Protein AF-A0A1B0C687-F1 (afdb_monomer_lite)

InterPro domains:
  IPR001810 F-box domain [PF12937] (238-277)
  IPR001810 F-box domain [PS50181] (233-279)
  IPR001810 F-box domain [SM00256] (239-279)
  IPR006553 Leucine-rich repeat, cysteine-containing subtype [SM00367] (128-153)
  IPR006553 Leucine-rich repeat, cysteine-containing subtype [SM00367] (171-196)
  IPR006553 Leucine-rich repeat, cysteine-containing subtype [SM00367] (595-621)
  IPR006553 Leucine-rich repeat, cysteine-containing subtype [SM00367] (622-647)
  IPR006553 Leucine-rich repeat, cysteine-containing subtype [SM00367] (654-679)
  IPR006553 Leucine-rich repeat, cysteine-containing subtype [SM00367] (680-704)
  IPR006553 Leucine-rich repeat, cysteine-containing subtype [SM00367] (705-730)
  IPR006553 Leucine-rich repeat, cysteine-containing subtype [SM00367] (731-756)
  IPR010483 Alpha-2-macroglobulin RAP, C-terminal [PF06401] (766-970)
  IPR032675 Leucine-rich repeat domain superfamily [G3DSA:3.80.10.10] (2-225)
  IPR032675 Leucine-rich repeat domain superfamily [G3DSA:3.80.10.10] (429-646)
  IPR032675 Leucine-rich repeat domain superfamily [G3DSA:3.80.10.10] (647-730)
  IPR036047 F-box-like domain superfamily [SSF81383] (237-282)
  IPR036744 RAP domain superfamily [G3DSA:1.20.81.10] (762-871)
  IPR036744 RAP domain superfamily [G3DSA:1.20.81.10] (872-970)
  IPR036744 RAP domain superfamily [SSF47045] (870-968)
  IPR037999 Alpha-2-macroglobulin RAP, domain 3 [cd14808] (874-970)

Sequence (970 aa):
MILAKILNEVVDVNCSLIDFHKFPKLKSVHMSCIFVDNSIKGFLLLNLTTSHFKDLKQLRIKLNNSLLKFIARKWCNSLEPLDLNGCYNLPDDRIKQCCVLKDKLHDLNLANCYRLFNDELLQGLEEKTKLRSLDLSTIGGMTDEYICMLIQRFPNLSVLNLKIPEIVKGLSRLRKLNVNECTKLTALTINYAVKHTTTLRLNMQFISNFDAEENITNTLPNKFTKFPMDDDEIVLPVLPNEVWITIFTYLPFGDLQQANAVCKHWCELTRVPVLRRKSKLVITPYNLMDICKIIKCQLLFCKYLSCESVELRDLEVQENLVIVLEYLGSRIRQLKLNKSPVFSVLNDHLPELEELILTHLPRIQNGNNTISADLYKFPKLKSVHMSCANVTYYIKIHLLLNLTLVPCKNIERLSLELNSDQEDLIMYTLDMYAHSLRHVEIIVRSKPSTIVKWQEIFKKFTQLKVLKITGNCGYKWLKVALENLPKESRLQKIDLNGCLELNDDFMKFILNKWSQSVESLDLMVCHCLTDESIKQLKLVKDKLYHLNLAYCCRVTAQGLLKGIAESANDKMLNLNLSHITGLSEEFIFLLTERLPNLTSLNLENCREAVTDRSVNFIFSNLRHLRHLSLNDCVRITDDGLIGTEYSMSAVSSLKRLETLSLRGCRNISNRSLLKALKFQQLRRLTLGYCYKISSRGIEGLVEYCPALEELTITSCFMISDDCVLQIVLGLPRLRKLNVSNCVNLTMRSIDYVMTYCKTLRELCMNGIDALEVEQVQQKLLKQKPQILKVEFLLESLGSKVDNKHENAINEDEFDAFNMISNDPNGENEIETPQMSLKKYENQINQVRDQHRGIADHYDRLERLISTGPHSQDFIEPKVQGLWRTAQANNFTDNEFSSIKIKLHHFEARLLKLRHLLVEHALQKERYVNEKHQDKSQRFEDMEDNIKKQARKMENIQESIEKSIFKHAEL

Radius of gyration: 37.58 Å; chains: 1; bounding box: 109×102×79 Å

Foldseek 3Di:
DVVVVVVPPDDDDDLPPDQCVVPLPDQEDADDDPDDDPVSVVVVVVNCQPPRNQAHAEYHDQDEAVVLLVCLVRNLEHYAEDANAQRQDHDLVSLLSVLSRDQNHAEYEPHNNARDDDCSNVVSCLRRQRHAYYEPAHHPDDDLVNVQSVLVSHQNHAYYHYEDDANDDRLLRHQEYEYEADPDYAPNSVVSNVVRYVDYHYHHDDDDDDDDDDDDDDDDDDDDDDDDDDDDDPPRDDPDLVVLLVVLLPDQPVVLVVLLVPDPSSVVSCLPPSNLARDEAEDEPLCLVVLLCCLVPDPPVLVRPAHQHYEYELAEDDPSVLSNLQSHQCRHQEYEYHLYLHQVSNLQRHQNHAEYHYEQHAPDDDDDDPSPNQVLSNQNHAEYADQYPRDDPVNQVVVLCSCQVRNRPAHAYDAEEDDPVCLVSVLSSLQVHQQRYQEYHYEYPDADDDQVSLLVSQLSNQQHAYYHYEDAHDPSNVCSNQVSHDLNNLHAEYAYAHPQPDAQVNLLVNCVSNLPRHAEYHCHNNQRYALSSLLSLCSNQQRHQYYAHHNNQRYALVSNCNRHQVAAGARHAEYHHAPHQRYALVSLLSCLQRHQNHQYYAHHPNQHNDALVSLLSNQVRNLNHQYYHHALNQRYALCSQQPDPVRRRHNVSNANHQEYEHANNQRYALSNLQRRPAYARHAYYAHENNQRYALSSLLSCLVRPQNHAEYAYELHQRYALSSLLSCLQRHQNHAYYAHANNQRYACSSLVSCLPRHDRYQAYEHHPHPRDDPVVSVVCCVPRPVNNNDYPPDPPDDDDDDDDDDDPDDDPPPPPPPPDDDDDPDDDDDDDDDPPVPVVVVVVVVVVVVVVVVVVVVVVVVVVVLCPDPPNDLADDVVLSVLLVLLVVFDDDPVVNVVLSVLSVVLRVLVVVLVVLVVVLVVVVVVPPPDDDDDPPVPSVVSVVVSVVSVVVSVVSVVVSCCSSVVRVVD

pLDDT: mean 70.59, std 21.43, range [22.95, 98.56]

Structure (mmCIF, N/CA/C/O backbone):
data_AF-A0A1B0C687-F1
#
_entry.id   AF-A0A1B0C687-F1
#
loop_
_atom_site.group_PDB
_atom_site.id
_atom_site.type_symbol
_atom_site.label_atom_id
_atom_site.label_alt_id
_atom_site.label_comp_id
_atom_site.label_asym_id
_atom_site.label_entity_id
_atom_site.label_seq_id
_atom_site.pdbx_PDB_ins_code
_atom_site.Cartn_x
_atom_site.Cartn_y
_atom_site.Cartn_z
_atom_site.occupancy
_atom_site.B_iso_or_equiv
_atom_site.auth_seq_id
_atom_site.auth_comp_id
_atom_site.auth_asym_id
_atom_site.auth_atom_id
_atom_site.pdbx_PDB_model_num
ATOM 1 N N . MET A 1 1 ? 10.638 -36.142 -11.499 1.00 31.73 1 MET A N 1
ATOM 2 C CA . MET A 1 1 ? 11.526 -35.000 -11.811 1.00 31.73 1 MET A CA 1
ATOM 3 C C . MET A 1 1 ? 12.610 -35.362 -12.821 1.00 31.73 1 MET A C 1
ATOM 5 O O . MET A 1 1 ? 12.612 -34.734 -13.863 1.00 31.73 1 MET A O 1
ATOM 9 N N . ILE A 1 2 ? 13.444 -36.393 -12.611 1.00 28.31 2 ILE A N 1
ATOM 10 C CA . ILE A 1 2 ? 14.479 -36.797 -13.598 1.00 28.31 2 ILE A CA 1
ATOM 11 C C . ILE A 1 2 ? 13.867 -37.263 -14.938 1.00 28.31 2 ILE A C 1
ATOM 13 O O . ILE A 1 2 ? 14.295 -36.824 -15.997 1.00 28.31 2 ILE A O 1
ATOM 17 N N . LEU A 1 3 ? 12.778 -38.041 -14.902 1.00 29.34 3 LEU A N 1
ATOM 18 C CA . LEU A 1 3 ? 12.039 -38.482 -16.102 1.00 29.34 3 LEU A CA 1
ATOM 19 C C . LEU A 1 3 ? 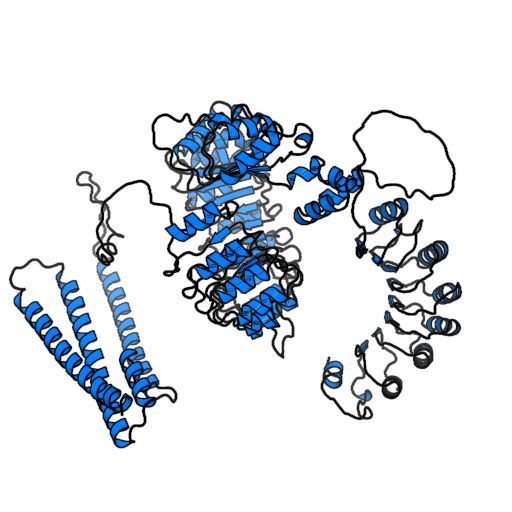11.425 -37.334 -16.929 1.00 29.34 3 LEU A C 1
ATOM 21 O O . LEU A 1 3 ? 11.329 -37.446 -18.144 1.00 29.34 3 LEU A O 1
ATOM 25 N N . ALA A 1 4 ? 11.045 -36.224 -16.287 1.00 32.91 4 ALA A N 1
ATOM 26 C CA . ALA A 1 4 ? 10.518 -35.042 -16.980 1.00 32.91 4 ALA A CA 1
ATOM 27 C C . ALA A 1 4 ? 11.634 -34.199 -17.621 1.00 32.91 4 ALA A C 1
ATOM 29 O O . ALA A 1 4 ? 11.370 -33.451 -18.554 1.00 32.91 4 ALA A O 1
ATOM 30 N N . LYS A 1 5 ? 12.874 -34.344 -17.130 1.00 31.12 5 LYS A N 1
ATOM 31 C CA . LYS A 1 5 ? 14.060 -33.685 -17.681 1.00 31.12 5 LYS A CA 1
ATOM 32 C C . LYS A 1 5 ? 14.575 -34.416 -18.929 1.00 31.12 5 LYS A C 1
ATOM 34 O O . LYS A 1 5 ? 14.870 -33.772 -19.919 1.00 31.12 5 LYS A O 1
ATOM 39 N N . ILE A 1 6 ? 14.554 -35.754 -18.928 1.00 32.91 6 ILE A N 1
ATOM 40 C CA . ILE A 1 6 ? 14.976 -36.570 -20.085 1.00 32.91 6 ILE A CA 1
ATOM 41 C C . ILE A 1 6 ? 14.016 -36.416 -21.281 1.00 32.91 6 ILE A C 1
ATOM 43 O O . ILE A 1 6 ? 14.462 -36.382 -22.420 1.00 32.91 6 ILE A O 1
ATOM 47 N N . LEU A 1 7 ? 12.705 -36.288 -21.039 1.00 31.44 7 LEU A N 1
ATOM 48 C CA . LEU A 1 7 ? 11.701 -36.185 -22.112 1.00 31.44 7 LEU A CA 1
ATOM 49 C C . LEU A 1 7 ? 11.600 -34.797 -22.764 1.00 31.44 7 LEU A C 1
ATOM 51 O O . LEU A 1 7 ? 11.014 -34.690 -23.836 1.00 31.44 7 LEU A O 1
ATOM 55 N N . ASN A 1 8 ? 12.148 -33.753 -22.136 1.00 33.12 8 ASN A N 1
ATOM 56 C CA . ASN A 1 8 ? 12.079 -32.384 -22.655 1.00 33.12 8 ASN A CA 1
ATOM 57 C C . ASN A 1 8 ? 13.374 -31.911 -23.336 1.00 33.12 8 ASN A C 1
ATOM 59 O O . ASN A 1 8 ? 13.354 -30.840 -23.932 1.00 33.12 8 ASN A O 1
ATOM 63 N N . GLU A 1 9 ? 14.474 -32.672 -23.267 1.00 29.20 9 GLU A N 1
ATOM 64 C CA . GLU A 1 9 ? 15.792 -32.208 -23.738 1.00 29.20 9 GLU A CA 1
ATOM 65 C C . GLU A 1 9 ? 16.357 -32.916 -24.979 1.00 29.20 9 GLU A C 1
ATOM 67 O O . GLU A 1 9 ? 17.438 -32.534 -25.413 1.00 29.20 9 GLU A O 1
ATOM 72 N N . VAL A 1 10 ? 15.675 -33.878 -25.619 1.00 28.98 10 VAL A N 1
ATOM 73 C CA . VAL A 1 10 ? 16.230 -34.482 -26.848 1.00 28.98 10 VAL A CA 1
ATOM 74 C C . VAL A 1 10 ? 15.199 -34.607 -27.965 1.00 28.98 10 VAL A C 1
ATOM 76 O O . VAL A 1 10 ? 14.326 -35.473 -27.952 1.00 28.98 10 VAL A O 1
ATOM 79 N N . VAL A 1 11 ? 15.329 -33.719 -28.951 1.00 32.66 11 VAL A N 1
ATOM 80 C CA . VAL A 1 11 ? 14.865 -33.956 -30.320 1.00 32.66 11 VAL A CA 1
ATOM 81 C C . VAL A 1 11 ? 15.763 -35.072 -30.872 1.00 32.66 11 VAL A C 1
ATOM 83 O O . VAL A 1 11 ? 16.979 -34.926 -30.860 1.00 32.66 11 VAL A O 1
ATOM 86 N N . ASP A 1 12 ? 15.156 -36.191 -31.267 1.00 30.48 12 ASP A N 1
ATOM 87 C CA . ASP A 1 12 ? 15.775 -37.430 -31.771 1.00 30.48 12 ASP A CA 1
ATOM 88 C C . ASP A 1 12 ? 16.550 -38.313 -30.770 1.00 30.48 12 ASP A C 1
ATOM 90 O O . ASP A 1 12 ? 17.776 -38.388 -30.776 1.00 30.48 12 ASP A O 1
ATOM 94 N N . VAL A 1 13 ? 15.825 -39.135 -29.992 1.00 30.83 13 VAL A N 1
ATOM 95 C CA . VAL A 1 13 ? 16.353 -40.440 -29.536 1.00 30.83 13 VAL A CA 1
ATOM 96 C C . VAL A 1 13 ? 15.305 -41.533 -29.718 1.00 30.83 13 VAL A C 1
ATOM 98 O O . VAL A 1 13 ? 14.183 -41.451 -29.212 1.00 30.83 13 VAL A O 1
ATOM 101 N N . ASN A 1 14 ? 15.714 -42.608 -30.394 1.00 31.67 14 ASN A N 1
ATOM 102 C CA . ASN A 1 14 ? 15.045 -43.907 -30.390 1.00 31.67 14 ASN A CA 1
ATOM 103 C C . ASN A 1 14 ? 14.681 -44.322 -28.950 1.00 31.67 14 ASN A C 1
ATOM 105 O O . ASN A 1 14 ? 15.551 -44.575 -28.120 1.00 31.67 14 ASN A O 1
ATOM 109 N N . CYS A 1 15 ? 13.385 -44.422 -28.646 1.00 37.88 15 CYS A N 1
ATOM 110 C CA . CYS A 1 15 ? 12.842 -44.697 -27.307 1.00 37.88 15 CYS A CA 1
ATOM 111 C C . CYS A 1 15 ? 13.059 -46.143 -26.792 1.00 37.88 15 CYS A C 1
ATOM 113 O O . CYS A 1 15 ? 12.277 -46.640 -25.982 1.00 37.88 15 CYS A O 1
ATOM 115 N N . SER A 1 16 ? 14.121 -46.824 -27.225 1.00 37.00 16 SER A N 1
ATOM 116 C CA . SER A 1 16 ? 14.510 -48.173 -26.798 1.00 37.00 16 SER A CA 1
ATOM 117 C C . SER A 1 16 ? 15.397 -48.210 -25.538 1.00 37.00 16 SER A C 1
ATOM 119 O O . SER A 1 16 ? 15.740 -49.298 -25.086 1.00 37.00 16 SER A O 1
ATOM 121 N N . LEU A 1 17 ? 15.754 -47.063 -24.935 1.00 38.28 17 LEU A N 1
ATOM 122 C CA . LEU A 1 17 ? 16.814 -46.976 -23.906 1.00 38.28 17 LEU A CA 1
ATOM 123 C C . LEU A 1 17 ? 16.374 -46.624 -22.467 1.00 38.28 17 LEU A C 1
ATOM 125 O O . LEU A 1 17 ? 17.228 -46.544 -21.583 1.00 38.28 17 LEU A O 1
ATOM 129 N N . ILE A 1 18 ? 15.080 -46.432 -22.173 1.00 45.53 18 ILE A N 1
ATOM 130 C CA . ILE A 1 18 ? 14.640 -46.183 -20.783 1.00 45.53 18 ILE A CA 1
ATOM 131 C C . ILE A 1 18 ? 14.372 -47.514 -20.068 1.00 45.53 18 ILE A C 1
ATOM 133 O O . ILE A 1 18 ? 13.296 -48.101 -20.199 1.00 45.53 18 ILE A O 1
ATOM 137 N N . ASP A 1 19 ? 15.349 -47.958 -19.276 1.00 46.84 19 ASP A N 1
ATOM 138 C CA . ASP A 1 19 ? 15.232 -49.123 -18.398 1.00 46.84 19 ASP A CA 1
ATOM 139 C C . ASP A 1 19 ? 14.622 -48.740 -17.034 1.00 46.84 19 ASP A C 1
ATOM 141 O O . ASP A 1 19 ? 15.276 -48.171 -16.150 1.00 46.84 19 ASP A O 1
ATOM 145 N N . PHE A 1 20 ? 13.338 -49.057 -16.853 1.00 48.56 20 PHE A N 1
ATOM 146 C CA . PHE A 1 20 ? 12.598 -48.779 -15.620 1.00 48.56 20 PHE A CA 1
ATOM 147 C C . PHE A 1 20 ? 12.990 -49.686 -14.441 1.00 48.56 20 PHE A C 1
ATOM 149 O O . PHE A 1 20 ? 12.601 -49.380 -13.309 1.00 48.56 20 PHE A O 1
ATOM 156 N N . HIS A 1 21 ? 13.805 -50.735 -14.643 1.00 47.97 21 HIS A N 1
ATOM 157 C CA . HIS A 1 21 ? 14.306 -51.578 -13.549 1.00 47.97 21 HIS A CA 1
ATOM 158 C C . HIS A 1 21 ? 15.142 -50.791 -12.522 1.00 47.97 21 HIS A C 1
ATOM 160 O O . HIS A 1 21 ? 15.227 -51.189 -11.361 1.00 47.97 21 HIS A O 1
ATOM 166 N N . LYS A 1 22 ? 15.680 -49.622 -12.897 1.00 45.94 22 LYS A N 1
ATOM 167 C CA . LYS A 1 22 ? 16.431 -48.728 -11.997 1.00 45.94 22 LYS A CA 1
ATOM 168 C C . LYS A 1 22 ? 15.557 -47.884 -11.054 1.00 45.94 22 LYS A C 1
ATOM 170 O O . LYS A 1 22 ? 16.100 -47.206 -10.183 1.00 45.94 22 LYS A O 1
ATOM 175 N N . PHE A 1 23 ? 14.223 -47.921 -11.176 1.00 49.78 23 PHE A N 1
ATOM 176 C CA . PHE A 1 23 ? 13.307 -47.088 -10.376 1.00 49.78 23 PHE A CA 1
ATOM 177 C C . PHE A 1 23 ? 12.219 -47.887 -9.621 1.00 49.78 23 PHE A C 1
ATOM 179 O O . PHE A 1 23 ? 11.027 -47.621 -9.792 1.00 49.78 23 PHE A O 1
ATOM 186 N N . PRO A 1 24 ? 12.582 -48.812 -8.711 1.00 46.53 24 PRO A N 1
ATOM 187 C CA . PRO A 1 24 ? 11.635 -49.721 -8.049 1.00 46.53 24 PRO A CA 1
ATOM 188 C C . PRO A 1 24 ? 10.660 -49.056 -7.052 1.00 46.53 24 PRO A C 1
ATOM 190 O O . PRO A 1 24 ? 9.756 -49.715 -6.553 1.00 46.53 24 PRO A O 1
ATOM 193 N N . LYS A 1 25 ? 10.819 -47.759 -6.731 1.00 46.28 25 LYS A N 1
ATOM 194 C CA . LYS A 1 25 ? 9.986 -47.016 -5.755 1.00 46.28 25 LYS A CA 1
ATOM 195 C C . LYS A 1 25 ? 9.035 -45.982 -6.388 1.00 46.28 25 LYS A C 1
ATOM 197 O O . LYS A 1 25 ? 8.505 -45.128 -5.675 1.00 46.28 25 LYS A O 1
ATOM 202 N N . LEU A 1 26 ? 8.845 -45.997 -7.710 1.00 47.22 26 LEU A N 1
ATOM 203 C CA . LEU A 1 26 ? 8.010 -45.010 -8.408 1.00 47.22 26 LEU A CA 1
ATOM 204 C C . LEU A 1 26 ? 6.516 -45.189 -8.045 1.00 47.22 26 LEU A C 1
ATOM 206 O O . LEU A 1 26 ? 5.936 -46.235 -8.320 1.00 47.22 26 LEU A O 1
ATOM 210 N N . LYS A 1 27 ? 5.885 -44.169 -7.439 1.00 47.47 27 LYS A N 1
ATOM 211 C CA . LYS A 1 27 ? 4.477 -44.223 -6.971 1.00 47.47 27 LYS A CA 1
ATOM 212 C C . LYS A 1 27 ? 3.468 -43.465 -7.852 1.00 47.47 27 LYS A C 1
ATOM 214 O O . LYS A 1 27 ? 2.265 -43.694 -7.718 1.00 47.47 27 LYS A O 1
ATOM 219 N N . SER A 1 28 ? 3.927 -42.579 -8.740 1.00 45.84 28 SER A N 1
ATOM 220 C CA . SER A 1 28 ? 3.081 -41.824 -9.679 1.00 45.84 28 SER A CA 1
ATOM 221 C C . SER A 1 28 ? 3.811 -41.519 -10.989 1.00 45.84 28 SER A C 1
ATOM 223 O O . SER A 1 28 ? 5.028 -41.318 -10.999 1.00 45.84 28 SER A O 1
ATOM 225 N N . VAL A 1 29 ? 3.058 -41.470 -12.095 1.00 48.88 29 VAL A N 1
ATOM 226 C CA . VAL A 1 29 ? 3.558 -41.084 -13.426 1.00 48.88 29 VAL A CA 1
ATOM 227 C C . VAL A 1 29 ? 2.636 -40.027 -14.030 1.00 48.88 29 VAL A C 1
ATOM 229 O O . VAL A 1 29 ? 1.421 -40.215 -14.113 1.00 48.88 29 VAL A O 1
ATOM 232 N N . HIS A 1 30 ? 3.230 -38.916 -14.467 1.00 44.78 30 HIS A N 1
ATOM 233 C CA . HIS A 1 30 ? 2.541 -37.811 -15.129 1.00 44.78 30 HIS A CA 1
ATOM 234 C C . HIS A 1 30 ? 3.235 -37.530 -16.465 1.00 44.78 30 HIS A C 1
ATOM 236 O O . HIS A 1 30 ? 4.405 -37.149 -16.466 1.00 44.78 30 HIS A O 1
ATOM 242 N N . MET A 1 31 ? 2.538 -37.718 -17.590 1.00 44.69 31 MET A N 1
ATOM 243 C CA . MET A 1 31 ? 3.048 -37.351 -18.918 1.00 44.69 31 MET A CA 1
ATOM 244 C C . MET A 1 31 ? 2.081 -36.383 -19.589 1.00 44.69 31 MET A C 1
ATOM 246 O O . MET A 1 31 ? 0.946 -36.736 -19.898 1.00 44.69 31 MET A O 1
ATOM 250 N N . SER A 1 32 ? 2.548 -35.162 -19.836 1.00 37.00 32 SER A N 1
ATOM 251 C CA . SER A 1 32 ? 1.798 -34.106 -20.514 1.00 37.00 32 SER A CA 1
ATOM 252 C C . SER A 1 32 ? 2.598 -33.586 -21.708 1.00 37.00 32 SER A C 1
ATOM 254 O O . SER A 1 32 ? 3.159 -32.500 -21.636 1.00 37.00 32 SER A O 1
ATOM 256 N N . CYS A 1 33 ? 2.666 -34.361 -22.794 1.00 34.62 33 CYS A N 1
ATOM 257 C CA . CYS A 1 33 ? 3.205 -33.898 -24.077 1.00 34.62 33 CYS A CA 1
ATOM 258 C C . CYS A 1 33 ? 2.239 -34.261 -25.213 1.00 34.62 33 CYS A C 1
ATOM 260 O O . CYS A 1 33 ? 1.807 -35.409 -25.341 1.00 34.62 33 CYS A O 1
ATOM 262 N N . ILE A 1 34 ? 1.878 -33.258 -26.016 1.00 32.66 34 ILE A N 1
ATOM 263 C CA . ILE A 1 34 ? 0.837 -33.320 -27.055 1.00 32.66 34 ILE A CA 1
ATOM 264 C C . ILE A 1 34 ? 1.352 -33.960 -28.369 1.00 32.66 34 ILE A C 1
ATOM 266 O O . ILE A 1 34 ? 0.547 -34.277 -29.234 1.00 32.66 34 ILE A O 1
ATOM 270 N N . PHE A 1 35 ? 2.645 -34.297 -28.487 1.00 35.59 35 PHE A N 1
ATOM 271 C CA . PHE A 1 35 ? 3.235 -34.865 -29.712 1.00 35.59 35 PHE A CA 1
ATOM 272 C C . PHE A 1 35 ? 4.215 -36.021 -29.435 1.00 35.59 35 PHE A C 1
ATOM 274 O O . PHE A 1 35 ? 5.424 -35.849 -29.506 1.00 35.59 35 PHE A O 1
ATOM 281 N N . VAL A 1 36 ? 3.705 -37.214 -29.110 1.00 41.56 36 VAL A N 1
ATOM 282 C CA . VAL A 1 36 ? 4.508 -38.458 -29.093 1.00 41.56 36 VAL A CA 1
ATOM 283 C C . VAL A 1 36 ? 3.739 -39.547 -29.841 1.00 41.56 36 VAL A C 1
ATOM 285 O O . VAL A 1 36 ? 2.548 -39.748 -29.560 1.00 41.56 36 VAL A O 1
ATOM 288 N N . ASP A 1 37 ? 4.422 -40.219 -30.773 1.00 44.91 37 ASP A N 1
ATOM 289 C CA . ASP A 1 37 ? 3.900 -41.288 -31.633 1.00 44.91 37 ASP A CA 1
ATOM 290 C C . ASP A 1 37 ? 3.307 -42.463 -30.817 1.00 44.91 37 ASP A C 1
ATOM 292 O O . ASP A 1 37 ? 3.748 -42.790 -29.708 1.00 44.91 37 ASP A O 1
ATOM 296 N N . ASN A 1 38 ? 2.255 -43.090 -31.347 1.00 45.81 38 ASN A N 1
ATOM 297 C CA . ASN A 1 38 ? 1.457 -44.120 -30.673 1.00 45.81 38 ASN A CA 1
ATOM 298 C C . ASN A 1 38 ? 2.238 -45.423 -30.420 1.00 45.81 38 ASN A C 1
ATOM 300 O O . ASN A 1 38 ? 1.946 -46.133 -29.455 1.00 45.81 38 ASN A O 1
ATOM 304 N N . SER A 1 39 ? 3.243 -45.713 -31.245 1.00 45.28 39 SER A N 1
ATOM 305 C CA . SER A 1 39 ? 4.164 -46.853 -31.128 1.00 45.28 39 SER A CA 1
ATOM 306 C C . SER A 1 39 ? 5.046 -46.759 -29.868 1.00 45.28 39 SER A C 1
ATOM 308 O O . SER A 1 39 ? 5.127 -47.701 -29.076 1.00 45.28 39 SER A O 1
ATOM 310 N N . ILE A 1 40 ? 5.610 -45.574 -29.613 1.00 47.91 40 ILE A N 1
ATOM 311 C CA . ILE A 1 40 ? 6.471 -45.254 -28.462 1.00 47.91 40 ILE A CA 1
ATOM 312 C C . ILE A 1 40 ? 5.680 -45.291 -27.147 1.00 47.91 40 ILE A C 1
ATOM 314 O O . ILE A 1 40 ? 6.153 -45.825 -26.140 1.00 47.91 40 ILE A O 1
ATOM 318 N N . LYS A 1 41 ? 4.436 -44.792 -27.157 1.00 51.06 41 LYS A N 1
ATOM 319 C CA . LYS A 1 41 ? 3.524 -44.887 -26.003 1.00 51.06 41 LYS A CA 1
ATOM 320 C C . LYS A 1 41 ? 3.211 -46.341 -25.635 1.00 51.06 41 LYS A C 1
ATOM 322 O O . LYS A 1 41 ? 3.148 -46.662 -24.450 1.00 51.06 41 LYS A O 1
ATOM 327 N N . GLY A 1 42 ? 3.051 -47.217 -26.631 1.00 46.03 42 GLY A N 1
ATOM 328 C CA . GLY A 1 42 ? 2.868 -48.657 -26.425 1.00 46.03 42 GLY A CA 1
ATOM 329 C C . GLY A 1 42 ? 4.098 -49.333 -25.811 1.00 46.03 42 GLY A C 1
ATOM 330 O O . GLY A 1 42 ? 3.958 -50.109 -24.866 1.00 46.03 42 GLY A O 1
ATOM 331 N N . PHE A 1 43 ? 5.298 -48.986 -26.286 1.00 45.22 43 PHE A N 1
ATOM 332 C CA . PHE A 1 43 ? 6.565 -49.556 -25.812 1.00 45.22 43 PHE A CA 1
ATOM 333 C C . PHE A 1 43 ? 6.898 -49.148 -24.361 1.00 45.22 43 PHE A C 1
ATOM 335 O O . PHE A 1 43 ? 7.258 -49.991 -23.538 1.00 45.22 43 PHE A O 1
ATOM 342 N N . LEU A 1 44 ? 6.686 -47.874 -24.005 1.00 50.28 44 LEU A N 1
ATOM 343 C CA . LEU A 1 44 ? 6.896 -47.357 -22.642 1.00 50.28 44 LEU A CA 1
ATOM 344 C C . LEU A 1 44 ? 5.953 -47.999 -21.613 1.00 50.28 44 LEU A C 1
ATOM 346 O O . LEU A 1 44 ? 6.363 -48.282 -20.486 1.00 50.28 44 LEU A O 1
ATOM 350 N N . LEU A 1 45 ? 4.699 -48.265 -21.993 1.00 49.78 45 LEU A N 1
ATOM 351 C CA . LEU A 1 45 ? 3.757 -48.970 -21.125 1.00 49.78 45 LEU A CA 1
ATOM 352 C C . LEU A 1 45 ? 4.063 -50.466 -21.008 1.00 49.78 45 LEU A C 1
ATOM 354 O O . LEU A 1 45 ? 3.892 -51.004 -19.920 1.00 49.78 45 LEU A O 1
ATOM 358 N N . LEU A 1 46 ? 4.585 -51.126 -22.047 1.00 46.91 46 LEU A N 1
ATOM 359 C CA . LEU A 1 46 ? 5.074 -52.506 -21.933 1.00 46.91 46 LEU A CA 1
ATOM 360 C C . LEU A 1 46 ? 6.217 -52.612 -20.903 1.00 46.91 46 LEU A C 1
ATOM 362 O O . LEU A 1 46 ? 6.169 -53.488 -20.037 1.00 46.91 46 LEU A O 1
ATOM 366 N N . ASN A 1 47 ? 7.158 -51.660 -20.892 1.00 44.81 47 ASN A N 1
ATOM 367 C CA . ASN A 1 47 ? 8.252 -51.613 -19.909 1.00 44.81 47 ASN A CA 1
ATOM 368 C C . ASN A 1 47 ? 7.796 -51.307 -18.468 1.00 44.81 47 ASN A C 1
ATOM 370 O O . ASN A 1 47 ? 8.359 -51.857 -17.523 1.00 44.81 47 ASN A O 1
ATOM 374 N N . LEU A 1 48 ? 6.738 -50.508 -18.275 1.00 48.75 48 LEU A N 1
ATOM 375 C CA . LEU A 1 48 ? 6.116 -50.288 -16.955 1.00 48.75 48 LEU A CA 1
ATOM 376 C C . LEU A 1 48 ? 5.384 -51.529 -16.414 1.00 48.75 48 LEU A C 1
ATOM 378 O O . LEU A 1 48 ? 4.931 -51.530 -15.271 1.00 48.75 48 LEU A O 1
ATOM 382 N N . THR A 1 49 ? 5.226 -52.582 -17.221 1.00 44.78 49 THR A N 1
ATOM 383 C CA . THR A 1 49 ? 4.408 -53.752 -16.871 1.00 44.78 49 THR A CA 1
ATOM 384 C C . THR A 1 49 ? 5.221 -54.997 -16.539 1.00 44.78 49 THR A C 1
ATOM 386 O O . THR A 1 49 ? 4.634 -56.052 -16.274 1.00 44.78 49 THR A O 1
ATOM 389 N N . THR A 1 50 ? 6.549 -54.885 -16.458 1.00 49.12 50 THR A N 1
ATOM 390 C CA . THR A 1 50 ? 7.389 -55.879 -15.775 1.00 49.12 50 THR A CA 1
ATOM 391 C C . THR A 1 50 ? 6.976 -55.972 -14.295 1.00 49.12 50 THR A C 1
ATOM 393 O O . THR A 1 50 ? 6.343 -55.069 -13.746 1.00 49.12 50 THR A O 1
ATOM 396 N N . SER A 1 51 ? 7.237 -57.109 -13.643 1.00 45.62 51 SER A N 1
ATOM 397 C CA . SER A 1 51 ? 6.655 -57.551 -12.353 1.00 45.62 51 SER A CA 1
ATOM 398 C C . SER A 1 51 ? 6.765 -56.590 -11.148 1.00 45.62 51 SER A C 1
ATOM 400 O O . SER A 1 51 ? 6.196 -56.885 -10.098 1.00 45.62 51 SER A O 1
ATOM 402 N N . HIS A 1 52 ? 7.449 -55.452 -11.291 1.00 46.97 52 HIS A N 1
ATOM 403 C CA . HIS A 1 52 ? 7.875 -54.551 -10.220 1.00 46.97 52 HIS A CA 1
ATOM 404 C C . HIS A 1 52 ? 6.952 -53.337 -9.967 1.00 46.97 52 HIS A C 1
ATOM 406 O O . HIS A 1 52 ? 7.118 -52.668 -8.954 1.00 46.97 52 HIS A O 1
ATOM 412 N N . PHE A 1 53 ? 5.943 -53.065 -10.807 1.00 50.38 53 PHE A N 1
ATOM 413 C CA . PHE A 1 53 ? 5.026 -51.915 -10.636 1.00 50.38 53 PHE A CA 1
ATOM 414 C C . PHE A 1 53 ? 3.614 -52.310 -10.168 1.00 50.38 53 PHE A C 1
ATOM 416 O O . PHE A 1 53 ? 2.610 -51.897 -10.750 1.00 50.38 53 PHE A O 1
ATOM 423 N N . LYS A 1 54 ? 3.511 -53.118 -9.106 1.00 49.31 54 LYS A N 1
ATOM 424 C CA . LYS A 1 54 ? 2.213 -53.448 -8.478 1.00 49.31 54 LYS A CA 1
ATOM 425 C C . LYS A 1 54 ? 1.622 -52.297 -7.636 1.00 49.31 54 LYS A C 1
ATOM 427 O O . LYS A 1 54 ? 0.427 -52.318 -7.360 1.00 49.31 54 LYS A O 1
ATOM 432 N N . ASP A 1 55 ? 2.424 -51.278 -7.303 1.00 50.09 55 ASP A N 1
ATOM 433 C CA . ASP A 1 55 ? 2.088 -50.225 -6.323 1.00 50.09 55 ASP A CA 1
ATOM 434 C C . ASP A 1 55 ? 1.847 -48.825 -6.927 1.00 50.09 55 ASP A C 1
ATOM 436 O O . ASP A 1 55 ? 1.862 -47.819 -6.209 1.00 50.09 55 ASP A O 1
ATOM 440 N N . LEU A 1 56 ? 1.634 -48.721 -8.244 1.00 52.78 56 LEU A N 1
ATOM 441 C CA . LEU A 1 56 ? 1.383 -47.431 -8.889 1.00 52.78 56 LEU A CA 1
ATOM 442 C C . LEU A 1 56 ? 0.012 -46.875 -8.463 1.00 52.78 56 LEU A C 1
ATOM 444 O O . LEU A 1 56 ? -1.019 -47.489 -8.747 1.00 52.78 56 LEU A O 1
ATOM 448 N N . LYS A 1 57 ? 0.002 -45.711 -7.798 1.00 53.06 57 LYS A N 1
ATOM 449 C CA . LYS A 1 57 ? -1.215 -45.111 -7.223 1.00 53.06 57 LYS A CA 1
ATOM 450 C C . LYS A 1 57 ? -1.886 -44.072 -8.108 1.00 53.06 57 LYS A C 1
ATOM 452 O O . LYS A 1 57 ? -3.086 -43.873 -7.990 1.00 53.06 57 LYS A O 1
ATOM 457 N N . GLN A 1 58 ? -1.137 -43.378 -8.965 1.00 52.50 58 GLN A N 1
ATOM 458 C CA . GLN A 1 58 ? -1.670 -42.268 -9.762 1.00 52.50 58 GLN A CA 1
ATOM 459 C C . GLN A 1 58 ? -1.170 -42.317 -11.206 1.00 52.50 58 GLN A C 1
ATOM 461 O O . GLN A 1 58 ? 0.042 -42.392 -11.434 1.00 52.50 58 GLN A O 1
ATOM 466 N N . LEU A 1 59 ? -2.103 -42.220 -12.161 1.00 53.41 59 LEU A N 1
ATOM 467 C CA . LEU A 1 59 ? -1.819 -42.181 -13.594 1.00 53.41 59 LEU A CA 1
ATOM 468 C C . LEU A 1 59 ? -2.542 -40.997 -14.246 1.00 53.41 59 LEU A C 1
ATOM 470 O O . LEU A 1 59 ? -3.770 -40.939 -14.267 1.00 53.41 59 LEU A O 1
ATOM 474 N N . ARG A 1 60 ? -1.770 -40.060 -14.804 1.00 51.03 60 ARG A N 1
ATOM 475 C CA . ARG A 1 60 ? -2.286 -38.939 -15.606 1.00 51.03 60 ARG A CA 1
ATOM 476 C C . ARG A 1 60 ? -1.584 -38.928 -16.960 1.00 51.03 60 ARG A C 1
ATOM 478 O O . ARG A 1 60 ? -0.527 -38.314 -17.114 1.00 51.03 60 ARG A O 1
ATOM 485 N N . ILE A 1 61 ? -2.131 -39.695 -17.904 1.00 54.03 61 ILE A N 1
ATOM 486 C CA . ILE A 1 61 ? -1.623 -39.842 -19.275 1.00 54.03 61 ILE A CA 1
ATOM 487 C C . ILE A 1 61 ? -2.825 -39.896 -20.221 1.00 54.03 61 ILE A C 1
ATOM 489 O O . ILE A 1 61 ? -3.786 -40.602 -19.943 1.00 54.03 61 ILE A O 1
ATOM 493 N N . LYS A 1 62 ? -2.750 -39.209 -21.367 1.00 51.19 62 LYS A N 1
ATOM 494 C CA . LYS A 1 62 ? -3.744 -39.322 -22.444 1.00 51.19 62 LYS A CA 1
ATOM 495 C C . LYS A 1 62 ? -3.626 -40.702 -23.111 1.00 51.19 62 LYS A C 1
ATOM 497 O O . LYS A 1 62 ? -2.666 -40.951 -23.844 1.00 51.19 62 LYS A O 1
ATOM 502 N N . LEU A 1 63 ? -4.550 -41.612 -22.801 1.00 52.00 63 LEU A N 1
ATOM 503 C CA . LEU A 1 63 ? -4.529 -43.012 -23.248 1.00 52.00 63 LEU A CA 1
ATOM 504 C C . LEU A 1 63 ? -5.275 -43.202 -24.578 1.00 52.00 63 LEU A C 1
ATOM 506 O O . LEU A 1 63 ? -6.129 -42.405 -24.946 1.00 52.00 63 LEU A O 1
ATOM 510 N N . ASN A 1 64 ? -4.957 -44.272 -25.311 1.00 52.00 64 ASN A N 1
ATOM 511 C CA . ASN A 1 64 ? -5.746 -44.721 -26.461 1.00 52.00 64 ASN A CA 1
ATOM 512 C C . ASN A 1 64 ? -6.494 -46.031 -26.135 1.00 52.00 64 ASN A C 1
ATOM 514 O O . ASN A 1 64 ? -6.251 -46.675 -25.110 1.00 52.00 64 ASN A O 1
ATOM 518 N N . ASN A 1 65 ? -7.403 -46.431 -27.027 1.00 49.78 65 ASN A N 1
ATOM 519 C CA . ASN A 1 65 ? -8.366 -47.517 -26.810 1.00 49.78 65 ASN A CA 1
ATOM 520 C C . ASN A 1 65 ? -7.736 -48.879 -26.447 1.00 49.78 65 ASN A C 1
ATOM 522 O O . ASN A 1 65 ? -8.288 -49.622 -25.636 1.00 49.78 65 ASN A O 1
ATOM 526 N N . SER A 1 66 ? -6.589 -49.224 -27.036 1.00 50.97 66 SER A N 1
ATOM 527 C CA . SER A 1 66 ? -5.925 -50.526 -26.853 1.00 50.97 66 SER A CA 1
ATOM 528 C C . SER A 1 66 ? -5.243 -50.644 -25.485 1.00 50.97 66 SER A C 1
ATOM 530 O O . SER A 1 66 ? -5.195 -51.720 -24.887 1.00 50.97 66 SER A O 1
ATOM 532 N N . LEU A 1 67 ? -4.745 -49.516 -24.975 1.00 52.97 67 LEU A N 1
ATOM 533 C CA . LEU A 1 67 ? -3.982 -49.399 -23.733 1.00 52.97 67 LEU A CA 1
ATOM 534 C C . LEU A 1 67 ? -4.863 -49.404 -22.477 1.00 52.97 67 LEU A C 1
ATOM 536 O O . LEU A 1 67 ? -4.464 -49.953 -21.449 1.00 52.97 67 LEU A O 1
ATOM 540 N N . LEU A 1 68 ? -6.091 -48.887 -22.576 1.00 55.72 68 LEU A N 1
ATOM 541 C CA . LEU A 1 68 ? -7.069 -48.903 -21.483 1.00 55.72 68 LEU A CA 1
ATOM 542 C C . LEU A 1 68 ? -7.398 -50.339 -21.024 1.00 55.72 68 LEU A C 1
ATOM 544 O O . LEU A 1 68 ? -7.397 -50.638 -19.830 1.00 55.72 68 LEU A O 1
ATOM 548 N N . LYS A 1 69 ? -7.584 -51.259 -21.985 1.00 50.72 69 LYS A N 1
ATOM 549 C CA . LYS A 1 69 ? -7.855 -52.690 -21.743 1.00 50.72 69 LYS A CA 1
ATOM 550 C C . LYS A 1 69 ? -6.710 -53.393 -21.011 1.00 50.72 69 LYS A C 1
ATOM 552 O O . LYS A 1 69 ? -6.938 -54.324 -20.240 1.00 50.72 69 LYS A O 1
ATOM 557 N N . PHE A 1 70 ? -5.477 -52.956 -21.257 1.00 52.47 70 PHE A N 1
ATOM 558 C CA . PHE A 1 70 ? -4.283 -53.506 -20.624 1.00 52.47 70 PHE A CA 1
ATOM 559 C C . PHE A 1 70 ? -4.133 -53.008 -19.175 1.00 52.47 70 PHE A C 1
ATOM 561 O O . PHE A 1 70 ? -3.900 -53.809 -18.267 1.00 52.47 70 PHE A O 1
ATOM 568 N N . ILE A 1 71 ? -4.359 -51.710 -18.941 1.00 57.69 71 ILE A N 1
ATOM 569 C CA . ILE A 1 71 ? -4.337 -51.079 -17.609 1.00 57.69 71 ILE A CA 1
ATOM 570 C C . ILE A 1 71 ? -5.419 -51.671 -16.701 1.00 57.69 71 ILE A C 1
ATOM 572 O O . ILE A 1 71 ? -5.126 -52.054 -15.568 1.00 57.69 71 ILE A O 1
ATOM 576 N N . ALA A 1 72 ? -6.638 -51.836 -17.222 1.00 54.66 72 ALA A N 1
ATOM 577 C CA . ALA A 1 72 ? -7.748 -52.457 -16.504 1.00 54.66 72 ALA A CA 1
ATOM 578 C C . ALA A 1 72 ? -7.437 -53.891 -16.036 1.00 54.66 72 ALA A C 1
ATOM 580 O O . ALA A 1 72 ? -7.875 -54.298 -14.964 1.00 54.66 72 ALA A O 1
ATOM 581 N N . ARG A 1 73 ? -6.652 -54.660 -16.806 1.00 54.22 73 ARG A N 1
ATOM 582 C CA . ARG A 1 73 ? -6.266 -56.038 -16.454 1.00 54.22 73 ARG A CA 1
ATOM 583 C C . ARG A 1 73 ? -5.130 -56.120 -15.429 1.00 54.22 73 ARG A C 1
ATOM 585 O O . ARG A 1 73 ? -5.136 -57.046 -14.624 1.00 54.22 73 ARG A O 1
ATOM 592 N N . LYS A 1 74 ? -4.150 -55.205 -15.457 1.00 53.59 74 LYS A N 1
ATOM 593 C CA . LYS A 1 74 ? -2.947 -55.274 -14.595 1.00 53.59 74 LYS A CA 1
ATOM 594 C C . LYS A 1 74 ? -2.986 -54.400 -13.340 1.00 53.59 74 LYS A C 1
ATOM 596 O O . LYS A 1 74 ? -2.387 -54.787 -12.340 1.00 53.59 74 LYS A O 1
ATOM 601 N N . TRP A 1 75 ? -3.657 -53.248 -13.371 1.00 58.41 75 TRP A N 1
ATOM 602 C CA . TRP A 1 75 ? -3.611 -52.237 -12.299 1.00 58.41 75 TRP A CA 1
ATOM 603 C C . TRP A 1 75 ? -4.971 -51.991 -11.634 1.00 58.41 75 TRP A C 1
ATOM 605 O O . TRP A 1 75 ? -5.212 -50.944 -11.036 1.00 58.41 75 TRP A O 1
ATOM 615 N N . CYS A 1 76 ? -5.852 -52.992 -11.679 1.00 54.28 76 CYS A N 1
ATOM 616 C CA . CYS A 1 76 ? -7.207 -52.923 -11.135 1.00 54.28 76 CYS A CA 1
ATOM 617 C C . CYS A 1 76 ? -7.311 -52.589 -9.639 1.00 54.28 76 CYS A C 1
ATOM 619 O O . CYS A 1 76 ? -8.360 -52.131 -9.207 1.00 54.28 76 CYS A O 1
ATOM 621 N N . ASN A 1 77 ? -6.256 -52.772 -8.838 1.00 54.16 77 ASN A N 1
ATOM 622 C CA . ASN A 1 77 ? -6.337 -52.680 -7.373 1.00 54.16 77 ASN A CA 1
ATOM 623 C C . ASN A 1 77 ? -5.599 -51.479 -6.738 1.00 54.16 77 ASN A C 1
ATOM 625 O O . ASN A 1 77 ? -5.620 -51.355 -5.505 1.00 54.16 77 ASN A O 1
ATOM 629 N N . SER A 1 78 ? -4.928 -50.623 -7.523 1.00 58.09 78 SER A N 1
ATOM 630 C CA . SER A 1 78 ? -3.989 -49.613 -6.992 1.00 58.09 78 SER A CA 1
ATOM 631 C C . SER A 1 78 ? -4.269 -48.158 -7.388 1.00 58.09 78 SER A C 1
ATOM 633 O O . SER A 1 78 ? -3.814 -47.268 -6.675 1.00 58.09 78 SER A O 1
ATOM 635 N N . LEU A 1 79 ? -5.008 -47.900 -8.471 1.00 61.00 79 LEU A N 1
ATOM 636 C CA . LEU A 1 79 ? -5.213 -46.548 -9.008 1.00 61.00 79 LEU A CA 1
ATOM 637 C C . LEU A 1 79 ? -6.222 -45.723 -8.185 1.00 61.00 79 LEU A C 1
ATOM 639 O O . LEU A 1 79 ? -7.336 -46.174 -7.928 1.00 61.00 79 LEU A O 1
ATOM 643 N N . GLU A 1 80 ? -5.824 -44.503 -7.803 1.00 62.59 80 GLU A N 1
ATOM 644 C CA . GLU A 1 80 ? -6.602 -43.559 -6.986 1.00 62.59 80 GLU A CA 1
ATOM 645 C C . GLU A 1 80 ? -7.198 -42.399 -7.836 1.00 62.59 80 GLU A C 1
ATOM 647 O O . GLU A 1 80 ? -8.406 -42.183 -7.756 1.00 62.59 80 GLU A O 1
ATOM 652 N N . PRO A 1 81 ? -6.442 -41.682 -8.699 1.00 61.19 81 PRO A N 1
ATOM 653 C CA . PRO A 1 81 ? -6.998 -40.848 -9.772 1.00 61.19 81 PRO A CA 1
ATOM 654 C C . PRO A 1 81 ? -6.746 -41.429 -11.178 1.00 61.19 81 PRO A C 1
ATOM 656 O O . PRO A 1 81 ? -5.662 -41.958 -11.453 1.00 61.19 81 PRO A O 1
ATOM 659 N N . LEU A 1 82 ? -7.713 -41.251 -12.087 1.00 66.62 82 LEU A N 1
ATOM 660 C CA . LEU A 1 82 ? -7.625 -41.604 -13.510 1.00 66.62 82 LEU A CA 1
ATOM 661 C C . LEU A 1 82 ? -8.060 -40.422 -14.393 1.00 66.62 82 LEU A C 1
ATOM 663 O O . LEU A 1 82 ? -9.171 -39.913 -14.257 1.00 66.62 82 LEU A O 1
ATOM 667 N N . ASP A 1 83 ? -7.195 -40.002 -15.318 1.00 61.41 83 ASP A N 1
ATOM 668 C CA . ASP A 1 83 ? -7.499 -38.948 -16.295 1.00 61.41 83 ASP A CA 1
ATOM 669 C C . ASP A 1 83 ? -7.544 -39.519 -17.717 1.00 61.41 83 ASP A C 1
ATOM 671 O O . ASP A 1 83 ? -6.537 -40.026 -18.212 1.00 61.41 83 ASP A O 1
ATOM 675 N N . LEU A 1 84 ? -8.716 -39.450 -18.353 1.00 61.50 84 LEU A N 1
ATOM 676 C CA . LEU A 1 84 ? -8.974 -39.910 -19.720 1.00 61.50 84 LEU A CA 1
ATOM 677 C C . LEU A 1 84 ? -9.281 -38.746 -20.673 1.00 61.50 84 LEU A C 1
ATOM 679 O O . LEU A 1 84 ? -9.860 -38.964 -21.738 1.00 61.50 84 LEU A O 1
ATOM 683 N N . ASN A 1 85 ? -8.902 -37.513 -20.328 1.00 60.88 85 ASN A N 1
ATOM 684 C CA . ASN A 1 85 ? -9.280 -36.345 -21.111 1.00 60.88 85 ASN A CA 1
ATOM 685 C C . ASN A 1 85 ? -8.832 -36.440 -22.586 1.00 60.88 85 ASN A C 1
ATOM 687 O O . ASN A 1 85 ? -7.651 -36.632 -22.895 1.00 60.88 85 ASN A O 1
ATOM 691 N N . GLY A 1 86 ? -9.782 -36.277 -23.512 1.00 53.28 86 GLY A N 1
ATOM 692 C CA . GLY A 1 86 ? -9.533 -36.284 -24.955 1.00 53.28 86 GLY A CA 1
ATOM 693 C C . GLY A 1 86 ? -9.342 -37.678 -25.555 1.00 53.28 86 GLY A C 1
ATOM 694 O O . GLY A 1 86 ? -8.613 -37.821 -26.537 1.00 53.28 86 GLY A O 1
ATOM 695 N N . CYS A 1 87 ? -9.955 -38.714 -24.979 1.00 58.72 87 CYS A N 1
ATOM 696 C CA . CYS A 1 87 ? -10.056 -40.038 -25.595 1.00 58.72 87 CYS A CA 1
ATOM 697 C C . CYS A 1 87 ? -11.244 -40.081 -26.577 1.00 58.72 87 CYS A C 1
ATOM 699 O O . CYS A 1 87 ? -12.296 -40.643 -26.285 1.00 58.72 87 CYS A O 1
ATOM 701 N N . TYR A 1 88 ? -11.071 -39.477 -27.758 1.00 53.28 88 TYR A N 1
ATOM 702 C CA . TYR A 1 88 ? -12.148 -39.184 -28.722 1.00 53.28 88 TYR A CA 1
ATOM 703 C C . TYR A 1 88 ? -12.944 -40.404 -29.241 1.00 53.28 88 TYR A C 1
ATOM 705 O O . TYR A 1 88 ? -14.035 -40.224 -29.772 1.00 53.28 88 TYR A O 1
ATOM 713 N N . ASN A 1 89 ? -12.415 -41.630 -29.117 1.00 50.12 89 ASN A N 1
ATOM 714 C CA . ASN A 1 89 ? -12.914 -42.825 -29.813 1.00 50.12 89 ASN A CA 1
ATOM 715 C C . ASN A 1 89 ? -13.219 -44.024 -28.891 1.00 50.12 89 ASN A C 1
ATOM 717 O O . ASN A 1 89 ? -13.225 -45.157 -29.370 1.00 50.12 89 ASN A O 1
ATOM 721 N N . LEU A 1 90 ? -13.431 -43.813 -27.588 1.00 54.69 90 LEU A N 1
ATOM 722 C CA . LEU A 1 90 ? -13.805 -44.883 -26.650 1.00 54.69 90 LEU A CA 1
ATOM 723 C C . LEU A 1 90 ? -15.218 -45.420 -26.974 1.00 54.69 90 LEU A C 1
ATOM 725 O O . LEU A 1 90 ? -16.159 -44.636 -26.907 1.00 54.69 90 LEU A O 1
ATOM 729 N N . PRO A 1 91 ? -15.388 -46.710 -27.330 1.00 53.59 91 PRO A N 1
ATOM 730 C CA . PRO A 1 91 ? -16.711 -47.321 -27.481 1.00 53.59 91 PRO A CA 1
ATOM 731 C C . PRO A 1 91 ? -17.303 -47.722 -26.116 1.00 53.59 91 PRO A C 1
ATOM 733 O O . PRO A 1 91 ? -16.549 -48.088 -25.206 1.00 53.59 91 PRO A O 1
ATOM 736 N N . ASP A 1 92 ? -18.633 -47.704 -25.996 1.00 51.81 92 ASP A N 1
ATOM 737 C CA . ASP A 1 92 ? -19.384 -47.888 -24.737 1.00 51.81 92 ASP A CA 1
ATOM 738 C C . ASP A 1 92 ? -19.019 -49.192 -23.993 1.00 51.81 92 ASP A C 1
ATOM 740 O O . ASP A 1 92 ? -18.709 -49.181 -22.796 1.00 51.81 92 ASP A O 1
ATOM 744 N N . ASP A 1 93 ? -18.835 -50.295 -24.730 1.00 49.44 93 ASP A N 1
ATOM 745 C CA . ASP A 1 93 ? -18.418 -51.615 -24.222 1.00 49.44 93 ASP A CA 1
ATOM 746 C C . ASP A 1 93 ? -17.067 -51.636 -23.475 1.00 49.44 93 ASP A C 1
ATOM 748 O O . ASP A 1 93 ? -16.695 -52.636 -22.848 1.00 49.44 93 ASP A O 1
ATOM 752 N N . ARG A 1 94 ? -16.253 -50.578 -23.589 1.00 49.56 94 ARG A N 1
ATOM 753 C CA . ARG A 1 94 ? -14.912 -50.491 -22.982 1.00 49.56 94 ARG A CA 1
ATOM 754 C C . ARG A 1 94 ? -14.879 -49.650 -21.707 1.00 49.56 94 ARG A C 1
ATOM 756 O O . ARG A 1 94 ? -13.962 -49.869 -20.915 1.00 49.56 94 ARG A O 1
ATOM 763 N N . ILE A 1 95 ? -15.884 -48.817 -21.419 1.00 53.97 95 ILE A N 1
ATOM 764 C CA . ILE A 1 95 ? -16.064 -48.264 -20.059 1.00 53.97 95 ILE A CA 1
ATOM 765 C C . ILE A 1 95 ? -16.352 -49.390 -19.068 1.00 53.97 95 ILE A C 1
ATOM 767 O O . ILE A 1 95 ? -15.832 -49.353 -17.953 1.00 53.97 95 ILE A O 1
ATOM 771 N N . LYS A 1 96 ? -17.030 -50.462 -19.511 1.00 50.66 96 LYS A N 1
ATOM 772 C CA . LYS A 1 96 ? -17.176 -51.715 -18.747 1.00 50.66 96 LYS A CA 1
ATOM 773 C C . LYS A 1 96 ? -15.833 -52.285 -18.248 1.00 50.66 96 LYS A C 1
ATOM 775 O O . LYS A 1 96 ? -15.794 -53.051 -17.294 1.00 50.66 96 LYS A O 1
ATOM 780 N N . GLN A 1 97 ? -14.695 -51.904 -18.844 1.00 52.03 97 GLN A N 1
ATOM 781 C CA . GLN A 1 97 ? -13.360 -52.299 -18.368 1.00 52.03 97 GLN A CA 1
ATOM 782 C C . GLN A 1 97 ? -12.783 -51.356 -17.306 1.00 52.03 97 GLN A C 1
ATOM 784 O O . GLN A 1 97 ? -12.011 -51.817 -16.467 1.00 52.03 97 GLN A O 1
ATOM 789 N N . CYS A 1 98 ? -13.192 -50.084 -17.259 1.00 53.09 98 CYS A N 1
ATOM 790 C CA . CYS A 1 98 ? -12.959 -49.229 -16.090 1.00 53.09 98 CYS A CA 1
ATOM 791 C C . CYS A 1 98 ? -13.691 -49.772 -14.848 1.00 53.09 98 CYS A C 1
ATOM 793 O O . CYS A 1 98 ? -13.204 -49.583 -13.735 1.00 53.09 98 CYS A O 1
ATOM 795 N N . CYS A 1 99 ? -14.784 -50.527 -15.023 1.00 48.88 99 CYS A N 1
ATOM 796 C CA . CYS A 1 99 ? -15.500 -51.212 -13.936 1.00 48.88 99 CYS A CA 1
ATOM 797 C C . CYS A 1 99 ? -14.642 -52.257 -13.212 1.00 48.88 99 CYS A C 1
ATOM 799 O O . CYS A 1 99 ? -14.828 -52.478 -12.018 1.00 48.88 99 CYS A O 1
ATOM 801 N N . VAL A 1 100 ? -13.646 -52.842 -13.891 1.00 49.19 100 VAL A N 1
ATOM 802 C CA . VAL A 1 100 ? -12.724 -53.831 -13.303 1.00 49.19 100 VAL A CA 1
ATOM 803 C C . VAL A 1 100 ? -11.772 -53.187 -12.279 1.00 49.19 100 VAL A C 1
ATOM 805 O O . VAL A 1 100 ? -11.230 -53.885 -11.424 1.00 49.19 100 VAL A O 1
ATOM 808 N N . LEU A 1 101 ? -11.580 -51.859 -12.310 1.00 56.62 101 LEU A N 1
ATOM 809 C CA . LEU A 1 101 ? -10.791 -51.128 -11.310 1.00 56.62 101 LEU A CA 1
ATOM 810 C C . LEU A 1 101 ? -11.556 -51.099 -9.967 1.00 56.62 101 LEU A C 1
ATOM 812 O O . LEU A 1 101 ? -12.600 -50.465 -9.882 1.00 56.62 101 LEU A O 1
ATOM 816 N N . LYS A 1 102 ? -11.093 -51.780 -8.910 1.00 54.62 102 LYS A N 1
ATOM 817 C CA . LYS A 1 102 ? -11.760 -51.850 -7.586 1.00 54.62 102 LYS A CA 1
ATOM 818 C C . LYS A 1 102 ? -11.911 -50.475 -6.904 1.00 54.62 102 LYS A C 1
ATOM 820 O O . LYS A 1 102 ? -11.233 -49.523 -7.273 1.00 54.62 102 LYS A O 1
ATOM 825 N N . ASP A 1 103 ? -12.755 -50.415 -5.864 1.00 57.62 103 ASP A N 1
ATOM 826 C CA . ASP A 1 103 ? -13.281 -49.278 -5.059 1.00 57.62 103 ASP A CA 1
ATOM 827 C C . ASP A 1 103 ? -12.317 -48.184 -4.535 1.00 57.62 103 ASP A C 1
ATOM 829 O O . ASP A 1 103 ? -12.679 -47.424 -3.636 1.00 57.62 103 ASP A O 1
ATOM 833 N N . LYS A 1 104 ? -11.076 -48.084 -5.015 1.00 61.00 104 LYS A N 1
ATOM 834 C CA . LYS A 1 104 ? -10.100 -47.059 -4.610 1.00 61.00 104 LYS A CA 1
ATOM 835 C C . LYS A 1 104 ? -10.061 -45.833 -5.527 1.00 61.00 104 LYS A C 1
ATOM 837 O O . LYS A 1 104 ? -9.367 -44.876 -5.197 1.00 61.00 104 LYS A O 1
ATOM 842 N N . LEU A 1 105 ? -10.803 -45.838 -6.637 1.00 67.75 105 LEU A N 1
ATOM 843 C CA . LEU A 1 105 ? -10.873 -44.693 -7.542 1.00 67.75 105 LEU A CA 1
ATOM 844 C C . LEU A 1 105 ? -11.641 -43.532 -6.884 1.00 67.75 105 LEU A C 1
ATOM 846 O O . LEU A 1 105 ? -12.829 -43.649 -6.579 1.00 67.75 105 LEU A O 1
ATOM 850 N N . HIS A 1 106 ? -10.951 -42.416 -6.662 1.00 72.00 106 HIS A N 1
ATOM 851 C CA . HIS A 1 106 ? -11.484 -41.203 -6.044 1.00 72.00 106 HIS A CA 1
ATOM 852 C C . HIS A 1 106 ? -11.711 -40.073 -7.050 1.00 72.00 106 HIS A C 1
ATOM 854 O O . HIS A 1 106 ? -12.697 -39.354 -6.905 1.00 72.00 106 HIS A O 1
ATOM 860 N N . ASP A 1 107 ? -10.864 -39.941 -8.073 1.00 67.06 107 ASP A N 1
ATOM 861 C CA . ASP A 1 107 ? -10.986 -38.872 -9.069 1.00 67.06 107 ASP A CA 1
ATOM 862 C C . ASP A 1 107 ? -11.013 -39.449 -10.488 1.00 67.06 107 ASP A C 1
ATOM 864 O O . ASP A 1 107 ? -10.122 -40.213 -10.868 1.00 67.06 107 ASP A O 1
ATOM 868 N N . LEU A 1 108 ? -12.010 -39.054 -11.281 1.00 74.12 108 LEU A N 1
ATOM 869 C CA . LEU A 1 108 ? -12.166 -39.473 -12.672 1.00 74.12 108 LEU A CA 1
ATOM 870 C C . LEU A 1 108 ? -12.392 -38.255 -13.578 1.00 74.12 108 LEU A C 1
ATOM 872 O O . LEU A 1 108 ? -13.334 -37.490 -13.374 1.00 74.12 108 LEU A O 1
ATOM 876 N N . ASN A 1 109 ? -11.536 -38.076 -14.586 1.00 70.38 109 ASN A N 1
ATOM 877 C CA . ASN A 1 109 ? -11.681 -37.020 -15.591 1.00 70.38 109 ASN A CA 1
ATOM 878 C C . ASN A 1 109 ? -12.025 -37.622 -16.957 1.00 70.38 109 ASN A C 1
ATOM 880 O O . ASN A 1 109 ? -11.212 -38.343 -17.534 1.00 70.38 109 ASN A O 1
ATOM 884 N N . LEU A 1 110 ? -13.221 -37.317 -17.463 1.00 69.25 110 LEU A N 1
ATOM 885 C CA . LEU A 1 110 ? -13.740 -37.777 -18.755 1.00 69.25 110 LEU A CA 1
ATOM 886 C C . LEU A 1 110 ? -13.976 -36.620 -19.736 1.00 69.25 110 LEU A C 1
ATOM 888 O O . LEU A 1 110 ? -14.637 -36.808 -20.759 1.00 69.25 110 LEU A O 1
ATOM 892 N N . ALA A 1 111 ? -13.447 -35.425 -19.462 1.00 66.62 111 ALA A N 1
ATOM 893 C CA . ALA A 1 111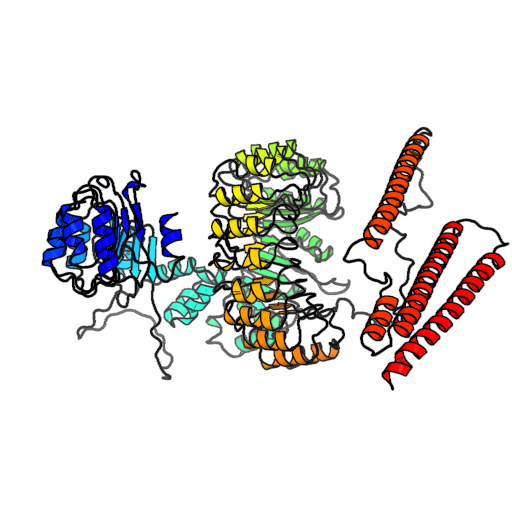 ? -13.592 -34.296 -20.372 1.00 66.62 111 ALA A CA 1
ATOM 894 C C . ALA A 1 111 ? -13.114 -34.669 -21.796 1.00 66.62 111 ALA A C 1
ATOM 896 O O . ALA A 1 111 ? -12.118 -35.356 -21.990 1.00 66.62 111 ALA A O 1
ATOM 897 N N . ASN A 1 112 ? -13.824 -34.220 -22.823 1.00 60.69 112 ASN A N 1
ATOM 898 C CA . ASN A 1 112 ? -13.523 -34.381 -24.247 1.00 60.69 112 ASN A CA 1
ATOM 899 C C . ASN A 1 112 ? -13.606 -35.842 -24.731 1.00 60.69 112 ASN A C 1
ATOM 901 O O . ASN A 1 112 ? -12.896 -36.242 -25.656 1.00 60.69 112 ASN A O 1
ATOM 905 N N . CYS A 1 113 ? -14.474 -36.647 -24.112 1.00 63.19 113 CYS A N 1
ATOM 906 C CA . CYS A 1 113 ? -14.840 -37.989 -24.571 1.00 63.19 113 CYS A CA 1
ATOM 907 C C . CYS A 1 113 ? -16.226 -37.947 -25.249 1.00 63.19 113 CYS A C 1
ATOM 909 O O . CYS A 1 113 ? -17.248 -38.172 -24.612 1.00 63.19 113 CYS A O 1
ATOM 911 N N . TYR A 1 114 ? -16.265 -37.613 -26.543 1.00 55.06 114 TYR A N 1
ATOM 912 C CA . TYR A 1 114 ? -17.477 -37.168 -27.259 1.00 55.06 114 TYR A CA 1
ATOM 913 C C . TYR A 1 114 ? -18.478 -38.268 -27.666 1.00 55.06 114 TYR A C 1
ATOM 915 O O . TYR A 1 114 ? -19.517 -37.944 -28.231 1.00 55.06 114 TYR A O 1
ATOM 923 N N . ARG A 1 115 ? -18.176 -39.554 -27.433 1.00 52.72 115 ARG A N 1
ATOM 924 C CA . ARG A 1 115 ? -19.039 -40.697 -27.810 1.00 52.72 115 ARG A CA 1
ATOM 925 C C . ARG A 1 115 ? -19.769 -41.362 -26.638 1.00 52.72 115 ARG A C 1
ATOM 927 O O . ARG A 1 115 ? -20.433 -42.361 -26.855 1.00 52.72 115 ARG A O 1
ATOM 934 N N . LEU A 1 116 ? -19.652 -40.821 -25.426 1.00 55.12 116 LEU A N 1
ATOM 935 C CA . LEU A 1 116 ? -20.225 -41.420 -24.221 1.00 55.12 116 LEU A CA 1
ATOM 936 C C . LEU A 1 116 ? -21.697 -41.037 -24.063 1.00 55.12 116 LEU A C 1
ATOM 938 O O . LEU A 1 116 ? -22.008 -40.042 -23.410 1.00 55.12 116 LEU A O 1
ATOM 942 N N . PHE A 1 117 ? -22.590 -41.824 -24.652 1.00 51.09 117 PHE A N 1
ATOM 943 C CA . PHE A 1 117 ? -24.034 -41.665 -24.506 1.00 51.09 117 PHE A CA 1
ATOM 944 C C . PHE A 1 117 ? -24.636 -42.997 -24.053 1.00 51.09 117 PHE A C 1
ATOM 946 O O . PHE A 1 117 ? -24.473 -43.974 -24.773 1.00 51.09 117 PHE A O 1
ATOM 953 N N . ASN A 1 118 ? -25.299 -43.005 -22.879 1.00 54.44 118 ASN A N 1
ATOM 954 C CA . ASN A 1 118 ? -26.316 -43.961 -22.369 1.00 54.44 118 ASN A CA 1
ATOM 955 C C . ASN A 1 118 ? -26.097 -44.434 -20.914 1.00 54.44 118 ASN A C 1
ATOM 957 O O . ASN A 1 118 ? -25.002 -44.334 -20.353 1.00 54.44 118 ASN A O 1
ATOM 961 N N . ASP A 1 119 ? -27.168 -45.014 -20.345 1.00 53.69 119 ASP A N 1
ATOM 962 C CA . ASP A 1 119 ? -27.281 -45.685 -19.034 1.00 53.69 119 ASP A CA 1
ATOM 963 C C . ASP A 1 119 ? -26.148 -46.673 -18.706 1.00 53.69 119 ASP A C 1
ATOM 965 O O . ASP A 1 119 ? -25.911 -46.983 -17.539 1.00 53.69 119 ASP A O 1
ATOM 969 N N . GLU A 1 120 ? -25.384 -47.127 -19.700 1.00 52.44 120 GLU A N 1
ATOM 970 C CA . GLU A 1 120 ? -24.243 -48.022 -19.507 1.00 52.44 120 GLU A CA 1
ATOM 971 C C . GLU A 1 120 ? -23.058 -47.375 -18.764 1.00 52.44 120 GLU A C 1
ATOM 973 O O . GLU A 1 120 ? -22.347 -48.074 -18.038 1.00 52.44 120 GLU A O 1
ATOM 978 N N . LEU A 1 121 ? -22.839 -46.053 -18.875 1.00 59.00 121 LEU A N 1
ATOM 979 C CA . LEU A 1 121 ? -21.826 -45.357 -18.059 1.00 59.00 121 LEU A CA 1
ATOM 980 C C . LEU A 1 121 ? -22.260 -45.324 -16.584 1.00 59.00 121 LEU A C 1
ATOM 982 O O . LEU A 1 121 ? -21.435 -45.544 -15.696 1.00 59.00 121 LEU A O 1
ATOM 986 N N . LEU A 1 122 ? -23.553 -45.108 -16.321 1.00 57.94 122 LEU A N 1
ATOM 987 C CA . LEU A 1 122 ? -24.139 -45.216 -14.983 1.00 57.94 122 LEU A CA 1
ATOM 988 C C . LEU A 1 122 ? -24.021 -46.645 -14.440 1.00 57.94 122 LEU A C 1
ATOM 990 O O . LEU A 1 122 ? -23.528 -46.815 -13.329 1.00 57.94 122 LEU A O 1
ATOM 994 N N . GLN A 1 123 ? -24.385 -47.654 -15.234 1.00 56.91 123 GLN A N 1
ATOM 995 C CA . GLN A 1 123 ? -24.292 -49.069 -14.862 1.00 56.91 123 GLN A CA 1
ATOM 996 C C . GLN A 1 123 ? -22.839 -49.509 -14.616 1.00 56.91 123 GLN A C 1
ATOM 998 O O . GLN A 1 123 ? -22.560 -50.316 -13.735 1.00 56.91 123 GLN A O 1
ATOM 1003 N N . GLY A 1 124 ? -21.881 -48.943 -15.355 1.00 56.81 124 GLY A N 1
ATOM 1004 C CA . GLY A 1 124 ? -20.462 -49.220 -15.160 1.00 56.81 124 GLY A CA 1
ATOM 1005 C C . GLY A 1 124 ? -19.845 -48.519 -13.942 1.00 56.81 124 GLY A C 1
ATOM 1006 O O . GLY A 1 124 ? -18.938 -49.050 -13.295 1.00 56.81 124 GLY A O 1
ATOM 1007 N N . LEU A 1 125 ? -20.315 -47.320 -13.607 1.00 59.97 125 LEU A N 1
ATOM 1008 C CA . LEU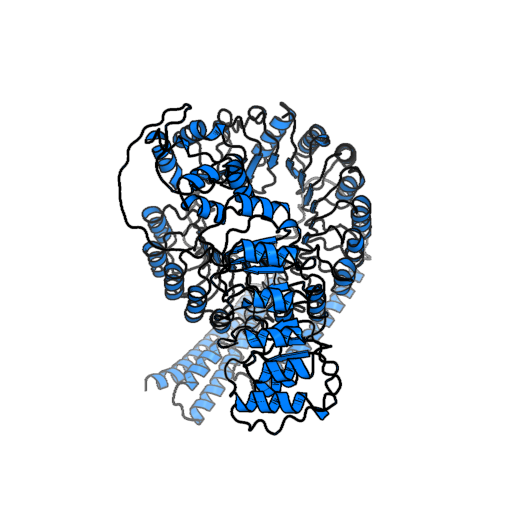 A 1 125 ? -19.832 -46.580 -12.443 1.00 59.97 125 LEU A CA 1
ATOM 1009 C C . LEU A 1 125 ? -20.605 -46.928 -11.158 1.00 59.97 125 LEU A C 1
ATOM 1011 O O . LEU A 1 125 ? -20.104 -46.609 -10.084 1.00 59.97 125 LEU A O 1
ATOM 1015 N N . GLU A 1 126 ? -21.755 -47.609 -11.237 1.00 55.25 126 GLU A N 1
ATOM 1016 C CA . GLU A 1 126 ? -22.628 -47.999 -10.109 1.00 55.25 126 GLU A CA 1
ATOM 1017 C C . GLU A 1 126 ? -21.877 -48.669 -8.941 1.00 55.25 126 GLU A C 1
ATOM 1019 O O . GLU A 1 126 ? -22.214 -48.447 -7.780 1.00 55.25 126 GLU A O 1
ATOM 1024 N N . GLU A 1 127 ? -20.806 -49.419 -9.213 1.00 54.53 127 GLU A N 1
ATOM 1025 C CA . GLU A 1 127 ? -20.010 -50.094 -8.177 1.00 54.53 127 GLU A CA 1
ATOM 1026 C C . GLU A 1 127 ? -18.978 -49.173 -7.477 1.00 54.53 127 GLU A C 1
ATOM 1028 O O . GLU A 1 127 ? -18.382 -49.555 -6.471 1.00 54.53 127 GLU A O 1
ATOM 1033 N N . LYS A 1 128 ? -18.737 -47.939 -7.956 1.00 63.31 128 LYS A N 1
ATOM 1034 C CA . LYS A 1 128 ? -17.652 -47.045 -7.477 1.00 63.31 128 LYS A CA 1
ATOM 1035 C C . LYS A 1 128 ? -18.109 -46.053 -6.410 1.00 63.31 128 LYS A C 1
ATOM 1037 O O . LYS A 1 128 ? -18.028 -44.834 -6.556 1.00 63.31 128 LYS A O 1
ATOM 1042 N N . THR A 1 129 ? -18.505 -46.587 -5.262 1.00 58.00 129 THR A N 1
ATOM 1043 C CA . THR A 1 129 ? -19.075 -45.829 -4.130 1.00 58.00 129 THR A CA 1
ATOM 1044 C C . THR A 1 129 ? -18.139 -44.793 -3.474 1.00 58.00 129 THR A C 1
ATOM 1046 O O . THR A 1 129 ? -18.607 -43.940 -2.715 1.00 58.00 129 THR A O 1
ATOM 1049 N N . LYS A 1 130 ? -16.822 -44.819 -3.743 1.00 66.06 130 LYS A N 1
ATOM 1050 C CA . LYS A 1 130 ? -15.820 -43.908 -3.138 1.00 66.06 130 LYS A CA 1
ATOM 1051 C C . LYS A 1 130 ? -15.383 -42.732 -4.020 1.00 66.06 130 LYS A C 1
ATOM 1053 O O . LYS A 1 130 ? -14.467 -42.002 -3.621 1.00 66.06 130 LYS A O 1
ATOM 1058 N N . LEU A 1 131 ? -16.012 -42.531 -5.177 1.00 71.38 131 LEU A N 1
ATOM 1059 C CA . LEU A 1 131 ? -15.680 -41.426 -6.074 1.00 71.38 131 LEU A CA 1
ATOM 1060 C C . LEU A 1 131 ? -15.977 -40.067 -5.405 1.00 71.38 131 LEU A C 1
ATOM 1062 O O . LEU A 1 131 ? -17.060 -39.856 -4.861 1.00 71.38 131 LEU A O 1
ATOM 1066 N N . ARG A 1 132 ? -14.996 -39.158 -5.421 1.00 73.00 132 ARG A N 1
ATOM 1067 C CA . ARG A 1 132 ? -15.031 -37.819 -4.801 1.00 73.00 132 ARG A CA 1
ATOM 1068 C C . ARG A 1 132 ? -15.044 -36.686 -5.819 1.00 73.00 132 ARG A C 1
ATOM 1070 O O . ARG A 1 132 ? -15.617 -35.638 -5.507 1.00 73.00 132 ARG A O 1
ATOM 1077 N N . SER A 1 133 ? -14.423 -36.879 -6.982 1.00 76.44 133 SER A N 1
ATOM 1078 C CA . SER A 1 133 ? -14.375 -35.900 -8.069 1.00 76.44 133 SER A CA 1
ATOM 1079 C C . SER A 1 133 ? -14.701 -36.547 -9.410 1.00 76.44 133 SER A C 1
ATOM 1081 O O . SER A 1 133 ? -14.111 -37.568 -9.766 1.00 76.44 133 SER A O 1
ATOM 1083 N N . LEU A 1 134 ? -15.587 -35.911 -10.176 1.00 76.62 134 LEU A N 1
ATOM 1084 C CA . LEU A 1 134 ? -15.946 -36.328 -11.529 1.00 76.62 134 LEU A CA 1
ATOM 1085 C C . LEU A 1 134 ? -15.974 -35.115 -12.466 1.00 76.62 134 LEU A C 1
ATOM 1087 O O . LEU A 1 134 ? -16.653 -34.125 -12.187 1.00 76.62 134 LEU A O 1
ATOM 1091 N N . ASP A 1 135 ? -15.229 -35.186 -13.569 1.00 69.69 135 ASP A N 1
ATOM 1092 C CA . ASP A 1 135 ? -15.218 -34.146 -14.601 1.00 69.69 135 ASP A CA 1
ATOM 1093 C C . ASP A 1 135 ? -15.852 -34.646 -15.902 1.00 69.69 135 ASP A C 1
ATOM 1095 O O . ASP A 1 135 ? -15.347 -35.576 -16.533 1.00 69.69 135 ASP A O 1
ATOM 1099 N N . LEU A 1 136 ? -16.959 -34.008 -16.282 1.00 70.00 136 LEU A N 1
ATOM 1100 C CA . LEU A 1 136 ? -17.748 -34.261 -17.489 1.00 70.00 136 LEU A CA 1
ATOM 1101 C C . LEU A 1 136 ? -17.919 -32.963 -18.304 1.00 70.00 136 LEU A C 1
ATOM 1103 O O . LEU A 1 136 ? -18.824 -32.852 -19.125 1.00 70.00 136 LEU A O 1
ATOM 1107 N N . SER A 1 137 ? -17.071 -31.955 -18.069 1.00 63.97 137 SER A N 1
ATOM 1108 C CA . SER A 1 137 ? -17.254 -30.558 -18.503 1.00 63.97 137 SER A CA 1
ATOM 1109 C C . SER A 1 137 ? -17.278 -30.300 -20.012 1.00 63.97 137 SER A C 1
ATOM 1111 O O . SER A 1 137 ? -17.417 -29.156 -20.429 1.00 63.97 137 SER A O 1
ATOM 1113 N N . THR A 1 138 ? -17.150 -31.317 -20.857 1.00 61.41 138 THR A N 1
ATOM 1114 C CA . THR A 1 138 ? -17.287 -31.175 -22.315 1.00 61.41 138 THR A CA 1
ATOM 1115 C C . THR A 1 138 ? -18.037 -32.339 -22.963 1.00 61.41 138 THR A C 1
ATOM 1117 O O . THR A 1 138 ? -17.963 -32.527 -24.176 1.00 61.41 138 THR A O 1
ATOM 1120 N N . ILE A 1 139 ? -18.780 -33.105 -22.161 1.00 58.09 139 ILE A N 1
ATOM 1121 C CA . ILE A 1 139 ? -19.713 -34.127 -22.640 1.00 58.09 139 ILE A CA 1
ATOM 1122 C C . ILE A 1 139 ? -21.059 -33.434 -22.883 1.00 58.09 139 ILE A C 1
ATOM 1124 O O . ILE A 1 139 ? -21.633 -32.867 -21.957 1.00 58.09 139 ILE A O 1
ATOM 1128 N N . GLY A 1 140 ? -21.526 -33.412 -24.133 1.00 54.78 140 GLY A N 1
ATOM 1129 C CA . GLY A 1 140 ? -22.819 -32.822 -24.501 1.00 54.78 140 GLY A CA 1
ATOM 1130 C C . GLY A 1 140 ? -23.973 -33.817 -24.346 1.00 54.78 140 GLY A C 1
ATOM 1131 O O . GLY A 1 140 ? -23.741 -35.017 -24.385 1.00 54.78 140 GLY A O 1
ATOM 1132 N N . GLY A 1 141 ? -25.208 -33.323 -24.200 1.00 54.56 141 GLY A N 1
ATOM 1133 C CA . GLY A 1 141 ? -26.437 -34.133 -24.259 1.00 54.56 141 GLY A CA 1
ATOM 1134 C C . GLY A 1 141 ? -26.796 -34.941 -23.003 1.00 54.56 141 GLY A C 1
ATOM 1135 O O . GLY A 1 141 ? -27.509 -35.934 -23.114 1.00 54.56 141 GLY A O 1
ATOM 1136 N N . MET A 1 142 ? -26.338 -34.533 -21.814 1.00 58.34 142 MET A N 1
ATOM 1137 C CA . MET A 1 142 ? -26.823 -35.111 -20.551 1.00 58.34 142 MET A CA 1
ATOM 1138 C C . MET A 1 142 ? -28.210 -34.563 -20.185 1.00 58.34 142 MET A C 1
ATOM 1140 O O . MET A 1 142 ? -28.438 -33.359 -20.287 1.00 58.34 142 MET A O 1
ATOM 1144 N N . THR A 1 143 ? -29.124 -35.431 -19.741 1.00 59.31 143 THR A N 1
ATOM 1145 C CA . THR A 1 143 ? -30.451 -35.040 -19.231 1.00 59.31 143 THR A CA 1
ATOM 1146 C C . THR A 1 143 ? -30.419 -34.799 -17.717 1.00 59.31 143 THR A C 1
ATOM 1148 O O . THR A 1 143 ? -29.558 -35.326 -17.004 1.00 59.31 143 THR A O 1
ATOM 1151 N N . ASP A 1 144 ? -31.371 -34.021 -17.196 1.00 56.91 144 ASP A N 1
ATOM 1152 C CA . ASP A 1 144 ? -31.453 -33.719 -15.758 1.00 56.91 144 ASP A CA 1
ATOM 1153 C C . ASP A 1 144 ? -31.712 -34.966 -14.905 1.00 56.91 144 ASP A C 1
ATOM 1155 O O . ASP A 1 144 ? -31.125 -35.116 -13.829 1.00 56.91 144 ASP A O 1
ATOM 1159 N N . GLU A 1 145 ? -32.531 -35.898 -15.403 1.00 55.59 145 GLU A N 1
ATOM 1160 C CA . GLU A 1 145 ? -32.775 -37.195 -14.762 1.00 55.59 145 GLU A CA 1
ATOM 1161 C C . GLU A 1 145 ? -31.477 -37.996 -14.603 1.00 55.59 145 GLU A C 1
ATOM 1163 O O . GLU A 1 145 ? -31.199 -38.515 -13.520 1.00 55.59 145 GLU A O 1
ATOM 1168 N N . TYR A 1 146 ? -30.619 -38.004 -15.628 1.00 60.34 146 TYR A N 1
ATOM 1169 C CA . TYR A 1 146 ? -29.341 -38.715 -15.610 1.00 60.34 146 TYR A CA 1
ATOM 1170 C C . TYR A 1 146 ? -28.373 -38.146 -14.559 1.00 60.34 146 TYR A C 1
ATOM 1172 O O . TYR A 1 146 ? -27.702 -38.884 -13.833 1.00 60.34 146 TYR A O 1
ATOM 1180 N N . ILE A 1 147 ? -28.334 -36.820 -14.406 1.00 63.91 147 ILE A N 1
ATOM 1181 C CA . ILE A 1 147 ? -27.498 -36.144 -13.401 1.00 63.91 147 ILE A CA 1
ATOM 1182 C C . ILE A 1 147 ? -28.039 -36.355 -11.989 1.00 63.91 147 ILE A C 1
ATOM 1184 O O . ILE A 1 147 ? -27.261 -36.575 -11.056 1.00 63.91 147 ILE A O 1
ATOM 1188 N N . CYS A 1 148 ? -29.361 -36.342 -11.817 1.00 60.62 148 CYS A N 1
ATOM 1189 C CA . CYS A 1 148 ? -29.985 -36.677 -10.542 1.00 60.62 148 CYS A CA 1
ATOM 1190 C C . CYS A 1 148 ? -29.651 -38.117 -10.133 1.00 60.62 148 CYS A C 1
ATOM 1192 O O . CYS A 1 148 ? -29.256 -38.349 -8.988 1.00 60.62 148 CYS A O 1
ATOM 1194 N N . MET A 1 149 ? -29.720 -39.066 -11.071 1.00 59.97 149 MET A N 1
ATOM 1195 C CA . MET A 1 149 ? -29.312 -40.454 -10.846 1.00 59.97 149 MET A CA 1
ATOM 1196 C C . MET A 1 149 ? -27.823 -40.569 -10.490 1.00 59.97 149 MET A C 1
ATOM 1198 O O . MET A 1 149 ? -27.492 -41.272 -9.533 1.00 59.97 149 MET A O 1
ATOM 1202 N N . LEU A 1 150 ? -26.928 -39.843 -11.175 1.00 67.81 150 LEU A N 1
ATOM 1203 C CA . LEU A 1 150 ? -25.496 -39.780 -10.841 1.00 67.81 150 LEU A CA 1
ATOM 1204 C C . LEU A 1 150 ? -25.282 -39.302 -9.394 1.00 67.81 150 LEU A C 1
ATOM 1206 O O . LEU A 1 150 ? -24.616 -39.965 -8.600 1.00 67.81 150 LEU A O 1
ATOM 1210 N N . ILE A 1 151 ? -25.873 -38.168 -9.017 1.00 64.81 151 ILE A N 1
ATOM 1211 C CA . ILE A 1 151 ? -25.679 -37.574 -7.685 1.00 64.81 151 ILE A CA 1
ATOM 1212 C C . ILE A 1 151 ? -26.281 -38.455 -6.577 1.00 64.81 151 ILE A C 1
ATOM 1214 O O . ILE A 1 151 ? -25.714 -38.554 -5.486 1.00 64.81 151 ILE A O 1
ATOM 1218 N N . GLN A 1 152 ? -27.411 -39.117 -6.837 1.00 63.75 152 GLN A N 1
ATOM 1219 C CA . GLN A 1 152 ? -28.022 -40.045 -5.883 1.00 63.75 152 GLN A CA 1
ATOM 1220 C C . GLN A 1 152 ? -27.184 -41.316 -5.689 1.00 63.75 152 GLN A C 1
ATOM 1222 O O . GLN A 1 152 ? -27.068 -41.793 -4.558 1.00 63.75 152 GLN A O 1
ATOM 1227 N N . ARG A 1 153 ? -26.574 -41.838 -6.760 1.00 64.88 153 ARG A N 1
ATOM 1228 C CA . ARG A 1 153 ? -25.781 -43.078 -6.736 1.00 64.88 153 ARG A CA 1
ATOM 1229 C C . ARG A 1 153 ? -24.348 -42.898 -6.225 1.00 64.88 153 ARG A C 1
ATOM 1231 O O . ARG A 1 153 ? -23.786 -43.856 -5.702 1.00 64.88 153 ARG A O 1
ATOM 1238 N N . PHE A 1 154 ? -23.778 -41.689 -6.281 1.00 67.94 154 PHE A N 1
ATOM 1239 C CA . PHE A 1 154 ? -22.443 -41.378 -5.739 1.00 67.94 154 PHE A CA 1
ATOM 1240 C C . PHE A 1 154 ? -22.508 -40.535 -4.452 1.00 67.94 154 PHE A C 1
ATOM 1242 O O . PHE A 1 154 ? -22.288 -39.322 -4.489 1.00 67.94 154 PHE A O 1
ATOM 1249 N N . PRO A 1 155 ? -22.740 -41.141 -3.270 1.00 62.41 155 PRO A N 1
ATOM 1250 C CA . PRO A 1 155 ? -22.957 -40.397 -2.025 1.00 62.41 155 PRO A CA 1
ATOM 1251 C C . PRO A 1 155 ? -21.729 -39.613 -1.530 1.00 62.41 155 PRO A C 1
ATOM 1253 O O . PRO A 1 155 ? -21.889 -38.674 -0.754 1.00 62.41 155 PRO A O 1
ATOM 1256 N N . ASN A 1 156 ? -20.519 -39.981 -1.969 1.00 65.12 156 ASN A N 1
ATOM 1257 C CA . ASN A 1 156 ? -19.256 -39.344 -1.575 1.00 65.12 156 ASN A CA 1
ATOM 1258 C C . ASN A 1 156 ? -18.760 -38.278 -2.568 1.00 65.12 156 ASN A C 1
ATOM 1260 O O . ASN A 1 156 ? -17.679 -37.709 -2.366 1.00 65.12 156 ASN A O 1
ATOM 1264 N N . LEU A 1 157 ? -19.523 -38.005 -3.632 1.00 70.56 157 LEU A N 1
ATOM 1265 C CA . LEU A 1 157 ? -19.131 -37.047 -4.655 1.00 70.56 157 LEU A CA 1
ATOM 1266 C C . LEU A 1 157 ? -19.140 -35.628 -4.072 1.00 70.56 157 LEU A C 1
ATOM 1268 O O . LEU A 1 157 ? -20.154 -35.140 -3.581 1.00 70.56 157 LEU A O 1
ATOM 1272 N N . SER A 1 158 ? -17.986 -34.965 -4.115 1.00 68.56 158 SER A N 1
ATOM 1273 C CA . SER A 1 158 ? -17.767 -33.642 -3.516 1.00 68.56 158 SER A CA 1
ATOM 1274 C C . SER A 1 158 ? -17.467 -32.555 -4.549 1.00 68.56 158 SER A C 1
ATOM 1276 O O . SER A 1 158 ? -17.696 -31.373 -4.272 1.00 68.56 158 SER A O 1
ATOM 1278 N N . VAL A 1 159 ? -16.968 -32.952 -5.724 1.00 70.25 159 VAL A N 1
ATOM 1279 C CA . VAL A 1 159 ? -16.627 -32.078 -6.848 1.00 70.25 159 VAL A CA 1
ATOM 1280 C C . VAL A 1 159 ? -17.229 -32.654 -8.124 1.00 70.25 159 VAL A C 1
ATOM 1282 O O . VAL A 1 159 ? -16.980 -33.811 -8.462 1.00 70.25 159 VAL A O 1
ATOM 1285 N N . LEU A 1 160 ? -17.998 -31.834 -8.834 1.00 71.75 160 LEU A N 1
ATOM 1286 C CA . LEU A 1 160 ? -18.598 -32.190 -10.115 1.00 71.75 160 LEU A CA 1
ATOM 1287 C C . LEU A 1 160 ? -18.412 -31.028 -11.099 1.00 71.75 160 LEU A C 1
ATOM 1289 O O . LEU A 1 160 ? -18.782 -29.891 -10.792 1.00 71.75 160 LEU A O 1
ATOM 1293 N N . ASN A 1 161 ? -17.825 -31.314 -12.263 1.00 68.38 161 ASN A N 1
ATOM 1294 C CA . ASN A 1 161 ? -17.685 -30.351 -13.357 1.00 68.38 161 ASN A CA 1
ATOM 1295 C C . ASN A 1 161 ? -18.592 -30.774 -14.516 1.00 68.38 161 ASN A C 1
ATOM 1297 O O . ASN A 1 161 ? -18.480 -31.900 -15.000 1.00 68.38 161 ASN A O 1
ATOM 1301 N N . LEU A 1 162 ? -19.467 -29.874 -14.965 1.00 65.75 162 LEU A N 1
ATOM 1302 C CA . LEU A 1 162 ? -20.460 -30.136 -16.012 1.00 65.75 162 LEU A CA 1
ATOM 1303 C C . LEU A 1 162 ? -20.490 -29.003 -17.041 1.00 65.75 162 LEU A C 1
ATOM 1305 O O . LEU A 1 162 ? -20.140 -27.857 -16.739 1.00 65.75 162 LEU A O 1
ATOM 1309 N N . LYS A 1 163 ? -20.976 -29.332 -18.238 1.00 60.38 163 LYS A N 1
ATOM 1310 C CA . LYS A 1 163 ? -21.369 -28.376 -19.275 1.00 60.38 163 LYS A CA 1
ATOM 1311 C C . LYS A 1 163 ? -22.823 -28.656 -19.663 1.00 60.38 163 LYS A C 1
ATOM 1313 O O . LYS A 1 163 ? -23.069 -29.509 -20.501 1.00 60.38 163 LYS A O 1
ATOM 1318 N N . ILE A 1 164 ? -23.730 -27.919 -19.000 1.00 57.81 164 ILE A N 1
ATOM 1319 C CA . ILE A 1 164 ? -25.208 -27.859 -19.156 1.00 57.81 164 ILE A CA 1
ATOM 1320 C C . ILE A 1 164 ? -25.935 -29.181 -18.800 1.00 57.81 164 ILE A C 1
ATOM 1322 O O . ILE A 1 164 ? -25.617 -30.199 -19.412 1.00 57.81 164 ILE A O 1
ATOM 1326 N N . PRO A 1 165 ? -26.837 -29.215 -17.778 1.00 48.81 165 PRO A N 1
ATOM 1327 C CA . PRO A 1 165 ? -28.270 -28.849 -17.916 1.00 48.81 165 PRO A CA 1
ATOM 1328 C C . PRO A 1 165 ? -28.957 -28.321 -16.610 1.00 48.81 165 PRO A C 1
ATOM 1330 O O . PRO A 1 165 ? -28.268 -27.952 -15.654 1.00 48.81 165 PRO A O 1
ATOM 1333 N N . GLU A 1 166 ? -30.294 -28.183 -16.593 1.00 52.31 166 GLU A N 1
ATOM 1334 C CA . GLU A 1 166 ? -31.134 -27.637 -15.504 1.00 52.31 166 GLU A CA 1
ATOM 1335 C C . GLU A 1 166 ? -31.133 -28.522 -14.238 1.00 52.31 166 GLU A C 1
ATOM 1337 O O . GLU A 1 166 ? -32.030 -29.311 -13.960 1.00 52.31 166 GLU A O 1
ATOM 1342 N N . ILE A 1 167 ? -30.127 -28.354 -13.376 1.00 54.47 167 ILE A N 1
ATOM 1343 C CA . ILE A 1 167 ? -29.982 -29.209 -12.189 1.00 54.47 167 ILE A CA 1
ATOM 1344 C C . ILE A 1 167 ? -31.073 -28.918 -11.144 1.00 54.47 167 ILE A C 1
ATOM 1346 O O . ILE A 1 167 ? -30.947 -27.994 -10.333 1.00 54.47 167 ILE A O 1
ATOM 1350 N N . VAL A 1 168 ? -32.130 -29.727 -11.091 1.00 50.81 168 VAL A N 1
ATOM 1351 C CA . VAL A 1 168 ? -33.191 -29.595 -10.083 1.00 50.81 168 VAL A CA 1
ATOM 1352 C C . VAL A 1 168 ? -33.279 -30.874 -9.245 1.00 50.81 168 VAL A C 1
ATOM 1354 O O . VAL A 1 168 ? -33.912 -31.846 -9.628 1.00 50.81 168 VAL A O 1
ATOM 1357 N N . LYS A 1 169 ? -32.690 -30.788 -8.037 1.00 51.44 169 LYS A N 1
ATOM 1358 C CA . LYS A 1 169 ? -32.622 -31.769 -6.922 1.00 51.44 169 LYS A CA 1
ATOM 1359 C C . LYS A 1 169 ? -31.376 -32.673 -6.911 1.00 51.44 169 LYS A C 1
ATOM 1361 O O . LYS A 1 169 ? -31.099 -33.423 -7.827 1.00 51.44 169 LYS A O 1
ATOM 1366 N N . GLY A 1 170 ? -30.631 -32.617 -5.799 1.00 51.66 170 GLY A N 1
ATOM 1367 C CA . GLY A 1 170 ? -29.468 -33.481 -5.520 1.00 51.66 170 GLY A CA 1
ATOM 1368 C C . GLY A 1 170 ? -28.210 -32.739 -5.049 1.00 51.66 170 GLY A C 1
ATOM 1369 O O . GLY A 1 170 ? -27.375 -33.316 -4.359 1.00 51.66 170 GLY A O 1
ATOM 1370 N N . LEU A 1 171 ? -28.093 -31.436 -5.328 1.00 54.31 171 LEU A N 1
ATOM 1371 C CA . LEU A 1 171 ? -26.871 -30.643 -5.091 1.00 54.31 171 LEU A CA 1
ATOM 1372 C C . LEU A 1 171 ? -26.466 -30.457 -3.617 1.00 54.31 171 LEU A C 1
ATOM 1374 O O . LEU A 1 171 ? -25.386 -29.931 -3.357 1.00 54.31 171 LEU A O 1
ATOM 1378 N N . SER A 1 172 ? -27.285 -30.872 -2.645 1.00 53.88 172 SER A N 1
ATOM 1379 C CA . SER A 1 172 ? -27.047 -30.570 -1.228 1.00 53.88 172 SER A CA 1
ATOM 1380 C C . SER A 1 172 ? -25.792 -31.219 -0.639 1.00 53.88 172 SER A C 1
ATOM 1382 O O . SER A 1 172 ? -25.372 -30.861 0.459 1.00 53.88 172 SER A O 1
ATOM 1384 N N . ARG A 1 173 ? -25.190 -32.170 -1.363 1.00 57.53 173 ARG A N 1
ATOM 1385 C CA . ARG A 1 173 ? -24.019 -32.948 -0.936 1.00 57.53 173 ARG A CA 1
ATOM 1386 C C . ARG A 1 173 ? -22.701 -32.487 -1.571 1.00 57.53 173 ARG A C 1
ATOM 1388 O O . ARG A 1 173 ? -21.635 -32.864 -1.089 1.00 57.53 173 ARG A O 1
ATOM 1395 N N . LEU A 1 174 ? -22.748 -31.667 -2.624 1.00 57.34 174 LEU A N 1
ATOM 1396 C CA . LEU A 1 174 ? -21.553 -31.220 -3.344 1.00 57.34 174 LEU A CA 1
ATOM 1397 C C . LEU A 1 174 ? -20.874 -30.057 -2.607 1.00 57.34 174 LEU A C 1
ATOM 1399 O O . LEU A 1 174 ? -21.509 -29.070 -2.247 1.00 57.34 174 LEU A O 1
ATOM 1403 N N . ARG A 1 175 ? -19.548 -30.118 -2.423 1.00 57.66 175 ARG A N 1
ATOM 1404 C CA . ARG A 1 175 ? -18.777 -28.980 -1.885 1.00 57.66 175 ARG A CA 1
ATOM 1405 C C . ARG A 1 175 ? -18.466 -27.947 -2.961 1.00 57.66 175 ARG A C 1
ATOM 1407 O O . ARG A 1 175 ? -18.430 -26.752 -2.655 1.00 57.66 175 ARG A O 1
ATOM 1414 N N . LYS A 1 176 ? -18.210 -28.404 -4.190 1.00 52.25 176 LYS A N 1
ATOM 1415 C CA . LYS A 1 176 ? -17.862 -27.561 -5.337 1.00 52.25 176 LYS A CA 1
ATOM 1416 C C . LYS A 1 176 ? -18.616 -28.014 -6.581 1.00 52.25 176 LYS A C 1
ATOM 1418 O O . LYS A 1 176 ? -18.529 -29.178 -6.964 1.00 52.25 176 LYS A O 1
ATOM 1423 N N . LEU A 1 177 ? -19.290 -27.065 -7.218 1.00 59.50 177 LEU A N 1
ATOM 1424 C CA . LEU A 1 177 ? -19.932 -27.234 -8.516 1.00 59.50 177 LEU A CA 1
ATOM 1425 C C . LEU A 1 177 ? -19.342 -26.193 -9.472 1.00 59.50 177 LEU A C 1
ATOM 1427 O O . LEU A 1 177 ? -19.415 -24.991 -9.200 1.00 59.50 177 LEU A O 1
ATOM 1431 N N . ASN A 1 178 ? -18.746 -26.654 -10.570 1.00 57.31 178 ASN A N 1
ATOM 1432 C CA . ASN A 1 178 ? -18.297 -25.774 -11.646 1.00 57.31 178 ASN A CA 1
ATOM 1433 C C . ASN A 1 178 ? -19.173 -26.019 -12.870 1.00 57.31 178 ASN A C 1
ATOM 1435 O O . ASN A 1 178 ? -19.225 -27.145 -13.373 1.00 57.31 178 ASN A O 1
ATOM 1439 N N . VAL A 1 179 ? -19.827 -24.960 -13.346 1.00 56.88 179 VAL A N 1
ATOM 1440 C CA . VAL A 1 179 ? -20.638 -25.015 -14.561 1.00 56.88 179 VAL A CA 1
ATOM 1441 C C . VAL A 1 179 ? -20.055 -24.045 -15.581 1.00 56.88 179 VAL A C 1
ATOM 1443 O O . VAL A 1 179 ? -19.913 -22.848 -15.313 1.00 56.88 179 VAL A O 1
ATOM 1446 N N . ASN A 1 180 ? -19.660 -24.588 -16.730 1.00 51.50 180 ASN A N 1
ATOM 1447 C CA . ASN A 1 180 ? -19.046 -23.836 -17.820 1.00 51.50 180 ASN A CA 1
ATOM 1448 C C . ASN A 1 180 ? -20.045 -23.678 -18.978 1.00 51.50 180 ASN A C 1
ATOM 1450 O O . ASN A 1 180 ? -20.728 -24.641 -19.316 1.00 51.50 180 ASN A O 1
ATOM 1454 N N . GLU A 1 181 ? -20.085 -22.487 -19.592 1.00 50.41 181 GLU A N 1
ATOM 1455 C CA . GLU A 1 181 ? -20.878 -22.174 -20.799 1.00 50.41 181 GLU A CA 1
ATOM 1456 C C . GLU A 1 181 ? -22.407 -22.322 -20.626 1.00 50.41 181 GLU A C 1
ATOM 1458 O O . GLU A 1 181 ? -23.086 -22.930 -21.447 1.00 50.41 181 GLU A O 1
ATOM 1463 N N . CYS A 1 182 ? -22.980 -21.759 -19.557 1.00 50.41 182 CYS A N 1
ATOM 1464 C CA . CYS A 1 182 ? -24.430 -21.808 -19.338 1.00 50.41 182 CYS A CA 1
ATOM 1465 C C . CYS A 1 182 ? -25.203 -20.808 -20.204 1.00 50.41 182 CYS A C 1
ATOM 1467 O O . CYS A 1 182 ? -25.019 -19.602 -20.073 1.00 50.41 182 CYS A O 1
ATOM 1469 N N . THR A 1 183 ? -26.164 -21.298 -20.986 1.00 42.53 183 THR A N 1
ATOM 1470 C CA . THR A 1 183 ? -27.178 -20.459 -21.653 1.00 42.53 183 THR A CA 1
ATOM 1471 C C . THR A 1 183 ? -28.552 -20.518 -20.973 1.00 42.53 183 THR A C 1
ATOM 1473 O O . THR A 1 183 ? -29.351 -19.607 -21.160 1.00 42.53 183 THR A O 1
ATOM 1476 N N . LYS A 1 184 ? -28.826 -21.540 -20.142 1.00 44.28 184 LYS A N 1
ATOM 1477 C CA . LYS A 1 184 ? -30.094 -21.728 -19.410 1.00 44.28 184 LYS A CA 1
ATOM 1478 C C . LYS A 1 184 ? -29.832 -22.241 -17.986 1.00 44.28 184 LYS A C 1
ATOM 1480 O O . LYS A 1 184 ? -29.461 -23.393 -17.794 1.00 44.28 184 LYS A O 1
ATOM 1485 N N . LEU A 1 185 ? -29.975 -21.372 -16.985 1.00 48.84 185 LEU A N 1
ATOM 1486 C CA . LEU A 1 185 ? -29.931 -21.712 -15.555 1.00 48.84 185 LEU A CA 1
ATOM 1487 C C . LEU A 1 185 ? -31.240 -21.239 -14.914 1.00 48.84 185 LEU A C 1
ATOM 1489 O O . LEU A 1 185 ? -31.554 -20.052 -14.991 1.00 48.84 185 LEU A O 1
ATOM 1493 N N . THR A 1 186 ? -31.985 -22.130 -14.253 1.00 46.25 186 THR A N 1
ATOM 1494 C CA . THR A 1 186 ? -33.216 -21.742 -13.542 1.00 46.25 186 THR A CA 1
ATOM 1495 C C . THR A 1 186 ? -32.894 -21.151 -12.164 1.00 46.25 186 THR A C 1
ATOM 1497 O O . THR A 1 186 ? -31.937 -21.548 -11.487 1.00 46.25 186 THR A O 1
ATOM 1500 N N . ALA A 1 187 ? -33.714 -20.201 -11.700 1.00 41.94 187 ALA A N 1
ATOM 1501 C CA . ALA A 1 187 ? -33.546 -19.578 -10.384 1.00 41.94 187 ALA A CA 1
ATOM 1502 C C . ALA A 1 187 ? -33.626 -20.591 -9.223 1.00 41.94 187 ALA A C 1
ATOM 1504 O O . ALA A 1 187 ? -32.957 -20.415 -8.203 1.00 41.94 187 ALA A O 1
ATOM 1505 N N . LEU A 1 188 ? -34.390 -21.677 -9.388 1.00 44.38 188 LEU A N 1
ATOM 1506 C CA . LEU A 1 188 ? -34.486 -22.773 -8.417 1.00 44.38 188 LEU A CA 1
ATOM 1507 C C . LEU A 1 188 ? -33.143 -23.500 -8.241 1.00 44.38 188 LEU A C 1
ATOM 1509 O O . LEU A 1 188 ? -32.729 -23.755 -7.107 1.00 44.38 188 LEU A O 1
ATOM 1513 N N . THR A 1 189 ? -32.430 -23.766 -9.338 1.00 46.84 189 THR A N 1
ATOM 1514 C CA . THR A 1 189 ? -31.121 -24.434 -9.333 1.00 46.84 189 THR A CA 1
ATOM 1515 C C . THR A 1 189 ? -30.044 -23.591 -8.654 1.00 46.84 189 THR A C 1
ATOM 1517 O O . THR A 1 189 ? -29.310 -24.099 -7.804 1.00 46.84 189 THR A O 1
ATOM 1520 N N . ILE A 1 190 ? -29.971 -22.290 -8.963 1.00 49.81 190 ILE A N 1
ATOM 1521 C CA . ILE A 1 190 ? -28.985 -21.378 -8.355 1.00 49.81 190 ILE A CA 1
ATOM 1522 C C . ILE A 1 190 ? -29.245 -21.232 -6.853 1.00 49.81 190 ILE A C 1
ATOM 1524 O O . ILE A 1 190 ? -28.316 -21.338 -6.052 1.00 49.81 190 ILE A O 1
ATOM 1528 N N . ASN A 1 191 ? -30.504 -21.030 -6.456 1.00 46.72 191 ASN A N 1
ATOM 1529 C CA . ASN A 1 191 ? -30.864 -20.813 -5.056 1.00 46.72 191 ASN A CA 1
ATOM 1530 C C . ASN A 1 191 ? -30.573 -22.062 -4.201 1.00 46.72 191 ASN A C 1
ATOM 1532 O O . ASN A 1 191 ? -30.022 -21.961 -3.106 1.00 46.72 191 ASN A O 1
ATOM 1536 N N . TYR A 1 192 ? -30.839 -23.259 -4.732 1.00 47.72 192 TYR A N 1
ATOM 1537 C CA . TYR A 1 192 ? -30.487 -24.511 -4.061 1.00 47.72 192 TYR A CA 1
ATOM 1538 C C . TYR A 1 192 ? -28.960 -24.749 -4.021 1.00 47.72 192 TYR A C 1
ATOM 1540 O O . TYR A 1 192 ? -28.437 -25.187 -2.995 1.00 47.72 192 TYR A O 1
ATOM 1548 N N . ALA A 1 193 ? -28.218 -24.404 -5.083 1.00 50.06 193 ALA A N 1
ATOM 1549 C CA . ALA A 1 193 ? -26.756 -24.529 -5.128 1.00 50.06 193 ALA A CA 1
ATOM 1550 C C . ALA A 1 193 ? -26.049 -23.586 -4.140 1.00 50.06 193 ALA A C 1
ATOM 1552 O O . ALA A 1 193 ? -25.155 -24.012 -3.411 1.00 50.06 193 ALA A O 1
ATOM 1553 N N . VAL A 1 194 ? -26.460 -22.318 -4.067 1.00 49.16 194 VAL A N 1
ATOM 1554 C CA . VAL A 1 194 ? -25.887 -21.324 -3.139 1.00 49.16 194 VAL A CA 1
ATOM 1555 C C . VAL A 1 194 ? -26.155 -21.706 -1.683 1.00 49.16 194 VAL A C 1
ATOM 1557 O O . VAL A 1 194 ? -25.298 -21.516 -0.824 1.00 49.16 194 VAL A O 1
ATOM 1560 N N . LYS A 1 195 ? -27.323 -22.289 -1.400 1.00 49.22 195 LYS A N 1
ATOM 1561 C CA . LYS A 1 195 ? -27.712 -22.673 -0.039 1.00 49.22 195 LYS A CA 1
ATOM 1562 C C . LYS A 1 195 ? -26.935 -23.878 0.504 1.00 49.22 195 LYS A C 1
ATOM 1564 O O . LYS A 1 195 ? -26.861 -24.041 1.719 1.00 49.22 195 LYS A O 1
ATOM 1569 N N . HIS A 1 196 ? -26.360 -24.712 -0.366 1.00 48.84 196 HIS A N 1
ATOM 1570 C CA . HIS A 1 196 ? -25.760 -25.984 0.046 1.00 48.84 196 HIS A CA 1
ATOM 1571 C C . HIS A 1 196 ? -24.334 -26.256 -0.459 1.00 48.84 196 HIS A C 1
ATOM 1573 O O . HIS A 1 196 ? -23.709 -27.200 0.021 1.00 48.84 196 HIS A O 1
ATOM 1579 N N . THR A 1 197 ? -23.783 -25.445 -1.368 1.00 47.97 197 THR A N 1
ATOM 1580 C CA . THR A 1 197 ? -22.405 -25.608 -1.865 1.00 47.97 197 THR A CA 1
ATOM 1581 C C . THR A 1 197 ? -21.490 -24.502 -1.332 1.00 47.97 197 THR A C 1
ATOM 1583 O O . THR A 1 197 ? -21.854 -23.331 -1.289 1.00 47.97 197 THR A O 1
ATOM 1586 N N . THR A 1 198 ? -20.268 -24.853 -0.915 1.00 44.66 198 THR A N 1
ATOM 1587 C CA . THR A 1 198 ? -19.295 -23.880 -0.369 1.00 44.66 198 THR A CA 1
ATOM 1588 C C . THR A 1 198 ? -18.615 -23.030 -1.440 1.00 44.66 198 THR A C 1
ATOM 1590 O O . THR A 1 198 ? -17.951 -22.040 -1.135 1.00 44.66 198 THR A O 1
ATOM 1593 N N . THR A 1 199 ? -18.688 -23.440 -2.706 1.00 40.72 199 THR A N 1
ATOM 1594 C CA . THR A 1 199 ? -18.098 -22.698 -3.823 1.00 40.72 199 THR A CA 1
ATOM 1595 C C . THR A 1 199 ? -18.859 -23.015 -5.107 1.00 40.72 199 THR A C 1
ATOM 1597 O O . THR A 1 199 ? -18.816 -24.150 -5.583 1.00 40.72 199 THR A O 1
ATOM 1600 N N . LEU A 1 200 ? -19.511 -22.002 -5.677 1.00 47.16 200 LEU A N 1
ATOM 1601 C CA . LEU A 1 200 ? -20.150 -22.045 -6.991 1.00 47.16 200 LEU A CA 1
ATOM 1602 C C . LEU A 1 200 ? -19.342 -21.162 -7.948 1.00 47.16 200 LEU A C 1
ATOM 1604 O O . LEU A 1 200 ? -19.097 -19.993 -7.645 1.00 47.16 200 LEU A O 1
ATOM 1608 N N . ARG A 1 201 ? -18.902 -21.705 -9.087 1.00 41.50 201 ARG A N 1
ATOM 1609 C CA . ARG A 1 201 ? -18.271 -20.920 -10.161 1.00 41.50 201 ARG A CA 1
ATOM 1610 C C . ARG A 1 201 ? -19.099 -21.030 -11.434 1.00 41.50 201 ARG A C 1
ATOM 1612 O O . ARG A 1 201 ? -19.338 -22.136 -11.912 1.00 41.50 201 ARG A O 1
ATOM 1619 N N . LEU A 1 202 ? -19.489 -19.872 -11.961 1.00 44.53 202 LEU A N 1
ATOM 1620 C CA . LEU A 1 202 ? -20.221 -19.711 -13.214 1.00 44.53 202 LEU A CA 1
ATOM 1621 C C . LEU A 1 202 ? -19.301 -19.000 -14.212 1.00 44.53 202 LEU A C 1
ATOM 1623 O O . LEU A 1 202 ? -18.889 -17.869 -13.959 1.00 44.53 202 LEU A O 1
ATOM 1627 N N . ASN A 1 203 ? -18.958 -19.658 -15.318 1.00 40.81 203 ASN A N 1
ATOM 1628 C CA . ASN A 1 203 ? -18.215 -19.044 -16.422 1.00 40.81 203 ASN A CA 1
ATOM 1629 C C . ASN A 1 203 ? -19.183 -18.760 -17.581 1.00 40.81 203 ASN A C 1
ATOM 1631 O O . ASN A 1 203 ? -19.565 -19.687 -18.296 1.00 40.81 203 ASN A O 1
ATOM 1635 N N . MET A 1 204 ? -19.569 -17.492 -17.760 1.00 40.41 204 MET A N 1
ATOM 1636 C CA . MET A 1 204 ? -20.408 -17.021 -18.873 1.00 40.41 204 MET A CA 1
ATOM 1637 C C . MET A 1 204 ? -19.503 -16.362 -19.928 1.00 40.41 204 MET A C 1
ATOM 1639 O O . MET A 1 204 ? -18.801 -15.403 -19.607 1.00 40.41 204 MET A O 1
ATOM 1643 N N . GLN A 1 205 ? -19.485 -16.868 -21.164 1.00 33.66 205 GLN A N 1
ATOM 1644 C CA . GLN A 1 205 ? -18.825 -16.201 -22.296 1.00 33.66 205 GLN A CA 1
ATOM 1645 C C . GLN A 1 205 ? -19.832 -15.331 -23.063 1.00 33.66 205 GLN A C 1
ATOM 1647 O O . GLN A 1 205 ? -20.993 -15.703 -23.212 1.00 33.66 205 GLN A O 1
ATOM 1652 N N . PHE A 1 206 ? -19.373 -14.159 -23.511 1.00 27.78 206 PHE A N 1
ATOM 1653 C CA . PHE A 1 206 ? -20.143 -13.158 -24.253 1.00 27.78 206 PHE A CA 1
ATOM 1654 C C . PHE A 1 206 ? -20.684 -13.715 -25.577 1.00 27.78 206 PHE A C 1
ATOM 1656 O O . PHE A 1 206 ? -19.913 -14.229 -26.383 1.00 27.78 206 PHE A O 1
ATOM 1663 N N . ILE A 1 207 ? -21.977 -13.510 -25.842 1.00 26.34 207 ILE A N 1
ATOM 1664 C CA . ILE A 1 207 ? -22.500 -13.463 -27.211 1.00 26.34 207 ILE A CA 1
ATOM 1665 C C . ILE A 1 207 ? -22.548 -11.983 -27.588 1.00 26.34 207 ILE A C 1
ATOM 1667 O O . ILE A 1 207 ? -23.383 -11.226 -27.099 1.00 26.34 207 ILE A O 1
ATOM 1671 N N . SER A 1 208 ? -21.587 -11.556 -28.399 1.00 26.94 208 SER A N 1
ATOM 1672 C CA . SER A 1 208 ? -21.643 -10.286 -29.113 1.00 26.94 208 SER A CA 1
ATOM 1673 C C . SER A 1 208 ? -22.613 -10.438 -30.277 1.00 26.94 208 SER A C 1
ATOM 1675 O O . SER A 1 208 ? -22.324 -11.208 -31.188 1.00 26.94 208 SER A O 1
ATOM 1677 N N . ASN A 1 209 ? -23.750 -9.754 -30.206 1.00 26.00 209 ASN A N 1
ATOM 1678 C CA . ASN A 1 209 ? -24.508 -9.196 -31.329 1.00 26.00 209 ASN A CA 1
ATOM 1679 C C . ASN A 1 209 ? -25.784 -8.603 -30.742 1.00 26.00 209 ASN A C 1
ATOM 1681 O O . ASN A 1 209 ? -26.566 -9.357 -30.183 1.00 26.00 209 ASN A O 1
ATOM 1685 N N . PHE A 1 210 ? -25.982 -7.291 -30.850 1.00 24.70 210 PHE A N 1
ATOM 1686 C CA . PHE A 1 210 ? -27.277 -6.738 -31.244 1.00 24.70 210 PHE A CA 1
ATOM 1687 C C . PHE A 1 210 ? -27.095 -5.291 -31.706 1.00 24.70 210 PHE A C 1
ATOM 1689 O O . PHE A 1 210 ? -26.513 -4.460 -31.004 1.00 24.70 210 PHE A O 1
ATOM 1696 N N . ASP A 1 211 ? -27.554 -5.084 -32.935 1.00 22.95 211 ASP A N 1
ATOM 1697 C CA . ASP A 1 211 ? -27.607 -3.846 -33.691 1.00 22.95 211 ASP A CA 1
ATOM 1698 C C . ASP A 1 211 ? -28.617 -2.836 -33.120 1.00 22.95 211 ASP A C 1
ATOM 1700 O O . ASP A 1 211 ? -29.355 -3.092 -32.170 1.00 22.95 211 ASP A O 1
ATOM 1704 N N . ALA A 1 212 ? -28.553 -1.660 -33.733 1.00 26.20 212 ALA A N 1
ATOM 1705 C CA . ALA A 1 212 ? -29.208 -0.395 -33.463 1.00 26.20 212 ALA A CA 1
ATOM 1706 C C . ALA A 1 212 ? -30.743 -0.397 -33.282 1.00 26.20 212 ALA A C 1
ATOM 1708 O O . ALA A 1 212 ? -31.452 -1.245 -33.806 1.00 26.20 212 ALA A O 1
ATOM 1709 N N . GLU A 1 213 ? -31.183 0.680 -32.612 1.00 27.16 213 GLU A N 1
ATOM 1710 C CA . GLU A 1 213 ? -32.464 1.400 -32.743 1.00 27.16 213 GLU A CA 1
ATOM 1711 C C . GLU A 1 213 ? -33.790 0.648 -32.518 1.00 27.16 213 GLU A C 1
ATOM 1713 O O . GLU A 1 213 ? -34.208 -0.158 -33.330 1.00 27.16 213 GLU A O 1
ATOM 1718 N N . GLU A 1 214 ? -34.547 1.068 -31.490 1.00 26.53 214 GLU A N 1
ATOM 1719 C CA . GLU A 1 214 ? -35.895 1.620 -31.712 1.00 26.53 214 GLU A CA 1
ATOM 1720 C C . GLU A 1 214 ? -36.471 2.341 -30.477 1.00 26.53 214 GLU A C 1
ATOM 1722 O O . GLU A 1 214 ? -36.278 1.964 -29.318 1.00 26.53 214 GLU A O 1
ATOM 1727 N N . ASN A 1 215 ? -37.176 3.433 -30.770 1.00 28.95 215 ASN A N 1
ATOM 1728 C CA . ASN A 1 215 ? -37.921 4.296 -29.863 1.00 28.95 215 ASN A CA 1
ATOM 1729 C C . ASN A 1 215 ? -39.118 3.571 -29.238 1.00 28.95 215 ASN A C 1
ATOM 1731 O O . ASN A 1 215 ? -40.019 3.204 -29.982 1.00 28.95 215 ASN A O 1
ATOM 1735 N N . ILE A 1 216 ? -39.241 3.526 -27.902 1.00 26.75 216 ILE A N 1
ATOM 1736 C CA . ILE A 1 216 ? -40.562 3.437 -27.250 1.00 26.75 216 ILE A CA 1
ATOM 1737 C C . ILE A 1 216 ? -40.626 4.353 -26.019 1.00 26.75 216 ILE A C 1
ATOM 1739 O O . ILE A 1 216 ? -39.770 4.365 -25.134 1.00 26.75 216 ILE A O 1
ATOM 1743 N N . THR A 1 217 ? -41.680 5.156 -26.040 1.00 25.02 217 THR A N 1
ATOM 1744 C CA . THR A 1 217 ? -42.058 6.293 -25.209 1.00 25.02 217 THR A CA 1
ATOM 1745 C C . THR A 1 217 ? -42.452 5.963 -23.767 1.00 25.02 217 THR A C 1
ATOM 1747 O O . THR A 1 217 ? -42.885 4.865 -23.430 1.00 25.02 217 THR A O 1
ATOM 1750 N N . ASN A 1 218 ? -42.350 6.998 -22.928 1.00 30.14 218 ASN A N 1
ATOM 1751 C CA . ASN A 1 218 ? -42.907 7.126 -21.582 1.00 30.14 218 ASN A CA 1
ATOM 1752 C C . ASN A 1 218 ? -44.338 6.578 -21.434 1.00 30.14 218 ASN A C 1
ATOM 1754 O O . ASN A 1 218 ? -45.222 7.071 -22.118 1.00 30.14 218 ASN A O 1
ATOM 1758 N N . THR A 1 219 ? -44.569 5.734 -20.423 1.00 25.97 219 THR A N 1
ATOM 1759 C CA . THR A 1 219 ? -45.665 5.871 -19.437 1.00 25.97 219 THR A CA 1
ATOM 1760 C C . THR A 1 219 ? -45.456 4.874 -18.294 1.00 25.97 219 THR A C 1
ATOM 1762 O O . THR A 1 219 ? -45.303 3.680 -18.524 1.00 25.97 219 THR A O 1
ATOM 1765 N N . LEU A 1 220 ? -45.480 5.361 -17.053 1.00 28.06 220 LEU A N 1
ATOM 1766 C CA . LEU A 1 220 ? -45.793 4.558 -15.867 1.00 28.06 220 LEU A CA 1
ATOM 1767 C C . LEU A 1 220 ? -47.289 4.733 -15.582 1.00 28.06 220 LEU A C 1
ATOM 1769 O O . LEU A 1 220 ? -47.759 5.873 -15.578 1.00 28.06 220 LEU A O 1
ATOM 1773 N N . PRO A 1 221 ? -48.004 3.652 -15.239 1.00 26.92 221 PRO A N 1
ATOM 1774 C CA . PRO A 1 221 ? -48.777 3.716 -14.004 1.00 26.92 221 PRO A CA 1
ATOM 1775 C C . PRO A 1 221 ? -48.678 2.454 -13.134 1.00 26.92 221 PRO A C 1
ATOM 1777 O O . PRO A 1 221 ? -48.570 1.321 -13.594 1.00 26.92 221 PRO A O 1
ATOM 1780 N N . ASN A 1 222 ? -48.750 2.703 -11.826 1.00 31.89 222 ASN A N 1
ATOM 1781 C CA . ASN A 1 222 ? -48.912 1.729 -10.751 1.00 31.89 222 ASN A CA 1
ATOM 1782 C C . ASN A 1 222 ? -50.287 1.030 -10.801 1.00 31.89 222 ASN A C 1
ATOM 1784 O O . ASN A 1 222 ? -51.294 1.732 -10.839 1.00 31.89 222 ASN A O 1
ATOM 1788 N N . LYS A 1 223 ? -50.303 -0.301 -10.606 1.00 28.11 223 LYS A N 1
ATOM 1789 C CA . LYS A 1 223 ? -51.212 -1.137 -9.770 1.00 28.11 223 LYS A CA 1
ATOM 1790 C C . LYS A 1 223 ? -51.645 -2.450 -10.445 1.00 28.11 223 LYS A C 1
ATOM 1792 O O . LYS A 1 223 ? -51.962 -2.495 -11.622 1.00 28.11 223 LYS A O 1
ATOM 1797 N N . PHE A 1 224 ? -51.655 -3.488 -9.604 1.00 32.94 224 PHE A N 1
ATOM 1798 C CA . PHE A 1 224 ? -52.185 -4.850 -9.738 1.00 32.94 224 PHE A CA 1
ATOM 1799 C C . PHE A 1 224 ? -53.210 -5.103 -10.857 1.00 32.94 224 PHE A C 1
ATOM 1801 O O . PHE A 1 224 ? -54.250 -4.457 -10.886 1.00 32.94 224 PHE A O 1
ATOM 1808 N N . THR A 1 225 ? -53.007 -6.153 -11.657 1.00 27.16 225 THR A N 1
ATOM 1809 C CA . THR A 1 225 ? -53.787 -7.418 -11.699 1.00 27.16 225 THR A CA 1
ATOM 1810 C C . THR A 1 225 ? -53.562 -8.145 -13.036 1.00 27.16 225 THR A C 1
ATOM 1812 O O . THR A 1 225 ? -53.266 -7.528 -14.052 1.00 27.16 225 THR A O 1
ATOM 1815 N N . LYS A 1 226 ? -53.629 -9.482 -12.986 1.00 39.81 226 LYS A N 1
ATOM 1816 C CA . LYS A 1 226 ? -53.482 -10.437 -14.099 1.00 39.81 226 LYS A CA 1
ATOM 1817 C C . LYS A 1 226 ? -54.369 -10.116 -15.311 1.00 39.81 226 LYS A C 1
ATOM 1819 O O . LYS A 1 226 ? -55.531 -9.783 -15.118 1.00 39.81 226 LYS A O 1
ATOM 1824 N N . PHE A 1 227 ? -53.871 -10.427 -16.508 1.00 23.17 227 PHE A N 1
ATOM 1825 C CA . PHE A 1 227 ? -54.658 -10.786 -17.701 1.00 23.17 227 PHE A CA 1
ATOM 1826 C C . PHE A 1 227 ? -53.922 -11.900 -18.490 1.00 23.17 227 PHE A C 1
ATOM 1828 O O . PHE A 1 227 ? -52.762 -12.162 -18.164 1.00 23.17 227 PHE A O 1
ATOM 1835 N N . PRO A 1 228 ? -54.610 -12.663 -19.366 1.00 32.56 228 PRO A N 1
ATOM 1836 C CA . PRO A 1 228 ? -54.545 -14.123 -19.430 1.00 32.56 228 PRO A CA 1
ATOM 1837 C C . PRO A 1 228 ? -53.674 -14.665 -20.577 1.00 32.56 228 PRO A C 1
ATOM 1839 O O . PRO A 1 228 ? -53.172 -13.908 -21.399 1.00 32.56 228 PRO A O 1
ATOM 1842 N N . MET A 1 229 ? -53.506 -15.989 -20.536 1.00 39.00 229 MET A N 1
ATOM 1843 C CA . MET A 1 229 ? -52.683 -16.877 -21.371 1.00 39.00 229 MET A CA 1
ATOM 1844 C C . MET A 1 229 ? -52.963 -16.822 -22.881 1.00 39.00 229 MET A C 1
ATOM 1846 O O . MET A 1 229 ? -54.088 -16.523 -23.277 1.00 39.00 229 MET A O 1
ATOM 1850 N N . ASP A 1 230 ? -51.918 -17.112 -23.670 1.00 29.30 230 ASP A N 1
ATOM 1851 C CA . ASP A 1 230 ? -51.743 -18.263 -24.603 1.00 29.30 230 ASP A CA 1
ATOM 1852 C C . ASP A 1 230 ? -50.479 -17.940 -25.458 1.00 29.30 230 ASP A C 1
ATOM 1854 O O . ASP A 1 230 ? -50.322 -16.797 -25.880 1.00 29.30 230 ASP A O 1
ATOM 1858 N N . ASP A 1 231 ? -49.453 -18.758 -25.722 1.00 30.25 231 ASP A N 1
ATOM 1859 C CA . ASP A 1 231 ? -49.145 -20.182 -25.556 1.00 30.25 231 ASP A CA 1
ATOM 1860 C C . ASP A 1 231 ? -47.606 -20.349 -25.384 1.00 30.25 231 ASP A C 1
ATOM 1862 O O . ASP A 1 231 ? -46.817 -19.636 -26.004 1.00 30.25 231 ASP A O 1
ATOM 1866 N N . ASP A 1 232 ? -47.188 -21.301 -24.541 1.00 34.38 232 ASP A N 1
ATOM 1867 C CA . ASP A 1 232 ? -45.914 -22.053 -24.563 1.00 34.38 232 ASP A CA 1
ATOM 1868 C C . ASP A 1 232 ? -44.533 -21.348 -24.619 1.00 34.38 232 ASP A C 1
ATOM 1870 O O . ASP A 1 232 ? -43.595 -21.844 -25.248 1.00 34.38 232 ASP A O 1
ATOM 1874 N N . GLU A 1 233 ? -44.304 -20.298 -23.823 1.00 32.09 233 GLU A N 1
ATOM 1875 C CA . GLU A 1 233 ? -42.942 -19.964 -23.366 1.00 32.09 233 GLU A CA 1
ATOM 1876 C C . GLU A 1 233 ? -42.763 -20.291 -21.879 1.00 32.09 233 GLU A C 1
ATOM 1878 O O . GLU A 1 233 ? -43.409 -19.724 -20.997 1.00 32.09 233 GLU A O 1
ATOM 1883 N N . ILE A 1 234 ? -41.839 -21.209 -21.579 1.00 31.48 234 ILE A N 1
ATOM 1884 C CA . ILE A 1 234 ? -41.365 -21.477 -20.218 1.00 31.48 234 ILE A CA 1
ATOM 1885 C C . ILE A 1 234 ? -40.685 -20.199 -19.701 1.00 31.48 234 ILE A C 1
ATOM 1887 O O . ILE A 1 234 ? -39.490 -19.978 -19.905 1.00 31.48 234 ILE A O 1
ATOM 1891 N N . VAL A 1 235 ? -41.449 -19.336 -19.028 1.00 30.27 235 VAL A N 1
ATOM 1892 C CA . VAL A 1 235 ? -40.920 -18.140 -18.367 1.00 30.27 235 VAL A CA 1
ATOM 1893 C C . VAL A 1 235 ? -40.099 -18.591 -17.159 1.00 30.27 235 VAL A C 1
ATOM 1895 O O . VAL A 1 235 ? -40.632 -18.937 -16.102 1.00 30.27 235 VAL A O 1
ATOM 1898 N N . LEU A 1 236 ? -38.774 -18.609 -17.321 1.00 32.12 236 LEU A N 1
ATOM 1899 C CA . LEU A 1 236 ? -37.833 -18.813 -16.221 1.00 32.12 236 LEU A CA 1
ATOM 1900 C C . LEU A 1 236 ? -38.121 -17.790 -15.103 1.00 32.12 236 LEU A C 1
ATOM 1902 O O . LEU A 1 236 ? -38.341 -16.613 -15.403 1.00 32.12 236 LEU A O 1
ATOM 1906 N N . PRO A 1 237 ? -38.085 -18.176 -13.811 1.00 35.44 237 PRO A N 1
ATOM 1907 C CA . PRO A 1 237 ? -38.362 -17.230 -12.741 1.00 35.44 237 PRO A CA 1
ATOM 1908 C C . PRO A 1 237 ? -37.267 -16.160 -12.724 1.00 35.44 237 PRO A C 1
ATOM 1910 O O . PRO A 1 237 ? -36.098 -16.466 -12.477 1.00 35.44 237 PRO A O 1
ATOM 1913 N N . VAL A 1 238 ? -37.637 -14.905 -12.978 1.00 49.72 238 VAL A N 1
ATOM 1914 C CA . VAL A 1 238 ? -36.743 -13.754 -12.813 1.00 49.72 238 VAL A CA 1
ATOM 1915 C C . VAL A 1 238 ? -36.297 -13.717 -11.348 1.00 49.72 238 VAL A C 1
ATOM 1917 O O . VAL A 1 238 ? -37.127 -13.723 -10.438 1.00 49.72 238 VAL A O 1
ATOM 1920 N N . LEU A 1 239 ? -34.980 -13.738 -11.109 1.00 48.91 239 LEU A N 1
ATOM 1921 C CA . LEU A 1 239 ? -34.415 -13.650 -9.760 1.00 48.91 239 LEU A CA 1
ATOM 1922 C C . LEU A 1 239 ? -34.954 -12.390 -9.054 1.00 48.91 239 LEU A C 1
ATOM 1924 O O . LEU A 1 239 ? -34.886 -11.311 -9.649 1.00 48.91 239 LEU A O 1
ATOM 1928 N N . PRO A 1 240 ? -35.448 -12.495 -7.805 1.00 62.34 240 PRO A N 1
ATOM 1929 C CA . PRO A 1 240 ? -35.949 -11.340 -7.073 1.00 62.34 240 PRO A CA 1
ATOM 1930 C C . PRO A 1 240 ? -34.883 -10.253 -6.942 1.00 62.34 240 PRO A C 1
ATOM 1932 O O . PRO A 1 240 ? -33.696 -10.542 -6.745 1.00 62.34 240 PRO A O 1
ATOM 1935 N N . ASN A 1 241 ? -35.317 -8.996 -7.010 1.00 55.78 241 ASN A N 1
ATOM 1936 C CA . ASN A 1 241 ? -34.447 -7.824 -6.925 1.00 55.78 241 ASN A CA 1
ATOM 1937 C C . ASN A 1 241 ? -33.546 -7.859 -5.684 1.00 55.78 241 ASN A C 1
ATOM 1939 O O . ASN A 1 241 ? -32.377 -7.485 -5.768 1.00 55.78 241 ASN A O 1
ATOM 1943 N N . GLU A 1 242 ? -34.050 -8.353 -4.549 1.00 57.28 242 GLU A N 1
ATOM 1944 C CA . GLU A 1 242 ? -33.292 -8.466 -3.301 1.00 57.28 242 GLU A CA 1
ATOM 1945 C C . GLU A 1 242 ? -32.038 -9.329 -3.474 1.00 57.28 242 GLU A C 1
ATOM 1947 O O . GLU A 1 242 ? -30.971 -8.976 -2.976 1.00 57.28 242 GLU A O 1
ATOM 1952 N N . VAL A 1 243 ? -32.139 -10.420 -4.238 1.00 50.94 243 VAL A N 1
ATOM 1953 C CA . VAL A 1 243 ? -31.030 -11.349 -4.476 1.00 50.94 243 VAL A CA 1
ATOM 1954 C C . VAL A 1 243 ? -29.979 -10.707 -5.377 1.00 50.94 243 VAL A C 1
ATOM 1956 O O . VAL A 1 243 ? -28.788 -10.793 -5.076 1.00 50.94 243 VAL A O 1
ATOM 1959 N N . TRP A 1 244 ? -30.394 -10.000 -6.432 1.00 63.31 244 TRP A N 1
ATOM 1960 C CA . TRP A 1 244 ? -29.467 -9.243 -7.277 1.00 63.31 244 TRP A CA 1
ATOM 1961 C C . TRP A 1 244 ? -28.733 -8.154 -6.504 1.00 63.31 244 TRP A C 1
ATOM 1963 O O . TRP A 1 244 ? -27.518 -8.012 -6.638 1.00 63.31 244 TRP A O 1
ATOM 1973 N N . ILE A 1 245 ? -29.447 -7.421 -5.649 1.00 54.41 245 ILE A N 1
ATOM 1974 C CA . ILE A 1 245 ? -28.853 -6.394 -4.793 1.00 54.41 245 ILE A CA 1
ATOM 1975 C C . ILE A 1 245 ? -27.819 -7.033 -3.866 1.00 54.41 245 ILE A C 1
ATOM 1977 O O . ILE A 1 245 ? -26.693 -6.541 -3.796 1.00 54.41 245 ILE A O 1
ATOM 1981 N N . THR A 1 246 ? -28.152 -8.150 -3.208 1.00 53.28 246 THR A N 1
ATOM 1982 C CA . THR A 1 246 ? -27.209 -8.906 -2.373 1.00 53.28 246 THR A CA 1
ATOM 1983 C C . THR A 1 246 ? -25.986 -9.352 -3.171 1.00 53.28 246 THR A C 1
ATOM 1985 O O . THR A 1 246 ? -24.868 -9.112 -2.724 1.00 53.28 246 THR A O 1
ATOM 1988 N N . ILE A 1 247 ? -26.149 -9.899 -4.377 1.00 52.06 247 ILE A N 1
ATOM 1989 C CA . ILE A 1 247 ? -25.028 -10.273 -5.258 1.00 52.06 247 ILE A CA 1
ATOM 1990 C C . ILE A 1 247 ? -24.141 -9.056 -5.554 1.00 52.06 247 ILE A C 1
ATOM 1992 O O . ILE A 1 247 ? -22.922 -9.109 -5.378 1.00 52.06 247 ILE A O 1
ATOM 1996 N N . PHE A 1 248 ? -24.738 -7.924 -5.922 1.00 62.53 248 PHE A N 1
ATOM 1997 C CA . PHE A 1 248 ? -24.005 -6.694 -6.208 1.00 62.53 248 PHE A CA 1
ATOM 1998 C C . PHE A 1 248 ? -23.289 -6.116 -4.979 1.00 62.53 248 PHE A C 1
ATOM 2000 O O . PHE A 1 248 ? -22.265 -5.441 -5.129 1.00 62.53 248 PHE A O 1
ATOM 2007 N N . THR A 1 249 ? -23.740 -6.413 -3.750 1.00 52.75 249 THR A N 1
ATOM 2008 C CA . THR A 1 249 ? -23.013 -5.983 -2.539 1.00 52.75 249 THR A CA 1
ATOM 2009 C C . THR A 1 249 ? -21.633 -6.623 -2.435 1.00 52.75 249 THR A C 1
ATOM 2011 O O . THR A 1 249 ? -20.727 -6.008 -1.867 1.00 52.75 249 THR A O 1
ATOM 2014 N N . TYR A 1 250 ? -21.425 -7.782 -3.060 1.00 49.22 250 TYR A N 1
ATOM 2015 C CA . TYR A 1 250 ? -20.134 -8.464 -3.093 1.00 49.22 250 TYR A CA 1
ATOM 2016 C C . TYR A 1 250 ? -19.225 -8.004 -4.241 1.00 49.22 250 TYR A C 1
ATOM 2018 O O . TYR A 1 250 ? -18.025 -8.270 -4.200 1.00 49.22 250 TYR A O 1
ATOM 2026 N N . LEU A 1 251 ? -19.746 -7.268 -5.231 1.00 45.41 251 LEU A N 1
ATOM 2027 C CA . LEU A 1 251 ? -18.943 -6.765 -6.349 1.00 45.41 251 LEU A CA 1
ATOM 2028 C C . LEU A 1 251 ? -18.062 -5.575 -5.923 1.00 45.41 251 LEU A C 1
ATOM 2030 O O . LEU A 1 251 ? -18.547 -4.661 -5.241 1.00 45.41 251 LEU A O 1
ATOM 2034 N N . PRO A 1 252 ? -16.775 -5.511 -6.314 1.00 41.16 252 PRO A N 1
ATOM 2035 C CA . PRO A 1 252 ? -15.983 -4.293 -6.164 1.00 41.16 252 PRO A CA 1
ATOM 2036 C C . PRO A 1 252 ? -16.559 -3.177 -7.050 1.00 41.16 252 PRO A C 1
ATOM 2038 O O . PRO A 1 252 ? -17.250 -3.442 -8.030 1.00 41.16 252 PRO A O 1
ATOM 2041 N N . PHE A 1 253 ? -16.269 -1.909 -6.733 1.00 51.00 253 PHE A N 1
ATOM 2042 C CA . PHE A 1 253 ? -16.854 -0.764 -7.452 1.00 51.00 253 PHE A CA 1
ATOM 2043 C C . PHE A 1 253 ? -16.660 -0.836 -8.976 1.00 51.00 253 PHE A C 1
ATOM 2045 O O . PHE A 1 253 ? -17.585 -0.540 -9.723 1.00 51.00 253 PHE A O 1
ATOM 2052 N N . GLY A 1 254 ? -15.486 -1.275 -9.441 1.00 45.81 254 GLY A N 1
ATOM 2053 C CA . GLY A 1 254 ? -15.208 -1.427 -10.874 1.00 45.81 254 GLY A CA 1
ATOM 2054 C C . GLY A 1 254 ? -16.086 -2.470 -11.575 1.00 45.81 254 GLY A C 1
ATOM 2055 O O . GLY A 1 254 ? -16.445 -2.274 -12.732 1.00 45.81 254 GLY A O 1
ATOM 2056 N N . ASP A 1 255 ? -16.480 -3.534 -10.878 1.00 50.69 255 ASP A N 1
ATOM 2057 C CA . ASP A 1 255 ? -17.365 -4.570 -11.426 1.00 50.69 255 ASP A CA 1
ATOM 2058 C C . ASP A 1 255 ? -18.836 -4.168 -11.270 1.00 50.69 255 ASP A C 1
ATOM 2060 O O . ASP A 1 255 ? -19.664 -4.480 -12.119 1.00 50.69 255 ASP A O 1
ATOM 2064 N N . LEU A 1 256 ? -19.161 -3.375 -10.243 1.00 56.06 256 LEU A N 1
ATOM 2065 C CA . LEU A 1 256 ? -20.469 -2.735 -10.107 1.00 56.06 256 LEU A CA 1
ATOM 2066 C C . LEU A 1 256 ? -20.744 -1.755 -11.265 1.00 56.06 256 LEU A C 1
ATOM 2068 O O . LEU A 1 256 ? -21.868 -1.681 -11.753 1.00 56.06 256 LEU A O 1
ATOM 2072 N N . GLN A 1 257 ? -19.719 -1.036 -11.741 1.00 53.91 257 GLN A N 1
ATOM 2073 C CA . GLN A 1 257 ? -19.822 -0.189 -12.939 1.00 53.91 257 GLN A CA 1
ATOM 2074 C C . GLN A 1 257 ? -20.094 -1.009 -14.204 1.00 53.91 257 GLN A C 1
ATOM 2076 O O . GLN A 1 257 ? -20.850 -0.566 -15.062 1.00 53.91 257 GLN A O 1
ATOM 2081 N N . GLN A 1 258 ? -19.525 -2.211 -14.306 1.00 50.81 258 GLN A N 1
ATOM 2082 C CA . GLN A 1 258 ? -19.815 -3.121 -15.415 1.00 50.81 258 GLN A CA 1
ATOM 2083 C C . GLN A 1 258 ? -21.243 -3.664 -15.315 1.00 50.81 258 GLN A C 1
ATOM 2085 O O . GLN A 1 258 ? -21.962 -3.639 -16.305 1.00 50.81 258 GLN A O 1
ATOM 2090 N N . ALA A 1 259 ? -21.696 -4.053 -14.119 1.00 54.56 259 ALA A N 1
ATOM 2091 C CA . ALA A 1 259 ? -23.077 -4.479 -13.882 1.00 54.56 259 ALA A CA 1
ATOM 2092 C C . ALA A 1 259 ? -24.105 -3.384 -14.243 1.00 54.56 259 ALA A C 1
ATOM 2094 O O . ALA A 1 259 ? -25.162 -3.692 -14.789 1.00 54.56 259 ALA A O 1
ATOM 2095 N N . ASN A 1 260 ? -23.773 -2.105 -14.024 1.00 50.78 260 ASN A N 1
ATOM 2096 C CA . ASN A 1 260 ? -24.594 -0.955 -14.433 1.00 50.78 260 ASN A CA 1
ATOM 2097 C C . ASN A 1 260 ? -24.738 -0.829 -15.966 1.00 50.78 260 ASN A C 1
ATOM 2099 O O . ASN A 1 260 ? -25.667 -0.180 -16.435 1.00 50.78 260 ASN A O 1
ATOM 2103 N N . ALA A 1 261 ? -23.850 -1.452 -16.747 1.00 48.47 261 ALA A N 1
ATOM 2104 C CA . ALA A 1 261 ? -23.872 -1.427 -18.210 1.00 48.47 261 ALA A CA 1
ATOM 2105 C C . ALA A 1 261 ? -24.520 -2.672 -18.851 1.00 48.47 261 ALA A C 1
ATOM 2107 O O . ALA A 1 261 ? -24.644 -2.714 -20.069 1.00 48.47 261 ALA A O 1
ATOM 2108 N N . VAL A 1 262 ? -24.931 -3.679 -18.064 1.00 52.19 262 VAL A N 1
ATOM 2109 C CA . VAL A 1 262 ? -25.432 -4.969 -18.587 1.00 52.19 262 VAL A CA 1
ATOM 2110 C C . VAL A 1 262 ? -26.830 -4.851 -19.192 1.00 52.19 262 VAL A C 1
ATOM 2112 O O . VAL A 1 262 ? -27.063 -5.278 -20.315 1.00 52.19 262 VAL A O 1
ATOM 2115 N N . CYS A 1 263 ? -27.784 -4.300 -18.445 1.00 52.47 263 CYS A N 1
ATOM 2116 C CA . CYS A 1 263 ? -29.147 -4.071 -18.917 1.00 52.47 263 CYS A CA 1
ATOM 2117 C C . CYS A 1 263 ? -29.829 -3.013 -18.046 1.00 52.47 263 CYS A C 1
ATOM 2119 O O . CYS A 1 263 ? -29.376 -2.725 -16.934 1.00 52.47 263 CYS A O 1
ATOM 2121 N N . LYS A 1 264 ? -30.952 -2.456 -18.517 1.00 53.00 264 LYS A N 1
ATOM 2122 C CA . LYS A 1 264 ? -31.713 -1.429 -17.785 1.00 53.00 264 LYS A CA 1
ATOM 2123 C C . LYS A 1 264 ? -32.106 -1.882 -16.370 1.00 53.00 264 LYS A C 1
ATOM 2125 O O . LYS A 1 264 ? -31.998 -1.109 -15.426 1.00 53.00 264 LYS A O 1
ATOM 2130 N N . HIS A 1 265 ? -32.453 -3.156 -16.206 1.00 61.25 265 HIS A N 1
ATOM 2131 C CA . HIS A 1 265 ? -32.824 -3.727 -14.913 1.00 61.25 265 HIS A CA 1
ATOM 2132 C C . HIS A 1 265 ? -31.646 -3.793 -13.920 1.00 61.25 265 HIS A C 1
ATOM 2134 O O . HIS A 1 265 ? -31.764 -3.367 -12.774 1.00 61.25 265 HIS A O 1
ATOM 2140 N N . TRP A 1 266 ? -30.467 -4.257 -14.346 1.00 67.19 266 TRP A N 1
ATOM 2141 C CA . TRP A 1 266 ? -29.271 -4.284 -13.490 1.00 67.19 266 TRP A CA 1
ATOM 2142 C C . TRP A 1 266 ? -28.720 -2.886 -13.215 1.00 67.19 266 TRP A C 1
ATOM 2144 O O . TRP A 1 266 ? -28.254 -2.591 -12.117 1.00 67.19 266 TRP A O 1
ATOM 2154 N N . CYS A 1 267 ? -28.825 -2.002 -14.197 1.00 61.44 267 CYS A N 1
ATOM 2155 C CA . CYS A 1 267 ? -28.592 -0.575 -14.055 1.00 61.44 267 CYS A CA 1
ATOM 2156 C C . CYS A 1 267 ? -29.456 0.016 -12.926 1.00 61.44 267 CYS A C 1
ATOM 2158 O O . CYS A 1 267 ? -28.932 0.673 -12.031 1.00 61.44 267 CYS A O 1
ATOM 2160 N N . GLU A 1 268 ? -30.749 -0.304 -12.862 1.00 64.31 268 GLU A N 1
ATOM 2161 C CA . GLU A 1 268 ? -31.628 0.109 -11.758 1.00 64.31 268 GLU A CA 1
ATOM 2162 C C . GLU A 1 268 ? -31.241 -0.536 -10.411 1.00 64.31 268 GLU A C 1
ATOM 2164 O O . GLU A 1 268 ? -31.198 0.146 -9.384 1.00 64.31 268 GLU A O 1
ATOM 2169 N N . LEU A 1 269 ? -30.870 -1.819 -10.408 1.00 65.25 269 LEU A N 1
ATOM 2170 C CA . LEU A 1 269 ? -30.507 -2.570 -9.199 1.00 65.25 269 LEU A CA 1
ATOM 2171 C C . LEU A 1 269 ? -29.156 -2.157 -8.597 1.00 65.25 269 LEU A C 1
ATOM 2173 O O . LEU A 1 269 ? -29.041 -2.010 -7.382 1.00 65.25 269 LEU A O 1
ATOM 2177 N N . THR A 1 270 ? -28.137 -1.894 -9.419 1.00 64.12 270 THR A N 1
ATOM 2178 C CA . THR A 1 270 ? -26.842 -1.336 -8.973 1.00 64.12 270 THR A CA 1
ATOM 2179 C C . THR A 1 270 ? -26.987 0.060 -8.371 1.00 64.12 270 THR A C 1
ATOM 2181 O O . THR A 1 270 ? -26.145 0.498 -7.585 1.00 64.12 270 THR A O 1
ATOM 2184 N N . ARG A 1 271 ? -28.087 0.745 -8.694 1.00 62.78 271 ARG A N 1
ATOM 2185 C CA . ARG A 1 271 ? -28.446 2.064 -8.177 1.00 62.78 271 ARG A CA 1
ATOM 2186 C C . ARG A 1 271 ? -29.318 1.988 -6.927 1.00 62.78 271 ARG A C 1
ATOM 2188 O O . ARG A 1 271 ? -29.852 3.018 -6.534 1.00 62.78 271 ARG A O 1
ATOM 2195 N N . VAL A 1 272 ? -29.461 0.844 -6.261 1.00 65.19 272 VAL A N 1
ATOM 2196 C CA . VAL A 1 272 ? -30.153 0.744 -4.961 1.00 65.19 272 VAL A CA 1
ATOM 2197 C C . VAL A 1 272 ? -29.285 1.350 -3.840 1.00 65.19 272 VAL A C 1
ATOM 2199 O O . VAL A 1 272 ? -28.060 1.210 -3.887 1.00 65.19 272 VAL A O 1
ATOM 2202 N N . PRO A 1 273 ? -29.865 2.012 -2.811 1.00 57.41 273 PRO A N 1
ATOM 2203 C CA . PRO A 1 273 ? -29.113 2.742 -1.778 1.00 57.41 273 PRO A CA 1
ATOM 2204 C C . PRO A 1 273 ? -27.954 1.974 -1.128 1.00 57.41 273 PRO A C 1
ATOM 2206 O O . PRO A 1 273 ? -26.880 2.535 -0.928 1.00 57.41 273 PRO A O 1
ATOM 2209 N N . VAL A 1 274 ? -28.123 0.670 -0.883 1.00 58.72 274 VAL A N 1
ATOM 2210 C CA . VAL A 1 274 ? -27.093 -0.198 -0.280 1.00 58.72 274 VAL A CA 1
ATOM 2211 C C . VAL A 1 274 ? -25.785 -0.218 -1.095 1.00 58.72 274 VAL A C 1
ATOM 2213 O O . VAL A 1 274 ? -24.703 -0.362 -0.529 1.00 58.72 274 VAL A O 1
ATOM 2216 N N . LEU A 1 275 ? -25.861 -0.025 -2.414 1.00 58.19 275 LEU A N 1
ATOM 2217 C CA . LEU A 1 275 ? -24.731 -0.112 -3.346 1.00 58.19 275 LEU A CA 1
ATOM 2218 C C . LEU A 1 275 ? -24.136 1.259 -3.707 1.00 58.19 275 LEU A C 1
ATOM 2220 O O . LEU A 1 275 ? -22.964 1.341 -4.086 1.00 58.19 275 LEU A O 1
ATOM 2224 N N . ARG A 1 276 ? -24.896 2.348 -3.511 1.00 59.19 276 ARG A N 1
ATOM 2225 C CA . ARG A 1 276 ? -24.480 3.736 -3.807 1.00 59.19 276 ARG A CA 1
ATOM 2226 C C . ARG A 1 276 ? -23.282 4.203 -2.978 1.00 59.19 276 ARG A C 1
ATOM 2228 O O . ARG A 1 276 ? -22.494 5.015 -3.465 1.00 59.19 276 ARG A O 1
ATOM 2235 N N . ARG A 1 277 ? -23.084 3.632 -1.782 1.00 56.41 277 ARG A N 1
ATOM 2236 C CA . ARG A 1 277 ? -21.927 3.875 -0.890 1.00 56.41 277 ARG A CA 1
ATOM 2237 C C . ARG A 1 277 ? -20.564 3.631 -1.536 1.00 56.41 277 ARG A C 1
ATOM 2239 O O . ARG A 1 277 ? -19.564 4.147 -1.053 1.00 56.41 277 ARG A O 1
ATOM 2246 N N . LYS A 1 278 ? -20.503 2.835 -2.607 1.00 53.62 278 LYS A N 1
ATOM 2247 C CA . LYS A 1 278 ? -19.249 2.522 -3.308 1.00 53.62 278 LYS A CA 1
ATOM 2248 C C . LYS A 1 278 ? -18.864 3.567 -4.360 1.00 53.62 278 LYS A C 1
ATOM 2250 O O . LYS A 1 278 ? -17.745 3.520 -4.859 1.00 53.62 278 LYS A O 1
ATOM 2255 N N . SER A 1 279 ? -19.772 4.483 -4.707 1.00 59.53 279 SER A N 1
ATOM 2256 C CA . SER A 1 279 ? -19.537 5.551 -5.683 1.00 59.53 279 SER A CA 1
ATOM 2257 C C . SER A 1 279 ? -19.129 6.852 -4.993 1.00 59.53 279 SER A C 1
ATOM 2259 O O . SER A 1 279 ? -19.730 7.237 -3.991 1.00 59.53 279 SER A O 1
ATOM 2261 N N . LYS A 1 280 ? -18.114 7.527 -5.541 1.00 70.31 280 LYS A N 1
ATOM 2262 C CA . LYS A 1 280 ? -17.626 8.819 -5.057 1.00 70.31 280 LYS A CA 1
ATOM 2263 C C . LYS A 1 280 ? -17.739 9.858 -6.164 1.00 70.31 280 LYS A C 1
ATOM 2265 O O . LYS A 1 280 ? -17.143 9.679 -7.227 1.00 70.31 280 LYS A O 1
ATOM 2270 N N . LEU A 1 281 ? -18.478 10.932 -5.908 1.00 75.62 281 LEU A N 1
ATOM 2271 C CA . LEU A 1 281 ? -18.550 12.086 -6.800 1.00 75.62 281 LEU A CA 1
ATOM 2272 C C . LEU A 1 281 ? -17.425 13.060 -6.442 1.00 75.62 281 LEU A C 1
ATOM 2274 O O . LEU A 1 281 ? -17.281 13.427 -5.282 1.00 75.62 281 LEU A O 1
ATOM 2278 N N . VAL A 1 282 ? -16.626 13.473 -7.424 1.00 76.56 282 VAL A N 1
ATOM 2279 C CA . VAL A 1 282 ? -15.594 14.504 -7.236 1.00 76.56 282 VAL A CA 1
ATOM 2280 C C . VAL A 1 282 ? -16.034 15.751 -7.989 1.00 76.56 282 VAL A C 1
ATOM 2282 O O . VAL A 1 282 ? -16.173 15.713 -9.212 1.00 76.56 282 VAL A O 1
ATOM 2285 N N . ILE A 1 283 ? -16.272 16.834 -7.256 1.00 78.44 283 ILE A N 1
ATOM 2286 C CA . ILE A 1 283 ? -16.696 18.125 -7.793 1.00 78.44 283 ILE A CA 1
ATOM 2287 C C . ILE A 1 283 ? -15.494 19.064 -7.763 1.00 78.44 283 ILE A C 1
ATOM 2289 O O . ILE A 1 283 ? -14.828 19.210 -6.738 1.00 78.44 283 ILE A O 1
ATOM 2293 N N . THR A 1 284 ? -15.219 19.676 -8.906 1.00 77.62 284 THR A N 1
ATOM 2294 C CA . THR A 1 284 ? -14.094 20.587 -9.152 1.00 77.62 284 THR A CA 1
ATOM 2295 C C . THR A 1 284 ? -14.594 21.814 -9.912 1.00 77.62 284 THR A C 1
ATOM 2297 O O . THR A 1 284 ? -15.646 21.712 -10.550 1.00 77.62 284 THR A O 1
ATOM 2300 N N . PRO A 1 285 ? -13.846 22.930 -9.964 1.00 74.00 285 PRO A N 1
ATOM 2301 C CA . PRO A 1 285 ? -14.238 24.102 -10.751 1.00 74.00 285 PRO A CA 1
ATOM 2302 C C . PRO A 1 285 ? -14.619 23.772 -12.203 1.00 74.00 285 PRO A C 1
ATOM 2304 O O . PRO A 1 285 ? -15.588 24.311 -12.730 1.00 74.00 285 PRO A O 1
ATOM 2307 N N . TYR A 1 286 ? -13.915 22.815 -12.817 1.00 68.44 286 TYR A N 1
ATOM 2308 C CA . TYR A 1 286 ? -14.080 22.440 -14.223 1.00 68.44 286 TYR A CA 1
ATOM 2309 C C . TYR A 1 286 ? -15.396 21.730 -14.549 1.00 68.44 286 TYR A C 1
ATOM 2311 O O . TYR A 1 286 ? -15.909 21.884 -15.649 1.00 68.44 286 TYR A O 1
ATOM 2319 N N . ASN A 1 287 ? -15.939 20.940 -13.619 1.00 64.81 287 ASN A N 1
ATOM 2320 C CA . ASN A 1 287 ? -17.148 20.144 -13.860 1.00 64.81 287 ASN A CA 1
ATOM 2321 C C . ASN A 1 287 ? -18.386 20.710 -13.157 1.00 64.81 287 ASN A C 1
ATOM 2323 O O . ASN A 1 287 ? -19.500 20.274 -13.439 1.00 64.81 287 ASN A O 1
ATOM 2327 N N . LEU A 1 288 ? -18.214 21.690 -12.265 1.00 76.69 288 LEU A N 1
ATOM 2328 C CA . LEU A 1 288 ? -19.302 22.261 -11.481 1.00 76.69 288 LEU A CA 1
ATOM 2329 C C . LEU A 1 288 ? -20.384 22.888 -12.368 1.00 76.69 288 LEU A C 1
ATOM 2331 O O . LEU A 1 288 ? -21.570 22.665 -12.137 1.00 76.69 288 LEU A O 1
ATOM 2335 N N . MET A 1 289 ? -19.979 23.635 -13.398 1.00 72.94 289 MET A N 1
ATOM 2336 C CA . MET A 1 289 ? -20.897 24.248 -14.364 1.00 72.94 289 MET A CA 1
ATOM 2337 C C . MET A 1 289 ? -21.719 23.199 -15.112 1.00 72.94 289 MET A C 1
ATOM 2339 O O . MET A 1 289 ? -22.926 23.367 -15.258 1.00 72.94 289 MET A O 1
ATOM 2343 N N . ASP A 1 290 ? -21.099 22.104 -15.543 1.00 68.69 290 ASP A N 1
ATOM 2344 C CA . ASP A 1 290 ? -21.797 21.038 -16.264 1.00 68.69 290 ASP A CA 1
ATOM 2345 C C . ASP A 1 290 ? -22.748 20.271 -15.347 1.00 68.69 290 ASP A C 1
ATOM 2347 O O . ASP A 1 290 ? -23.887 20.012 -15.725 1.00 68.69 290 ASP A O 1
ATOM 2351 N N . ILE A 1 291 ? -22.333 19.984 -14.109 1.00 71.69 291 ILE A N 1
ATOM 2352 C CA . ILE A 1 291 ? -23.205 19.380 -13.093 1.00 71.69 291 ILE A CA 1
ATOM 2353 C C . ILE A 1 291 ? -24.404 20.298 -12.817 1.00 71.69 291 ILE A C 1
ATOM 2355 O O . ILE A 1 291 ? -25.543 19.834 -12.807 1.00 71.69 291 ILE A O 1
ATOM 2359 N N . CYS A 1 292 ? -24.169 21.601 -12.652 1.00 75.81 292 CYS A N 1
ATOM 2360 C CA . CYS A 1 292 ? -25.217 22.597 -12.437 1.00 75.81 292 CYS A CA 1
ATOM 2361 C C . CYS A 1 292 ? -26.173 22.678 -13.638 1.00 75.81 292 CYS A C 1
ATOM 2363 O O . CYS A 1 292 ? -27.388 22.662 -13.458 1.00 75.81 292 CYS A O 1
ATOM 2365 N N . LYS A 1 293 ? -25.653 22.679 -14.873 1.00 69.31 293 LYS A N 1
ATOM 2366 C CA . LYS A 1 293 ? -26.467 22.624 -16.099 1.00 69.31 293 LYS A CA 1
ATOM 2367 C C . LYS A 1 293 ? -27.292 21.346 -16.176 1.00 69.31 293 LYS A C 1
ATOM 2369 O O . LYS A 1 293 ? -28.461 21.424 -16.518 1.00 69.31 293 LYS A O 1
ATOM 2374 N N . ILE A 1 294 ? -26.730 20.187 -15.833 1.00 67.88 294 ILE A N 1
ATOM 2375 C CA . ILE A 1 294 ? -27.474 18.919 -15.799 1.00 67.88 294 ILE A CA 1
ATOM 2376 C C . ILE A 1 294 ? -28.634 19.023 -14.800 1.00 67.88 294 ILE A C 1
ATOM 2378 O O . ILE A 1 294 ? -29.768 18.719 -15.164 1.00 67.88 294 ILE A O 1
ATOM 2382 N N . ILE A 1 295 ? -28.366 19.529 -13.589 1.00 72.25 295 ILE A N 1
ATOM 2383 C CA . ILE A 1 295 ? -29.378 19.763 -12.545 1.00 72.25 295 ILE A CA 1
ATOM 2384 C C . ILE A 1 295 ? -30.475 20.723 -13.027 1.00 72.25 295 ILE A C 1
ATOM 2386 O O . ILE A 1 295 ? -31.655 20.441 -12.827 1.00 72.25 295 ILE A O 1
ATOM 2390 N N . LYS A 1 296 ? -30.104 21.819 -13.703 1.00 72.25 296 LYS A N 1
ATOM 2391 C CA . LYS A 1 296 ? -31.036 22.838 -14.216 1.00 72.25 296 LYS A CA 1
ATOM 2392 C C . LYS A 1 296 ? -31.837 22.375 -15.445 1.00 72.25 296 LYS A C 1
ATOM 2394 O O . LYS A 1 296 ? -33.012 22.707 -15.554 1.00 72.25 296 LYS A O 1
ATOM 2399 N N . CYS A 1 297 ? -31.231 21.625 -16.368 1.00 61.69 297 CYS A N 1
ATOM 2400 C CA . CYS A 1 297 ? -31.812 21.303 -17.678 1.00 61.69 297 CYS A CA 1
ATOM 2401 C C . CYS A 1 297 ? -32.637 20.004 -17.718 1.00 61.69 297 CYS A C 1
ATOM 2403 O O . CYS A 1 297 ? -33.353 19.790 -18.694 1.00 61.69 297 CYS A O 1
ATOM 2405 N N . GLN A 1 298 ? -32.544 19.104 -16.728 1.00 54.84 298 GLN A N 1
ATOM 2406 C CA . GLN A 1 298 ? -33.171 17.775 -16.822 1.00 54.84 298 GLN A CA 1
ATOM 2407 C C . GLN A 1 298 ? -33.861 17.302 -15.529 1.00 54.84 298 GLN A C 1
ATOM 2409 O O . GLN A 1 298 ? -33.352 16.451 -14.800 1.00 54.84 298 GLN A O 1
ATOM 2414 N N . LEU A 1 299 ? -35.117 17.718 -15.325 1.00 48.66 299 LEU A N 1
ATOM 2415 C CA . LEU A 1 299 ? -35.984 17.218 -14.239 1.00 48.66 299 LEU A CA 1
ATOM 2416 C C . LEU A 1 299 ? -36.237 15.686 -14.276 1.00 48.66 299 LEU A C 1
ATOM 2418 O O . LEU A 1 299 ? -36.601 15.101 -13.256 1.00 48.66 299 LEU A O 1
ATOM 2422 N N . LEU A 1 300 ? -36.005 15.005 -15.410 1.00 45.12 300 LEU A N 1
ATOM 2423 C CA . LEU A 1 300 ? -36.214 13.553 -15.571 1.00 45.12 300 LEU A CA 1
ATOM 2424 C C . LEU A 1 300 ? -34.950 12.690 -15.368 1.00 45.12 300 LEU A C 1
ATOM 2426 O O . LEU A 1 300 ? -35.071 11.575 -14.862 1.00 45.12 300 LEU A O 1
ATOM 2430 N N . PHE A 1 301 ? -33.746 13.188 -15.684 1.00 41.69 301 PHE A N 1
ATOM 2431 C CA . PHE A 1 301 ? -32.480 12.456 -15.474 1.00 41.69 301 PHE A CA 1
ATOM 2432 C C . PHE A 1 301 ? -31.840 12.739 -14.106 1.00 41.69 301 PHE A C 1
ATOM 2434 O O . PHE A 1 301 ? -31.128 11.893 -13.560 1.00 41.69 301 PHE A O 1
ATOM 2441 N N . CYS A 1 302 ? -32.139 13.878 -13.479 1.00 41.66 302 CYS A N 1
ATOM 2442 C CA . CYS A 1 302 ? -31.578 14.215 -12.171 1.00 41.66 302 CYS A CA 1
ATOM 2443 C C . CYS A 1 302 ? -32.125 13.354 -11.025 1.00 41.66 302 CYS A C 1
ATOM 2445 O O . CYS A 1 302 ? -31.455 13.235 -9.993 1.00 41.66 302 CYS A O 1
ATOM 2447 N N . LYS A 1 303 ? -33.254 12.644 -11.203 1.00 46.03 303 LYS A N 1
ATOM 2448 C CA . LYS A 1 303 ? -33.739 11.625 -10.245 1.00 46.03 303 LYS A CA 1
ATOM 2449 C C . LYS A 1 303 ? -32.671 10.572 -9.898 1.00 46.03 303 LYS A C 1
ATOM 2451 O O . LYS A 1 303 ? -32.745 9.971 -8.827 1.00 46.03 303 LYS A O 1
ATOM 2456 N N . TYR A 1 304 ? -31.661 10.398 -10.754 1.00 46.94 304 TYR A N 1
ATOM 2457 C CA . TYR A 1 304 ? -30.648 9.347 -10.661 1.00 46.94 304 TYR A CA 1
ATOM 2458 C C . TYR A 1 304 ? -29.276 9.806 -10.135 1.00 46.94 304 TYR A C 1
ATOM 2460 O O . TYR A 1 304 ? -28.430 8.952 -9.866 1.00 46.94 304 TYR A O 1
ATOM 2468 N N . LEU A 1 305 ? -29.040 11.113 -9.938 1.00 53.19 305 LEU A N 1
ATOM 2469 C CA . LEU A 1 305 ? -27.800 11.600 -9.320 1.00 53.19 305 LEU A CA 1
ATOM 2470 C C . LEU A 1 305 ? -27.918 11.476 -7.791 1.00 53.19 305 LEU A C 1
ATOM 2472 O O . LEU A 1 305 ? -28.528 12.298 -7.106 1.00 53.19 305 LEU A O 1
ATOM 2476 N N . SER A 1 306 ? -27.405 10.383 -7.239 1.00 58.75 306 SER A N 1
ATOM 2477 C CA . SER A 1 306 ? -27.398 10.135 -5.795 1.00 58.75 306 SER A CA 1
ATOM 2478 C C . SER A 1 306 ? -26.081 9.488 -5.392 1.00 58.75 306 SER A C 1
ATOM 2480 O O . SER A 1 306 ? -25.904 8.278 -5.552 1.00 58.75 306 SER A O 1
ATOM 2482 N N . CYS A 1 307 ? -25.165 10.296 -4.874 1.00 67.81 307 CYS A N 1
ATOM 2483 C CA . CYS A 1 307 ? -23.893 9.841 -4.330 1.00 67.81 307 CYS A CA 1
ATOM 2484 C C . CYS A 1 307 ? -23.878 10.126 -2.830 1.00 67.81 307 CYS A C 1
ATOM 2486 O O . CYS A 1 307 ? -24.126 11.255 -2.420 1.00 67.81 307 CYS A O 1
ATOM 2488 N N . GLU A 1 308 ? -23.596 9.102 -2.023 1.00 76.69 308 GLU A N 1
ATOM 2489 C CA . GLU A 1 308 ? -23.467 9.267 -0.568 1.00 76.69 308 GLU A CA 1
ATOM 2490 C C . GLU A 1 308 ? -22.076 9.797 -0.176 1.00 76.69 308 GLU A C 1
ATOM 2492 O O . GLU A 1 308 ? -21.934 10.373 0.897 1.00 76.69 308 GLU A O 1
ATOM 2497 N N . SER A 1 309 ? -21.064 9.619 -1.039 1.00 82.19 309 SER A N 1
ATOM 2498 C CA . SER A 1 309 ? -19.689 10.100 -0.849 1.00 82.19 309 SER A CA 1
ATOM 2499 C C . SER A 1 309 ? -19.346 11.167 -1.888 1.00 82.19 309 SER A C 1
ATOM 2501 O O . SER A 1 309 ? -19.412 10.915 -3.097 1.00 82.19 309 SER A O 1
ATOM 2503 N N . VAL A 1 310 ? -18.976 12.358 -1.417 1.00 84.88 310 VAL A N 1
ATOM 2504 C CA . VAL A 1 310 ? -18.629 13.513 -2.253 1.00 84.88 310 VAL A CA 1
ATOM 2505 C C . VAL A 1 310 ? -17.271 14.076 -1.830 1.00 84.88 310 VAL A C 1
ATOM 2507 O O . VAL A 1 310 ? -16.985 14.217 -0.645 1.00 84.88 310 VAL A O 1
ATOM 2510 N N . GLU A 1 311 ? -16.416 14.401 -2.798 1.00 86.94 311 GLU A N 1
ATOM 2511 C CA . GLU A 1 311 ? -15.212 15.214 -2.599 1.00 86.94 311 GLU A CA 1
ATOM 2512 C C . GLU A 1 311 ? -15.370 16.549 -3.324 1.00 86.94 311 GLU A C 1
ATOM 2514 O O . GLU A 1 311 ? -15.581 16.569 -4.534 1.00 86.94 311 GLU A O 1
ATOM 2519 N N . LEU A 1 312 ? -15.228 17.645 -2.584 1.00 87.00 312 LEU A N 1
ATOM 2520 C CA . LEU A 1 312 ? -15.085 18.993 -3.122 1.00 87.00 312 LEU A CA 1
ATOM 2521 C C . LEU A 1 312 ? -13.593 19.298 -3.211 1.00 87.00 312 LEU A C 1
ATOM 2523 O O . LEU A 1 312 ? -12.876 19.158 -2.214 1.00 87.00 312 LEU A O 1
ATOM 2527 N N . ARG A 1 313 ? -13.117 19.655 -4.403 1.00 83.62 313 ARG A N 1
ATOM 2528 C CA . ARG A 1 313 ? -11.698 19.877 -4.671 1.00 83.62 313 ARG A CA 1
ATOM 2529 C C . ARG A 1 313 ? -11.473 21.232 -5.328 1.00 83.62 313 ARG A C 1
ATOM 2531 O O . ARG A 1 313 ? -12.061 21.483 -6.374 1.00 83.62 313 ARG A O 1
ATOM 2538 N N . ASP A 1 314 ? -10.577 22.030 -4.747 1.00 79.50 314 ASP A N 1
ATOM 2539 C CA . ASP A 1 314 ? -10.161 23.344 -5.261 1.00 79.50 314 ASP A CA 1
ATOM 2540 C C . ASP A 1 314 ? -11.353 24.289 -5.535 1.00 79.50 314 ASP A C 1
ATOM 2542 O O . ASP A 1 314 ? -11.358 25.038 -6.507 1.00 79.50 314 ASP A O 1
ATOM 2546 N N . LEU A 1 315 ? -12.411 24.209 -4.718 1.00 81.56 315 LEU A N 1
ATOM 2547 C CA . LEU A 1 315 ? -13.638 24.988 -4.887 1.00 81.56 315 LEU A CA 1
ATOM 2548 C C . LEU A 1 315 ? -13.716 26.147 -3.898 1.00 81.56 315 LEU A C 1
ATOM 2550 O O . LEU A 1 315 ? -13.515 25.968 -2.699 1.00 81.56 315 LEU A O 1
ATOM 2554 N N . GLU A 1 316 ? -14.125 27.305 -4.402 1.00 83.44 316 GLU A N 1
ATOM 2555 C CA . GLU A 1 316 ? -14.519 28.461 -3.598 1.00 83.44 316 GLU A CA 1
ATOM 2556 C C . GLU A 1 316 ? -16.043 28.578 -3.499 1.00 83.44 316 GLU A C 1
ATOM 2558 O O . GLU A 1 316 ? -16.793 27.912 -4.226 1.00 83.44 316 GLU A O 1
ATOM 2563 N N . VAL A 1 317 ? -16.499 29.419 -2.568 1.00 81.75 317 VAL A N 1
ATOM 2564 C CA . VAL A 1 317 ? -17.920 29.721 -2.389 1.00 81.75 317 VAL A CA 1
ATOM 2565 C C . VAL A 1 317 ? -18.434 30.412 -3.648 1.00 81.75 317 VAL A C 1
ATOM 2567 O O . VAL A 1 317 ? -17.970 31.485 -4.014 1.00 81.75 317 VAL A O 1
ATOM 2570 N N . GLN A 1 318 ? -19.397 29.782 -4.314 1.00 85.12 318 GLN A N 1
ATOM 2571 C CA . GLN A 1 318 ? -20.006 30.292 -5.538 1.00 85.12 318 GLN A CA 1
ATOM 2572 C C . GLN A 1 318 ? -21.437 29.771 -5.681 1.00 85.12 318 GLN A C 1
ATOM 2574 O O . GLN A 1 318 ? -21.753 28.676 -5.213 1.00 85.12 318 GLN A O 1
ATOM 2579 N N . GLU A 1 319 ? -22.285 30.522 -6.381 1.00 86.69 319 GLU A N 1
ATOM 2580 C CA . GLU A 1 319 ? -23.718 30.231 -6.537 1.00 86.69 319 GLU A CA 1
ATOM 2581 C C . GLU A 1 319 ? -23.981 28.831 -7.115 1.00 86.69 319 GLU A C 1
ATOM 2583 O O . GLU A 1 319 ? -24.809 28.079 -6.607 1.00 86.69 319 GLU A O 1
ATOM 2588 N N . ASN A 1 320 ? -23.205 28.413 -8.120 1.00 85.75 320 ASN A N 1
ATOM 2589 C CA . ASN A 1 320 ? -23.348 27.084 -8.718 1.00 85.75 320 ASN A CA 1
ATOM 2590 C C . ASN A 1 320 ? -23.120 25.946 -7.714 1.00 85.75 320 ASN A C 1
ATOM 2592 O O . ASN A 1 320 ? -23.739 24.892 -7.841 1.00 85.75 320 ASN A O 1
ATOM 2596 N N . LEU A 1 321 ? -22.244 26.138 -6.724 1.00 87.81 321 LEU A N 1
ATOM 2597 C CA . LEU A 1 321 ? -22.010 25.138 -5.685 1.00 87.81 321 LEU A CA 1
ATOM 2598 C C . LEU A 1 321 ? -23.206 25.045 -4.735 1.00 87.81 321 LEU A C 1
ATOM 2600 O O . LEU A 1 321 ? -23.584 23.934 -4.371 1.00 87.81 321 LEU A O 1
ATOM 2604 N N . VAL A 1 322 ? -23.817 26.181 -4.387 1.00 87.75 322 VAL A N 1
ATOM 2605 C CA . VAL A 1 322 ? -25.043 26.228 -3.575 1.00 87.75 322 VAL A CA 1
ATOM 2606 C C . VAL A 1 322 ? -26.137 25.406 -4.250 1.00 87.75 322 VAL A C 1
ATOM 2608 O O . VAL A 1 322 ? -26.643 24.469 -3.649 1.00 87.75 322 VAL A O 1
ATOM 2611 N N . ILE A 1 323 ? -26.392 25.639 -5.540 1.00 85.50 323 ILE A N 1
ATOM 2612 C CA . ILE A 1 323 ? -27.415 24.917 -6.320 1.00 85.50 323 ILE A CA 1
ATOM 2613 C C . ILE A 1 323 ? -27.168 23.401 -6.315 1.00 85.50 323 ILE A C 1
ATOM 2615 O O . ILE A 1 323 ? -28.089 22.591 -6.182 1.00 85.50 323 ILE A O 1
ATOM 2619 N N . VAL A 1 324 ? -25.906 22.987 -6.455 1.00 86.12 324 VAL A N 1
ATOM 2620 C CA . VAL A 1 324 ? -25.544 21.565 -6.414 1.00 86.12 324 VAL A CA 1
ATOM 2621 C C . VAL A 1 324 ? -25.778 20.972 -5.022 1.00 86.12 324 VAL A C 1
ATOM 2623 O O . VAL A 1 324 ? -26.249 19.837 -4.916 1.00 86.12 324 VAL A O 1
ATOM 2626 N N . LEU A 1 325 ? -25.470 21.717 -3.959 1.00 87.44 325 LEU A N 1
ATOM 2627 C CA . LEU A 1 325 ? -25.665 21.289 -2.574 1.00 87.44 325 LEU A CA 1
ATOM 2628 C C . LEU A 1 325 ? -27.141 21.293 -2.155 1.00 87.44 325 LEU A C 1
ATOM 2630 O O . LEU A 1 325 ? -27.555 20.355 -1.483 1.00 87.44 325 LEU A O 1
ATOM 2634 N N . GLU A 1 326 ? -27.956 22.245 -2.606 1.00 87.56 326 GLU A N 1
ATOM 2635 C CA . GLU A 1 326 ? -29.422 22.222 -2.461 1.00 87.56 326 GLU A CA 1
ATOM 2636 C C . GLU A 1 326 ? -30.018 20.942 -3.043 1.00 87.56 326 GLU A C 1
ATOM 2638 O O . GLU A 1 326 ? -30.881 20.306 -2.435 1.00 87.56 326 GLU A O 1
ATOM 2643 N N . TYR A 1 327 ? -29.509 20.512 -4.197 1.00 83.06 327 TYR A N 1
ATOM 2644 C CA . TYR A 1 327 ? -30.006 19.315 -4.855 1.00 83.06 327 TYR A CA 1
ATOM 2645 C C . TYR A 1 327 ? -29.498 18.008 -4.222 1.00 83.06 327 TYR A C 1
ATOM 2647 O O . TYR A 1 327 ? -30.265 17.067 -3.995 1.00 83.06 327 TYR A O 1
ATOM 2655 N N . LEU A 1 328 ? -28.189 17.908 -3.969 1.00 82.44 328 LEU A N 1
ATOM 2656 C CA . LEU A 1 328 ? -27.544 16.655 -3.553 1.00 82.44 328 LEU A CA 1
ATOM 2657 C C . LEU A 1 328 ? -27.411 16.500 -2.043 1.00 82.44 328 LEU A C 1
ATOM 2659 O O . LEU A 1 328 ? -27.315 15.370 -1.563 1.00 82.44 328 LEU A O 1
ATOM 2663 N N . GLY A 1 329 ? -27.379 17.601 -1.302 1.00 84.25 329 GLY A N 1
ATOM 2664 C CA . GLY A 1 329 ? -26.890 17.647 0.068 1.00 84.25 329 GLY A CA 1
ATOM 2665 C C . GLY A 1 329 ? -27.660 16.756 1.042 1.00 84.25 329 GLY A C 1
ATOM 2666 O O . GLY A 1 329 ? -27.047 16.063 1.854 1.00 84.25 329 GLY A O 1
ATOM 2667 N N . SER A 1 330 ? -28.978 16.620 0.858 1.00 85.88 330 SER A N 1
ATOM 2668 C CA . SER A 1 330 ? -29.829 15.693 1.626 1.00 85.88 330 SER A CA 1
ATOM 2669 C C . SER A 1 330 ? -29.457 14.209 1.490 1.00 85.88 330 SER A C 1
ATOM 2671 O O . SER A 1 330 ? -29.960 13.380 2.241 1.00 85.88 330 SER A O 1
ATOM 2673 N N . ARG A 1 331 ? -28.594 13.840 0.535 1.00 81.81 331 ARG A N 1
ATOM 2674 C CA . ARG A 1 331 ? -28.145 12.458 0.285 1.00 81.81 331 ARG A CA 1
ATOM 2675 C C . ARG A 1 331 ? -26.685 12.227 0.674 1.00 81.81 331 ARG A C 1
ATOM 2677 O O . ARG A 1 331 ? -26.241 11.077 0.675 1.00 81.81 331 ARG A O 1
ATOM 2684 N N . ILE A 1 332 ? -25.934 13.289 0.961 1.00 86.38 332 ILE A N 1
ATOM 2685 C CA . ILE A 1 332 ? -24.503 13.214 1.258 1.00 86.38 332 ILE A CA 1
ATOM 2686 C C . ILE A 1 332 ? -24.325 12.713 2.692 1.00 86.38 332 ILE A C 1
ATOM 2688 O O . ILE A 1 332 ? -24.765 13.356 3.639 1.00 86.38 332 ILE A O 1
ATOM 2692 N N . ARG A 1 333 ? -23.641 11.574 2.847 1.00 87.94 333 ARG A N 1
ATOM 2693 C CA . ARG A 1 333 ? -23.250 11.012 4.151 1.00 87.94 333 ARG A CA 1
ATOM 2694 C C . ARG A 1 333 ? -21.773 11.204 4.454 1.00 87.94 333 ARG A C 1
ATOM 2696 O O . ARG A 1 333 ? -21.404 11.318 5.614 1.00 87.94 333 ARG A O 1
ATOM 2703 N N . GLN A 1 334 ? -20.928 11.236 3.430 1.00 89.25 334 GLN A N 1
ATOM 2704 C CA . GLN A 1 334 ? -19.497 11.469 3.559 1.00 89.25 334 GLN A CA 1
ATOM 2705 C C . GLN A 1 334 ? -19.098 12.646 2.674 1.00 89.25 334 GLN A C 1
ATOM 2707 O O . GLN A 1 334 ? -19.309 12.614 1.460 1.00 89.25 334 GLN A O 1
ATOM 2712 N N . LEU A 1 335 ? -18.474 13.651 3.278 1.00 90.25 335 LEU A N 1
ATOM 2713 C CA . LEU A 1 335 ? -17.959 14.823 2.587 1.00 90.25 335 LEU A CA 1
ATOM 2714 C C . LEU A 1 335 ? -16.461 14.966 2.841 1.00 90.25 335 LEU A C 1
ATOM 2716 O O . LEU A 1 335 ? -16.018 15.084 3.982 1.00 90.25 335 LEU A O 1
ATOM 2720 N N . LYS A 1 336 ? -15.677 14.997 1.763 1.00 88.44 336 LYS A N 1
ATOM 2721 C CA . LYS A 1 336 ? -14.262 15.361 1.806 1.00 88.44 336 LYS A CA 1
ATOM 2722 C C . LYS A 1 336 ? -14.063 16.752 1.220 1.00 88.44 336 LYS A C 1
ATOM 2724 O O . LYS A 1 336 ? -14.396 16.981 0.062 1.00 88.44 336 LYS A O 1
ATOM 2729 N N . LEU A 1 337 ? -13.457 17.645 1.989 1.00 87.50 337 LEU A N 1
ATOM 2730 C CA . LEU A 1 337 ? -13.010 18.954 1.527 1.00 87.50 337 LEU A CA 1
ATOM 2731 C C . LEU A 1 337 ? -11.508 18.892 1.259 1.00 87.50 337 LEU A C 1
ATOM 2733 O O . LEU A 1 337 ? -10.715 18.595 2.155 1.00 87.50 337 LEU A O 1
ATOM 2737 N N . ASN A 1 338 ? -11.114 19.144 0.018 1.00 83.88 338 ASN A N 1
ATOM 2738 C CA . ASN A 1 338 ? -9.722 19.217 -0.404 1.00 83.88 338 ASN A CA 1
ATOM 2739 C C . ASN A 1 338 ? -9.469 20.597 -1.007 1.00 83.88 338 ASN A C 1
ATOM 2741 O O . ASN A 1 338 ? -10.099 20.933 -2.008 1.00 83.88 338 ASN A O 1
ATOM 2745 N N . LYS A 1 339 ? -8.623 21.425 -0.384 1.00 77.44 339 LYS A N 1
ATOM 2746 C CA . LYS A 1 339 ? -8.370 22.806 -0.847 1.00 77.44 339 LYS A CA 1
ATOM 2747 C C . LYS A 1 339 ? -9.643 23.644 -1.084 1.00 77.44 339 LYS A C 1
ATOM 2749 O O . LYS A 1 339 ? -9.637 24.553 -1.898 1.00 77.44 339 LYS A O 1
ATOM 2754 N N . SER A 1 340 ? -10.743 23.331 -0.391 1.00 81.81 340 SER A N 1
ATOM 2755 C CA . SER A 1 340 ? -12.064 23.934 -0.637 1.00 81.81 340 SER A CA 1
ATOM 2756 C C . SER A 1 340 ? -12.618 24.605 0.629 1.00 81.81 340 SER A C 1
ATOM 2758 O O . SER A 1 340 ? -13.230 23.916 1.451 1.00 81.81 340 SER A O 1
ATOM 2760 N N . PRO A 1 341 ? -12.404 25.919 0.838 1.00 79.31 341 PRO A N 1
ATOM 2761 C CA . PRO A 1 341 ? -12.834 26.642 2.040 1.00 79.31 341 PRO A CA 1
ATOM 2762 C C . PRO A 1 341 ? -14.324 27.049 1.990 1.00 79.31 341 PRO A C 1
ATOM 2764 O O . PRO A 1 341 ? -14.675 28.205 2.190 1.00 79.31 341 PRO A O 1
ATOM 2767 N N . VAL A 1 342 ? -15.224 26.099 1.728 1.00 83.62 342 VAL A N 1
ATOM 2768 C CA . VAL A 1 342 ? -16.654 26.357 1.435 1.00 83.62 342 VAL A CA 1
ATOM 2769 C C . VAL A 1 342 ? -17.588 26.173 2.636 1.00 83.62 342 VAL A C 1
ATOM 2771 O O . VAL A 1 342 ? -18.783 25.947 2.473 1.00 83.62 342 VAL A O 1
ATOM 2774 N N . PHE A 1 343 ? -17.039 26.247 3.849 1.00 78.81 343 PHE A N 1
ATOM 2775 C CA . PHE A 1 343 ? -17.708 25.892 5.106 1.00 78.81 343 PHE A CA 1
ATOM 2776 C C . PHE A 1 343 ? -19.055 26.584 5.332 1.00 78.81 343 PHE A C 1
ATOM 2778 O O . PHE A 1 343 ? -20.002 25.924 5.751 1.00 78.81 343 PHE A O 1
ATOM 2785 N N . SER A 1 344 ? -19.156 27.874 5.009 1.00 76.38 344 SER A N 1
ATOM 2786 C CA . SER A 1 344 ? -20.367 28.674 5.224 1.00 76.38 344 SER A CA 1
ATOM 2787 C C . SER A 1 344 ? -21.586 28.148 4.464 1.00 76.38 344 SER A C 1
ATOM 2789 O O . SER A 1 344 ? -22.702 28.222 4.969 1.00 76.38 344 SER A O 1
ATOM 2791 N N . VAL A 1 345 ? -21.382 27.554 3.286 1.00 82.50 345 VAL A N 1
ATOM 2792 C CA . VAL A 1 345 ? -22.466 27.023 2.445 1.00 82.50 345 VAL A CA 1
ATOM 2793 C C . VAL A 1 345 ? -22.932 25.640 2.916 1.00 82.50 345 VAL A C 1
ATOM 2795 O O . VAL A 1 345 ? -24.031 25.206 2.587 1.00 82.50 345 VAL A O 1
ATOM 2798 N N . LEU A 1 346 ? -22.134 24.918 3.706 1.00 84.38 346 LEU A N 1
ATOM 2799 C CA . LEU A 1 346 ? -22.437 23.527 4.067 1.00 84.38 346 LEU A CA 1
ATOM 2800 C C . LEU A 1 346 ? -23.558 23.401 5.106 1.00 84.38 346 LEU A C 1
ATOM 2802 O O . LEU A 1 346 ? -24.287 22.409 5.098 1.00 84.38 346 LEU A O 1
ATOM 2806 N N . ASN A 1 347 ? -23.684 24.397 5.983 1.00 80.25 347 ASN A N 1
ATOM 2807 C CA . ASN A 1 347 ? -24.508 24.370 7.192 1.00 80.25 347 ASN A CA 1
ATOM 2808 C C . ASN A 1 347 ? -25.960 23.946 6.977 1.00 80.25 347 ASN A C 1
ATOM 2810 O O . ASN A 1 347 ? -26.486 23.161 7.761 1.00 80.25 347 ASN A O 1
ATOM 2814 N N . ASP A 1 348 ? -26.596 24.451 5.926 1.00 80.31 348 ASP A N 1
ATOM 2815 C CA . ASP A 1 348 ? -28.043 24.297 5.750 1.00 80.31 348 ASP A CA 1
ATOM 2816 C C . ASP A 1 348 ? -28.399 23.205 4.725 1.00 80.31 348 ASP A C 1
ATOM 2818 O O . ASP A 1 348 ? -29.569 22.907 4.493 1.00 80.31 348 ASP A O 1
ATOM 2822 N N . HIS A 1 349 ? -27.388 22.551 4.144 1.00 85.06 349 HIS A N 1
ATOM 2823 C CA . HIS A 1 349 ? -27.570 21.657 3.000 1.00 85.06 349 HIS A CA 1
ATOM 2824 C C . HIS A 1 349 ? -27.281 20.183 3.308 1.00 85.06 349 HIS A C 1
ATOM 2826 O O . HIS A 1 349 ? -27.600 19.329 2.487 1.00 85.06 349 HIS A O 1
ATOM 2832 N N . LEU A 1 350 ? -26.699 19.839 4.464 1.00 88.94 350 LEU A N 1
ATOM 2833 C CA . LEU A 1 350 ? -26.160 18.492 4.728 1.00 88.94 350 LEU A CA 1
ATOM 2834 C C . LEU A 1 350 ? -26.790 17.772 5.943 1.00 88.94 350 LEU A C 1
ATOM 2836 O O . LEU A 1 350 ? -26.076 17.382 6.871 1.00 88.94 350 LEU A O 1
ATOM 2840 N N . PRO A 1 351 ? -28.113 17.526 5.957 1.00 88.00 351 PRO A N 1
ATOM 2841 C CA . PRO A 1 351 ? -28.798 16.936 7.112 1.00 88.00 351 PRO A CA 1
ATOM 2842 C C . PRO A 1 351 ? -28.415 15.469 7.391 1.00 88.00 351 PRO A C 1
ATOM 2844 O O . PRO A 1 351 ? -28.551 14.996 8.521 1.00 88.00 351 PRO A O 1
ATOM 2847 N N . GLU A 1 352 ? -27.936 14.737 6.378 1.00 89.00 352 GLU A N 1
ATOM 2848 C CA . GLU A 1 352 ? -27.574 13.313 6.468 1.00 89.00 352 GLU A CA 1
ATOM 2849 C C . GLU A 1 352 ? -26.071 13.059 6.673 1.00 89.00 352 GLU A C 1
ATOM 2851 O O . GLU A 1 352 ? -25.636 11.906 6.633 1.00 89.00 352 GLU A O 1
ATOM 2856 N N . LEU A 1 353 ? -25.271 14.108 6.892 1.00 90.69 353 LEU A N 1
ATOM 2857 C CA . LEU A 1 353 ? -23.819 13.985 6.986 1.00 90.69 353 LEU A CA 1
ATOM 2858 C C . LEU A 1 353 ? -23.404 13.152 8.207 1.00 90.69 353 LEU A C 1
ATOM 2860 O O . LEU A 1 353 ? -23.684 13.514 9.346 1.00 90.69 353 LEU A O 1
ATOM 2864 N N . GLU A 1 354 ? -22.693 12.052 7.962 1.00 91.38 354 GLU A N 1
ATOM 2865 C CA . GLU A 1 354 ? -22.127 11.161 8.980 1.00 91.38 354 GLU A CA 1
ATOM 2866 C C . GLU A 1 354 ? -20.611 11.352 9.136 1.00 91.38 354 GLU A C 1
ATOM 2868 O O . GLU A 1 354 ? -20.069 11.137 10.222 1.00 91.38 354 GLU A O 1
ATOM 2873 N N . GLU A 1 355 ? -19.910 11.749 8.070 1.00 90.88 355 GLU A N 1
ATOM 2874 C CA . GLU A 1 355 ? -18.454 11.868 8.049 1.00 90.88 355 GLU A CA 1
ATOM 2875 C C . GLU A 1 355 ? -17.967 13.114 7.304 1.00 90.88 355 GLU A C 1
ATOM 2877 O O . GLU A 1 355 ? -18.263 13.305 6.123 1.00 90.88 355 GLU A O 1
ATOM 2882 N N . LEU A 1 356 ? -17.149 13.918 7.988 1.00 90.12 356 LEU A N 1
ATOM 2883 C CA . LEU A 1 356 ? -16.489 15.102 7.447 1.00 90.12 356 LEU A CA 1
ATOM 2884 C C . LEU A 1 356 ? -14.966 14.919 7.463 1.00 90.12 356 LEU A C 1
ATOM 2886 O O . LEU A 1 356 ? -14.366 14.698 8.516 1.00 90.12 356 LEU A O 1
ATOM 2890 N N . ILE A 1 357 ? -14.334 15.035 6.295 1.00 88.00 357 ILE A N 1
ATOM 2891 C CA . ILE A 1 357 ? -12.888 14.854 6.110 1.00 88.00 357 ILE A CA 1
ATOM 2892 C C . ILE A 1 357 ? -12.278 16.141 5.563 1.00 88.00 357 ILE A C 1
ATOM 2894 O O . ILE A 1 357 ? -12.654 16.590 4.481 1.00 88.00 357 ILE A O 1
ATOM 2898 N N . LEU A 1 358 ? -11.295 16.701 6.267 1.00 85.50 358 LEU A N 1
ATOM 2899 C CA . LEU A 1 358 ? -10.606 17.928 5.863 1.00 85.50 358 LEU A CA 1
ATOM 2900 C C . LEU A 1 358 ? -9.179 17.627 5.399 1.00 85.50 358 LEU A C 1
ATOM 2902 O O . LEU A 1 358 ? -8.398 17.005 6.117 1.00 85.50 358 LEU A O 1
ATOM 2906 N N . THR A 1 359 ? -8.824 18.085 4.198 1.00 80.62 359 THR A N 1
ATOM 2907 C CA . THR A 1 359 ? -7.495 17.893 3.598 1.00 80.62 359 THR A CA 1
ATOM 2908 C C . THR A 1 359 ? -7.002 19.167 2.912 1.00 80.62 359 THR A C 1
ATOM 2910 O O . THR A 1 359 ? -7.762 19.808 2.193 1.00 80.62 359 THR A O 1
ATOM 2913 N N . HIS A 1 360 ? -5.733 19.528 3.134 1.00 70.31 360 HIS A N 1
ATOM 2914 C CA . HIS A 1 360 ? -5.031 20.637 2.465 1.00 70.31 360 HIS A CA 1
ATOM 2915 C C . HIS A 1 360 ? -5.860 21.921 2.285 1.00 70.31 360 HIS A C 1
ATOM 2917 O O . HIS A 1 360 ? -6.109 22.322 1.159 1.00 70.31 360 HIS A O 1
ATOM 2923 N N . LEU A 1 361 ? -6.325 22.568 3.353 1.00 69.06 361 LEU A N 1
ATOM 2924 C CA . LEU A 1 361 ? -7.086 23.817 3.208 1.00 69.06 361 LEU A CA 1
ATOM 2925 C C . LEU A 1 361 ? -6.137 25.018 3.039 1.00 69.06 361 LEU A C 1
ATOM 2927 O O . LEU A 1 361 ? -5.123 25.072 3.730 1.00 69.06 361 LEU A O 1
ATOM 2931 N N . PRO A 1 362 ? -6.422 25.974 2.137 1.00 62.34 362 PRO A N 1
ATOM 2932 C CA . PRO A 1 362 ? -5.567 27.144 1.952 1.00 62.34 362 PRO A CA 1
ATOM 2933 C C . PRO A 1 362 ? -5.490 28.000 3.225 1.00 62.34 362 PRO A C 1
ATOM 2935 O O . PRO A 1 362 ? -6.405 27.999 4.055 1.00 62.34 362 PRO A O 1
ATOM 2938 N N . ARG A 1 363 ? -4.390 28.751 3.381 1.00 57.19 363 ARG A N 1
ATOM 2939 C CA . ARG A 1 363 ? -4.247 29.730 4.467 1.00 57.19 363 ARG A CA 1
ATOM 2940 C C . ARG A 1 363 ? -5.263 30.853 4.267 1.00 57.19 363 ARG A C 1
ATOM 2942 O O . ARG A 1 363 ? -5.091 31.688 3.388 1.00 57.19 363 ARG A O 1
ATOM 2949 N N . ILE A 1 364 ? -6.309 30.870 5.087 1.00 58.62 364 ILE A N 1
ATOM 2950 C CA . ILE A 1 364 ? -7.258 31.985 5.137 1.00 58.62 364 ILE A CA 1
ATOM 2951 C C . ILE A 1 364 ? -6.533 33.153 5.818 1.00 58.62 364 ILE A C 1
ATOM 2953 O O . ILE A 1 364 ? -6.243 33.079 7.011 1.00 58.62 364 ILE A O 1
ATOM 2957 N N . GLN A 1 365 ? -6.175 34.189 5.056 1.00 45.44 365 GLN A N 1
ATOM 2958 C CA . GLN A 1 365 ? -5.676 35.445 5.615 1.00 45.44 365 GLN A CA 1
ATOM 2959 C C . GLN A 1 365 ? -6.850 36.188 6.272 1.00 45.44 365 GLN A C 1
ATOM 2961 O O . GLN A 1 365 ? -7.957 36.210 5.734 1.00 45.44 365 GLN A O 1
ATOM 2966 N N . ASN A 1 366 ? -6.609 36.723 7.471 1.00 42.44 366 ASN A N 1
ATOM 2967 C CA . ASN A 1 366 ? -7.572 37.424 8.323 1.00 42.44 366 ASN A CA 1
ATOM 2968 C C . ASN A 1 366 ? -8.457 38.419 7.555 1.00 42.44 366 ASN A C 1
ATOM 2970 O O . ASN A 1 366 ? -7.971 39.141 6.689 1.00 42.44 366 ASN A O 1
ATOM 2974 N N . GLY A 1 367 ? -9.733 38.522 7.939 1.00 45.56 367 GLY A N 1
ATOM 2975 C CA . GLY A 1 367 ? -10.570 39.638 7.504 1.00 45.56 367 GLY A CA 1
ATOM 2976 C C . GLY A 1 367 ? -12.064 39.388 7.597 1.00 45.56 367 GLY A C 1
ATOM 2977 O O . GLY A 1 367 ? -12.682 39.861 8.534 1.00 45.56 367 GLY A O 1
ATOM 2978 N N . ASN A 1 368 ? -12.656 38.686 6.626 1.00 40.50 368 ASN A N 1
ATOM 2979 C CA . ASN A 1 368 ? -14.111 38.765 6.413 1.00 40.50 368 ASN A CA 1
ATOM 2980 C C . ASN A 1 368 ? -14.807 37.485 5.919 1.00 40.50 368 ASN A C 1
ATOM 2982 O O . ASN A 1 368 ? -15.985 37.539 5.581 1.00 40.50 368 ASN A O 1
ATOM 2986 N N . ASN A 1 369 ? -14.150 36.323 5.919 1.00 44.97 369 ASN A N 1
ATOM 2987 C CA . ASN A 1 369 ? -14.833 35.065 5.604 1.00 44.97 369 ASN A CA 1
ATOM 2988 C C . ASN A 1 369 ? -15.102 34.303 6.899 1.00 44.97 369 ASN A C 1
ATOM 2990 O O . ASN A 1 369 ? -14.221 33.641 7.445 1.00 44.97 369 ASN A O 1
ATOM 2994 N N . THR A 1 370 ? -16.328 34.436 7.399 1.00 48.75 370 THR A N 1
ATOM 2995 C CA . THR A 1 370 ? -16.881 33.640 8.492 1.00 48.75 370 THR A CA 1
ATOM 2996 C C . THR A 1 370 ? -16.629 32.155 8.224 1.00 48.75 370 THR A C 1
ATOM 2998 O O . THR A 1 370 ? -17.249 31.533 7.362 1.00 48.75 370 THR A O 1
ATOM 3001 N N . ILE A 1 371 ? -15.701 31.559 8.976 1.00 57.72 371 ILE A N 1
ATOM 3002 C CA . ILE A 1 371 ? -15.531 30.105 9.063 1.00 57.72 371 ILE A CA 1
ATOM 3003 C C . ILE A 1 371 ? -16.725 29.581 9.875 1.00 57.72 371 ILE A C 1
ATOM 3005 O O . ILE A 1 371 ? -16.578 29.152 11.007 1.00 57.72 371 ILE A O 1
ATOM 3009 N N . SER A 1 372 ? -17.942 29.680 9.343 1.00 58.66 372 SER A N 1
ATOM 3010 C CA . SER A 1 372 ? -19.166 29.257 10.025 1.00 58.66 372 SER A CA 1
ATOM 3011 C C . SER A 1 372 ? -19.505 27.821 9.630 1.00 58.66 372 SER A C 1
ATOM 3013 O O . SER A 1 372 ? -20.525 27.596 8.997 1.00 58.66 372 SER A O 1
ATOM 3015 N N . ALA A 1 373 ? -18.640 26.842 9.901 1.00 64.88 373 ALA A N 1
ATOM 3016 C CA . ALA A 1 373 ? -19.088 25.446 9.886 1.00 64.88 373 ALA A CA 1
ATOM 3017 C C . ALA A 1 373 ? -19.606 25.094 11.275 1.00 64.88 373 ALA A C 1
ATOM 3019 O O . ALA A 1 373 ? -18.831 24.786 12.182 1.00 64.88 373 ALA A O 1
ATOM 3020 N N . ASP A 1 374 ? -20.920 25.157 11.407 1.00 77.50 374 ASP A N 1
ATOM 3021 C CA . ASP A 1 374 ? -21.642 24.900 12.639 1.00 77.50 374 ASP A CA 1
ATOM 3022 C C . ASP A 1 374 ? -21.912 23.400 12.738 1.00 77.50 374 ASP A C 1
ATOM 3024 O O . ASP A 1 374 ? -22.918 22.900 12.238 1.00 77.50 374 ASP A O 1
ATOM 3028 N N . LEU A 1 375 ? -20.994 22.647 13.352 1.00 79.31 375 LEU A N 1
ATOM 3029 C CA . LEU A 1 375 ? -21.063 21.177 13.348 1.00 79.31 375 LEU A CA 1
ATOM 3030 C C . LEU A 1 375 ? -22.349 20.628 13.979 1.00 79.31 375 LEU A C 1
ATOM 3032 O O . LEU A 1 375 ? -22.812 19.554 13.600 1.00 79.31 375 LEU A O 1
ATOM 3036 N N . TYR A 1 376 ? -22.964 21.383 14.889 1.00 77.19 376 TYR A N 1
ATOM 3037 C CA . TYR A 1 376 ? -24.246 21.036 15.496 1.00 77.19 376 TYR A CA 1
ATOM 3038 C C . TYR A 1 376 ? -25.418 21.014 14.504 1.00 77.19 376 TYR A C 1
ATOM 3040 O O . TYR A 1 376 ? -26.426 20.357 14.767 1.00 77.19 376 TYR A O 1
ATOM 3048 N N . LYS A 1 377 ? -25.289 21.679 13.348 1.00 81.94 377 LYS A N 1
ATOM 3049 C CA . LYS A 1 377 ? -26.257 21.595 12.246 1.00 81.94 377 LYS A CA 1
ATOM 3050 C C . LYS A 1 377 ? -26.171 20.274 11.473 1.00 81.94 377 LYS A C 1
ATOM 3052 O O . LYS A 1 377 ? -27.025 20.009 10.632 1.00 81.94 377 LYS A O 1
ATOM 3057 N N . PHE A 1 378 ? -25.196 19.414 11.781 1.00 87.19 378 PHE A N 1
ATOM 3058 C CA . PHE A 1 378 ? -25.056 18.072 11.213 1.00 87.19 378 PHE A CA 1
ATOM 3059 C C . PHE A 1 378 ? -25.488 17.007 12.241 1.00 87.19 378 PHE A C 1
ATOM 3061 O O . PHE A 1 378 ? -24.652 16.365 12.879 1.00 87.19 378 PHE A O 1
ATOM 3068 N N . PRO A 1 379 ? -26.800 16.763 12.427 1.00 83.31 379 PRO A N 1
ATOM 3069 C CA . PRO A 1 379 ? -27.317 15.957 13.540 1.00 83.31 379 PRO A CA 1
ATOM 3070 C C . PRO A 1 379 ? -26.900 14.478 13.502 1.00 83.31 379 PRO A C 1
ATOM 3072 O O . PRO A 1 379 ? -26.999 13.785 14.516 1.00 83.31 379 PRO A O 1
ATOM 3075 N N . LYS A 1 380 ? -26.463 13.974 12.339 1.00 88.81 380 LYS A N 1
ATOM 3076 C CA . LYS A 1 380 ? -26.033 12.582 12.129 1.00 88.81 380 LYS A CA 1
ATOM 3077 C C . LYS A 1 380 ? -24.516 12.402 12.128 1.00 88.81 380 LYS A C 1
ATOM 3079 O O . LYS A 1 380 ? -24.052 11.284 11.896 1.00 88.81 380 LYS A O 1
ATOM 3084 N N . LEU A 1 381 ? -23.757 13.461 12.413 1.00 90.88 381 LEU A N 1
ATOM 3085 C CA . LEU A 1 381 ? -22.303 13.446 12.358 1.00 90.88 381 LEU A CA 1
ATOM 3086 C C . LEU A 1 381 ? -21.724 12.460 13.381 1.00 90.88 381 LEU A C 1
ATOM 3088 O O . LEU A 1 381 ? -22.037 12.510 14.570 1.00 90.88 381 LEU A O 1
ATOM 3092 N N . LYS A 1 382 ? -20.870 11.555 12.896 1.00 92.56 382 LYS A N 1
ATOM 3093 C CA . LYS A 1 382 ? -20.199 10.503 13.678 1.00 92.56 382 LYS A CA 1
ATOM 3094 C C . LYS A 1 382 ? -18.681 10.526 13.530 1.00 92.56 382 LYS A C 1
ATOM 3096 O O . LYS A 1 382 ? -17.989 9.946 14.364 1.00 92.56 382 LYS A O 1
ATOM 3101 N N . SER A 1 383 ? -18.156 11.108 12.454 1.00 93.19 383 SER A N 1
ATOM 3102 C CA . SER A 1 383 ? -16.733 11.076 12.108 1.00 93.19 383 SER A CA 1
ATOM 3103 C C . SER A 1 383 ? -16.259 12.463 11.693 1.00 93.19 383 SER A C 1
ATOM 3105 O O . SER A 1 383 ? -16.832 13.065 10.784 1.00 93.19 383 SER A O 1
ATOM 3107 N N . VAL A 1 384 ? -15.209 12.958 12.347 1.00 90.56 384 VAL A N 1
ATOM 3108 C CA . VAL A 1 384 ? -14.568 14.234 12.008 1.00 90.56 384 VAL A CA 1
ATOM 3109 C C . VAL A 1 384 ? -13.062 14.017 11.899 1.00 90.56 384 VAL A C 1
ATOM 3111 O O . VAL A 1 384 ? -12.403 13.657 12.877 1.00 90.56 384 VAL A O 1
ATOM 3114 N N . HIS A 1 385 ? -12.511 14.227 10.702 1.00 88.00 385 HIS A N 1
ATOM 3115 C CA . HIS A 1 385 ? -11.088 14.046 10.432 1.00 88.00 385 HIS A CA 1
ATOM 3116 C C . HIS A 1 385 ? -10.387 15.378 10.139 1.00 88.00 385 HIS A C 1
ATOM 3118 O O . HIS A 1 385 ? -10.656 16.003 9.109 1.00 88.00 385 HIS A O 1
ATOM 3124 N N . MET A 1 386 ? -9.480 15.793 11.037 1.00 81.69 386 MET A N 1
ATOM 3125 C CA . MET A 1 386 ? -8.802 17.100 10.991 1.00 81.69 386 MET A CA 1
ATOM 3126 C C . MET A 1 386 ? -7.269 17.024 11.074 1.00 81.69 386 MET A C 1
ATOM 3128 O O . MET A 1 386 ? -6.623 18.070 11.072 1.00 81.69 386 MET A O 1
ATOM 3132 N N . SER A 1 387 ? -6.658 15.836 11.118 1.00 64.06 387 SER A N 1
ATOM 3133 C CA . SER A 1 387 ? -5.212 15.661 11.352 1.00 64.06 387 SER A CA 1
ATOM 3134 C C . SER A 1 387 ? -4.291 16.068 10.191 1.00 64.06 387 SER A C 1
ATOM 3136 O O . SER A 1 387 ? -3.098 15.777 10.187 1.00 64.06 387 SER A O 1
ATOM 3138 N N . CYS A 1 388 ? -4.802 16.758 9.175 1.00 61.22 388 CYS A N 1
ATOM 3139 C CA . CYS A 1 388 ? -4.000 17.131 8.021 1.00 61.22 388 CYS A CA 1
ATOM 3140 C C . CYS A 1 388 ? -3.082 18.326 8.355 1.00 61.22 388 CYS A C 1
ATOM 3142 O O . CYS A 1 388 ? -3.555 19.387 8.781 1.00 61.22 388 CYS A O 1
ATOM 3144 N N . ALA A 1 389 ? -1.776 18.165 8.100 1.00 53.81 389 ALA A N 1
ATOM 3145 C CA . ALA A 1 389 ? -0.713 19.141 8.386 1.00 53.81 389 ALA A CA 1
ATOM 3146 C C . ALA A 1 389 ? -0.960 20.546 7.807 1.00 53.81 389 ALA A C 1
ATOM 3148 O O . ALA A 1 389 ? -0.452 21.534 8.326 1.00 53.81 389 ALA A O 1
ATOM 3149 N N . ASN A 1 390 ? -1.764 20.636 6.746 1.00 56.53 390 ASN A N 1
ATOM 3150 C CA . ASN A 1 390 ? -1.967 21.867 5.987 1.00 56.53 390 ASN A CA 1
ATOM 3151 C C . ASN A 1 390 ? -3.307 22.551 6.295 1.00 56.53 390 ASN A C 1
ATOM 3153 O O . ASN A 1 390 ? -3.643 23.524 5.639 1.00 56.53 390 ASN A O 1
ATOM 3157 N N . VAL A 1 391 ? -4.106 22.056 7.245 1.00 63.59 391 VAL A N 1
ATOM 3158 C CA . VAL A 1 391 ? -5.298 22.789 7.706 1.00 63.59 391 VAL A CA 1
ATOM 3159 C C . VAL A 1 391 ? -4.864 23.843 8.721 1.00 63.59 391 VAL A C 1
ATOM 3161 O O . VAL A 1 391 ? -4.177 23.506 9.690 1.00 63.59 391 VAL A O 1
ATOM 3164 N N . THR A 1 392 ? -5.270 25.101 8.513 1.00 67.56 392 THR A N 1
ATOM 3165 C CA . THR A 1 392 ? -4.918 26.211 9.408 1.00 67.56 392 THR A CA 1
ATOM 3166 C C . THR A 1 392 ? -5.378 25.952 10.840 1.00 67.56 392 THR A C 1
ATOM 3168 O O . THR A 1 392 ? -6.463 25.421 11.091 1.00 67.56 392 THR A O 1
ATOM 3171 N N . TYR A 1 393 ? -4.544 26.364 11.794 1.00 71.50 393 TYR A N 1
ATOM 3172 C CA . TYR A 1 393 ? -4.791 26.201 13.227 1.00 71.50 393 TYR A CA 1
ATOM 3173 C C . TYR A 1 393 ? -6.145 26.804 13.661 1.00 71.50 393 TYR A C 1
ATOM 3175 O O . TYR A 1 393 ? -6.863 26.183 14.442 1.00 71.50 393 TYR A O 1
ATOM 3183 N N . TYR A 1 394 ? -6.549 27.936 13.070 1.00 73.00 394 TYR A N 1
ATOM 3184 C CA . TYR A 1 394 ? -7.815 28.615 13.367 1.00 73.00 394 TYR A CA 1
ATOM 3185 C C . TYR A 1 394 ? -9.046 27.750 13.067 1.00 73.00 394 TYR A C 1
ATOM 3187 O O . TYR A 1 394 ? -9.958 27.674 13.888 1.00 73.00 394 TYR A O 1
ATOM 3195 N N . ILE A 1 395 ? -9.063 27.051 11.925 1.00 74.88 395 ILE A N 1
ATOM 3196 C CA . ILE A 1 395 ? -10.178 26.165 11.551 1.00 74.88 395 ILE A CA 1
ATOM 3197 C C . ILE A 1 395 ? -10.283 25.009 12.550 1.00 74.88 395 ILE A C 1
ATOM 3199 O O . ILE A 1 395 ? -11.381 24.663 12.980 1.00 74.88 395 ILE A O 1
ATOM 3203 N N . LYS A 1 396 ? -9.143 24.439 12.960 1.00 77.44 396 LYS A N 1
ATOM 3204 C CA . LYS A 1 396 ? -9.099 23.353 13.951 1.00 77.44 396 LYS A CA 1
ATOM 3205 C C . LYS A 1 396 ? -9.680 23.796 15.292 1.00 77.44 396 LYS A C 1
ATOM 3207 O O . LYS A 1 396 ? -10.537 23.096 15.820 1.00 77.44 396 LYS A O 1
ATOM 3212 N N . ILE A 1 397 ? -9.291 24.971 15.801 1.00 78.75 397 ILE A N 1
ATOM 3213 C CA . ILE A 1 397 ? -9.870 25.524 17.039 1.00 78.75 397 ILE A CA 1
ATOM 3214 C C . ILE A 1 397 ? -11.369 25.729 16.894 1.00 78.75 397 ILE A C 1
ATOM 3216 O O . ILE A 1 397 ? -12.120 25.296 17.759 1.00 78.75 397 ILE A O 1
ATOM 3220 N N . HIS A 1 398 ? -11.815 26.360 15.810 1.00 79.44 398 HIS A N 1
ATOM 3221 C CA . HIS A 1 398 ? -13.231 26.661 15.626 1.00 79.44 398 HIS A CA 1
ATOM 3222 C C . HIS A 1 398 ? -14.101 25.394 15.599 1.00 79.44 398 HIS A C 1
ATOM 3224 O O . HIS A 1 398 ? -15.163 25.346 16.221 1.00 79.44 398 HIS A O 1
ATOM 3230 N N . LEU A 1 399 ? -13.643 24.345 14.908 1.00 81.38 399 LEU A N 1
ATOM 3231 C CA . LEU A 1 399 ? -14.343 23.061 14.849 1.00 81.38 399 LEU A CA 1
ATOM 3232 C C . LEU A 1 399 ? -14.332 22.339 16.199 1.00 81.38 399 LEU A C 1
ATOM 3234 O O . LEU A 1 399 ? -15.356 21.792 16.601 1.00 81.38 399 LEU A O 1
ATOM 3238 N N . LEU A 1 400 ? -13.209 22.372 16.921 1.00 84.38 400 LEU A N 1
ATOM 3239 C CA . LEU A 1 400 ? -13.128 21.829 18.276 1.00 84.38 400 LEU A CA 1
ATOM 3240 C C . LEU A 1 400 ? -14.062 22.573 19.239 1.00 84.38 400 LEU A C 1
ATOM 3242 O O . LEU A 1 400 ? -14.807 21.928 19.965 1.00 84.38 400 LEU A O 1
ATOM 3246 N N . LEU A 1 401 ? -14.094 23.908 19.197 1.00 84.81 401 LEU A N 1
ATOM 3247 C CA . LEU A 1 401 ? -15.029 24.719 19.984 1.00 84.81 401 LEU A CA 1
ATOM 3248 C C . LEU A 1 401 ? -16.489 24.404 19.646 1.00 84.81 401 LEU A C 1
ATOM 3250 O O . LEU A 1 401 ? -17.325 24.332 20.538 1.00 84.81 401 LEU A O 1
ATOM 3254 N N . ASN A 1 402 ? -16.811 24.163 18.375 1.00 83.81 402 ASN A N 1
ATOM 3255 C CA . ASN A 1 402 ? -18.152 23.732 17.982 1.00 83.81 402 ASN A CA 1
ATOM 3256 C C . ASN A 1 402 ? -18.525 22.380 18.600 1.00 83.81 402 ASN A C 1
ATOM 3258 O O . ASN A 1 402 ? -19.626 22.229 19.125 1.00 83.81 402 ASN A O 1
ATOM 3262 N N . LEU A 1 403 ? -17.598 21.416 18.575 1.00 84.50 403 LEU A N 1
ATOM 3263 C CA . LEU A 1 403 ? -17.802 20.104 19.189 1.00 84.50 403 LEU A CA 1
ATOM 3264 C C . LEU A 1 403 ? -17.974 20.177 20.709 1.00 84.50 403 LEU A C 1
ATOM 3266 O O . LEU A 1 403 ? -18.586 19.271 21.270 1.00 84.50 403 LEU A O 1
ATOM 3270 N N . THR A 1 404 ? -17.436 21.200 21.372 1.00 84.31 404 THR A N 1
ATOM 3271 C CA . THR A 1 404 ? -17.485 21.329 22.833 1.00 84.31 404 THR A CA 1
ATOM 3272 C C . THR A 1 404 ? -18.645 22.193 23.318 1.00 84.31 404 THR A C 1
ATOM 3274 O O . THR A 1 404 ? -19.290 21.839 24.300 1.00 84.31 404 THR A O 1
ATOM 3277 N N . LEU A 1 405 ? -18.948 23.298 22.633 1.00 79.44 405 LEU A N 1
ATOM 3278 C CA . LEU A 1 405 ? -20.031 24.215 23.000 1.00 79.44 405 LEU A CA 1
ATOM 3279 C C . LEU A 1 405 ? -21.413 23.663 22.636 1.00 79.44 405 LEU A C 1
ATOM 3281 O O . LEU A 1 405 ? -22.372 23.892 23.372 1.00 79.44 405 LEU A O 1
ATOM 3285 N N . VAL A 1 406 ? -21.525 22.927 21.524 1.00 74.19 406 VAL A N 1
ATOM 3286 C CA . VAL A 1 406 ? -22.786 22.312 21.088 1.00 74.19 406 VAL A CA 1
ATOM 3287 C C . VAL A 1 406 ? -22.540 20.847 20.705 1.00 74.19 406 VAL A C 1
ATOM 3289 O O . VAL A 1 406 ? -22.300 20.529 19.536 1.00 74.19 406 VAL A O 1
ATOM 3292 N N . PRO A 1 407 ? -22.581 19.927 21.688 1.00 68.56 407 PRO A N 1
ATOM 3293 C CA . PRO A 1 407 ? -22.121 18.562 21.485 1.00 68.56 407 PRO A CA 1
ATOM 3294 C C . PRO A 1 407 ? -22.976 17.771 20.493 1.00 68.56 407 PRO A C 1
ATOM 3296 O O . PRO A 1 407 ? -24.203 17.692 20.606 1.00 68.56 407 PRO A O 1
ATOM 3299 N N . CYS A 1 408 ? -22.316 17.099 19.552 1.00 76.38 408 CYS A N 1
ATOM 3300 C CA . CYS A 1 408 ? -22.965 16.121 18.682 1.00 76.38 408 CYS A CA 1
ATOM 3301 C C . CYS A 1 408 ? -23.208 14.827 19.469 1.00 76.38 408 CYS A C 1
ATOM 3303 O O . CYS A 1 408 ? -22.309 14.326 20.130 1.00 76.38 408 CYS A O 1
ATOM 3305 N N . LYS A 1 409 ? -24.402 14.227 19.396 1.00 72.75 409 LYS A N 1
ATOM 3306 C CA . LYS A 1 409 ? -24.790 13.169 20.352 1.00 72.75 409 LYS A CA 1
ATOM 3307 C C . LYS A 1 409 ? -23.914 11.902 20.347 1.00 72.75 409 LYS A C 1
ATOM 3309 O O . LYS A 1 409 ? -23.927 11.213 21.356 1.00 72.75 409 LYS A O 1
ATOM 3314 N N . ASN A 1 410 ? -23.208 11.558 19.259 1.00 80.69 410 ASN A N 1
ATOM 3315 C CA . ASN A 1 410 ? -22.476 10.282 19.136 1.00 80.69 410 ASN A CA 1
ATOM 3316 C C . ASN A 1 410 ? -21.278 10.340 18.163 1.00 80.69 410 ASN A C 1
ATOM 3318 O O . ASN A 1 410 ? -21.289 9.690 17.114 1.00 80.69 410 ASN A O 1
ATOM 3322 N N . ILE A 1 411 ? -20.221 11.082 18.498 1.00 91.75 411 ILE A N 1
ATOM 3323 C CA . ILE A 1 411 ? -18.970 11.009 17.727 1.00 91.75 411 ILE A CA 1
ATOM 3324 C C . ILE A 1 411 ? -18.282 9.658 17.989 1.00 91.75 411 ILE A C 1
ATOM 3326 O O . ILE A 1 411 ? -17.922 9.328 19.119 1.00 91.75 411 ILE A O 1
ATOM 3330 N N . GLU A 1 412 ? -18.100 8.866 16.930 1.00 94.25 412 GLU A N 1
ATOM 3331 C CA . GLU A 1 412 ? -17.448 7.549 16.952 1.00 94.25 412 GLU A CA 1
ATOM 3332 C C . GLU A 1 412 ? -15.996 7.608 16.454 1.00 94.25 412 GLU A C 1
ATOM 3334 O O . GLU A 1 412 ? -15.194 6.733 16.797 1.00 94.25 412 GLU A O 1
ATOM 3339 N N . ARG A 1 413 ? -15.644 8.598 15.623 1.00 94.50 413 ARG A N 1
ATOM 3340 C CA . ARG A 1 413 ? -14.289 8.758 15.081 1.00 94.50 413 ARG A CA 1
ATOM 3341 C C . ARG A 1 413 ? -13.827 10.202 15.155 1.00 94.50 413 ARG A C 1
ATOM 3343 O O . ARG A 1 413 ? -14.525 11.098 14.683 1.00 94.50 413 ARG A O 1
ATOM 3350 N N . LEU A 1 414 ? -12.629 10.401 15.682 1.00 93.56 414 LEU A N 1
ATOM 3351 C CA . LEU A 1 414 ? -12.028 11.719 15.790 1.00 93.56 414 LEU A CA 1
ATOM 3352 C C . LEU A 1 414 ? -10.544 11.649 15.443 1.00 93.56 414 LEU A C 1
ATOM 3354 O O . LEU A 1 414 ? -9.841 10.734 15.870 1.00 93.56 414 LEU A O 1
ATOM 3358 N N . SER A 1 415 ? -10.083 12.612 14.656 1.00 91.69 415 SER A N 1
ATOM 3359 C CA . SER A 1 415 ? -8.681 12.726 14.273 1.00 91.69 415 SER A CA 1
ATOM 3360 C C . SER A 1 415 ? -8.184 14.145 14.505 1.00 91.69 415 SER A C 1
ATOM 3362 O O . SER A 1 415 ? -8.752 15.097 13.963 1.00 91.69 415 SER A O 1
ATOM 3364 N N . LEU A 1 416 ? -7.156 14.263 15.344 1.00 89.50 416 LEU A N 1
ATOM 3365 C CA . LEU A 1 416 ? -6.692 15.495 15.972 1.00 89.50 416 LEU A CA 1
ATOM 3366 C C . LEU A 1 416 ? -5.188 15.682 15.772 1.00 89.50 416 LEU A C 1
ATOM 3368 O O . LEU A 1 416 ? -4.434 14.721 15.627 1.00 89.50 416 LEU A O 1
ATOM 3372 N N . GLU A 1 417 ? -4.750 16.934 15.821 1.00 87.31 417 GLU A N 1
ATOM 3373 C CA . GLU A 1 417 ? -3.338 17.307 15.845 1.00 87.31 417 GLU A CA 1
ATOM 3374 C C . GLU A 1 417 ? -3.050 18.037 17.157 1.00 87.31 417 GLU A C 1
ATOM 3376 O O . GLU A 1 417 ? -3.667 19.058 17.447 1.00 87.31 417 GLU A O 1
ATOM 3381 N N . LEU A 1 418 ? -2.157 17.476 17.967 1.00 86.00 418 LEU A N 1
ATOM 3382 C CA . LEU A 1 418 ? -1.828 17.964 19.295 1.00 86.00 418 LEU A CA 1
ATOM 3383 C C . LEU A 1 418 ? -0.651 18.943 19.236 1.00 86.00 418 LEU A C 1
ATOM 3385 O O . LEU A 1 418 ? 0.493 18.539 18.998 1.00 86.00 418 LEU A O 1
ATOM 3389 N N . ASN A 1 419 ? -0.974 20.206 19.514 1.00 83.56 419 ASN A N 1
ATOM 3390 C CA . ASN A 1 419 ? -0.060 21.335 19.683 1.00 83.56 419 ASN A CA 1
ATOM 3391 C C . ASN A 1 419 ? -0.243 21.930 21.093 1.00 83.56 419 ASN A C 1
ATOM 3393 O O . ASN A 1 419 ? -1.336 21.818 21.656 1.00 83.56 419 ASN A O 1
ATOM 3397 N N . SER A 1 420 ? 0.779 22.606 21.630 1.00 80.19 420 SER A N 1
ATOM 3398 C CA . SER A 1 420 ? 0.773 23.214 22.974 1.00 80.19 420 SER A CA 1
ATOM 3399 C C . SER A 1 420 ? -0.446 24.103 23.206 1.00 80.19 420 SER A C 1
ATOM 3401 O O . SER A 1 420 ? -1.117 23.993 24.225 1.00 80.19 420 SER A O 1
ATOM 3403 N N . ASP A 1 421 ? -0.789 24.915 22.210 1.00 78.56 421 ASP A N 1
ATOM 3404 C CA . ASP A 1 421 ? -1.799 25.969 22.345 1.00 78.56 421 ASP A CA 1
ATOM 3405 C C . ASP A 1 421 ? -3.240 25.429 22.344 1.00 78.56 421 ASP A C 1
ATOM 3407 O O . ASP A 1 421 ? -4.180 26.152 22.660 1.00 78.56 421 ASP A O 1
ATOM 3411 N N . GLN A 1 422 ? -3.436 24.164 21.950 1.00 80.38 422 GLN A N 1
ATOM 3412 C CA . GLN A 1 422 ? -4.751 23.518 21.838 1.00 80.38 422 GLN A CA 1
ATOM 3413 C C . GLN A 1 422 ? -4.918 22.341 22.806 1.00 80.38 422 GLN A C 1
ATOM 3415 O O . GLN A 1 422 ? -5.955 21.677 22.774 1.00 80.38 422 GLN A O 1
ATOM 3420 N N . GLU A 1 423 ? -3.918 22.060 23.649 1.00 87.50 423 GLU A N 1
ATOM 3421 C CA . GLU A 1 423 ? -3.885 20.860 24.489 1.00 87.50 423 GLU A CA 1
ATOM 3422 C C . GLU A 1 423 ? -5.131 20.746 25.381 1.00 87.50 423 GLU A C 1
ATOM 3424 O O . GLU A 1 423 ? -5.798 19.711 25.358 1.00 87.50 423 GLU A O 1
ATOM 3429 N N . ASP A 1 424 ? -5.504 21.809 26.101 1.00 88.00 424 ASP A N 1
ATOM 3430 C CA . ASP A 1 424 ? -6.682 21.804 26.983 1.00 88.00 424 ASP A CA 1
ATOM 3431 C C . ASP A 1 424 ? -7.996 21.592 26.217 1.00 88.00 424 ASP A C 1
ATOM 3433 O O . ASP A 1 424 ? -8.855 20.822 26.653 1.00 88.00 424 ASP A O 1
ATOM 3437 N N . LEU A 1 425 ? -8.149 22.224 25.049 1.00 88.38 425 LEU A N 1
ATOM 3438 C CA . LEU A 1 425 ? -9.352 22.087 24.225 1.00 88.38 425 LEU A CA 1
ATOM 3439 C C . LEU A 1 425 ? -9.482 20.668 23.653 1.00 88.38 425 LEU A C 1
ATOM 3441 O O . LEU A 1 425 ? -10.574 20.094 23.641 1.00 88.38 425 LEU A O 1
ATOM 3445 N N . ILE A 1 426 ? -8.368 20.081 23.213 1.00 89.88 426 ILE A N 1
ATOM 3446 C CA . ILE A 1 426 ? -8.301 18.694 22.743 1.00 89.88 426 ILE A CA 1
ATOM 3447 C C . ILE A 1 426 ? -8.647 17.732 23.878 1.00 89.88 426 ILE A C 1
ATOM 3449 O O . ILE A 1 426 ? -9.478 16.844 23.686 1.00 89.88 426 ILE A O 1
ATOM 3453 N N . MET A 1 427 ? -8.052 17.925 25.058 1.00 91.62 427 MET A N 1
ATOM 3454 C CA . MET A 1 427 ? -8.338 17.118 26.241 1.00 91.62 427 MET A CA 1
ATOM 3455 C C . MET A 1 427 ? -9.825 17.161 26.597 1.00 91.62 427 MET A C 1
ATOM 3457 O O . MET A 1 427 ? -10.444 16.111 26.745 1.00 91.62 427 MET A O 1
ATOM 3461 N N . TYR A 1 428 ? -10.420 18.354 26.658 1.00 91.19 428 TYR A N 1
ATOM 3462 C CA . TYR A 1 428 ? -11.842 18.514 26.961 1.00 91.19 428 TYR A CA 1
ATOM 3463 C C . TYR A 1 428 ? -12.743 17.846 25.911 1.00 91.19 428 TYR A C 1
ATOM 3465 O O . TYR A 1 428 ? -13.699 17.151 26.255 1.00 91.19 428 TYR A O 1
ATOM 3473 N N . THR A 1 429 ? -12.404 17.988 24.626 1.00 91.06 429 THR A N 1
ATOM 3474 C CA . THR A 1 429 ? -13.138 17.337 23.529 1.00 91.06 429 THR A CA 1
ATOM 3475 C C . THR A 1 429 ? -13.069 15.812 23.645 1.00 91.06 429 THR A C 1
ATOM 3477 O O . THR A 1 429 ? -14.084 15.130 23.525 1.00 91.06 429 THR A O 1
ATOM 3480 N N . LEU A 1 430 ? -11.882 15.254 23.896 1.00 93.06 430 LEU A N 1
ATOM 3481 C CA . LEU A 1 430 ? -11.709 13.810 24.059 1.00 93.06 430 LEU A CA 1
ATOM 3482 C C . LEU A 1 430 ? -12.444 13.283 25.291 1.00 93.06 430 LEU A C 1
ATOM 3484 O O . LEU A 1 430 ? -13.069 12.230 25.200 1.00 93.06 430 LEU A O 1
ATOM 3488 N N . ASP A 1 431 ? -12.414 14.020 26.403 1.00 93.19 431 ASP A N 1
ATOM 3489 C CA . ASP A 1 431 ? -13.117 13.656 27.634 1.00 93.19 431 ASP A CA 1
ATOM 3490 C C . ASP A 1 431 ? -14.629 13.532 27.416 1.00 93.19 431 ASP A C 1
ATOM 3492 O O . ASP A 1 431 ? -15.250 12.552 27.829 1.00 93.19 431 ASP A O 1
ATOM 3496 N N . MET A 1 432 ? -15.203 14.497 26.692 1.00 91.25 432 MET A N 1
ATOM 3497 C CA . MET A 1 432 ? -16.629 14.556 26.376 1.00 91.25 432 MET A CA 1
ATOM 3498 C C . MET A 1 432 ? -17.110 13.351 25.557 1.00 91.25 432 MET A C 1
ATOM 3500 O O . MET A 1 432 ? -18.201 12.834 25.798 1.00 91.25 432 MET A O 1
ATOM 3504 N N . TYR A 1 433 ? -16.301 12.883 24.601 1.00 92.94 433 TYR A N 1
ATOM 3505 C CA . TYR A 1 433 ? -16.675 11.810 23.671 1.00 92.94 433 TYR A CA 1
ATOM 3506 C C . TYR A 1 433 ? -16.046 10.447 23.998 1.00 92.94 433 TYR A C 1
ATOM 3508 O O . TYR A 1 433 ? -16.253 9.479 23.261 1.00 92.94 433 TYR A O 1
ATOM 3516 N N . ALA A 1 434 ? -15.299 10.324 25.098 1.00 91.94 434 ALA A N 1
ATOM 3517 C CA . ALA A 1 434 ? -14.498 9.137 25.402 1.00 91.94 434 ALA A CA 1
ATOM 3518 C C . ALA A 1 434 ? -15.302 7.821 25.373 1.00 91.94 434 ALA A C 1
ATOM 3520 O O . ALA A 1 434 ? -14.818 6.799 24.884 1.00 91.94 434 ALA A O 1
ATOM 3521 N N . HIS A 1 435 ? -16.555 7.842 25.837 1.00 90.56 435 HIS A N 1
ATOM 3522 C CA . HIS A 1 435 ? -17.414 6.654 25.893 1.00 90.56 435 HIS A CA 1
ATOM 3523 C C . HIS A 1 435 ? -17.978 6.207 24.531 1.00 90.56 435 HIS A C 1
ATOM 3525 O O . HIS A 1 435 ? -18.293 5.025 24.371 1.00 90.56 435 HIS A O 1
ATOM 3531 N N . SER A 1 436 ? -18.118 7.115 23.558 1.00 93.19 436 SER A N 1
ATOM 3532 C CA . SER A 1 436 ? -18.650 6.812 22.217 1.00 93.19 436 SER A CA 1
ATOM 3533 C C . SER A 1 436 ? -17.559 6.549 21.178 1.00 93.19 436 SER A C 1
ATOM 3535 O O . SER A 1 436 ? -17.815 5.905 20.156 1.00 93.19 436 SER A O 1
ATOM 3537 N N . LEU A 1 437 ? -16.336 7.020 21.434 1.00 94.75 437 LEU A N 1
ATOM 3538 C CA . LEU A 1 437 ? -15.222 6.924 20.501 1.00 94.75 437 LEU A CA 1
ATOM 3539 C C . LEU A 1 437 ? -14.759 5.475 20.280 1.00 94.75 437 LEU A C 1
ATOM 3541 O O . LEU A 1 437 ? -14.425 4.728 21.199 1.00 94.75 437 LEU A O 1
ATOM 3545 N N . ARG A 1 438 ? -14.701 5.099 19.001 1.00 95.44 438 ARG A N 1
ATOM 3546 C CA . ARG A 1 438 ? -14.225 3.803 18.492 1.00 95.44 438 ARG A CA 1
ATOM 3547 C C . ARG A 1 438 ? -12.934 3.927 17.693 1.00 95.44 438 ARG A C 1
ATOM 3549 O O . ARG A 1 438 ? -12.205 2.941 17.576 1.00 95.44 438 ARG A O 1
ATOM 3556 N N . HIS A 1 439 ? -12.656 5.108 17.146 1.00 96.19 439 HIS A N 1
ATOM 3557 C CA . HIS A 1 439 ? -11.417 5.432 16.448 1.00 96.19 439 HIS A CA 1
ATOM 3558 C C . HIS A 1 439 ? -10.908 6.790 16.927 1.00 96.19 439 HIS A C 1
ATOM 3560 O O . HIS A 1 439 ? -11.610 7.791 16.796 1.00 96.19 439 HIS A O 1
ATOM 3566 N N . VAL A 1 440 ? -9.685 6.816 17.443 1.00 95.50 440 VAL A N 1
ATOM 3567 C CA . VAL A 1 440 ? -8.978 8.051 17.779 1.00 95.50 440 VAL A CA 1
ATOM 3568 C C . VAL A 1 440 ? -7.641 8.082 17.048 1.00 95.50 440 VAL A C 1
ATOM 3570 O O . VAL A 1 440 ? -6.868 7.128 17.126 1.00 95.50 440 VAL A O 1
ATOM 3573 N N . GLU A 1 441 ? -7.384 9.176 16.341 1.00 94.12 441 GLU A N 1
ATOM 3574 C CA . GLU A 1 441 ? -6.084 9.507 15.762 1.00 94.12 441 GLU A CA 1
ATOM 3575 C C . GLU A 1 441 ? -5.567 10.801 16.394 1.00 94.12 441 GLU A C 1
ATOM 3577 O O . GLU A 1 441 ? -6.277 11.805 16.427 1.00 94.12 441 GLU A O 1
ATOM 3582 N N . ILE A 1 442 ? -4.339 10.777 16.906 1.00 91.62 442 ILE A N 1
ATOM 3583 C CA . ILE A 1 442 ? -3.666 11.928 17.505 1.00 91.62 442 ILE A CA 1
ATOM 3584 C C . ILE A 1 442 ? -2.288 12.054 16.858 1.00 91.62 442 ILE A C 1
ATOM 3586 O O . ILE A 1 442 ? -1.421 11.196 17.032 1.00 91.62 442 ILE A O 1
ATOM 3590 N N . ILE A 1 443 ? -2.078 13.139 16.119 1.00 88.81 443 ILE A N 1
ATOM 3591 C CA . ILE A 1 443 ? -0.767 13.505 15.580 1.00 88.81 443 ILE A CA 1
ATOM 3592 C C . ILE A 1 443 ? -0.107 14.474 16.551 1.00 88.81 443 ILE A C 1
ATOM 3594 O O . ILE A 1 443 ? -0.568 15.599 16.701 1.00 88.81 443 ILE A O 1
ATOM 3598 N N . VAL A 1 444 ? 0.962 14.052 17.217 1.00 87.50 444 VAL A N 1
ATOM 3599 C CA . VAL A 1 444 ? 1.640 14.848 18.242 1.00 87.50 444 VAL A CA 1
ATOM 3600 C C . VAL A 1 444 ? 2.782 15.650 17.624 1.00 87.50 444 VAL A C 1
ATOM 3602 O O . VAL A 1 444 ? 3.751 15.077 17.121 1.00 87.50 444 VAL A O 1
ATOM 3605 N N . ARG A 1 445 ? 2.665 16.984 17.655 1.00 84.25 445 ARG A N 1
ATOM 3606 C CA . ARG A 1 445 ? 3.691 17.922 17.161 1.00 84.25 445 ARG A CA 1
ATOM 3607 C C . ARG A 1 445 ? 4.533 18.524 18.277 1.00 84.25 445 ARG A C 1
ATOM 3609 O O . ARG A 1 445 ? 5.699 18.826 18.052 1.00 84.25 445 ARG A O 1
ATOM 3616 N N . SER A 1 446 ? 3.957 18.676 19.466 1.00 81.62 446 SER A N 1
ATOM 3617 C CA . SER A 1 446 ? 4.633 19.187 20.660 1.00 81.62 446 SER A CA 1
ATOM 3618 C C . SER A 1 446 ? 4.440 18.242 21.842 1.00 81.62 446 SER A C 1
ATOM 3620 O O . SER A 1 446 ? 3.417 17.566 21.947 1.00 81.62 446 SER A O 1
ATOM 3622 N N . LYS A 1 447 ? 5.415 18.213 22.758 1.00 79.88 447 LYS A N 1
ATOM 3623 C CA . LYS A 1 447 ? 5.335 17.387 23.968 1.00 79.88 447 LYS A CA 1
ATOM 3624 C C . LYS A 1 447 ? 4.142 17.829 24.834 1.00 79.88 447 LYS A C 1
ATOM 3626 O O . LYS A 1 447 ? 4.048 19.020 25.122 1.00 79.88 447 LYS A O 1
ATOM 3631 N N . PRO A 1 448 ? 3.267 16.906 25.266 1.00 81.62 448 PRO A N 1
ATOM 3632 C CA . PRO A 1 448 ? 2.133 17.245 26.127 1.00 81.62 448 PRO A CA 1
ATOM 3633 C C . PRO A 1 448 ? 2.594 17.694 27.518 1.00 81.62 448 PRO A C 1
ATOM 3635 O O . PRO A 1 448 ? 3.521 17.107 28.083 1.00 81.62 448 PRO A O 1
ATOM 3638 N N . SER A 1 449 ? 1.942 18.712 28.076 1.00 79.56 449 SER A N 1
ATOM 3639 C CA . SER A 1 449 ? 2.322 19.341 29.346 1.00 79.56 449 SER A CA 1
ATOM 3640 C C . SER A 1 449 ? 1.690 18.666 30.571 1.00 79.56 449 SER A C 1
ATOM 3642 O O . SER A 1 449 ? 2.346 18.529 31.605 1.00 79.56 449 SER A O 1
ATOM 3644 N N . THR A 1 450 ? 0.437 18.193 30.471 1.00 79.69 450 THR A N 1
ATOM 3645 C CA . THR A 1 450 ? -0.366 17.806 31.650 1.00 79.69 450 THR A CA 1
ATOM 3646 C C . THR A 1 450 ? -0.690 16.309 31.699 1.00 79.69 450 THR A C 1
ATOM 3648 O O . THR A 1 450 ? -1.805 15.872 31.417 1.00 79.69 450 THR A O 1
ATOM 3651 N N . ILE A 1 451 ? 0.277 15.494 32.126 1.00 85.94 451 ILE A N 1
ATOM 3652 C CA . ILE A 1 451 ? 0.170 14.020 32.139 1.00 85.94 451 ILE A CA 1
ATOM 3653 C C . ILE A 1 451 ? -1.047 13.495 32.934 1.00 85.94 451 ILE A C 1
ATOM 3655 O O . ILE A 1 451 ? -1.708 12.555 32.495 1.00 85.94 451 ILE A O 1
ATOM 3659 N N . VAL A 1 452 ? -1.366 14.101 34.084 1.00 88.31 452 VAL A N 1
ATOM 3660 C CA . VAL A 1 452 ? -2.427 13.614 34.991 1.00 88.31 452 VAL A CA 1
ATOM 3661 C C . VAL A 1 452 ? -3.823 13.728 34.368 1.00 88.31 452 VAL A C 1
ATOM 3663 O O . VAL A 1 452 ? -4.627 12.809 34.485 1.00 88.31 452 VAL A O 1
ATOM 3666 N N . LYS A 1 453 ? -4.118 14.825 33.659 1.00 88.94 453 LYS A N 1
ATOM 3667 C CA . LYS A 1 453 ? -5.417 14.993 32.985 1.00 88.94 453 LYS A CA 1
ATOM 3668 C C . LYS A 1 453 ? -5.587 13.973 31.858 1.00 88.94 453 LYS A C 1
ATOM 3670 O O . LYS A 1 453 ? -6.625 13.324 31.770 1.00 88.94 453 LYS A O 1
ATOM 3675 N N . TRP A 1 454 ? -4.545 13.778 31.045 1.00 92.31 454 TRP A N 1
ATOM 3676 C CA . TRP A 1 454 ? -4.532 12.760 29.993 1.00 92.31 454 TRP A CA 1
ATOM 3677 C C . TRP A 1 454 ? -4.813 11.363 30.542 1.00 92.31 454 TRP A C 1
ATOM 3679 O O . TRP A 1 454 ? -5.624 10.635 29.974 1.00 92.31 454 TRP A O 1
ATOM 3689 N N . GLN A 1 455 ? -4.188 11.005 31.665 1.00 93.44 455 GLN A N 1
ATOM 3690 C CA . GLN A 1 455 ? -4.428 9.735 32.342 1.00 93.44 455 GLN A CA 1
ATOM 3691 C C . GLN A 1 455 ? -5.920 9.497 32.629 1.00 93.44 455 GLN A C 1
ATOM 3693 O O . GLN A 1 455 ? -6.429 8.422 32.310 1.00 93.44 455 GLN A O 1
ATOM 3698 N N . GLU A 1 456 ? -6.622 10.477 33.202 1.00 93.56 456 GLU A N 1
ATOM 3699 C CA . GLU A 1 456 ? -8.049 10.341 33.523 1.00 93.56 456 GLU A CA 1
ATOM 3700 C C . GLU A 1 456 ? -8.926 10.225 32.272 1.00 93.56 456 GLU A C 1
ATOM 3702 O O . GLU A 1 456 ? -9.844 9.406 32.237 1.00 93.56 456 GLU A O 1
ATOM 3707 N N . ILE A 1 457 ? -8.601 10.970 31.213 1.00 94.38 457 ILE A N 1
ATOM 3708 C CA . ILE A 1 457 ? -9.309 10.886 29.929 1.00 94.38 457 ILE A CA 1
ATOM 3709 C C . ILE A 1 457 ? -9.139 9.489 29.323 1.00 94.38 457 ILE A C 1
ATOM 3711 O O . ILE A 1 457 ? -10.113 8.866 28.895 1.00 94.38 457 ILE A O 1
ATOM 3715 N N . PHE A 1 458 ? -7.914 8.948 29.330 1.00 95.12 458 PHE A N 1
ATOM 3716 C CA . PHE A 1 458 ? -7.646 7.651 28.714 1.00 95.12 458 PHE A CA 1
ATOM 3717 C C . PHE A 1 458 ? -8.396 6.490 29.384 1.00 95.12 458 PHE A C 1
ATOM 3719 O O . PHE A 1 458 ? -8.812 5.557 28.694 1.00 95.12 458 PHE A O 1
ATOM 3726 N N . LYS A 1 459 ? -8.664 6.576 30.694 1.00 95.25 459 LYS A N 1
ATOM 3727 C CA . LYS A 1 459 ? -9.477 5.585 31.425 1.00 95.25 459 LYS A CA 1
ATOM 3728 C C . LYS A 1 459 ? -10.923 5.503 30.931 1.00 95.25 459 LYS A C 1
ATOM 3730 O O . LYS A 1 459 ? -11.559 4.462 31.086 1.00 95.25 459 LYS A O 1
ATOM 3735 N N . LYS A 1 460 ? -11.462 6.572 30.336 1.00 94.81 460 LYS A N 1
ATOM 3736 C CA . LYS A 1 460 ? -12.872 6.642 29.916 1.00 94.81 460 LYS A CA 1
ATOM 3737 C C . LYS A 1 460 ? -13.144 5.980 28.559 1.00 94.81 460 LYS A C 1
ATOM 3739 O O . LYS A 1 460 ? -14.298 5.648 28.267 1.00 94.81 460 LYS A O 1
ATOM 3744 N N . PHE A 1 461 ? -12.117 5.725 27.741 1.00 94.56 461 PHE A N 1
ATOM 3745 C CA . PHE A 1 461 ? -12.281 5.048 26.448 1.00 94.56 461 PHE A CA 1
ATOM 3746 C C . PHE A 1 461 ? -12.590 3.564 26.627 1.00 94.56 461 PHE A C 1
ATOM 3748 O O . PHE A 1 461 ? -11.687 2.743 26.742 1.00 94.56 461 PHE A O 1
ATOM 3755 N N . THR A 1 462 ? -13.866 3.198 26.602 1.00 91.31 462 THR A N 1
ATOM 3756 C CA . THR A 1 462 ? -14.328 1.813 26.844 1.00 91.31 462 THR A CA 1
ATOM 3757 C C . THR A 1 462 ? -14.697 1.049 25.571 1.00 91.31 462 THR A C 1
ATOM 3759 O O . THR A 1 462 ? -14.820 -0.174 25.599 1.00 91.31 462 THR A O 1
ATOM 3762 N N . GLN A 1 463 ? -14.869 1.747 24.443 1.00 93.06 463 GLN A N 1
ATOM 3763 C CA . GLN A 1 463 ? -15.294 1.163 23.162 1.00 93.06 463 GLN A CA 1
ATOM 3764 C C . GLN A 1 463 ? -14.237 1.281 22.054 1.00 93.06 463 GLN A C 1
ATOM 3766 O O . GLN A 1 463 ? -14.536 1.019 20.882 1.00 93.06 463 GLN A O 1
ATOM 3771 N N . LEU A 1 464 ? -13.009 1.676 22.399 1.00 95.75 464 LEU A N 1
ATOM 3772 C CA . LEU A 1 464 ? -11.984 2.000 21.416 1.00 95.75 464 LEU A CA 1
ATOM 3773 C C . LEU A 1 464 ? -11.527 0.736 20.673 1.00 95.75 464 LEU A C 1
ATOM 3775 O O . LEU A 1 464 ? -11.196 -0.281 21.283 1.00 95.75 464 LEU A O 1
ATOM 3779 N N . LYS A 1 465 ? -11.514 0.806 19.337 1.00 96.62 465 LYS A N 1
ATOM 3780 C CA . LYS A 1 465 ? -11.081 -0.279 18.436 1.00 96.62 465 LYS A CA 1
ATOM 3781 C C . LYS A 1 465 ? -9.858 0.094 17.610 1.00 96.62 465 LYS A C 1
ATOM 3783 O O . LYS A 1 465 ? -9.077 -0.785 17.255 1.00 96.62 465 LYS A O 1
ATOM 3788 N N . VAL A 1 466 ? -9.710 1.370 17.272 1.00 97.31 466 VAL A N 1
ATOM 3789 C CA . VAL A 1 466 ? -8.582 1.884 16.495 1.00 97.31 466 VAL A CA 1
ATOM 3790 C C . VAL A 1 466 ? -7.948 3.029 17.260 1.00 97.31 466 VAL A C 1
ATOM 3792 O O . VAL A 1 466 ? -8.620 4.011 17.575 1.00 97.31 466 VAL A O 1
ATOM 3795 N N . LEU A 1 467 ? -6.658 2.893 17.536 1.00 96.75 467 LEU A N 1
ATOM 3796 C CA . LEU A 1 467 ? -5.848 3.944 18.122 1.00 96.75 467 LEU A CA 1
ATOM 3797 C C . LEU A 1 467 ? -4.666 4.221 17.204 1.00 96.75 467 LEU A C 1
ATOM 3799 O O . LEU A 1 467 ? -3.889 3.316 16.905 1.00 96.75 467 LEU A O 1
ATOM 3803 N N . LYS A 1 468 ? -4.534 5.477 16.792 1.00 95.31 468 LYS A N 1
ATOM 3804 C CA . LYS A 1 468 ? -3.390 5.966 16.039 1.00 95.31 468 LYS A CA 1
ATOM 3805 C C . LYS A 1 468 ? -2.745 7.118 16.795 1.00 95.31 468 LYS A C 1
ATOM 3807 O O . LYS A 1 468 ? -3.383 8.139 17.023 1.00 95.31 468 LYS A O 1
ATOM 3812 N N . ILE A 1 469 ? -1.493 6.947 17.189 1.00 92.94 469 ILE A N 1
ATOM 3813 C CA . ILE A 1 469 ? -0.677 7.971 17.833 1.00 92.94 469 ILE A CA 1
ATOM 3814 C C . ILE A 1 469 ? 0.592 8.090 17.005 1.00 92.94 469 ILE A C 1
ATOM 3816 O O . ILE A 1 469 ? 1.384 7.154 16.954 1.00 92.94 469 ILE A O 1
ATOM 3820 N N . THR A 1 470 ? 0.785 9.234 16.353 1.00 88.38 470 THR A N 1
ATOM 3821 C CA . THR A 1 470 ? 1.951 9.443 15.486 1.00 88.38 470 THR A CA 1
ATOM 3822 C C . THR A 1 470 ? 2.728 10.689 15.857 1.00 88.38 470 THR A C 1
ATOM 3824 O O . THR A 1 470 ? 2.135 11.671 16.300 1.00 88.38 470 THR A O 1
ATOM 3827 N N . GLY A 1 471 ? 4.032 10.683 15.596 1.00 81.44 471 GLY A N 1
ATOM 3828 C CA . GLY A 1 471 ? 4.923 11.808 15.887 1.00 81.44 471 GLY A CA 1
ATOM 3829 C C . GLY A 1 471 ? 5.621 11.694 17.243 1.00 81.44 471 GLY A C 1
ATOM 3830 O O . GLY A 1 471 ? 5.503 10.696 17.956 1.00 81.44 471 GLY A O 1
ATOM 3831 N N . ASN A 1 472 ? 6.390 12.725 17.601 1.00 76.19 472 ASN A N 1
ATOM 3832 C CA . ASN A 1 472 ? 7.241 12.701 18.789 1.00 76.19 472 ASN A CA 1
ATOM 3833 C C . ASN A 1 472 ? 6.449 13.046 20.061 1.00 76.19 472 ASN A C 1
ATOM 3835 O O . ASN A 1 472 ? 6.521 14.154 20.589 1.00 76.19 472 ASN A O 1
ATOM 3839 N N . CYS A 1 473 ? 5.677 12.077 20.548 1.00 78.62 473 CYS A N 1
ATOM 3840 C CA . CYS A 1 473 ? 4.852 12.219 21.747 1.00 78.62 473 CYS A CA 1
ATOM 3841 C C . CYS A 1 473 ? 5.612 12.072 23.080 1.00 78.62 473 CYS A C 1
ATOM 3843 O O . CYS A 1 473 ? 5.071 12.411 24.131 1.00 78.62 473 CYS A O 1
ATOM 3845 N N . GLY A 1 474 ? 6.870 11.616 23.044 1.00 83.19 474 GLY A N 1
ATOM 3846 C CA . GLY A 1 474 ? 7.677 11.293 24.225 1.00 83.19 474 GLY A CA 1
ATOM 3847 C C . GLY A 1 474 ? 7.198 10.040 24.975 1.00 83.19 474 GLY A C 1
ATOM 3848 O O . GLY A 1 474 ? 6.000 9.799 25.142 1.00 83.19 474 GLY A O 1
ATOM 3849 N N . TYR A 1 475 ? 8.136 9.240 25.490 1.00 87.38 475 TYR A N 1
ATOM 3850 C CA . TYR A 1 475 ? 7.833 7.957 26.135 1.00 87.38 475 TYR A CA 1
ATOM 3851 C C . TYR A 1 475 ? 6.878 8.082 27.321 1.00 87.38 475 TYR A C 1
ATOM 3853 O O . TYR A 1 475 ? 5.962 7.277 27.461 1.00 87.38 475 TYR A O 1
ATOM 3861 N N . LYS A 1 476 ? 7.059 9.102 28.173 1.00 88.81 476 LYS A N 1
ATOM 3862 C CA . LYS A 1 476 ? 6.238 9.285 29.383 1.00 88.81 476 LYS A CA 1
ATOM 3863 C C . LYS A 1 476 ? 4.752 9.419 29.053 1.00 88.81 476 LYS A C 1
ATOM 3865 O O . LYS A 1 476 ? 3.927 8.783 29.702 1.00 88.81 476 LYS A O 1
ATOM 3870 N N . TRP A 1 477 ? 4.416 10.224 28.048 1.00 90.50 477 TRP A N 1
ATOM 3871 C CA . TRP A 1 477 ? 3.026 10.437 27.663 1.00 90.50 477 TRP A CA 1
ATOM 3872 C C . TRP A 1 477 ? 2.454 9.228 26.923 1.00 90.50 477 TRP A C 1
ATOM 3874 O O . TRP A 1 477 ? 1.360 8.781 27.256 1.00 90.50 477 TRP A O 1
ATOM 3884 N N . LEU A 1 478 ? 3.216 8.636 25.993 1.00 91.31 478 LEU A N 1
ATOM 3885 C CA . LEU A 1 478 ? 2.806 7.405 25.307 1.00 91.31 478 LEU A CA 1
ATOM 3886 C C . LEU A 1 478 ? 2.500 6.281 26.304 1.00 91.31 478 LEU A C 1
ATOM 3888 O O . LEU A 1 478 ? 1.502 5.567 26.172 1.00 91.31 478 LEU A O 1
ATOM 3892 N N . LYS A 1 479 ? 3.354 6.162 27.326 1.00 91.69 479 LYS A N 1
ATOM 3893 C CA . LYS A 1 479 ? 3.187 5.224 28.427 1.00 91.69 479 LYS A CA 1
ATOM 3894 C C . LYS A 1 479 ? 1.865 5.456 29.148 1.00 91.69 479 LYS A C 1
ATOM 3896 O O . LYS A 1 479 ? 1.054 4.541 29.244 1.00 91.69 479 LYS A O 1
ATOM 3901 N N . VAL A 1 480 ? 1.613 6.695 29.563 1.00 92.19 480 VAL A N 1
ATOM 3902 C CA . VAL A 1 480 ? 0.367 7.090 30.230 1.00 92.19 480 VAL A CA 1
ATOM 3903 C C . VAL A 1 480 ? -0.855 6.793 29.365 1.00 92.19 480 VAL A C 1
ATOM 3905 O O . VAL A 1 480 ? -1.830 6.245 29.881 1.00 92.19 480 VAL A O 1
ATOM 3908 N N . ALA A 1 481 ? -0.798 7.089 28.067 1.00 92.19 481 ALA A N 1
ATOM 3909 C CA . ALA A 1 481 ? -1.899 6.838 27.150 1.00 92.19 481 ALA A CA 1
ATOM 3910 C C . ALA A 1 481 ? -2.274 5.351 27.098 1.00 92.19 481 ALA A C 1
ATOM 3912 O O . ALA A 1 481 ? -3.412 4.978 27.380 1.00 92.19 481 ALA A O 1
ATOM 3913 N N . LEU A 1 482 ? -1.315 4.476 26.794 1.00 93.94 482 LEU A N 1
ATOM 3914 C CA . LEU A 1 482 ? -1.603 3.055 26.582 1.00 93.94 482 LEU A CA 1
ATOM 3915 C C . LEU A 1 482 ? -1.785 2.273 27.894 1.00 93.94 482 LEU A C 1
ATOM 3917 O O . LEU A 1 482 ? -2.552 1.305 27.919 1.00 93.94 482 LEU A O 1
ATOM 3921 N N . GLU A 1 483 ? -1.140 2.668 28.997 1.00 94.62 483 GLU A N 1
ATOM 3922 C CA . GLU A 1 483 ? -1.343 2.025 30.305 1.00 94.62 483 GLU A CA 1
ATOM 3923 C C . GLU A 1 483 ? -2.750 2.263 30.850 1.00 94.62 483 GLU A C 1
ATOM 3925 O O . GLU A 1 483 ? -3.360 1.322 31.363 1.00 94.62 483 GLU A O 1
ATOM 3930 N N . ASN A 1 484 ? -3.294 3.470 30.675 1.00 95.19 484 ASN A N 1
ATOM 3931 C CA . ASN A 1 484 ? -4.586 3.847 31.248 1.00 95.19 484 ASN A CA 1
ATOM 3932 C C . ASN A 1 484 ? -5.793 3.492 30.377 1.00 95.19 484 ASN A C 1
ATOM 3934 O O . ASN A 1 484 ? -6.906 3.460 30.893 1.00 95.19 484 ASN A O 1
ATOM 3938 N N . LEU A 1 485 ? -5.599 3.163 29.096 1.00 95.81 485 LEU A N 1
ATOM 3939 C CA . LEU A 1 485 ? -6.687 2.634 28.271 1.00 95.81 485 LEU A CA 1
ATOM 3940 C C . LEU A 1 485 ? -7.250 1.328 28.869 1.00 95.81 485 LEU A C 1
ATOM 3942 O O . LEU A 1 485 ? -6.477 0.410 29.133 1.00 95.81 485 LEU A O 1
ATOM 3946 N N . PRO A 1 486 ? -8.567 1.177 29.056 1.00 92.75 486 PRO A N 1
ATOM 3947 C CA . PRO A 1 486 ? -9.180 -0.057 29.544 1.00 92.75 486 PRO A CA 1
ATOM 3948 C C . PRO A 1 486 ? -8.793 -1.293 28.720 1.00 92.75 486 PRO A C 1
ATOM 3950 O O . PRO A 1 486 ? -8.667 -1.237 27.494 1.00 92.75 486 PRO A O 1
ATOM 3953 N N . LYS A 1 487 ? -8.639 -2.448 29.375 1.00 88.00 487 LYS A N 1
ATOM 3954 C CA . LYS A 1 487 ? -8.405 -3.724 28.671 1.00 88.00 487 LYS A CA 1
ATOM 3955 C C . LYS A 1 487 ? -9.657 -4.169 27.901 1.00 88.00 487 LYS A C 1
ATOM 3957 O O . LYS A 1 487 ? -9.567 -4.868 26.895 1.00 88.00 487 LYS A O 1
ATOM 3962 N N . GLU A 1 488 ? -10.819 -3.731 28.371 1.00 87.06 488 GLU A N 1
ATOM 3963 C CA . GLU A 1 488 ? -12.144 -3.932 27.792 1.00 87.06 488 GLU A CA 1
ATOM 3964 C C . GLU A 1 488 ? -12.278 -3.250 26.426 1.00 87.06 488 GLU A C 1
ATOM 3966 O O . GLU A 1 488 ? -13.029 -3.737 25.575 1.00 87.06 488 GLU A O 1
ATOM 3971 N N . SER A 1 489 ? -11.502 -2.185 26.183 1.00 83.50 489 SER A N 1
ATOM 3972 C CA . SER A 1 489 ? -11.319 -1.611 24.852 1.00 83.50 489 SER A CA 1
ATOM 3973 C C . SER A 1 489 ? -10.560 -2.609 23.992 1.00 83.50 489 SER A C 1
ATOM 3975 O O . SER A 1 489 ? -9.334 -2.692 24.024 1.00 83.50 489 SER A O 1
ATOM 3977 N N . ARG A 1 490 ? -11.317 -3.425 23.255 1.00 89.31 490 ARG A N 1
ATOM 3978 C CA . ARG A 1 490 ? -10.824 -4.462 22.340 1.00 89.31 490 ARG A CA 1
ATOM 3979 C C . ARG A 1 490 ? -10.135 -3.824 21.130 1.00 89.31 490 ARG A C 1
ATOM 3981 O O . ARG A 1 490 ? -10.675 -3.868 20.024 1.00 89.31 490 ARG A O 1
ATOM 3988 N N . LEU A 1 491 ? -8.957 -3.234 21.339 1.00 96.06 491 LEU A N 1
ATOM 3989 C CA . LEU A 1 491 ? -8.159 -2.608 20.289 1.00 96.06 491 LEU A CA 1
ATOM 3990 C C . LEU A 1 491 ? -7.823 -3.629 19.204 1.00 96.06 491 LEU A C 1
ATOM 3992 O O . LEU A 1 491 ? -7.185 -4.647 19.467 1.00 96.06 491 LEU A O 1
ATOM 3996 N N . GLN A 1 492 ? -8.273 -3.335 17.989 1.00 96.69 492 GLN A N 1
ATOM 3997 C CA . GLN A 1 492 ? -8.049 -4.126 16.783 1.00 96.69 492 GLN A CA 1
ATOM 3998 C C . GLN A 1 492 ? -6.888 -3.580 15.966 1.00 96.69 492 GLN A C 1
ATOM 4000 O O . GLN A 1 492 ? -6.118 -4.350 15.395 1.00 96.69 492 GLN A O 1
ATOM 4005 N N . LYS A 1 493 ? -6.752 -2.253 15.905 1.00 98.00 493 LYS A N 1
ATOM 4006 C CA . LYS A 1 493 ? -5.683 -1.594 15.157 1.00 98.00 493 LYS A CA 1
ATOM 4007 C C . LYS A 1 493 ? -4.944 -0.618 16.053 1.00 98.00 493 LYS A C 1
ATOM 4009 O O . LYS A 1 493 ? -5.576 0.245 16.662 1.00 98.00 493 LYS A O 1
ATOM 4014 N N . ILE A 1 494 ? -3.628 -0.768 16.104 1.00 97.44 494 ILE A N 1
ATOM 4015 C CA . ILE A 1 494 ? -2.740 0.128 16.837 1.00 97.44 494 ILE A CA 1
ATOM 4016 C C . ILE A 1 494 ? -1.689 0.632 15.851 1.00 97.44 494 ILE A C 1
ATOM 4018 O O . ILE A 1 494 ? -0.980 -0.166 15.243 1.00 97.44 494 ILE A O 1
ATOM 4022 N N . ASP A 1 495 ? -1.628 1.945 15.679 1.00 96.06 495 ASP A N 1
ATOM 4023 C CA . ASP A 1 495 ? -0.626 2.634 14.868 1.00 96.06 495 ASP A CA 1
ATOM 4024 C C . ASP A 1 495 ? 0.166 3.566 15.787 1.00 96.06 495 ASP A C 1
ATOM 4026 O O . ASP A 1 495 ? -0.397 4.496 16.364 1.00 96.06 495 ASP A O 1
ATOM 4030 N N . LEU A 1 496 ? 1.448 3.253 15.971 1.00 94.62 496 LEU A N 1
ATOM 4031 C CA . LEU A 1 496 ? 2.402 3.987 16.803 1.00 94.62 496 LEU A CA 1
ATOM 4032 C C . LEU A 1 496 ? 3.542 4.564 15.954 1.00 94.62 496 LEU A C 1
ATOM 4034 O O . LEU A 1 496 ? 4.664 4.715 16.441 1.00 94.62 496 LEU A O 1
ATOM 4038 N N . ASN A 1 497 ? 3.284 4.858 14.677 1.00 91.62 497 ASN A N 1
ATOM 4039 C CA . ASN A 1 497 ? 4.304 5.327 13.748 1.00 91.62 497 ASN A CA 1
ATOM 4040 C C . ASN A 1 497 ? 5.062 6.557 14.284 1.00 91.62 497 ASN A C 1
ATOM 4042 O O . ASN A 1 497 ? 4.476 7.569 14.682 1.00 91.62 497 ASN A O 1
ATOM 4046 N N . GLY A 1 498 ? 6.391 6.474 14.278 1.00 87.19 498 GLY A N 1
ATOM 4047 C CA . GLY A 1 498 ? 7.271 7.549 14.728 1.00 87.19 498 GLY A CA 1
ATOM 4048 C C . GLY A 1 498 ? 7.372 7.675 16.250 1.00 87.19 498 GLY A C 1
ATOM 4049 O O . GLY A 1 498 ? 7.974 8.632 16.735 1.00 87.19 498 GLY A O 1
ATOM 4050 N N . CYS A 1 499 ? 6.840 6.720 17.022 1.00 88.56 499 CYS A N 1
ATOM 4051 C CA . CYS A 1 499 ? 7.073 6.638 18.464 1.00 88.56 499 CYS A CA 1
ATOM 4052 C C . CYS A 1 499 ? 8.505 6.141 18.741 1.00 88.56 499 CYS A C 1
ATOM 4054 O O . CYS A 1 499 ? 8.728 4.961 19.010 1.00 88.56 499 CYS A O 1
ATOM 4056 N N . LEU A 1 500 ? 9.484 7.049 18.646 1.00 85.38 500 LEU A N 1
ATOM 4057 C CA . LEU A 1 500 ? 10.922 6.731 18.646 1.00 85.38 500 LEU A CA 1
ATOM 4058 C C . LEU A 1 500 ? 11.412 6.031 19.922 1.00 85.38 500 LEU A C 1
ATOM 4060 O O . LEU A 1 500 ? 12.295 5.185 19.849 1.00 85.38 500 LEU A O 1
ATOM 4064 N N . GLU A 1 501 ? 10.832 6.370 21.075 1.00 84.38 501 GLU A N 1
ATOM 4065 C CA . GLU A 1 501 ? 11.234 5.859 22.396 1.00 84.38 501 GLU A CA 1
ATOM 4066 C C . GLU A 1 501 ? 10.462 4.588 22.821 1.00 84.38 501 GLU A C 1
ATOM 4068 O O . GLU A 1 501 ? 10.573 4.137 23.962 1.00 84.38 501 GLU A O 1
ATOM 4073 N N . LEU A 1 502 ? 9.655 4.002 21.928 1.00 90.50 502 LEU A N 1
ATOM 4074 C CA . LEU A 1 502 ? 8.932 2.755 22.184 1.00 90.50 502 LEU A CA 1
ATOM 4075 C C . LEU A 1 502 ? 9.921 1.581 22.307 1.00 90.50 502 LEU A C 1
ATOM 4077 O O . LEU A 1 502 ? 10.596 1.231 21.341 1.00 90.50 502 LEU A O 1
ATOM 4081 N N . ASN A 1 503 ? 10.005 0.982 23.496 1.00 90.88 503 ASN A N 1
ATOM 4082 C CA . ASN A 1 503 ? 10.946 -0.095 23.823 1.00 90.88 503 ASN A CA 1
ATOM 4083 C C . ASN A 1 503 ? 10.277 -1.482 23.897 1.00 90.88 503 ASN A C 1
ATOM 4085 O O . ASN A 1 503 ? 9.050 -1.610 23.825 1.00 90.88 503 ASN A O 1
ATOM 4089 N N . ASP A 1 504 ? 11.099 -2.521 24.071 1.00 93.69 504 ASP A N 1
ATOM 4090 C CA . ASP A 1 504 ? 10.644 -3.912 24.027 1.00 93.69 504 ASP A CA 1
ATOM 4091 C C . ASP A 1 504 ? 9.704 -4.312 25.164 1.00 93.69 504 ASP A C 1
ATOM 4093 O O . ASP A 1 504 ? 8.686 -4.974 24.933 1.00 93.69 504 ASP A O 1
ATOM 4097 N N . ASP A 1 505 ? 10.000 -3.872 26.386 1.00 93.06 505 ASP A N 1
ATOM 4098 C CA . ASP A 1 505 ? 9.160 -4.152 27.551 1.00 93.06 505 ASP A CA 1
ATOM 4099 C C . ASP A 1 505 ? 7.767 -3.552 27.385 1.00 93.06 505 ASP A C 1
ATOM 4101 O O . ASP A 1 505 ? 6.754 -4.176 27.723 1.00 93.06 505 ASP A O 1
ATOM 4105 N N . PHE A 1 506 ? 7.699 -2.354 26.810 1.00 93.81 506 PHE A N 1
ATOM 4106 C CA . PHE A 1 506 ? 6.431 -1.686 26.615 1.00 93.81 506 PHE A CA 1
ATOM 4107 C C . PHE A 1 506 ? 5.621 -2.292 25.467 1.00 93.81 506 PHE A C 1
ATOM 4109 O O . PHE A 1 506 ? 4.413 -2.492 25.607 1.00 93.81 506 PHE A O 1
ATOM 4116 N N . MET A 1 507 ? 6.271 -2.715 24.381 1.00 94.81 507 MET A N 1
ATOM 4117 C CA . MET A 1 507 ? 5.600 -3.512 23.350 1.00 94.81 507 MET A CA 1
ATOM 4118 C C . MET A 1 507 ? 5.050 -4.829 23.892 1.00 94.81 507 MET A C 1
ATOM 4120 O O . MET A 1 507 ? 3.917 -5.208 23.581 1.00 94.81 507 MET A O 1
ATOM 4124 N N . LYS A 1 508 ? 5.802 -5.509 24.759 1.00 94.94 508 LYS A N 1
ATOM 4125 C CA . LYS A 1 508 ? 5.325 -6.709 25.452 1.00 94.94 508 LYS A CA 1
ATOM 4126 C C . LYS A 1 508 ? 4.090 -6.414 26.307 1.00 94.94 508 LYS A C 1
ATOM 4128 O O . LYS A 1 508 ? 3.142 -7.199 26.290 1.00 94.94 508 LYS A O 1
ATOM 4133 N N . PHE A 1 509 ? 4.069 -5.294 27.032 1.00 95.19 509 PHE A N 1
ATOM 4134 C CA . PHE A 1 509 ? 2.892 -4.856 27.788 1.00 95.19 509 PHE A CA 1
ATOM 4135 C C . PHE A 1 509 ? 1.667 -4.661 26.879 1.00 95.19 509 PHE A C 1
ATOM 4137 O O . PHE A 1 509 ? 0.614 -5.246 27.145 1.00 95.19 509 PHE A O 1
ATOM 4144 N N . ILE A 1 510 ? 1.817 -3.911 25.781 1.00 94.94 510 ILE A N 1
ATOM 4145 C CA . ILE A 1 510 ? 0.749 -3.629 24.805 1.00 94.94 510 ILE A CA 1
ATOM 4146 C C . ILE A 1 510 ? 0.165 -4.935 24.251 1.00 94.94 510 ILE A C 1
ATOM 4148 O O . ILE A 1 510 ? -1.050 -5.153 24.289 1.00 94.94 510 ILE A O 1
ATOM 4152 N N . LEU A 1 511 ? 1.029 -5.836 23.779 1.00 95.19 511 LEU A N 1
ATOM 4153 C CA . LEU A 1 511 ? 0.610 -7.100 23.176 1.00 95.19 511 LEU A CA 1
ATOM 4154 C C . LEU A 1 511 ? -0.027 -8.050 24.192 1.00 95.19 511 LEU A C 1
ATOM 4156 O O . LEU A 1 511 ? -0.982 -8.739 23.850 1.00 95.19 511 LEU A O 1
ATOM 4160 N N . ASN A 1 512 ? 0.426 -8.066 25.447 1.00 94.62 512 ASN A N 1
ATOM 4161 C CA . ASN A 1 512 ? -0.231 -8.847 26.499 1.00 94.62 512 ASN A CA 1
ATOM 4162 C C . ASN A 1 512 ? -1.635 -8.320 26.803 1.00 94.62 512 ASN A C 1
ATOM 4164 O O . ASN A 1 512 ? -2.586 -9.101 26.919 1.00 94.62 512 ASN A O 1
ATOM 4168 N N . LYS A 1 513 ? -1.770 -6.995 26.908 1.00 95.19 513 LYS A N 1
ATOM 4169 C CA . LYS A 1 513 ? -3.026 -6.329 27.250 1.00 95.19 513 LYS A CA 1
ATOM 4170 C C . LYS A 1 513 ? -4.116 -6.605 26.215 1.00 95.19 513 LYS A C 1
ATOM 4172 O O . LYS A 1 513 ? -5.216 -6.997 26.603 1.00 95.19 513 LYS A O 1
ATOM 4177 N N . TRP A 1 514 ? -3.789 -6.508 24.925 1.00 95.38 514 TRP A N 1
ATOM 4178 C CA . TRP A 1 514 ? -4.744 -6.665 23.817 1.00 95.38 514 TRP A CA 1
ATOM 4179 C C . TRP A 1 514 ? -4.483 -7.884 22.919 1.00 95.38 514 TRP A C 1
ATOM 4181 O O . TRP A 1 514 ? -4.909 -7.924 21.763 1.00 95.38 514 TRP A O 1
ATOM 4191 N N . SER A 1 515 ? -3.854 -8.926 23.470 1.00 93.56 515 SER A N 1
ATOM 4192 C CA . SER A 1 515 ? -3.534 -10.189 22.773 1.00 93.56 515 SER A CA 1
ATOM 4193 C C . SER A 1 515 ? -4.730 -10.836 22.065 1.00 93.56 515 SER A C 1
ATOM 4195 O O . SER A 1 515 ? -4.580 -11.533 21.066 1.00 93.56 515 SER A O 1
ATOM 4197 N N . GLN A 1 516 ? -5.945 -10.603 22.570 1.00 92.38 516 GLN A N 1
ATOM 4198 C CA . GLN A 1 516 ? -7.171 -11.200 22.045 1.00 92.38 516 GLN A CA 1
ATOM 4199 C C . GLN A 1 516 ? -7.906 -10.348 21.008 1.00 92.38 516 GLN A C 1
ATOM 4201 O O . GLN A 1 516 ? -8.919 -10.812 20.481 1.00 92.38 516 GLN A O 1
ATOM 4206 N N . SER A 1 517 ? -7.447 -9.139 20.701 1.00 95.31 517 SER A N 1
ATOM 4207 C CA . SER A 1 517 ? -8.164 -8.245 19.785 1.00 95.31 517 SER A CA 1
ATOM 4208 C C . SER A 1 517 ? -7.305 -7.663 18.676 1.00 95.31 517 SER A C 1
ATOM 4210 O O . SER A 1 517 ? -7.865 -7.353 17.634 1.00 95.31 517 SER A O 1
ATOM 4212 N N . VAL A 1 518 ? -5.989 -7.533 18.863 1.00 96.94 518 VAL A N 1
ATOM 4213 C CA . VAL A 1 518 ? -5.113 -6.895 17.872 1.00 96.94 518 VAL A CA 1
ATOM 4214 C C . VAL A 1 518 ? -5.042 -7.721 16.586 1.00 96.94 518 VAL A C 1
ATOM 4216 O O . VAL A 1 518 ? -4.678 -8.895 16.591 1.00 96.94 518 VAL A O 1
ATOM 4219 N N . GLU A 1 519 ? -5.363 -7.063 15.477 1.00 96.81 519 GLU A N 1
ATOM 4220 C CA . GLU A 1 519 ? -5.407 -7.612 14.119 1.00 96.81 519 GLU A CA 1
ATOM 4221 C C . GLU A 1 519 ? -4.481 -6.842 13.154 1.00 96.81 519 GLU A C 1
ATOM 4223 O O . GLU A 1 519 ? -4.084 -7.366 12.111 1.00 96.81 519 GLU A O 1
ATOM 4228 N N . SER A 1 520 ? -4.118 -5.598 13.494 1.00 98.12 520 SER A N 1
ATOM 4229 C CA . SER A 1 520 ? -3.284 -4.708 12.681 1.00 98.12 520 SER A CA 1
ATOM 4230 C C . SER A 1 520 ? -2.335 -3.900 13.561 1.00 98.12 520 SER A C 1
ATOM 4232 O O . SER A 1 520 ? -2.787 -3.229 14.492 1.00 98.12 520 SER A O 1
ATOM 4234 N N . LEU A 1 521 ? -1.046 -3.909 13.227 1.00 97.69 521 LEU A N 1
ATOM 4235 C CA . LEU A 1 521 ? -0.012 -3.145 13.925 1.00 97.69 521 LEU A CA 1
ATOM 4236 C C . LEU A 1 521 ? 0.813 -2.322 12.941 1.00 97.69 521 LEU A C 1
ATOM 4238 O O . LEU A 1 521 ? 1.377 -2.878 11.998 1.00 97.69 521 LEU A O 1
ATOM 4242 N N . ASP A 1 522 ? 0.907 -1.020 13.191 1.00 96.88 522 ASP A N 1
ATOM 4243 C CA . ASP A 1 522 ? 1.864 -0.139 12.528 1.00 96.88 522 ASP A CA 1
ATOM 4244 C C . ASP A 1 522 ? 2.867 0.394 13.552 1.00 96.88 522 ASP A C 1
ATOM 4246 O O . ASP A 1 522 ? 2.500 1.054 14.523 1.00 96.88 522 ASP A O 1
ATOM 4250 N N . LEU A 1 523 ? 4.130 0.030 13.358 1.00 95.19 523 LEU A N 1
ATOM 4251 C CA . LEU A 1 523 ? 5.265 0.366 14.215 1.00 95.19 523 LEU A CA 1
ATOM 4252 C C . LEU A 1 523 ? 6.379 1.014 13.383 1.00 95.19 523 LEU A C 1
ATOM 4254 O O . LEU A 1 523 ? 7.558 0.933 13.731 1.00 95.19 523 LEU A O 1
ATOM 4258 N N . MET A 1 524 ? 6.019 1.610 12.244 1.00 94.38 524 MET A N 1
ATOM 4259 C CA . MET A 1 524 ? 6.963 2.274 11.359 1.00 94.38 524 MET A CA 1
ATOM 4260 C C . MET A 1 524 ? 7.806 3.301 12.133 1.00 94.38 524 MET A C 1
ATOM 4262 O O . MET A 1 524 ? 7.293 4.063 12.950 1.00 94.38 524 MET A O 1
ATOM 4266 N N . VAL A 1 525 ? 9.117 3.324 11.874 1.00 92.12 525 VAL A N 1
ATOM 4267 C CA . VAL A 1 525 ? 10.072 4.282 12.468 1.00 92.12 525 VAL A CA 1
ATOM 4268 C C . VAL A 1 525 ? 10.216 4.136 14.005 1.00 92.12 525 VAL A C 1
ATOM 4270 O O . VAL A 1 525 ? 10.831 4.962 14.671 1.00 92.12 525 VAL A O 1
ATOM 4273 N N . CYS A 1 526 ? 9.752 3.037 14.612 1.00 91.19 526 CYS A N 1
ATOM 4274 C CA . CYS A 1 526 ? 10.044 2.727 16.018 1.00 91.19 526 CYS A CA 1
ATOM 4275 C C . CYS A 1 526 ? 11.462 2.133 16.172 1.00 91.19 526 CYS A C 1
ATOM 4277 O O . CYS A 1 526 ? 11.647 0.915 16.214 1.00 91.19 526 CYS A O 1
ATOM 4279 N N . HIS A 1 527 ? 12.486 2.993 16.231 1.00 86.56 527 HIS A N 1
ATOM 4280 C CA . HIS A 1 527 ? 13.907 2.598 16.203 1.00 86.56 527 HIS A CA 1
ATOM 4281 C C . HIS A 1 527 ? 14.417 1.857 17.451 1.00 86.56 527 HIS A C 1
ATOM 4283 O O . HIS A 1 527 ? 15.437 1.170 17.377 1.00 86.56 527 HIS A O 1
ATOM 4289 N N . CYS A 1 528 ? 13.744 1.998 18.595 1.00 89.69 528 CYS A N 1
ATOM 4290 C CA . CYS A 1 528 ? 14.120 1.319 19.837 1.00 89.69 528 CYS A CA 1
ATOM 4291 C C . CYS A 1 528 ? 13.666 -0.148 19.907 1.00 89.69 528 CYS A C 1
ATOM 4293 O O . CYS A 1 528 ? 14.132 -0.864 20.792 1.00 89.69 528 CYS A O 1
ATOM 4295 N N . LEU A 1 529 ? 12.813 -0.605 18.982 1.00 91.88 529 LEU A N 1
ATOM 4296 C CA . LEU A 1 529 ? 12.336 -1.988 18.941 1.00 91.88 529 LEU A CA 1
ATOM 4297 C C . LEU A 1 529 ? 13.419 -2.942 18.452 1.00 91.88 529 LEU A C 1
ATOM 4299 O O . LEU A 1 529 ? 14.039 -2.705 17.416 1.00 91.88 529 LEU A O 1
ATOM 4303 N N . THR A 1 530 ? 13.591 -4.054 19.156 1.00 94.00 530 THR A N 1
ATOM 4304 C CA . THR A 1 530 ? 14.509 -5.131 18.779 1.00 94.00 530 THR A CA 1
ATOM 4305 C C . THR A 1 530 ? 13.754 -6.434 18.515 1.00 94.00 530 THR A C 1
ATOM 4307 O O . THR A 1 530 ? 12.524 -6.510 18.593 1.00 94.00 530 THR A O 1
ATOM 4310 N N . ASP A 1 531 ? 14.495 -7.503 18.229 1.00 94.31 531 ASP A N 1
ATOM 4311 C CA . ASP A 1 531 ? 13.948 -8.851 18.093 1.00 94.31 531 ASP A CA 1
ATOM 4312 C C . ASP A 1 531 ? 13.130 -9.308 19.311 1.00 94.31 531 ASP A C 1
ATOM 4314 O O . ASP A 1 531 ? 12.229 -10.134 19.148 1.00 94.31 531 ASP A O 1
ATOM 4318 N N . GLU A 1 532 ? 13.397 -8.792 20.517 1.00 94.25 532 GLU A N 1
ATOM 4319 C CA . GLU A 1 532 ? 12.621 -9.144 21.712 1.00 94.25 532 GLU A CA 1
ATOM 4320 C C . GLU A 1 532 ? 11.159 -8.697 21.609 1.00 94.25 532 GLU A C 1
ATOM 4322 O O . GLU A 1 532 ? 10.269 -9.495 21.919 1.00 94.25 532 GLU A O 1
ATOM 4327 N N . SER A 1 533 ? 10.893 -7.494 21.081 1.00 92.38 533 SER A N 1
ATOM 4328 C CA . SER A 1 533 ? 9.533 -7.046 20.742 1.00 92.38 533 SER A CA 1
ATOM 4329 C C . SER A 1 533 ? 8.875 -7.943 19.712 1.00 92.38 533 SER A C 1
ATOM 4331 O O . SER A 1 533 ? 7.736 -8.381 19.880 1.00 92.38 533 SER A O 1
ATOM 4333 N N . ILE A 1 534 ? 9.594 -8.223 18.626 1.00 93.81 534 ILE A N 1
ATOM 4334 C CA . ILE A 1 534 ? 9.040 -8.936 17.474 1.00 93.81 534 ILE A CA 1
ATOM 4335 C C . ILE A 1 534 ? 8.684 -10.373 17.853 1.00 93.81 534 ILE A C 1
ATOM 4337 O O . ILE A 1 534 ? 7.626 -10.864 17.466 1.00 93.81 534 ILE A O 1
ATOM 4341 N N . LYS A 1 535 ? 9.479 -11.023 18.711 1.00 93.81 535 LYS A N 1
ATOM 4342 C CA . LYS A 1 535 ? 9.153 -12.339 19.283 1.00 93.81 535 LYS A CA 1
ATOM 4343 C C . LYS A 1 535 ? 7.832 -12.347 20.056 1.00 93.81 535 LYS A C 1
ATOM 4345 O O . LYS A 1 535 ? 7.196 -13.397 20.125 1.00 93.81 535 LYS A O 1
ATOM 4350 N N . GLN A 1 536 ? 7.392 -11.223 20.632 1.00 93.62 536 GLN A N 1
ATOM 4351 C CA . GLN A 1 536 ? 6.098 -11.147 21.325 1.00 93.62 536 GLN A CA 1
ATOM 4352 C C . GLN A 1 536 ? 4.903 -11.159 20.363 1.00 93.62 536 GLN A C 1
ATOM 4354 O O . GLN A 1 536 ? 3.794 -11.472 20.793 1.00 93.62 536 GLN A O 1
ATOM 4359 N N . LEU A 1 537 ? 5.097 -10.906 19.061 1.00 93.88 537 LEU A N 1
ATOM 4360 C CA . LEU A 1 537 ? 4.019 -10.983 18.065 1.00 93.88 537 LEU A CA 1
ATOM 4361 C C . LEU A 1 537 ? 3.406 -12.387 17.959 1.00 93.88 537 LEU A C 1
ATOM 4363 O O . LEU A 1 537 ? 2.254 -12.522 17.546 1.00 93.88 537 LEU A O 1
ATOM 4367 N N . LYS A 1 538 ? 4.101 -13.422 18.452 1.00 90.81 538 LYS A N 1
ATOM 4368 C CA . LYS A 1 538 ? 3.548 -14.774 18.613 1.00 90.81 538 LYS A CA 1
ATOM 4369 C C . LYS A 1 538 ? 2.244 -14.807 19.422 1.00 90.81 538 LYS A C 1
ATOM 4371 O O . LYS A 1 538 ? 1.434 -15.701 19.211 1.00 90.81 538 LYS A O 1
ATOM 4376 N N . LEU A 1 539 ? 2.035 -13.841 20.324 1.00 91.81 539 LEU A N 1
ATOM 4377 C CA . LEU A 1 539 ? 0.826 -13.716 21.148 1.00 91.81 539 LEU A CA 1
ATOM 4378 C C . LEU A 1 539 ? -0.419 -13.345 20.329 1.00 91.81 539 LEU A C 1
ATOM 4380 O O . LEU A 1 539 ? -1.532 -13.621 20.764 1.00 91.81 539 LEU A O 1
ATOM 4384 N N . VAL A 1 540 ? -0.230 -12.720 19.163 1.00 93.06 540 VAL A N 1
ATOM 4385 C CA . VAL A 1 540 ? -1.304 -12.218 18.286 1.00 93.06 540 VAL A CA 1
ATOM 4386 C C . VAL A 1 540 ? -1.284 -12.865 16.896 1.00 93.06 540 VAL A C 1
ATOM 4388 O O . VAL A 1 540 ? -2.054 -12.473 16.020 1.00 93.06 540 VAL A O 1
ATOM 4391 N N . LYS A 1 541 ? -0.433 -13.877 16.675 1.00 87.81 541 LYS A N 1
ATOM 4392 C CA . LYS A 1 541 ? -0.180 -14.475 15.351 1.00 87.81 541 LYS A CA 1
ATOM 4393 C C . LYS A 1 541 ? -1.440 -14.983 14.637 1.00 87.81 541 LYS A C 1
ATOM 4395 O O . LYS A 1 541 ? -1.520 -14.887 13.419 1.00 87.81 541 LYS A O 1
ATOM 4400 N N . ASP A 1 542 ? -2.429 -15.470 15.392 1.00 87.75 542 ASP A N 1
ATOM 4401 C CA . ASP A 1 542 ? -3.649 -16.092 14.854 1.00 87.75 542 ASP A CA 1
ATOM 4402 C C . ASP A 1 542 ? -4.717 -15.061 14.427 1.00 87.75 542 ASP A C 1
ATOM 4404 O O . ASP A 1 542 ? -5.779 -15.429 13.914 1.00 87.75 542 ASP A O 1
ATOM 4408 N N . LYS A 1 543 ? -4.456 -13.767 14.658 1.00 92.50 543 LYS A N 1
ATOM 4409 C CA . LYS A 1 543 ? -5.360 -12.643 14.349 1.00 92.50 543 LYS A CA 1
ATOM 4410 C C . LYS A 1 543 ? -4.690 -11.553 13.516 1.00 92.50 543 LYS A C 1
ATOM 4412 O O . LYS A 1 543 ? -5.370 -10.880 12.744 1.00 92.50 543 LYS A O 1
ATOM 4417 N N . LEU A 1 544 ? -3.374 -11.387 13.656 1.00 95.62 544 LEU A N 1
ATOM 4418 C CA . LEU A 1 544 ? -2.602 -10.354 12.978 1.00 95.62 544 LEU A CA 1
ATOM 4419 C C . LEU A 1 544 ? -2.577 -10.593 11.460 1.00 95.62 544 LEU A C 1
ATOM 4421 O O . LEU A 1 544 ? -1.909 -11.505 10.974 1.00 95.62 544 LEU A O 1
ATOM 4425 N N . TYR A 1 545 ? -3.290 -9.749 10.712 1.00 96.38 545 TYR A N 1
ATOM 4426 C CA . TYR A 1 545 ? -3.329 -9.791 9.248 1.00 96.38 545 TYR A CA 1
ATOM 4427 C C . TYR A 1 545 ? -2.520 -8.661 8.594 1.00 96.38 545 TYR A C 1
ATOM 4429 O O . TYR A 1 545 ? -2.237 -8.729 7.394 1.00 96.38 545 TYR A O 1
ATOM 4437 N N . HIS A 1 546 ? -2.173 -7.613 9.350 1.00 98.00 546 HIS A N 1
ATOM 4438 C CA . HIS A 1 546 ? -1.399 -6.469 8.873 1.00 98.00 546 HIS A CA 1
ATOM 4439 C C . HIS A 1 546 ? -0.290 -6.092 9.856 1.00 98.00 546 HIS A C 1
ATOM 4441 O O . HIS A 1 546 ? -0.559 -5.848 11.032 1.00 98.00 546 HIS A O 1
ATOM 4447 N N . LEU A 1 547 ? 0.940 -6.003 9.351 1.00 97.94 547 LEU A N 1
ATOM 4448 C CA . LEU A 1 547 ? 2.106 -5.580 10.115 1.00 97.94 547 LEU A CA 1
ATOM 4449 C C . LEU A 1 547 ? 2.983 -4.635 9.291 1.00 97.94 547 LEU A C 1
ATOM 4451 O O . LEU A 1 547 ? 3.433 -4.989 8.197 1.00 97.94 547 LEU A O 1
ATOM 4455 N N . ASN A 1 548 ? 3.264 -3.460 9.848 1.00 97.88 548 ASN A N 1
ATOM 4456 C CA . ASN A 1 548 ? 4.213 -2.500 9.301 1.00 97.88 548 ASN A CA 1
ATOM 4457 C C . ASN A 1 548 ? 5.378 -2.282 10.278 1.00 97.88 548 ASN A C 1
ATOM 4459 O O . ASN A 1 548 ? 5.178 -1.811 11.394 1.00 97.88 548 ASN A O 1
ATOM 4463 N N . LEU A 1 549 ? 6.585 -2.651 9.845 1.00 96.56 549 LEU A N 1
ATOM 4464 C CA . LEU A 1 549 ? 7.853 -2.512 10.574 1.00 96.56 549 LEU A CA 1
ATOM 4465 C C . LEU A 1 549 ? 8.867 -1.678 9.778 1.00 96.56 549 LEU A C 1
ATOM 4467 O O . LEU A 1 549 ? 10.080 -1.809 9.956 1.00 96.56 549 LEU A O 1
ATOM 4471 N N . ALA A 1 550 ? 8.386 -0.851 8.850 1.00 96.06 550 ALA A N 1
ATOM 4472 C CA . ALA A 1 550 ? 9.249 -0.035 8.016 1.00 96.06 550 ALA A CA 1
ATOM 4473 C C . ALA A 1 550 ? 10.208 0.818 8.865 1.00 96.06 550 ALA A C 1
ATOM 4475 O O . ALA A 1 550 ? 9.794 1.437 9.843 1.00 96.06 550 ALA A O 1
ATOM 4476 N N . TYR A 1 551 ? 11.484 0.879 8.480 1.00 93.94 551 TYR A N 1
ATOM 4477 C CA . TYR A 1 551 ? 12.538 1.626 9.189 1.00 93.94 551 TYR A CA 1
ATOM 4478 C C . TYR A 1 551 ? 12.833 1.169 10.639 1.00 93.94 551 TYR A C 1
ATOM 4480 O O . TYR A 1 551 ? 13.540 1.865 11.376 1.00 93.94 551 TYR A O 1
ATOM 4488 N N . CYS A 1 552 ? 12.373 -0.014 11.063 1.00 92.88 552 CYS A N 1
ATOM 4489 C CA . CYS A 1 552 ? 12.799 -0.639 12.322 1.00 92.88 552 CYS A CA 1
ATOM 4490 C C . CYS A 1 552 ? 14.189 -1.286 12.169 1.00 92.88 552 CYS A C 1
ATOM 4492 O O . CYS A 1 552 ? 14.327 -2.500 12.037 1.00 92.88 552 CYS A O 1
ATOM 4494 N N . CYS A 1 553 ? 15.241 -0.466 12.175 1.00 87.38 553 CYS A N 1
ATOM 4495 C CA . CYS A 1 553 ? 16.611 -0.864 11.824 1.00 87.38 553 CYS A CA 1
ATOM 4496 C C . CYS A 1 553 ? 17.283 -1.892 12.758 1.00 87.38 553 CYS A C 1
ATOM 4498 O O . CYS A 1 553 ? 18.271 -2.502 12.359 1.00 87.38 553 CYS A O 1
ATOM 4500 N N . ARG A 1 554 ? 16.774 -2.096 13.981 1.00 91.06 554 ARG A N 1
ATOM 4501 C CA . ARG A 1 554 ? 17.308 -3.073 14.953 1.00 91.06 554 ARG A CA 1
ATOM 4502 C C . ARG A 1 554 ? 16.623 -4.443 14.894 1.00 91.06 554 ARG A C 1
ATOM 4504 O O . ARG A 1 554 ? 17.008 -5.345 15.635 1.00 91.06 554 ARG A O 1
ATOM 4511 N N . VAL A 1 555 ? 15.613 -4.599 14.039 1.00 92.44 555 VAL A N 1
ATOM 4512 C CA . VAL A 1 555 ? 14.922 -5.872 13.815 1.00 92.44 555 VAL A CA 1
ATOM 4513 C C . VAL A 1 555 ? 15.705 -6.708 12.808 1.00 92.44 555 VAL A C 1
ATOM 4515 O O . VAL A 1 555 ? 16.106 -6.213 11.755 1.00 92.44 555 VAL A O 1
ATOM 4518 N N . THR A 1 556 ? 15.897 -7.989 13.112 1.00 92.75 556 THR A N 1
ATOM 4519 C CA . THR A 1 556 ? 16.635 -8.931 12.266 1.00 92.75 556 THR A CA 1
ATOM 4520 C C . THR A 1 556 ? 15.729 -10.009 11.673 1.00 92.75 556 THR A C 1
ATOM 4522 O O . THR A 1 556 ? 14.602 -10.253 12.124 1.00 92.75 556 THR A O 1
ATOM 4525 N N . ALA A 1 557 ? 16.257 -10.731 10.680 1.00 93.44 557 ALA A N 1
ATOM 4526 C CA . ALA A 1 557 ? 15.628 -11.933 10.140 1.00 93.44 557 ALA A CA 1
ATOM 4527 C C . ALA A 1 557 ? 15.251 -12.963 11.225 1.00 93.44 557 ALA A C 1
ATOM 4529 O O . ALA A 1 557 ? 14.191 -13.586 11.143 1.00 93.44 557 ALA A O 1
ATOM 4530 N N . GLN A 1 558 ? 16.084 -13.147 12.258 1.00 92.31 558 GLN A N 1
ATOM 4531 C CA . GLN A 1 558 ? 15.834 -14.152 13.295 1.00 92.31 558 GLN A CA 1
ATOM 4532 C C . GLN A 1 558 ? 14.642 -13.769 14.182 1.00 92.31 558 GLN A C 1
ATOM 4534 O O . GLN A 1 558 ? 13.814 -14.631 14.499 1.00 92.31 558 GLN A O 1
ATOM 4539 N N . GLY A 1 559 ? 14.540 -12.494 14.570 1.00 92.75 559 GLY A N 1
ATOM 4540 C CA . GLY A 1 559 ? 13.400 -11.966 15.318 1.00 92.75 559 GLY A CA 1
ATOM 4541 C C . GLY A 1 559 ? 12.097 -12.100 14.542 1.00 92.75 559 GLY A C 1
ATOM 4542 O O . GLY A 1 559 ? 11.122 -12.632 15.074 1.00 92.75 559 GLY A O 1
ATOM 4543 N N . LEU A 1 560 ? 12.098 -11.709 13.264 1.00 93.88 560 LEU A N 1
ATOM 4544 C CA . LEU A 1 560 ? 10.933 -11.826 12.381 1.00 93.88 560 LEU A CA 1
ATOM 4545 C C . LEU A 1 560 ? 10.490 -13.279 12.199 1.00 93.88 560 LEU A C 1
ATOM 4547 O O . LEU A 1 560 ? 9.307 -13.579 12.360 1.00 93.88 560 LEU A O 1
ATOM 4551 N N . LEU A 1 561 ? 11.419 -14.203 11.936 1.00 92.81 561 LEU A N 1
ATOM 4552 C CA . LEU A 1 561 ? 11.070 -15.621 11.825 1.00 92.81 561 LEU A CA 1
ATOM 4553 C C . LEU A 1 561 ? 10.434 -16.128 13.114 1.00 92.81 561 LEU A C 1
ATOM 4555 O O . LEU A 1 561 ? 9.381 -16.736 13.051 1.00 92.81 561 LEU A O 1
ATOM 4559 N N . LYS A 1 562 ? 10.999 -15.840 14.287 1.00 91.81 562 LYS A N 1
ATOM 4560 C CA . LYS A 1 562 ? 10.412 -16.294 15.560 1.00 91.81 562 LYS A CA 1
ATOM 4561 C C . LYS A 1 562 ? 9.080 -15.611 15.894 1.00 91.81 562 LYS A C 1
ATOM 4563 O O . LYS A 1 562 ? 8.242 -16.208 16.558 1.00 91.81 562 LYS A O 1
ATOM 4568 N N . GLY A 1 563 ? 8.891 -14.363 15.472 1.00 90.94 563 GLY A N 1
ATOM 4569 C CA . GLY A 1 563 ? 7.720 -13.559 15.815 1.00 90.94 563 GLY A CA 1
ATOM 4570 C C . GLY A 1 563 ? 6.498 -13.806 14.935 1.00 90.94 563 GLY A C 1
ATOM 4571 O O . GLY A 1 563 ? 5.388 -13.927 15.450 1.00 90.94 563 GLY A O 1
ATOM 4572 N N . ILE A 1 564 ? 6.691 -13.870 13.613 1.00 91.06 564 ILE A N 1
ATOM 4573 C CA . ILE A 1 564 ? 5.584 -13.873 12.638 1.00 91.06 564 ILE A CA 1
ATOM 4574 C C . ILE A 1 564 ? 5.558 -15.092 11.715 1.00 91.06 564 ILE A C 1
ATOM 4576 O O . ILE A 1 564 ? 4.509 -15.385 11.143 1.00 91.06 564 ILE A O 1
ATOM 4580 N N . ALA A 1 565 ? 6.678 -15.805 11.580 1.00 88.75 565 ALA A N 1
ATOM 4581 C CA . ALA A 1 565 ? 6.842 -16.898 10.622 1.00 88.75 565 ALA A CA 1
ATOM 4582 C C . ALA A 1 565 ? 7.586 -18.097 11.236 1.00 88.75 565 ALA A C 1
ATOM 4584 O O . ALA A 1 565 ? 8.434 -18.712 10.590 1.00 88.75 565 ALA A O 1
ATOM 4585 N N . GLU A 1 566 ? 7.312 -18.433 12.502 1.00 89.19 566 GLU A N 1
ATOM 4586 C CA . GLU A 1 566 ? 7.975 -19.563 13.179 1.00 89.19 566 GLU A CA 1
ATOM 4587 C C . GLU A 1 566 ? 7.458 -20.887 12.602 1.00 89.19 566 GLU A C 1
ATOM 4589 O O . GLU A 1 566 ? 8.200 -21.846 12.406 1.00 89.19 566 GLU A O 1
ATOM 4594 N N . SER A 1 567 ? 6.174 -20.874 12.249 1.00 88.12 567 SER A N 1
ATOM 4595 C CA . SER A 1 567 ? 5.427 -21.906 11.537 1.00 88.12 567 SER A CA 1
ATOM 4596 C C . SER A 1 567 ? 4.568 -21.241 10.456 1.00 88.12 567 SER A C 1
ATOM 4598 O O . SER A 1 567 ? 4.564 -20.013 10.337 1.00 88.12 567 SER A O 1
ATOM 4600 N N . ALA A 1 568 ? 3.869 -22.040 9.647 1.00 89.38 568 ALA A N 1
ATOM 4601 C CA . ALA A 1 568 ? 2.964 -21.508 8.636 1.00 89.38 568 ALA A CA 1
ATOM 4602 C C . ALA A 1 568 ? 1.871 -20.635 9.280 1.00 89.38 568 ALA A C 1
ATOM 4604 O O . ALA A 1 568 ? 1.199 -21.064 10.217 1.00 89.38 568 ALA A O 1
ATOM 4605 N N . ASN A 1 569 ? 1.700 -19.422 8.760 1.00 90.12 569 ASN A N 1
ATOM 4606 C CA . ASN A 1 569 ? 0.693 -18.456 9.171 1.00 90.12 569 ASN A CA 1
ATOM 4607 C C . ASN A 1 569 ? -0.103 -18.018 7.935 1.00 90.12 569 ASN A C 1
ATOM 4609 O O . ASN A 1 569 ? 0.396 -17.349 7.031 1.00 90.12 569 ASN A O 1
ATOM 4613 N N . ASP A 1 570 ? -1.367 -18.419 7.911 1.00 90.75 570 ASP A N 1
ATOM 4614 C CA . ASP A 1 570 ? -2.318 -18.190 6.830 1.00 90.75 570 ASP A CA 1
ATOM 4615 C C . ASP A 1 570 ? -3.149 -16.908 7.015 1.00 90.75 570 ASP A C 1
ATOM 4617 O O . ASP A 1 570 ? -3.919 -16.547 6.119 1.00 90.75 570 ASP A O 1
ATOM 4621 N N . LYS A 1 571 ? -2.995 -16.219 8.154 1.00 93.56 571 LYS A N 1
ATOM 4622 C CA . LYS A 1 571 ? -3.708 -14.983 8.510 1.00 93.56 571 LYS A CA 1
ATOM 4623 C C . LYS A 1 571 ? -3.015 -13.727 8.022 1.00 93.56 571 LYS A C 1
ATOM 4625 O O . LYS A 1 571 ? -3.700 -12.751 7.733 1.00 93.56 571 LYS A O 1
ATOM 4630 N N . MET A 1 572 ? -1.688 -13.740 7.922 1.00 95.75 572 MET A N 1
ATOM 4631 C CA . MET A 1 572 ? -0.930 -12.578 7.467 1.00 95.75 572 MET A CA 1
ATOM 4632 C C . MET A 1 572 ? -1.252 -12.266 5.999 1.00 95.75 572 MET A C 1
ATOM 4634 O O . MET A 1 572 ? -1.002 -13.079 5.110 1.00 95.75 572 MET A O 1
ATOM 4638 N N . LEU A 1 573 ? -1.788 -11.071 5.739 1.00 96.88 573 LEU A N 1
ATOM 4639 C CA . LEU A 1 573 ? -2.163 -10.617 4.395 1.00 96.88 573 LEU A CA 1
ATOM 4640 C C . LEU A 1 573 ? -1.306 -9.449 3.910 1.00 96.88 573 LEU A C 1
ATOM 4642 O O . LEU A 1 573 ? -1.109 -9.309 2.703 1.00 96.88 573 LEU A O 1
ATOM 4646 N N . ASN A 1 574 ? -0.829 -8.605 4.826 1.00 98.00 574 ASN A N 1
ATOM 4647 C CA . ASN A 1 574 ? -0.111 -7.378 4.513 1.00 98.00 574 ASN A CA 1
ATOM 4648 C C . ASN A 1 574 ? 1.137 -7.258 5.381 1.00 98.00 574 ASN A C 1
ATOM 4650 O O . ASN A 1 574 ? 1.030 -7.166 6.604 1.00 98.00 574 ASN A O 1
ATOM 4654 N N . LEU A 1 575 ? 2.300 -7.203 4.741 1.00 98.19 575 LEU A N 1
ATOM 4655 C CA . LEU A 1 575 ? 3.575 -7.113 5.432 1.00 98.19 575 LEU A CA 1
ATOM 4656 C C . LEU A 1 575 ? 4.447 -6.027 4.805 1.00 98.19 575 LEU A C 1
ATOM 4658 O O . LEU A 1 575 ? 4.758 -6.078 3.613 1.00 98.19 575 LEU A O 1
ATOM 4662 N N . ASN A 1 576 ? 4.847 -5.051 5.615 1.00 98.31 576 ASN A N 1
ATOM 4663 C CA . ASN A 1 576 ? 5.795 -4.020 5.214 1.00 98.31 576 ASN A CA 1
ATOM 4664 C C . ASN A 1 576 ? 7.076 -4.121 6.048 1.00 98.31 576 ASN A C 1
ATOM 4666 O O . ASN A 1 576 ? 7.052 -3.892 7.256 1.00 98.31 576 ASN A O 1
ATOM 4670 N N . LEU A 1 577 ? 8.179 -4.466 5.380 1.00 97.00 577 LEU A N 1
ATOM 4671 C CA . LEU A 1 577 ? 9.521 -4.594 5.952 1.00 97.00 577 LEU A CA 1
ATOM 4672 C C . LEU A 1 577 ? 10.506 -3.605 5.311 1.00 97.00 577 LEU A C 1
ATOM 4674 O O . LEU A 1 577 ? 11.715 -3.812 5.378 1.00 97.00 577 LEU A O 1
ATOM 4678 N N . SER A 1 578 ? 10.013 -2.552 4.653 1.00 96.69 578 SER A N 1
ATOM 4679 C CA . SER A 1 578 ? 10.869 -1.620 3.922 1.00 96.69 578 SER A CA 1
ATOM 4680 C C . SER A 1 578 ? 11.947 -1.001 4.818 1.00 96.69 578 SER A C 1
ATOM 4682 O O . SER A 1 578 ? 11.675 -0.621 5.958 1.00 96.69 578 SER A O 1
ATOM 4684 N N . HIS A 1 579 ? 13.154 -0.834 4.284 1.00 94.69 579 HIS A N 1
ATOM 4685 C CA . HIS A 1 579 ? 14.324 -0.284 4.973 1.00 94.69 579 HIS A CA 1
ATOM 4686 C C . HIS A 1 579 ? 14.821 -1.097 6.182 1.00 94.69 579 HIS A C 1
ATOM 4688 O O . HIS A 1 579 ? 15.583 -0.570 6.993 1.00 94.69 579 HIS A O 1
ATOM 4694 N N . ILE A 1 580 ? 14.462 -2.380 6.302 1.00 92.88 580 ILE A N 1
ATOM 4695 C CA . ILE A 1 580 ? 15.110 -3.289 7.256 1.00 92.88 580 ILE A CA 1
ATOM 4696 C C . ILE A 1 580 ? 16.332 -3.917 6.572 1.00 92.88 580 ILE A C 1
ATOM 4698 O O . ILE A 1 580 ? 16.213 -4.782 5.707 1.00 92.88 580 ILE A O 1
ATOM 4702 N N . THR A 1 581 ? 17.529 -3.465 6.945 1.00 85.06 581 THR A N 1
ATOM 4703 C CA . THR A 1 581 ? 18.792 -3.897 6.318 1.00 85.06 581 THR A CA 1
ATOM 4704 C C . THR A 1 581 ? 19.344 -5.205 6.887 1.00 85.06 581 THR A C 1
ATOM 4706 O O . THR A 1 581 ? 20.130 -5.865 6.218 1.00 85.06 581 THR A O 1
ATOM 4709 N N . GLY A 1 582 ? 18.907 -5.624 8.080 1.00 85.50 582 GLY A N 1
ATOM 4710 C CA . GLY A 1 582 ? 19.322 -6.868 8.748 1.00 85.50 582 GLY A CA 1
ATOM 4711 C C . GLY A 1 582 ? 18.630 -8.144 8.244 1.00 85.50 582 GLY A C 1
ATOM 4712 O O . GLY A 1 582 ? 18.473 -9.100 9.009 1.00 85.50 582 GLY A O 1
ATOM 4713 N N . LEU A 1 583 ? 18.153 -8.150 6.996 1.00 93.62 583 LEU A N 1
ATOM 4714 C CA . LEU A 1 583 ? 17.474 -9.289 6.372 1.00 93.62 583 LEU A CA 1
ATOM 4715 C C . LEU A 1 583 ? 18.432 -10.042 5.437 1.00 93.62 583 LEU A C 1
ATOM 4717 O O . LEU A 1 583 ? 19.259 -9.421 4.774 1.00 93.62 583 LEU A O 1
ATOM 4721 N N . SER A 1 584 ? 18.278 -11.366 5.337 1.00 92.12 584 SER A N 1
ATOM 4722 C CA . SER A 1 584 ? 19.049 -12.216 4.415 1.00 92.12 584 SER A CA 1
ATOM 4723 C C . SER A 1 584 ? 18.179 -12.818 3.306 1.00 92.12 584 SER A C 1
ATOM 4725 O O . SER A 1 584 ? 16.950 -12.743 3.345 1.00 92.12 584 SER A O 1
ATOM 4727 N N . GLU A 1 585 ? 18.808 -13.430 2.305 1.00 93.00 585 GLU A N 1
ATOM 4728 C CA . GLU A 1 585 ? 18.107 -14.116 1.214 1.00 93.00 585 GLU A CA 1
ATOM 4729 C C . GLU A 1 585 ? 17.312 -15.332 1.737 1.00 93.00 585 GLU A C 1
ATOM 4731 O O . GLU A 1 585 ? 16.137 -15.513 1.408 1.00 93.00 585 GLU A O 1
ATOM 4736 N N . GLU A 1 586 ? 17.914 -16.113 2.642 1.00 93.62 586 GLU A N 1
ATOM 4737 C CA . GLU A 1 586 ? 17.309 -17.296 3.268 1.00 93.62 586 GLU A CA 1
ATOM 4738 C C . GLU A 1 586 ? 16.053 -16.947 4.065 1.00 93.62 586 GLU A C 1
ATOM 4740 O O . GLU A 1 586 ? 15.093 -17.722 4.106 1.00 93.62 586 GLU A O 1
ATOM 4745 N N . PHE A 1 587 ? 16.037 -15.760 4.676 1.00 95.12 587 PHE A N 1
ATOM 4746 C CA . PHE A 1 587 ? 14.855 -15.245 5.349 1.00 95.12 587 PHE A CA 1
ATOM 4747 C C . PHE A 1 587 ? 13.669 -15.136 4.390 1.00 95.12 587 PHE A C 1
ATOM 4749 O O . PHE A 1 587 ? 12.580 -15.588 4.734 1.00 95.12 587 PHE A O 1
ATOM 4756 N N . ILE A 1 588 ? 13.866 -14.592 3.185 1.00 95.88 588 ILE A N 1
ATOM 4757 C CA . ILE A 1 588 ? 12.789 -14.437 2.198 1.00 95.88 588 ILE A CA 1
ATOM 4758 C C . ILE A 1 588 ? 12.278 -15.802 1.728 1.00 95.88 588 ILE A C 1
ATOM 4760 O O . ILE A 1 588 ? 11.066 -15.985 1.590 1.00 95.88 588 ILE A O 1
ATOM 4764 N N . PHE A 1 589 ? 13.159 -16.789 1.547 1.00 94.06 589 PHE A N 1
ATOM 4765 C CA . PHE A 1 589 ? 12.740 -18.152 1.205 1.00 94.06 589 PHE A CA 1
ATOM 4766 C C . PHE A 1 589 ? 11.782 -18.720 2.260 1.00 94.06 589 PHE A C 1
ATOM 4768 O O . PHE A 1 589 ? 10.656 -19.095 1.930 1.00 94.06 589 PHE A O 1
ATOM 4775 N N . LEU A 1 590 ? 12.181 -18.686 3.534 1.00 95.62 590 LEU A N 1
ATOM 4776 C CA . LEU A 1 590 ? 11.361 -19.181 4.643 1.00 95.62 590 LEU A CA 1
ATOM 4777 C C . LEU A 1 590 ? 10.080 -18.360 4.839 1.00 95.62 590 LEU A C 1
ATOM 4779 O O . LEU A 1 590 ? 9.016 -18.921 5.097 1.00 95.62 590 LEU A O 1
ATOM 4783 N N . LEU A 1 591 ? 10.166 -17.036 4.706 1.00 95.62 591 LEU A N 1
ATOM 4784 C CA . LEU A 1 591 ? 9.028 -16.129 4.836 1.00 95.62 591 LEU A CA 1
ATOM 4785 C C . LEU A 1 591 ? 7.954 -16.446 3.791 1.00 95.62 591 LEU A C 1
ATOM 4787 O O . LEU A 1 591 ? 6.777 -16.549 4.128 1.00 95.62 591 LEU A O 1
ATOM 4791 N N . THR A 1 592 ? 8.355 -16.623 2.530 1.00 94.19 592 THR A N 1
ATOM 4792 C CA . THR A 1 592 ? 7.418 -16.882 1.425 1.00 94.19 592 THR A CA 1
ATOM 4793 C C . THR A 1 592 ? 6.773 -18.263 1.509 1.00 94.19 592 THR A C 1
ATOM 4795 O O . THR A 1 592 ? 5.619 -18.413 1.118 1.00 94.19 592 THR A O 1
ATOM 4798 N N . GLU A 1 593 ? 7.480 -19.256 2.055 1.00 93.38 593 GLU A N 1
ATOM 4799 C CA . GLU A 1 593 ? 6.928 -20.587 2.323 1.00 93.38 593 GLU A CA 1
ATOM 4800 C C . GLU A 1 593 ? 5.905 -20.556 3.470 1.00 93.38 593 GLU A C 1
ATOM 4802 O O . GLU A 1 593 ? 4.861 -21.208 3.407 1.00 93.38 593 GLU A O 1
ATOM 4807 N N . ARG A 1 594 ? 6.185 -19.778 4.522 1.00 95.31 594 ARG A N 1
ATOM 4808 C CA . ARG A 1 594 ? 5.385 -19.768 5.755 1.00 95.31 594 ARG A CA 1
ATOM 4809 C C . ARG A 1 594 ? 4.242 -18.759 5.746 1.00 95.31 594 ARG A C 1
ATOM 4811 O O . ARG A 1 594 ? 3.322 -18.930 6.537 1.00 95.31 594 ARG A O 1
ATOM 4818 N N . LEU A 1 595 ? 4.247 -17.761 4.861 1.00 95.50 595 LEU A N 1
ATOM 4819 C CA . LEU A 1 595 ? 3.181 -16.756 4.723 1.00 95.50 595 LEU A CA 1
ATOM 4820 C C . LEU A 1 595 ? 2.488 -16.821 3.343 1.00 95.50 595 LEU A C 1
ATOM 4822 O O . LEU A 1 595 ? 2.505 -15.843 2.592 1.00 95.50 595 LEU A O 1
ATOM 4826 N N . PRO A 1 596 ? 1.853 -17.949 2.972 1.00 93.62 596 PRO A N 1
ATOM 4827 C CA . PRO A 1 596 ? 1.406 -18.200 1.595 1.00 93.62 596 PRO A CA 1
ATOM 4828 C C . PRO A 1 596 ? 0.255 -17.295 1.117 1.00 93.62 596 PRO A C 1
ATOM 4830 O O . PRO A 1 596 ? 0.033 -17.155 -0.087 1.00 93.62 596 PRO A O 1
ATOM 4833 N N . ASN A 1 597 ? -0.487 -16.675 2.042 1.00 94.69 597 ASN A N 1
ATOM 4834 C CA . ASN A 1 597 ? -1.672 -15.863 1.744 1.00 94.69 597 ASN A CA 1
ATOM 4835 C C . ASN A 1 597 ? -1.389 -14.359 1.624 1.00 94.69 597 ASN A C 1
ATOM 4837 O O . ASN A 1 597 ? -2.336 -13.576 1.515 1.00 94.69 597 ASN A O 1
ATOM 4841 N N . LEU A 1 598 ? -0.117 -13.943 1.616 1.00 97.50 598 LEU A N 1
ATOM 4842 C CA . LEU A 1 598 ? 0.234 -12.535 1.452 1.00 97.50 598 LEU A CA 1
ATOM 4843 C C . LEU A 1 598 ? -0.387 -11.947 0.176 1.00 97.50 598 LEU A C 1
ATOM 4845 O O . LEU A 1 598 ? -0.256 -12.474 -0.930 1.00 97.50 598 LEU A O 1
ATOM 4849 N N . THR A 1 599 ? -1.055 -10.812 0.359 1.00 97.56 599 THR A N 1
ATOM 4850 C CA . THR A 1 599 ? -1.669 -10.000 -0.699 1.00 97.56 599 THR A CA 1
ATOM 4851 C C . THR A 1 599 ? -0.907 -8.700 -0.933 1.00 97.56 599 THR A C 1
ATOM 4853 O O . THR A 1 599 ? -0.920 -8.183 -2.050 1.00 97.56 599 THR A O 1
ATOM 4856 N N . SER A 1 600 ? -0.205 -8.201 0.087 1.00 98.50 600 SER A N 1
ATOM 4857 C CA . SER A 1 600 ? 0.658 -7.028 0.009 1.00 98.50 600 SER A CA 1
ATOM 4858 C C . SER A 1 600 ? 2.001 -7.316 0.669 1.00 98.50 600 SER A C 1
ATOM 4860 O O . SER A 1 600 ? 2.042 -7.730 1.831 1.00 98.50 600 SER A O 1
ATOM 4862 N N . LEU A 1 601 ? 3.085 -7.088 -0.068 1.00 98.56 601 LEU A N 1
ATOM 4863 C CA . LEU A 1 601 ? 4.451 -7.220 0.423 1.00 98.56 601 LEU A CA 1
ATOM 4864 C C . LEU A 1 601 ? 5.276 -6.010 -0.018 1.00 98.56 601 LEU A C 1
ATOM 4866 O O . LEU A 1 601 ? 5.366 -5.708 -1.210 1.00 98.56 601 LEU A O 1
ATOM 4870 N N . ASN A 1 602 ? 5.891 -5.329 0.945 1.00 98.44 602 ASN A N 1
ATOM 4871 C CA . ASN A 1 602 ? 6.831 -4.246 0.683 1.00 98.44 602 ASN A CA 1
ATOM 4872 C C . ASN A 1 602 ? 8.208 -4.596 1.259 1.00 98.44 602 ASN A C 1
ATOM 4874 O O . ASN A 1 602 ? 8.349 -4.790 2.468 1.00 98.44 602 ASN A O 1
ATOM 4878 N N . LEU A 1 603 ? 9.197 -4.681 0.368 1.00 97.62 603 LEU A N 1
ATOM 4879 C CA . LEU A 1 603 ? 10.603 -4.964 0.662 1.00 97.62 603 LEU A CA 1
ATOM 4880 C C . LEU A 1 603 ? 11.517 -3.841 0.148 1.00 97.62 603 LEU A C 1
ATOM 4882 O O . LEU A 1 603 ? 12.689 -4.071 -0.144 1.00 97.62 603 LEU A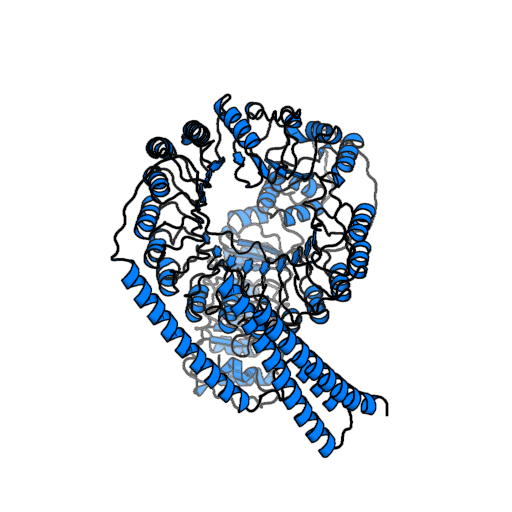 O 1
ATOM 4886 N N . GLU A 1 604 ? 10.984 -2.627 0.010 1.00 96.62 604 GLU A N 1
ATOM 4887 C CA . GLU A 1 604 ? 11.747 -1.466 -0.440 1.00 96.62 604 GLU A CA 1
ATOM 4888 C C . GLU A 1 604 ? 13.048 -1.305 0.353 1.00 96.62 604 GLU A C 1
ATOM 4890 O O . GLU A 1 604 ? 13.074 -1.426 1.578 1.00 96.62 604 GLU A O 1
ATOM 4895 N N . ASN A 1 605 ? 14.145 -1.079 -0.365 1.00 94.31 605 ASN A N 1
ATOM 4896 C CA . ASN A 1 605 ? 15.485 -0.891 0.173 1.00 94.31 605 ASN A CA 1
ATOM 4897 C C . ASN A 1 605 ? 15.993 -2.029 1.098 1.00 94.31 605 ASN A C 1
ATOM 4899 O O . ASN A 1 605 ? 16.887 -1.810 1.915 1.00 94.31 605 ASN A O 1
ATOM 4903 N N . CYS A 1 606 ? 15.486 -3.260 0.955 1.00 94.62 606 CYS A N 1
ATOM 4904 C CA . CYS A 1 606 ? 15.994 -4.457 1.647 1.00 94.62 606 CYS A CA 1
ATOM 4905 C C . CYS A 1 606 ? 17.145 -5.111 0.858 1.00 94.62 606 CYS A C 1
ATOM 4907 O O . CYS A 1 606 ? 17.069 -6.270 0.449 1.00 94.62 606 CYS A O 1
ATOM 4909 N N . ARG A 1 607 ? 18.202 -4.333 0.586 1.00 86.06 607 ARG A N 1
ATOM 4910 C CA . ARG A 1 607 ? 19.207 -4.626 -0.455 1.00 86.06 607 ARG A CA 1
ATOM 4911 C C . ARG A 1 607 ? 19.933 -5.962 -0.304 1.00 86.06 607 ARG A C 1
ATOM 4913 O O . ARG A 1 607 ? 20.262 -6.556 -1.320 1.00 86.06 607 ARG A O 1
ATOM 4920 N N . GLU A 1 608 ? 20.179 -6.434 0.917 1.00 87.50 608 GLU A N 1
ATOM 4921 C CA . GLU A 1 608 ? 20.888 -7.705 1.140 1.00 87.50 608 GLU A CA 1
ATOM 4922 C C . GLU A 1 608 ? 19.998 -8.938 0.949 1.00 87.50 608 GLU A C 1
ATOM 4924 O O . GLU A 1 608 ? 20.459 -9.968 0.459 1.00 87.50 608 GLU A O 1
ATOM 4929 N N . ALA A 1 609 ? 18.713 -8.823 1.282 1.00 94.06 609 ALA A N 1
ATOM 4930 C CA . ALA A 1 609 ? 17.754 -9.919 1.189 1.00 94.06 609 ALA A CA 1
ATOM 4931 C C . ALA A 1 609 ? 17.136 -10.071 -0.202 1.00 94.06 609 ALA A C 1
ATOM 4933 O O . ALA A 1 609 ? 16.737 -11.171 -0.591 1.00 94.06 609 ALA A O 1
ATOM 4934 N N . VAL A 1 610 ? 17.001 -8.966 -0.938 1.00 95.94 610 VAL A N 1
ATOM 4935 C CA . VAL A 1 610 ? 16.272 -8.925 -2.206 1.00 95.94 610 VAL A CA 1
ATOM 4936 C C . VAL A 1 610 ? 17.240 -9.029 -3.382 1.00 95.94 610 VAL A C 1
ATOM 4938 O O . VAL A 1 610 ? 17.928 -8.076 -3.739 1.00 95.94 610 VAL A O 1
ATOM 4941 N N . THR A 1 611 ? 17.257 -10.204 -3.999 1.00 94.31 611 THR A N 1
ATOM 4942 C CA . THR A 1 611 ? 18.092 -10.615 -5.130 1.00 94.31 611 THR A CA 1
ATOM 4943 C C . THR A 1 611 ? 17.204 -11.291 -6.176 1.00 94.31 611 THR A C 1
ATOM 4945 O O . THR A 1 611 ? 16.048 -11.617 -5.896 1.00 94.31 611 THR A O 1
ATOM 4948 N N . ASP A 1 612 ? 17.756 -11.607 -7.348 1.00 94.25 612 ASP A N 1
ATOM 4949 C CA . ASP A 1 612 ? 17.050 -12.399 -8.363 1.00 94.25 612 ASP A CA 1
ATOM 4950 C C . ASP A 1 612 ? 16.529 -13.743 -7.829 1.00 94.25 612 ASP A C 1
ATOM 4952 O O . ASP A 1 612 ? 15.424 -14.164 -8.159 1.00 94.25 612 ASP A O 1
ATOM 4956 N N . ARG A 1 613 ? 17.274 -14.430 -6.953 1.00 92.50 613 ARG A N 1
ATOM 4957 C CA . ARG A 1 613 ? 16.810 -15.718 -6.416 1.00 92.50 613 ARG A CA 1
ATOM 4958 C C . ARG A 1 613 ? 15.658 -15.526 -5.437 1.00 92.50 613 ARG A C 1
ATOM 4960 O O . ARG A 1 613 ? 14.667 -16.251 -5.537 1.00 92.50 613 ARG A O 1
ATOM 4967 N N . SER A 1 614 ? 15.755 -14.573 -4.509 1.00 94.69 614 SER A N 1
ATOM 4968 C CA . SER A 1 614 ? 14.696 -14.354 -3.518 1.00 94.69 614 SER A CA 1
ATOM 4969 C C . SER A 1 614 ? 13.402 -13.842 -4.133 1.00 94.69 614 SER A C 1
ATOM 4971 O O . SER A 1 614 ? 12.333 -14.320 -3.744 1.00 94.69 614 SER A O 1
ATOM 4973 N N . VAL A 1 615 ? 13.459 -12.983 -5.155 1.00 95.75 615 VAL A N 1
ATOM 4974 C CA . VAL A 1 615 ? 12.241 -12.566 -5.868 1.00 95.75 615 VAL A CA 1
ATOM 4975 C C . VAL A 1 615 ? 11.611 -13.709 -6.665 1.00 95.75 615 VAL A C 1
ATOM 4977 O O . VAL A 1 615 ? 10.391 -13.862 -6.622 1.00 95.75 615 VAL A O 1
ATOM 4980 N N . ASN A 1 616 ? 12.393 -14.607 -7.277 1.00 93.75 616 ASN A N 1
ATOM 4981 C CA . ASN A 1 616 ? 11.818 -15.784 -7.941 1.00 93.75 616 ASN A CA 1
ATOM 4982 C C . ASN A 1 616 ? 11.089 -16.701 -6.944 1.00 93.75 616 ASN A C 1
ATOM 4984 O O . ASN A 1 616 ? 10.046 -17.272 -7.276 1.00 93.75 616 ASN A O 1
ATOM 4988 N N . PHE A 1 617 ? 11.593 -16.823 -5.710 1.00 93.19 617 PHE A N 1
ATOM 4989 C CA . PHE A 1 617 ? 10.902 -17.545 -4.636 1.00 93.19 617 PHE A CA 1
ATOM 4990 C C . PHE A 1 617 ? 9.594 -16.858 -4.228 1.00 93.19 617 PHE A C 1
ATOM 4992 O O . PHE A 1 617 ? 8.565 -17.536 -4.136 1.00 93.19 617 PHE A O 1
ATOM 4999 N N . ILE A 1 618 ? 9.594 -15.526 -4.087 1.00 95.94 618 ILE A N 1
ATOM 5000 C CA . ILE A 1 618 ? 8.371 -14.729 -3.885 1.00 95.94 618 ILE A CA 1
ATOM 5001 C C . ILE A 1 618 ? 7.343 -15.061 -4.974 1.00 95.94 618 ILE A C 1
ATOM 5003 O O . ILE A 1 618 ? 6.200 -15.396 -4.660 1.00 95.94 618 ILE A O 1
ATOM 5007 N N . PHE A 1 619 ? 7.748 -15.039 -6.245 1.00 95.38 619 PHE A N 1
ATOM 5008 C CA . PHE A 1 619 ? 6.859 -15.305 -7.380 1.00 95.38 619 PHE A CA 1
ATOM 5009 C C . PHE A 1 619 ? 6.348 -16.747 -7.398 1.00 95.38 619 PHE A C 1
ATOM 5011 O O . PHE A 1 619 ? 5.197 -17.006 -7.758 1.00 95.38 619 PHE A O 1
ATOM 5018 N N . SER A 1 620 ? 7.179 -17.695 -6.962 1.00 92.69 620 SER A N 1
ATOM 5019 C CA . SER A 1 620 ? 6.823 -19.111 -6.925 1.00 92.69 620 SER A CA 1
ATOM 5020 C C . SER A 1 620 ? 5.764 -19.442 -5.867 1.00 92.69 620 SER A C 1
ATOM 5022 O O . SER A 1 620 ? 4.856 -20.226 -6.166 1.00 92.69 620 SER A O 1
ATOM 5024 N N . ASN A 1 621 ? 5.830 -18.803 -4.694 1.00 93.25 621 ASN A N 1
ATOM 5025 C CA . ASN A 1 621 ? 5.028 -19.148 -3.519 1.00 93.25 621 ASN A CA 1
ATOM 5026 C C . ASN A 1 621 ? 3.834 -18.204 -3.311 1.00 93.25 621 ASN A C 1
ATOM 5028 O O . ASN A 1 621 ? 2.715 -18.658 -3.074 1.00 93.25 621 ASN A O 1
ATOM 5032 N N . LEU A 1 622 ? 4.023 -16.889 -3.460 1.00 95.31 622 LEU A N 1
ATOM 5033 C CA . LEU A 1 622 ? 3.034 -15.877 -3.068 1.00 95.31 622 LEU A CA 1
ATOM 5034 C C . LEU A 1 622 ? 2.052 -15.528 -4.199 1.00 95.31 622 LEU A C 1
ATOM 5036 O O . LEU A 1 622 ? 1.887 -14.378 -4.602 1.00 95.31 622 LEU A O 1
ATOM 5040 N N . ARG A 1 623 ? 1.341 -16.537 -4.715 1.00 92.50 623 ARG A N 1
ATOM 5041 C CA . ARG A 1 623 ? 0.439 -16.425 -5.888 1.00 92.50 623 ARG A CA 1
ATOM 5042 C C . ARG A 1 623 ? -0.797 -15.543 -5.677 1.00 92.50 623 ARG A C 1
ATOM 5044 O O . ARG A 1 623 ? -1.550 -15.295 -6.623 1.00 92.50 623 ARG A O 1
ATOM 5051 N N . HIS A 1 624 ? -1.047 -15.118 -4.442 1.00 93.75 624 HIS A N 1
ATOM 5052 C CA . HIS A 1 624 ? -2.157 -14.244 -4.068 1.00 93.75 624 HIS A CA 1
ATOM 5053 C C . HIS A 1 624 ? -1.765 -12.767 -3.952 1.00 93.75 624 HIS A C 1
ATOM 5055 O O . HIS A 1 624 ? -2.651 -11.946 -3.701 1.00 93.75 624 HIS A O 1
ATOM 5061 N N . LEU A 1 625 ? -0.494 -12.425 -4.207 1.00 97.19 625 LEU A N 1
ATOM 5062 C CA . LEU A 1 625 ? -0.027 -11.043 -4.212 1.00 97.19 625 LEU A CA 1
ATOM 5063 C C . LEU A 1 625 ? -0.812 -10.180 -5.200 1.00 97.19 625 LEU A C 1
ATOM 5065 O O . LEU A 1 625 ? -1.007 -10.529 -6.366 1.00 97.19 625 LEU A O 1
ATOM 5069 N N . ARG A 1 626 ? -1.223 -9.020 -4.692 1.00 96.62 626 ARG A N 1
ATOM 5070 C CA . ARG A 1 626 ? -1.869 -7.924 -5.416 1.00 96.62 626 ARG A CA 1
ATOM 5071 C C . ARG A 1 626 ? -1.009 -6.672 -5.414 1.00 96.62 626 ARG A C 1
ATOM 5073 O O . ARG A 1 626 ? -1.043 -5.918 -6.382 1.00 96.62 626 ARG A O 1
ATOM 5080 N N . HIS A 1 627 ? -0.231 -6.460 -4.357 1.00 98.12 627 HIS A N 1
ATOM 5081 C CA . HIS A 1 627 ? 0.643 -5.306 -4.209 1.00 98.12 627 HIS A CA 1
ATOM 5082 C C . HIS A 1 627 ? 2.054 -5.773 -3.865 1.00 98.12 627 HIS A C 1
ATOM 5084 O O . HIS A 1 627 ? 2.262 -6.464 -2.868 1.00 98.12 627 HIS A O 1
ATOM 5090 N N . LEU A 1 628 ? 3.014 -5.402 -4.705 1.00 98.50 628 LEU A N 1
ATOM 5091 C CA . LEU A 1 628 ? 4.418 -5.712 -4.496 1.00 98.50 628 LEU A CA 1
ATOM 5092 C C . LEU A 1 628 ? 5.261 -4.456 -4.707 1.00 98.50 628 LEU A C 1
ATOM 5094 O O . LEU A 1 628 ? 5.210 -3.842 -5.774 1.00 98.50 628 LEU A O 1
ATOM 5098 N N . SER A 1 629 ? 6.045 -4.095 -3.693 1.00 98.31 629 SER A N 1
ATOM 5099 C CA . SER A 1 629 ? 7.055 -3.041 -3.792 1.00 98.31 629 SER A CA 1
ATOM 5100 C C . SER A 1 629 ? 8.445 -3.624 -3.574 1.00 98.31 629 SER A C 1
ATOM 5102 O O . SER A 1 629 ? 8.716 -4.237 -2.541 1.00 98.31 629 SER A O 1
ATOM 5104 N N . LEU A 1 630 ? 9.307 -3.417 -4.567 1.00 97.50 630 LEU A N 1
ATOM 5105 C CA . LEU A 1 630 ? 10.716 -3.807 -4.583 1.00 97.50 630 LEU A CA 1
ATOM 5106 C C . LEU A 1 630 ? 11.598 -2.582 -4.859 1.00 97.50 630 LEU A C 1
ATOM 5108 O O . LEU A 1 630 ? 12.657 -2.688 -5.471 1.00 97.50 630 LEU A O 1
ATOM 5112 N N . ASN A 1 631 ? 11.142 -1.395 -4.457 1.00 96.56 631 ASN A N 1
ATOM 5113 C CA . ASN A 1 631 ? 11.871 -0.158 -4.712 1.00 96.56 631 ASN A CA 1
ATOM 5114 C C . ASN A 1 631 ? 13.294 -0.215 -4.134 1.00 96.56 631 ASN A C 1
ATOM 5116 O O . ASN A 1 631 ? 13.535 -0.842 -3.104 1.00 96.56 631 ASN A O 1
ATOM 5120 N N . ASP A 1 632 ? 14.244 0.419 -4.815 1.00 94.19 632 ASP A N 1
ATOM 5121 C CA . ASP A 1 632 ? 15.656 0.526 -4.442 1.00 94.19 632 ASP A CA 1
ATOM 5122 C C . ASP A 1 632 ? 16.348 -0.821 -4.137 1.00 94.19 632 ASP A C 1
ATOM 5124 O O . ASP A 1 632 ? 17.401 -0.873 -3.494 1.00 94.19 632 ASP A O 1
ATOM 5128 N N . CYS A 1 633 ? 15.800 -1.929 -4.649 1.00 94.62 633 CYS A N 1
ATOM 5129 C CA . CYS A 1 633 ? 16.403 -3.260 -4.598 1.00 94.62 633 CYS A CA 1
ATOM 5130 C C . CYS A 1 633 ? 17.360 -3.446 -5.783 1.00 94.62 633 CYS A C 1
ATOM 5132 O O . CYS A 1 633 ? 17.077 -4.134 -6.760 1.00 94.62 633 CYS A O 1
ATOM 5134 N N . VAL A 1 634 ? 18.523 -2.796 -5.704 1.00 90.94 634 VAL A N 1
ATOM 5135 C CA . VAL A 1 634 ? 19.498 -2.682 -6.809 1.00 90.94 634 VAL A CA 1
ATOM 5136 C C . VAL A 1 634 ? 20.091 -4.011 -7.308 1.00 90.94 634 VAL A C 1
ATOM 5138 O O . VAL A 1 634 ? 20.645 -4.050 -8.407 1.00 90.94 634 VAL A O 1
ATOM 5141 N N . ARG A 1 635 ? 19.982 -5.094 -6.527 1.00 93.19 635 ARG A N 1
ATOM 5142 C CA . ARG A 1 635 ? 20.457 -6.444 -6.888 1.00 93.19 635 ARG A CA 1
ATOM 5143 C C . ARG A 1 635 ? 19.468 -7.227 -7.759 1.00 93.19 635 ARG A C 1
ATOM 5145 O O . ARG A 1 635 ? 19.803 -8.335 -8.166 1.00 93.19 635 ARG A O 1
ATOM 5152 N N . ILE A 1 636 ? 18.287 -6.672 -8.040 1.00 94.31 636 ILE A N 1
ATOM 5153 C CA . ILE A 1 636 ? 17.344 -7.241 -9.007 1.00 94.31 636 ILE A CA 1
ATOM 5154 C C . ILE A 1 636 ? 17.789 -6.872 -10.421 1.00 94.31 636 ILE A C 1
ATOM 5156 O O . ILE A 1 636 ? 17.971 -5.694 -10.737 1.00 94.31 636 ILE A O 1
ATOM 5160 N N . THR A 1 637 ? 17.907 -7.874 -11.281 1.00 94.94 637 THR A N 1
ATOM 5161 C CA . THR A 1 637 ? 18.182 -7.747 -12.711 1.00 94.94 637 THR A CA 1
ATOM 5162 C C . THR A 1 637 ? 16.990 -8.232 -13.540 1.00 94.94 637 THR A C 1
ATOM 5164 O O . THR A 1 637 ? 15.959 -8.657 -13.010 1.00 94.94 637 THR A O 1
ATOM 5167 N N . ASP A 1 638 ? 17.113 -8.181 -14.868 1.00 94.69 638 ASP A N 1
ATOM 5168 C CA . ASP A 1 638 ? 16.097 -8.747 -15.757 1.00 94.69 638 ASP A CA 1
ATOM 5169 C C . ASP A 1 638 ? 15.817 -10.230 -15.468 1.00 94.69 638 ASP A C 1
ATOM 5171 O O . ASP A 1 638 ? 14.668 -10.659 -15.572 1.00 94.69 638 ASP A O 1
ATOM 5175 N N . ASP A 1 639 ? 16.829 -11.009 -15.080 1.00 92.69 639 ASP A N 1
ATOM 5176 C CA . ASP A 1 639 ? 16.680 -12.449 -14.852 1.00 92.69 639 ASP A CA 1
ATOM 5177 C C . ASP A 1 639 ? 15.878 -12.763 -13.578 1.00 92.69 639 ASP A C 1
ATOM 5179 O O . ASP A 1 639 ? 15.147 -13.756 -13.544 1.00 92.69 639 ASP A O 1
ATOM 5183 N N . GLY A 1 640 ? 15.911 -11.885 -12.571 1.00 93.62 640 GLY A N 1
ATOM 5184 C CA . GLY A 1 640 ? 15.010 -11.967 -11.421 1.00 93.62 640 GLY A CA 1
ATOM 5185 C C . GLY A 1 640 ? 13.548 -11.754 -11.801 1.00 93.62 640 GLY A C 1
ATOM 5186 O O . GLY A 1 640 ? 12.657 -12.376 -11.246 1.00 93.62 640 GLY A O 1
ATOM 5187 N N . LEU A 1 641 ? 13.242 -10.910 -12.788 1.00 95.31 641 LEU A N 1
ATOM 5188 C CA . LEU A 1 641 ? 11.848 -10.720 -13.210 1.00 95.31 641 LEU A CA 1
ATOM 5189 C C . LEU A 1 641 ? 11.381 -11.782 -14.207 1.00 95.31 641 LEU A C 1
ATOM 5191 O O . LEU A 1 641 ? 10.219 -12.196 -14.169 1.00 95.31 641 LEU A O 1
ATOM 5195 N N . ILE A 1 642 ? 12.266 -12.215 -15.103 1.00 93.25 642 ILE A N 1
ATOM 5196 C CA . ILE A 1 642 ? 11.968 -13.181 -16.170 1.00 93.25 642 ILE A CA 1
ATOM 5197 C C . ILE A 1 642 ? 11.940 -14.617 -15.641 1.00 93.25 642 ILE A C 1
ATOM 5199 O O . ILE A 1 642 ? 11.215 -15.449 -16.184 1.00 93.25 642 ILE A O 1
ATOM 5203 N N . GLY A 1 643 ? 12.689 -14.900 -14.579 1.00 83.00 643 GLY A N 1
ATOM 5204 C CA . GLY A 1 643 ? 13.017 -16.257 -14.171 1.00 83.00 643 GLY A CA 1
ATOM 5205 C C . GLY A 1 643 ? 14.380 -16.679 -14.721 1.00 83.00 643 GLY A C 1
ATOM 5206 O O . GLY A 1 643 ? 14.794 -16.268 -15.805 1.00 83.00 643 GLY A O 1
ATOM 5207 N N . THR A 1 644 ? 15.076 -17.521 -13.962 1.00 69.12 644 THR A N 1
ATOM 5208 C CA . THR A 1 644 ? 16.379 -18.092 -14.332 1.00 69.12 644 THR A CA 1
ATOM 5209 C C . THR A 1 644 ? 16.210 -19.551 -14.751 1.00 69.12 644 THR A C 1
ATOM 5211 O O . THR A 1 644 ? 15.208 -20.183 -14.415 1.00 69.12 644 THR A O 1
ATOM 5214 N N . GLU A 1 645 ? 17.215 -20.133 -15.414 1.00 56.50 645 GLU A N 1
ATOM 5215 C CA . GLU A 1 645 ? 17.234 -21.564 -15.783 1.00 56.50 645 GLU A CA 1
ATOM 5216 C C . GLU A 1 645 ? 16.993 -22.509 -14.587 1.00 56.50 645 GLU A C 1
ATOM 5218 O O . GLU A 1 645 ? 16.485 -23.618 -14.745 1.00 56.50 645 GLU A O 1
ATOM 5223 N N . TYR A 1 646 ? 17.306 -22.052 -13.370 1.00 52.03 646 TYR A N 1
ATOM 5224 C CA . TYR A 1 646 ? 17.163 -22.811 -12.126 1.00 52.03 646 TYR A CA 1
ATOM 5225 C C . TYR A 1 646 ? 15.860 -22.515 -11.366 1.00 52.03 646 TYR A C 1
ATOM 5227 O O . TYR A 1 646 ? 15.506 -23.258 -10.450 1.00 52.03 646 TYR A O 1
ATOM 5235 N N . SER A 1 647 ? 15.133 -21.451 -11.722 1.00 57.75 647 SER A N 1
ATOM 5236 C CA . SER A 1 647 ? 13.863 -21.078 -11.098 1.00 57.75 647 SER A CA 1
ATOM 5237 C C . SER A 1 647 ? 12.921 -20.446 -12.123 1.00 57.75 647 SER A C 1
ATOM 5239 O O . SER A 1 647 ? 13.033 -19.271 -12.470 1.00 57.75 647 SER A O 1
ATOM 5241 N N . MET A 1 648 ? 11.956 -21.251 -12.574 1.00 60.91 648 MET A N 1
ATOM 5242 C CA . MET A 1 648 ? 11.030 -20.957 -13.678 1.00 60.91 648 MET A CA 1
ATOM 5243 C C . MET A 1 648 ? 9.911 -19.952 -13.335 1.00 60.91 648 MET A C 1
ATOM 5245 O O . MET A 1 648 ? 8.951 -19.821 -14.096 1.00 60.91 648 MET A O 1
ATOM 5249 N N . SER A 1 649 ? 9.948 -19.289 -12.174 1.00 82.62 649 SER A N 1
ATOM 5250 C CA . SER A 1 649 ? 8.857 -18.397 -11.752 1.00 82.62 649 SER A CA 1
ATOM 5251 C C . SER A 1 649 ? 9.173 -16.945 -12.082 1.00 82.62 649 SER A C 1
ATOM 5253 O O . SER A 1 649 ? 9.830 -16.258 -11.311 1.00 82.62 649 SER A O 1
ATOM 5255 N N . ALA A 1 650 ? 8.654 -16.486 -13.218 1.00 91.38 650 ALA A N 1
ATOM 5256 C CA . ALA A 1 650 ? 8.644 -15.080 -13.606 1.00 91.38 650 ALA A CA 1
ATOM 5257 C C . ALA A 1 650 ? 7.664 -14.258 -12.751 1.00 91.38 650 ALA A C 1
ATOM 5259 O O . ALA A 1 650 ? 6.691 -14.794 -12.207 1.00 91.38 650 ALA A O 1
ATOM 5260 N N . VAL A 1 651 ? 7.825 -12.935 -12.736 1.00 95.19 651 VAL A N 1
ATOM 5261 C CA . VAL A 1 651 ? 6.883 -12.015 -12.075 1.00 95.19 651 VAL A CA 1
ATOM 5262 C C . VAL A 1 651 ? 5.460 -12.135 -12.649 1.00 95.19 651 VAL A C 1
ATOM 5264 O O . VAL A 1 651 ? 4.491 -12.078 -11.894 1.00 95.19 651 VAL A O 1
ATOM 5267 N N . SER A 1 652 ? 5.306 -12.429 -13.951 1.00 92.31 652 SER A N 1
ATOM 5268 C CA . SER A 1 652 ? 4.008 -12.690 -14.618 1.00 92.31 652 SER A CA 1
ATOM 5269 C C . SER A 1 652 ? 3.219 -13.855 -14.018 1.00 92.31 652 SER A C 1
ATOM 5271 O O . SER A 1 652 ? 2.014 -14.001 -14.238 1.00 92.31 652 SER A O 1
ATOM 5273 N N . SER A 1 653 ? 3.880 -14.699 -13.230 1.00 92.06 653 SER A N 1
ATOM 5274 C CA . SER A 1 653 ? 3.242 -15.793 -12.518 1.00 92.06 653 SER A CA 1
ATOM 5275 C C . SER A 1 653 ? 2.306 -15.308 -11.391 1.00 92.06 653 SER A C 1
ATOM 5277 O O . SER A 1 653 ? 1.403 -16.051 -10.984 1.00 92.06 653 SER A O 1
ATOM 5279 N N . LEU A 1 654 ? 2.447 -14.046 -10.959 1.00 94.62 654 LEU A N 1
ATOM 5280 C CA . LEU A 1 654 ? 1.555 -13.331 -10.042 1.00 94.62 654 LEU A CA 1
ATOM 5281 C C . LEU A 1 654 ? 0.314 -12.792 -10.776 1.00 94.62 654 LEU A C 1
ATOM 5283 O O . LEU A 1 654 ? 0.112 -11.592 -10.930 1.00 94.62 654 LEU A O 1
ATOM 5287 N N . LYS A 1 655 ? -0.567 -13.686 -11.232 1.00 91.25 655 LYS A N 1
ATOM 5288 C CA . LYS A 1 655 ? -1.707 -13.339 -12.112 1.00 91.25 655 LYS A CA 1
ATOM 5289 C C . LYS A 1 655 ? -2.717 -12.330 -11.535 1.00 91.25 655 LYS A C 1
ATOM 5291 O O . LYS A 1 655 ? -3.527 -11.801 -12.289 1.00 91.25 655 LYS A O 1
ATOM 5296 N N . ARG A 1 656 ? -2.707 -12.117 -10.215 1.00 90.94 656 ARG A N 1
ATOM 5297 C CA . ARG A 1 656 ? -3.597 -11.195 -9.484 1.00 90.94 656 ARG A CA 1
ATOM 5298 C C . ARG A 1 656 ? -2.920 -9.873 -9.114 1.00 90.94 656 ARG A C 1
ATOM 5300 O O . ARG A 1 656 ? -3.488 -9.107 -8.341 1.00 90.94 656 ARG A O 1
ATOM 5307 N N . LEU A 1 657 ? -1.709 -9.627 -9.614 1.00 96.19 657 LEU A N 1
ATOM 5308 C CA . LEU A 1 657 ? -0.958 -8.426 -9.284 1.00 96.19 657 LEU A CA 1
ATOM 5309 C C . LEU A 1 657 ? -1.663 -7.190 -9.857 1.00 96.19 657 LEU A C 1
ATOM 5311 O O . LEU A 1 657 ? -1.869 -7.080 -11.063 1.00 96.19 657 LEU A O 1
ATOM 5315 N N . GLU A 1 658 ? -2.032 -6.266 -8.974 1.00 95.12 658 GLU A N 1
ATOM 5316 C CA . GLU A 1 658 ? -2.711 -5.007 -9.293 1.00 95.12 658 GLU A CA 1
ATOM 5317 C C . GLU A 1 658 ? -1.745 -3.814 -9.209 1.00 95.12 658 GLU A C 1
ATOM 5319 O O . GLU A 1 658 ? -1.953 -2.788 -9.855 1.00 95.12 658 GLU A O 1
ATOM 5324 N N . THR A 1 659 ? -0.689 -3.911 -8.397 1.00 98.06 659 THR A N 1
ATOM 5325 C CA . THR A 1 659 ? 0.314 -2.855 -8.199 1.00 98.06 659 THR A CA 1
ATOM 5326 C C . THR A 1 659 ? 1.714 -3.445 -8.114 1.00 98.06 659 THR A C 1
ATOM 5328 O O . THR A 1 659 ? 1.963 -4.317 -7.281 1.00 98.06 659 THR A O 1
ATOM 5331 N N . LEU A 1 660 ? 2.621 -2.923 -8.937 1.00 98.44 660 LEU A N 1
ATOM 5332 C CA . LEU A 1 660 ? 4.034 -3.279 -8.945 1.00 98.44 660 LEU A CA 1
ATOM 5333 C C . LEU A 1 660 ? 4.884 -2.008 -8.905 1.00 98.44 660 LEU A C 1
ATOM 5335 O O . LEU A 1 660 ? 4.735 -1.130 -9.755 1.00 98.44 660 LEU A O 1
ATOM 5339 N N . SER A 1 661 ? 5.784 -1.919 -7.931 1.00 97.81 661 SER A N 1
ATOM 5340 C CA . SER A 1 661 ? 6.735 -0.814 -7.820 1.00 97.81 661 SER A CA 1
ATOM 5341 C C . SER A 1 661 ? 8.166 -1.338 -7.895 1.00 97.81 661 SER A C 1
ATOM 5343 O O . SER A 1 661 ? 8.566 -2.173 -7.086 1.00 97.81 661 SER A O 1
ATOM 5345 N N . LEU A 1 662 ? 8.912 -0.850 -8.886 1.00 97.12 662 LEU A N 1
ATOM 5346 C CA . LEU A 1 662 ? 10.297 -1.219 -9.199 1.00 97.12 662 LEU A CA 1
ATOM 5347 C C . LEU A 1 662 ? 11.198 0.028 -9.258 1.00 97.12 662 LEU A C 1
ATOM 5349 O O . LEU A 1 662 ? 12.239 0.026 -9.914 1.00 97.12 662 LEU A O 1
ATOM 5353 N N . ARG A 1 663 ? 10.799 1.128 -8.605 1.00 95.44 663 ARG A N 1
ATOM 5354 C CA . ARG A 1 663 ? 11.568 2.382 -8.598 1.00 95.44 663 ARG A CA 1
ATOM 5355 C C . ARG A 1 663 ? 12.988 2.106 -8.102 1.00 95.44 663 ARG A C 1
ATOM 5357 O O . ARG A 1 663 ? 13.150 1.398 -7.123 1.00 95.44 663 ARG A O 1
ATOM 5364 N N . GLY A 1 664 ? 14.017 2.640 -8.747 1.00 92.62 664 GLY A N 1
ATOM 5365 C CA . GLY A 1 664 ? 15.404 2.470 -8.298 1.00 92.62 664 GLY A CA 1
ATOM 5366 C C . GLY A 1 664 ? 16.003 1.079 -8.541 1.00 92.62 664 GLY A C 1
ATOM 5367 O O . GLY A 1 664 ? 17.167 0.855 -8.206 1.00 92.62 664 GLY A O 1
ATOM 5368 N N . CYS A 1 665 ? 15.282 0.153 -9.183 1.00 94.62 665 CYS A N 1
ATOM 5369 C CA . CYS A 1 665 ? 15.838 -1.115 -9.663 1.00 94.62 665 CYS A CA 1
ATOM 5370 C C . CYS A 1 665 ? 16.654 -0.894 -10.950 1.00 94.62 665 CYS A C 1
ATOM 5372 O O . CYS A 1 665 ? 16.252 -1.255 -12.054 1.00 94.62 665 CYS A O 1
ATOM 5374 N N . ARG A 1 666 ? 17.827 -0.265 -10.810 1.00 92.06 666 ARG A N 1
ATOM 5375 C CA . ARG A 1 666 ? 18.660 0.262 -11.914 1.00 92.06 666 ARG A CA 1
ATOM 5376 C C . ARG A 1 666 ? 19.148 -0.783 -12.933 1.00 92.06 666 ARG A C 1
ATOM 5378 O O . ARG A 1 666 ? 19.615 -0.409 -14.008 1.00 92.06 666 ARG A O 1
ATOM 5385 N N . ASN A 1 667 ? 19.073 -2.072 -12.602 1.00 93.19 667 ASN A N 1
ATOM 5386 C CA . ASN A 1 667 ? 19.550 -3.174 -13.441 1.00 93.19 667 ASN A CA 1
ATOM 5387 C C . ASN A 1 667 ? 18.458 -3.841 -14.294 1.00 93.19 667 ASN A C 1
ATOM 5389 O O . ASN A 1 667 ? 18.758 -4.777 -15.031 1.00 93.19 667 ASN A O 1
ATOM 5393 N N . ILE A 1 668 ? 17.231 -3.327 -14.244 1.00 94.94 668 ILE A N 1
ATOM 5394 C CA . ILE A 1 668 ? 16.115 -3.711 -15.113 1.00 94.94 668 ILE A CA 1
ATOM 5395 C C . ILE A 1 668 ? 16.239 -2.980 -16.457 1.00 94.94 668 ILE A C 1
ATOM 5397 O O . ILE A 1 668 ? 16.533 -1.783 -16.489 1.00 94.94 668 ILE A O 1
ATOM 5401 N N . SER A 1 669 ? 16.007 -3.686 -17.565 1.00 95.00 669 SER A N 1
ATOM 5402 C CA . SER A 1 669 ? 16.048 -3.155 -18.932 1.00 95.00 669 SER A CA 1
ATOM 5403 C C . SER A 1 669 ? 14.774 -3.462 -19.728 1.00 95.00 669 SER A C 1
ATOM 5405 O O . SER A 1 669 ? 13.844 -4.104 -19.245 1.00 95.00 669 SER A O 1
ATOM 5407 N N . ASN A 1 670 ? 14.748 -3.065 -21.003 1.00 95.50 670 ASN A N 1
ATOM 5408 C CA . ASN A 1 670 ? 13.694 -3.441 -21.954 1.00 95.50 670 ASN A CA 1
ATOM 5409 C C . ASN A 1 670 ? 13.374 -4.951 -21.964 1.00 95.50 670 ASN A C 1
ATOM 5411 O O . ASN A 1 670 ? 12.241 -5.340 -22.245 1.00 95.50 670 ASN A O 1
ATOM 5415 N N . ARG A 1 671 ? 14.353 -5.816 -21.657 1.00 94.75 671 ARG A N 1
ATOM 5416 C CA . ARG A 1 671 ? 14.188 -7.278 -21.683 1.00 94.75 671 ARG A CA 1
ATOM 5417 C C . ARG A 1 671 ? 13.125 -7.755 -20.689 1.00 94.75 671 ARG A C 1
ATOM 5419 O O . ARG A 1 671 ? 12.305 -8.595 -21.058 1.00 94.75 671 ARG A O 1
ATOM 5426 N N . SER A 1 672 ? 13.110 -7.240 -19.461 1.00 93.81 672 SER A N 1
ATOM 5427 C CA . SER A 1 672 ? 12.100 -7.609 -18.457 1.00 93.81 672 SER A CA 1
ATOM 5428 C C . SER A 1 672 ? 10.717 -7.055 -18.785 1.00 93.81 672 SER A C 1
ATOM 5430 O O . SER A 1 672 ? 9.734 -7.776 -18.629 1.00 93.81 672 SER A O 1
ATOM 5432 N N . LEU A 1 673 ? 10.615 -5.834 -19.314 1.00 94.62 673 LEU A N 1
ATOM 5433 C CA . LEU A 1 673 ? 9.330 -5.284 -19.764 1.00 94.62 673 LEU A CA 1
ATOM 5434 C C . LEU A 1 673 ? 8.712 -6.150 -20.875 1.00 94.62 673 LEU A C 1
ATOM 5436 O O . LEU A 1 673 ? 7.540 -6.504 -20.794 1.00 94.62 673 LEU A O 1
ATOM 5440 N N . LEU A 1 674 ? 9.516 -6.577 -21.853 1.00 93.00 674 LEU A N 1
ATOM 5441 C CA . LEU A 1 674 ? 9.064 -7.410 -22.975 1.00 93.00 674 LEU A CA 1
ATOM 5442 C C . LEU A 1 674 ? 8.735 -8.858 -22.575 1.00 93.00 674 LEU A C 1
ATOM 5444 O O . LEU A 1 674 ? 7.779 -9.456 -23.075 1.00 93.00 674 LEU A O 1
ATOM 5448 N N . LYS A 1 675 ? 9.550 -9.467 -21.704 1.00 90.75 675 LYS A N 1
ATOM 5449 C CA . LYS A 1 675 ? 9.447 -10.905 -21.395 1.00 90.75 675 LYS A CA 1
ATOM 5450 C C . LYS A 1 675 ? 8.665 -11.210 -20.119 1.00 90.75 675 LYS A C 1
ATOM 5452 O O . LYS A 1 675 ? 8.005 -12.246 -20.065 1.00 90.75 675 LYS A O 1
ATOM 5457 N N . ALA A 1 676 ? 8.730 -10.341 -19.113 1.00 91.38 676 ALA A N 1
ATOM 5458 C CA . ALA A 1 676 ? 8.264 -10.632 -17.760 1.00 91.38 676 ALA A CA 1
ATOM 5459 C C . ALA A 1 676 ? 6.990 -9.880 -17.358 1.00 91.38 676 ALA A C 1
ATOM 5461 O O . ALA A 1 676 ? 6.147 -10.461 -16.676 1.00 91.38 676 ALA A O 1
ATOM 5462 N N . LEU A 1 677 ? 6.815 -8.618 -17.767 1.00 93.62 677 LEU A N 1
ATOM 5463 C CA . LEU A 1 677 ? 5.657 -7.804 -17.372 1.00 93.62 677 LEU A CA 1
ATOM 5464 C C . LEU A 1 677 ? 4.424 -8.107 -18.231 1.00 93.62 677 LEU A C 1
ATOM 5466 O O . LEU A 1 677 ? 3.990 -7.301 -19.047 1.00 93.62 677 LEU A O 1
ATOM 5470 N N . LYS A 1 678 ? 3.846 -9.295 -18.023 1.00 93.44 678 LYS A N 1
ATOM 5471 C CA . LYS A 1 678 ? 2.650 -9.763 -18.733 1.00 93.44 678 LYS A CA 1
ATOM 5472 C C . LYS A 1 678 ? 1.464 -9.906 -17.785 1.00 93.44 678 LYS A C 1
ATOM 5474 O O . LYS A 1 678 ? 1.249 -10.981 -17.223 1.00 93.44 678 LYS A O 1
ATOM 5479 N N . PHE A 1 679 ? 0.695 -8.831 -17.603 1.00 93.75 679 PHE A N 1
ATOM 5480 C CA . PHE A 1 679 ? -0.367 -8.764 -16.598 1.00 93.75 679 PHE A CA 1
ATOM 5481 C C . PHE A 1 679 ? -1.688 -8.213 -17.129 1.00 93.75 679 PHE A C 1
ATOM 5483 O O . PHE A 1 679 ? -1.813 -7.048 -17.480 1.00 93.75 679 PHE A O 1
ATOM 5490 N N . GLN A 1 680 ? -2.741 -9.017 -17.015 1.00 88.62 680 GLN A N 1
ATOM 5491 C CA . GLN A 1 680 ? -4.094 -8.614 -17.414 1.00 88.62 680 GLN A CA 1
ATOM 5492 C C . GLN A 1 680 ? -4.829 -7.777 -16.352 1.00 88.62 680 GLN A C 1
ATOM 5494 O O . GLN A 1 680 ? -5.893 -7.232 -16.625 1.00 88.62 680 GLN A O 1
ATOM 5499 N N . GLN A 1 681 ? -4.292 -7.697 -15.129 1.00 88.56 681 GLN A N 1
ATOM 5500 C CA . GLN A 1 681 ? -4.931 -7.024 -13.988 1.00 88.56 681 GLN A CA 1
ATOM 5501 C C . GLN A 1 681 ? -4.073 -5.914 -13.368 1.00 88.56 681 GLN A C 1
ATOM 5503 O O . GLN A 1 681 ? -4.529 -5.264 -12.427 1.00 88.56 681 GLN A O 1
ATOM 5508 N N . LEU A 1 682 ? -2.862 -5.674 -13.886 1.00 95.81 682 LEU A N 1
ATOM 5509 C CA . LEU A 1 682 ? -1.966 -4.656 -13.344 1.00 95.81 682 LEU A CA 1
ATOM 5510 C C . LEU A 1 682 ? -2.541 -3.269 -13.627 1.00 95.81 682 LEU A C 1
ATOM 5512 O O . LEU A 1 682 ? -2.710 -2.889 -14.782 1.00 95.81 682 LEU A O 1
ATOM 5516 N N . ARG A 1 683 ? -2.837 -2.521 -12.562 1.00 93.56 683 ARG A N 1
ATOM 5517 C CA . ARG A 1 683 ? -3.418 -1.174 -12.638 1.00 93.56 683 ARG A CA 1
ATOM 5518 C C . ARG A 1 683 ? -2.392 -0.086 -12.385 1.00 93.56 683 ARG A C 1
ATOM 5520 O O . ARG A 1 683 ? -2.547 1.008 -12.912 1.00 93.56 683 ARG A O 1
ATOM 5527 N N . ARG A 1 684 ? -1.368 -0.359 -11.573 1.00 97.06 684 ARG A N 1
ATOM 5528 C CA . ARG A 1 684 ? -0.354 0.630 -11.193 1.00 97.06 684 ARG A CA 1
ATOM 5529 C C . ARG A 1 684 ? 1.051 0.083 -11.372 1.00 97.06 684 ARG A C 1
ATOM 5531 O O . ARG A 1 684 ? 1.368 -0.969 -10.813 1.00 97.06 684 ARG A O 1
ATOM 5538 N N . LEU A 1 685 ? 1.878 0.820 -12.106 1.00 98.06 685 LEU A N 1
ATOM 5539 C CA . LEU A 1 685 ? 3.275 0.481 -12.347 1.00 98.06 685 LEU A CA 1
ATOM 5540 C C . LEU A 1 685 ? 4.184 1.693 -12.123 1.00 98.06 685 LEU A C 1
ATOM 5542 O O . LEU A 1 685 ? 3.968 2.759 -12.703 1.00 98.06 685 LEU A O 1
ATOM 5546 N N . THR A 1 686 ? 5.233 1.497 -11.324 1.00 97.56 686 THR A N 1
ATOM 5547 C CA . THR A 1 686 ? 6.267 2.508 -11.066 1.00 97.56 686 THR A CA 1
ATOM 5548 C C . THR A 1 686 ? 7.637 1.989 -11.496 1.00 97.56 686 THR A C 1
ATOM 5550 O O . THR A 1 686 ? 8.104 0.977 -10.978 1.00 97.56 686 THR A O 1
ATOM 5553 N N . LEU A 1 687 ? 8.296 2.715 -12.402 1.00 95.94 687 LEU A N 1
ATOM 5554 C CA . LEU A 1 687 ? 9.596 2.393 -13.007 1.00 95.94 687 LEU A CA 1
ATOM 5555 C C . LEU A 1 687 ? 10.608 3.549 -12.881 1.00 95.94 687 LEU A C 1
ATOM 5557 O O . LEU A 1 687 ? 11.539 3.658 -13.672 1.00 95.94 687 LEU A O 1
ATOM 5561 N N . GLY A 1 688 ? 10.439 4.452 -11.911 1.00 92.94 688 GLY A N 1
ATOM 5562 C CA . GLY A 1 688 ? 11.347 5.594 -11.757 1.00 92.94 688 GLY A CA 1
ATOM 5563 C C . GLY A 1 688 ? 12.807 5.170 -11.540 1.00 92.94 688 GLY A C 1
ATOM 5564 O O . GLY A 1 688 ? 13.060 4.169 -10.876 1.00 92.94 688 GLY A O 1
ATOM 5565 N N . TYR A 1 689 ? 13.772 5.928 -12.066 1.00 92.62 689 TYR A N 1
ATOM 5566 C CA . TYR A 1 689 ? 15.214 5.623 -11.998 1.00 92.62 689 TYR A CA 1
ATOM 5567 C C . TYR A 1 689 ? 15.617 4.263 -12.621 1.00 92.62 689 TYR A C 1
ATOM 5569 O O . TYR A 1 689 ? 16.690 3.734 -12.324 1.00 92.62 689 TYR A O 1
ATOM 5577 N N . CYS A 1 690 ? 14.777 3.685 -13.489 1.00 93.38 690 CYS A N 1
ATOM 5578 C CA . CYS A 1 690 ? 15.103 2.500 -14.289 1.00 93.38 690 CYS A CA 1
ATOM 5579 C C . CYS A 1 690 ? 15.704 2.932 -15.632 1.00 93.38 690 CYS A C 1
ATOM 5581 O O . CYS A 1 690 ? 15.056 2.978 -16.674 1.00 93.38 690 CYS A O 1
ATOM 5583 N N . TYR A 1 691 ? 16.981 3.278 -15.578 1.00 90.12 691 TYR A N 1
ATOM 5584 C CA . TYR A 1 691 ? 17.730 3.968 -16.624 1.00 90.12 691 TYR A CA 1
ATOM 5585 C C . TYR A 1 691 ? 17.864 3.249 -17.978 1.00 90.12 691 TYR A C 1
ATOM 5587 O O . TYR A 1 691 ? 18.150 3.897 -18.979 1.00 90.12 691 TYR A O 1
ATOM 5595 N N . LYS A 1 692 ? 17.670 1.925 -18.024 1.00 92.62 692 LYS A N 1
ATOM 5596 C CA . LYS A 1 692 ? 17.840 1.095 -19.233 1.00 92.62 692 LYS A CA 1
ATOM 5597 C C . LYS A 1 692 ? 16.518 0.820 -19.970 1.00 92.62 692 LYS A C 1
ATOM 5599 O O . LYS A 1 692 ? 16.452 -0.107 -20.781 1.00 92.62 692 LYS A O 1
ATOM 5604 N N . ILE A 1 693 ? 15.462 1.568 -19.644 1.00 93.88 693 ILE A N 1
ATOM 5605 C CA . ILE A 1 693 ? 14.139 1.457 -20.267 1.00 93.88 693 ILE A CA 1
ATOM 5606 C C . ILE A 1 693 ? 13.981 2.544 -21.329 1.00 93.88 693 ILE A C 1
ATOM 5608 O O . ILE A 1 693 ? 14.102 3.728 -21.029 1.00 93.88 693 ILE A O 1
ATOM 5612 N N . SER A 1 694 ? 13.666 2.132 -22.554 1.00 93.06 694 SER A N 1
ATOM 5613 C CA . SER A 1 694 ? 13.411 3.001 -23.706 1.00 93.06 694 SER A CA 1
ATOM 5614 C C . SER A 1 694 ? 12.088 2.638 -24.392 1.00 93.06 694 SER A C 1
ATOM 5616 O O . SER A 1 694 ? 11.353 1.775 -23.904 1.00 93.06 694 SER A O 1
ATOM 5618 N N . SER A 1 695 ? 11.792 3.255 -25.540 1.00 91.88 695 SER A N 1
ATOM 5619 C CA . SER A 1 695 ? 10.592 2.982 -26.354 1.00 91.88 695 SER A CA 1
ATOM 5620 C C . SER A 1 695 ? 10.365 1.489 -26.605 1.00 91.88 695 SER A C 1
ATOM 5622 O O . SER A 1 695 ? 9.271 0.981 -26.393 1.00 91.88 695 SER A O 1
ATOM 5624 N N . ARG A 1 696 ? 11.427 0.735 -26.904 1.00 92.94 696 ARG A N 1
ATOM 5625 C CA . ARG A 1 696 ? 11.354 -0.723 -27.093 1.00 92.94 696 ARG A CA 1
ATOM 5626 C C . ARG A 1 696 ? 10.827 -1.483 -25.866 1.00 92.94 696 ARG A C 1
ATOM 5628 O O . ARG A 1 696 ? 10.217 -2.535 -26.005 1.00 92.94 696 ARG A O 1
ATOM 5635 N N . GLY A 1 697 ? 11.094 -1.005 -24.653 1.00 93.19 697 GLY A N 1
ATOM 5636 C CA . GLY A 1 697 ? 10.527 -1.597 -23.438 1.00 93.19 697 GLY A CA 1
ATOM 5637 C C . GLY A 1 697 ? 9.043 -1.267 -23.282 1.00 93.19 697 GLY A C 1
ATOM 5638 O O . GLY A 1 697 ? 8.260 -2.122 -22.868 1.00 93.19 697 GLY A O 1
ATOM 5639 N N . ILE A 1 698 ? 8.653 -0.042 -23.641 1.00 95.94 698 ILE A N 1
ATOM 5640 C CA . ILE A 1 698 ? 7.268 0.439 -23.565 1.00 95.94 698 ILE A CA 1
ATOM 5641 C C . ILE A 1 698 ? 6.336 -0.364 -24.477 1.00 95.94 698 ILE A C 1
ATOM 5643 O O . ILE A 1 698 ? 5.218 -0.661 -24.057 1.00 95.94 698 ILE A O 1
ATOM 5647 N N . GLU A 1 699 ? 6.804 -0.806 -25.647 1.00 93.25 699 GLU A N 1
ATOM 5648 C CA . GLU A 1 699 ? 6.056 -1.711 -26.537 1.00 93.25 699 GLU A CA 1
ATOM 5649 C C . GLU A 1 699 ? 5.509 -2.939 -25.790 1.00 93.25 699 GLU A C 1
ATOM 5651 O O . GLU A 1 699 ? 4.320 -3.241 -25.872 1.00 93.25 699 GLU A O 1
ATOM 5656 N N . GLY A 1 700 ? 6.343 -3.592 -24.971 1.00 91.00 700 GLY A N 1
ATOM 5657 C CA . GLY A 1 700 ? 5.922 -4.749 -24.175 1.00 91.00 700 GLY A CA 1
ATOM 5658 C C . GLY A 1 700 ? 4.885 -4.412 -23.102 1.00 91.00 700 GLY A C 1
ATOM 5659 O O . GLY A 1 700 ? 3.972 -5.200 -22.849 1.00 91.00 700 GLY A O 1
ATOM 5660 N N . LEU A 1 701 ? 4.988 -3.231 -22.483 1.00 93.38 701 LEU A N 1
ATOM 5661 C CA . LEU A 1 701 ? 3.998 -2.771 -21.504 1.00 93.38 701 LEU A CA 1
ATOM 5662 C C . LEU A 1 701 ? 2.637 -2.534 -22.156 1.00 93.38 701 LEU A C 1
ATOM 5664 O O . LEU A 1 701 ? 1.617 -2.960 -21.616 1.00 93.38 701 LEU A O 1
ATOM 5668 N N . VAL A 1 702 ? 2.632 -1.869 -23.310 1.00 93.75 702 VAL A N 1
ATOM 5669 C CA . VAL A 1 702 ? 1.424 -1.595 -24.090 1.00 93.75 702 VAL A CA 1
ATOM 5670 C C . VAL A 1 702 ? 0.759 -2.895 -24.542 1.00 93.75 702 VAL A C 1
ATOM 5672 O O . VAL A 1 702 ? -0.451 -3.044 -24.388 1.00 93.75 702 VAL A O 1
ATOM 5675 N N . GLU A 1 703 ? 1.539 -3.856 -25.041 1.00 93.19 703 GLU A N 1
ATOM 5676 C CA . GLU A 1 703 ? 1.015 -5.125 -25.552 1.00 93.19 703 GLU A CA 1
ATOM 5677 C C . GLU A 1 703 ? 0.419 -6.005 -24.441 1.00 93.19 703 GLU A C 1
ATOM 5679 O O . GLU A 1 703 ? -0.640 -6.612 -24.616 1.00 93.19 703 GLU A O 1
ATOM 5684 N N . TYR A 1 704 ? 1.079 -6.084 -23.280 1.00 92.19 704 TYR A N 1
ATOM 5685 C CA . TYR A 1 704 ? 0.752 -7.098 -22.274 1.00 92.19 704 TYR A CA 1
ATOM 5686 C C . TYR A 1 704 ? 0.113 -6.577 -20.980 1.00 92.19 704 TYR A C 1
ATOM 5688 O O . TYR A 1 704 ? -0.250 -7.405 -20.136 1.00 92.19 704 TYR A O 1
ATOM 5696 N N . CYS A 1 705 ? -0.052 -5.259 -20.806 1.00 93.81 705 CYS A N 1
ATOM 5697 C CA . CYS A 1 705 ? -0.656 -4.650 -19.610 1.00 93.81 705 CYS A CA 1
ATOM 5698 C C . CYS A 1 705 ? -1.834 -3.690 -19.916 1.00 93.81 705 CYS A C 1
ATOM 5700 O O . CYS A 1 705 ? -1.811 -2.526 -19.506 1.00 93.81 705 CYS A O 1
ATOM 5702 N N . PRO A 1 7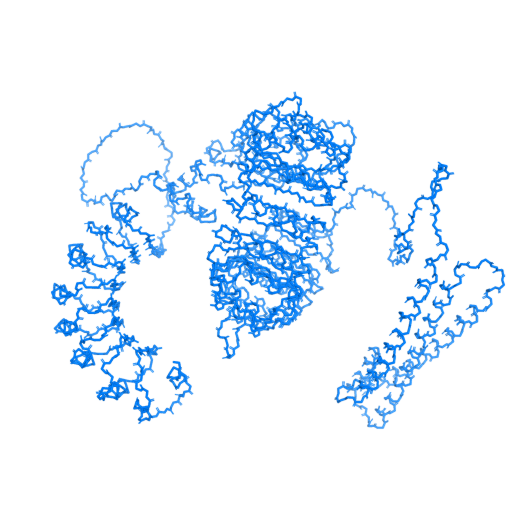06 ? -2.927 -4.160 -20.551 1.00 90.12 706 PRO A N 1
ATOM 5703 C CA . PRO A 1 706 ? -4.034 -3.302 -21.005 1.00 90.12 706 PRO A CA 1
ATOM 5704 C C . PRO A 1 706 ? -4.873 -2.683 -19.870 1.00 90.12 706 PRO A C 1
ATOM 5706 O O . PRO A 1 706 ? -5.684 -1.782 -20.099 1.00 90.12 706 PRO A O 1
ATOM 5709 N N . ALA A 1 707 ? -4.719 -3.180 -18.639 1.00 88.56 707 ALA A N 1
ATOM 5710 C CA . ALA A 1 707 ? -5.466 -2.728 -17.467 1.00 88.56 707 ALA A CA 1
ATOM 5711 C C . ALA A 1 707 ? -4.814 -1.552 -16.715 1.00 88.56 707 ALA A C 1
ATOM 5713 O O . ALA A 1 707 ? -5.371 -1.122 -15.703 1.00 88.56 707 ALA A O 1
ATOM 5714 N N . LEU A 1 708 ? -3.670 -1.039 -17.187 1.00 94.31 708 LEU A N 1
ATOM 5715 C CA . LEU A 1 708 ? -2.943 0.039 -16.518 1.00 94.31 708 LEU A CA 1
ATOM 5716 C C . LEU A 1 708 ? -3.781 1.323 -16.426 1.00 94.31 708 LEU A C 1
ATOM 5718 O O . LEU A 1 708 ? -4.256 1.863 -17.424 1.00 94.31 708 LEU A O 1
ATOM 5722 N N . GLU A 1 709 ? -3.925 1.817 -15.199 1.00 90.25 709 GLU A N 1
ATOM 5723 C CA . GLU A 1 709 ? -4.602 3.065 -14.847 1.00 90.25 709 GLU A CA 1
ATOM 5724 C C . GLU A 1 709 ? -3.598 4.139 -14.397 1.00 90.25 709 GLU A C 1
ATOM 5726 O O . GLU A 1 709 ? -3.826 5.324 -14.639 1.00 90.25 709 GLU A O 1
ATOM 5731 N N . GLU A 1 710 ? -2.476 3.757 -13.780 1.00 92.88 710 GLU A N 1
ATOM 5732 C CA . GLU A 1 710 ? -1.432 4.685 -13.331 1.00 92.88 710 GLU A CA 1
ATOM 5733 C C . GLU A 1 710 ? -0.043 4.185 -13.738 1.00 92.88 710 GLU A C 1
ATOM 5735 O O . GLU A 1 710 ? 0.370 3.079 -13.377 1.00 92.88 710 GLU A O 1
ATOM 5740 N N . LEU A 1 711 ? 0.694 5.026 -14.461 1.00 96.62 711 LEU A N 1
ATOM 5741 C CA . LEU A 1 711 ? 2.055 4.749 -14.900 1.00 96.62 711 LEU A CA 1
ATOM 5742 C C . LEU A 1 711 ? 2.982 5.878 -14.453 1.00 96.62 711 LEU A C 1
ATOM 5744 O O . LEU A 1 711 ? 2.767 7.045 -14.781 1.00 96.62 711 LEU A O 1
ATOM 5748 N N . THR A 1 712 ? 4.018 5.523 -13.697 1.00 95.31 712 THR A N 1
ATOM 5749 C CA . THR A 1 712 ? 5.053 6.459 -13.247 1.00 95.31 712 THR A CA 1
ATOM 5750 C C . THR A 1 712 ? 6.413 6.018 -13.768 1.00 95.31 712 THR A C 1
ATOM 5752 O O . THR A 1 712 ? 6.938 4.989 -13.347 1.00 95.31 712 THR A O 1
ATOM 5755 N N . ILE A 1 713 ? 7.001 6.815 -14.654 1.00 95.12 713 ILE A N 1
ATOM 5756 C CA . ILE A 1 713 ? 8.332 6.617 -15.228 1.00 95.12 713 ILE A CA 1
ATOM 5757 C C . ILE A 1 713 ? 9.104 7.924 -15.042 1.00 95.12 713 ILE A C 1
ATOM 5759 O O . ILE A 1 713 ? 9.129 8.770 -15.923 1.00 95.12 713 ILE A O 1
ATOM 5763 N N . THR A 1 714 ? 9.689 8.133 -13.864 1.00 92.38 714 THR A N 1
ATOM 5764 C CA . THR A 1 714 ? 10.411 9.376 -13.547 1.00 92.38 714 THR A CA 1
ATOM 5765 C C . THR A 1 714 ? 11.918 9.210 -13.647 1.00 92.38 714 THR A C 1
ATOM 5767 O O . THR A 1 714 ? 12.442 8.134 -13.350 1.00 92.38 714 THR A O 1
ATOM 5770 N N . SER A 1 715 ? 12.638 10.283 -13.975 1.00 91.12 715 SER A N 1
ATOM 5771 C CA . SER A 1 715 ? 14.110 10.287 -14.003 1.00 91.12 715 SER A CA 1
ATOM 5772 C C . SER A 1 715 ? 14.693 9.150 -14.859 1.00 91.12 715 SER A C 1
ATOM 5774 O O . SER A 1 715 ? 15.694 8.535 -14.491 1.00 91.12 715 SER A O 1
ATOM 5776 N N . CYS A 1 716 ? 14.036 8.824 -15.976 1.00 91.81 716 CYS A N 1
ATOM 5777 C CA . CYS A 1 716 ? 14.470 7.797 -16.921 1.00 91.81 716 CYS A CA 1
ATOM 5778 C C . CYS A 1 716 ? 14.925 8.479 -18.212 1.00 91.81 716 CYS A C 1
ATOM 5780 O O . CYS A 1 716 ? 14.115 8.901 -19.029 1.00 91.81 716 CYS A O 1
ATOM 5782 N N . PHE A 1 717 ? 16.237 8.605 -18.393 1.00 88.69 717 PHE A N 1
ATOM 5783 C CA . PHE A 1 717 ? 16.816 9.413 -19.469 1.00 88.69 717 PHE A CA 1
ATOM 5784 C C . PHE A 1 717 ? 16.636 8.823 -20.876 1.00 88.69 717 PHE A C 1
ATOM 5786 O O . PHE A 1 717 ? 16.759 9.549 -21.850 1.00 88.69 717 PHE A O 1
ATOM 5793 N N . MET A 1 718 ? 16.312 7.535 -21.023 1.00 91.19 718 MET A N 1
ATOM 5794 C CA . MET A 1 718 ? 16.042 6.912 -22.331 1.00 91.19 718 MET A CA 1
ATOM 5795 C C . MET A 1 718 ? 14.574 7.031 -22.789 1.00 91.19 718 MET A C 1
ATOM 5797 O O . MET A 1 718 ? 14.205 6.471 -23.822 1.00 91.19 718 MET A O 1
ATOM 5801 N N . ILE A 1 719 ? 13.730 7.742 -22.036 1.00 93.94 719 ILE A N 1
ATOM 5802 C CA . ILE A 1 719 ? 12.324 7.974 -22.380 1.00 93.94 719 ILE A CA 1
ATOM 5803 C C . ILE A 1 719 ? 12.209 9.228 -23.250 1.00 93.94 719 ILE A C 1
ATOM 5805 O O . ILE A 1 719 ? 12.558 10.318 -22.804 1.00 93.94 719 ILE A O 1
ATOM 5809 N N . SER A 1 720 ? 11.715 9.054 -24.477 1.00 93.44 720 SER A N 1
ATOM 5810 C CA . SER A 1 720 ? 11.518 10.105 -25.484 1.00 93.44 720 SER A CA 1
ATOM 5811 C C . SER A 1 720 ? 10.033 10.349 -25.779 1.00 93.44 720 SER A C 1
ATOM 5813 O O . SER A 1 720 ? 9.161 9.630 -25.281 1.00 93.44 720 SER A O 1
ATOM 5815 N N . ASP A 1 721 ? 9.738 11.343 -26.622 1.00 94.31 721 ASP A N 1
ATOM 5816 C CA . ASP A 1 721 ? 8.370 11.638 -27.074 1.00 94.31 721 ASP A CA 1
ATOM 5817 C C . ASP A 1 721 ? 7.663 10.416 -27.696 1.00 94.31 721 ASP A C 1
ATOM 5819 O O . ASP A 1 721 ? 6.458 10.236 -27.506 1.00 94.31 721 ASP A O 1
ATOM 5823 N N . ASP A 1 722 ? 8.405 9.533 -28.374 1.00 94.44 722 ASP A N 1
ATOM 5824 C CA . ASP A 1 722 ? 7.865 8.298 -28.961 1.00 94.44 722 ASP A CA 1
ATOM 5825 C C . ASP A 1 722 ? 7.332 7.336 -27.891 1.00 94.44 722 ASP A C 1
ATOM 5827 O O . ASP A 1 722 ? 6.308 6.683 -28.092 1.00 94.44 722 ASP A O 1
ATOM 5831 N N . CYS A 1 723 ? 7.978 7.276 -26.721 1.00 95.50 723 CYS A N 1
ATOM 5832 C CA . CYS A 1 723 ? 7.474 6.496 -25.592 1.00 95.50 723 CYS A CA 1
ATOM 5833 C C . CYS A 1 723 ? 6.107 7.018 -25.142 1.00 95.50 723 CYS A C 1
ATOM 5835 O O . CYS A 1 723 ? 5.194 6.232 -24.893 1.00 95.50 723 CYS A O 1
ATOM 5837 N N . VAL A 1 724 ? 5.959 8.344 -25.036 1.00 95.06 724 VAL A N 1
ATOM 5838 C CA . VAL A 1 724 ? 4.693 8.972 -24.640 1.00 95.06 724 VAL A CA 1
ATOM 5839 C C . VAL A 1 724 ? 3.618 8.689 -25.683 1.00 95.06 724 VAL A C 1
ATOM 5841 O O . VAL A 1 724 ? 2.513 8.308 -25.301 1.00 95.06 724 VAL A O 1
ATOM 5844 N N . LEU A 1 725 ? 3.947 8.781 -26.976 1.00 94.88 725 LEU A N 1
ATOM 5845 C CA . LEU A 1 725 ? 3.040 8.429 -28.070 1.00 94.88 725 LEU A CA 1
ATOM 5846 C C . LEU A 1 725 ? 2.535 6.982 -27.955 1.00 94.88 725 LEU A C 1
ATOM 5848 O O . LEU A 1 725 ? 1.326 6.745 -27.986 1.00 94.88 725 LEU A O 1
ATOM 5852 N N . GLN A 1 726 ? 3.442 6.019 -27.763 1.00 94.69 726 GLN A N 1
ATOM 5853 C CA . GLN A 1 726 ? 3.084 4.609 -27.578 1.00 94.69 726 GLN A CA 1
ATOM 5854 C C . GLN A 1 726 ? 2.184 4.406 -26.352 1.00 94.69 726 GLN A C 1
ATOM 5856 O O . GLN A 1 726 ? 1.183 3.697 -26.432 1.00 94.69 726 GLN A O 1
ATOM 5861 N N . ILE A 1 727 ? 2.499 5.061 -25.231 1.00 94.94 727 ILE A N 1
ATOM 5862 C CA . ILE A 1 727 ? 1.716 4.985 -23.990 1.00 94.94 727 ILE A CA 1
ATOM 5863 C C . ILE A 1 727 ? 0.284 5.477 -24.213 1.00 94.94 727 ILE A C 1
ATOM 5865 O O . ILE A 1 727 ? -0.664 4.785 -23.838 1.00 94.94 727 ILE A O 1
ATOM 5869 N N . VAL A 1 728 ? 0.106 6.660 -24.811 1.00 90.81 728 VAL A N 1
ATOM 5870 C CA . VAL A 1 728 ? -1.229 7.271 -24.950 1.00 90.81 728 VAL A CA 1
ATOM 5871 C C . VAL A 1 728 ? -2.105 6.563 -25.980 1.00 90.81 728 VAL A C 1
ATOM 5873 O O . VAL A 1 728 ? -3.325 6.575 -25.828 1.00 90.81 728 VAL A O 1
ATOM 5876 N N . LEU A 1 729 ? -1.505 5.934 -26.996 1.00 90.44 729 LEU A N 1
ATOM 5877 C CA . LEU A 1 729 ? -2.218 5.109 -27.976 1.00 90.44 729 LEU A CA 1
ATOM 5878 C C . LEU A 1 729 ? -2.523 3.706 -27.437 1.00 90.44 729 LEU A C 1
ATOM 5880 O O . LEU A 1 729 ? -3.567 3.134 -27.740 1.00 90.44 729 LEU A O 1
ATOM 5884 N N . GLY A 1 730 ? -1.603 3.156 -26.649 1.00 88.12 730 GLY A N 1
ATOM 5885 C CA . GLY A 1 730 ? -1.585 1.756 -26.255 1.00 88.12 730 GLY A CA 1
ATOM 5886 C C . GLY A 1 730 ? -2.274 1.417 -24.935 1.00 88.12 730 GLY A C 1
ATOM 5887 O O . GLY A 1 730 ? -2.676 0.273 -24.737 1.00 88.12 730 GLY A O 1
ATOM 5888 N N . LEU A 1 731 ? -2.425 2.384 -24.023 1.00 90.69 731 LEU A N 1
ATOM 5889 C CA . LEU A 1 731 ? -3.011 2.164 -22.696 1.00 90.69 731 LEU A CA 1
ATOM 5890 C C . LEU A 1 731 ? -4.389 2.840 -22.571 1.00 90.69 731 LEU A C 1
ATOM 5892 O O . LEU A 1 731 ? -4.498 3.954 -22.053 1.00 90.69 731 LEU A O 1
ATOM 5896 N N . PRO A 1 732 ? -5.484 2.166 -22.974 1.00 83.50 732 PRO A N 1
ATOM 5897 C CA . PRO A 1 732 ? -6.810 2.784 -23.085 1.00 83.50 732 PRO A CA 1
ATOM 5898 C C . PRO A 1 732 ? -7.457 3.133 -21.738 1.00 83.50 732 PRO A C 1
ATOM 5900 O O . PRO A 1 732 ? -8.460 3.843 -21.697 1.00 83.50 732 PRO A O 1
ATOM 5903 N N . ARG A 1 733 ? -6.932 2.600 -20.628 1.00 84.88 733 ARG A N 1
ATOM 5904 C CA . ARG A 1 733 ? -7.449 2.830 -19.271 1.00 84.88 733 ARG A CA 1
ATOM 5905 C C . ARG A 1 733 ? -6.619 3.824 -18.466 1.00 84.88 733 ARG A C 1
ATOM 5907 O O . ARG A 1 733 ? -6.967 4.080 -17.313 1.00 84.88 733 ARG A O 1
ATOM 5914 N N . LEU A 1 734 ? -5.571 4.401 -19.055 1.00 89.00 734 LEU A N 1
ATOM 5915 C CA . LEU A 1 734 ? -4.643 5.268 -18.344 1.00 89.00 734 LEU A CA 1
ATOM 5916 C C . LEU A 1 734 ? -5.355 6.525 -17.825 1.00 89.00 734 LEU A C 1
ATOM 5918 O O . LEU A 1 734 ? -6.027 7.246 -18.565 1.00 89.00 734 LEU A O 1
ATOM 5922 N N . ARG A 1 735 ? -5.213 6.776 -16.525 1.00 84.38 735 ARG A N 1
ATOM 5923 C CA . ARG A 1 735 ? -5.779 7.918 -15.794 1.00 84.38 735 ARG A CA 1
ATOM 5924 C C . ARG A 1 735 ? -4.697 8.809 -15.210 1.00 84.38 735 ARG A C 1
ATOM 5926 O O . ARG A 1 735 ? -4.923 10.009 -15.103 1.00 84.38 735 ARG A O 1
ATOM 5933 N N . LYS A 1 736 ? -3.544 8.250 -14.850 1.00 85.44 736 LYS A N 1
ATOM 5934 C CA . LYS A 1 736 ? -2.412 8.997 -14.307 1.00 85.44 736 LYS A CA 1
ATOM 5935 C C . LYS A 1 736 ? -1.135 8.652 -15.050 1.00 85.44 736 LYS A C 1
ATOM 5937 O O . LYS A 1 736 ? -0.759 7.483 -15.114 1.00 85.44 736 LYS A O 1
ATOM 5942 N N . LEU A 1 737 ? -0.457 9.677 -15.550 1.00 92.62 737 LEU A N 1
ATOM 5943 C CA . LEU A 1 737 ? 0.854 9.555 -16.166 1.00 92.62 737 LEU A CA 1
ATOM 5944 C C . LEU A 1 737 ? 1.821 10.511 -15.474 1.00 92.62 737 LEU A C 1
ATOM 5946 O O . LEU A 1 737 ? 1.581 11.714 -15.419 1.00 92.62 737 LEU A O 1
ATOM 5950 N N . ASN A 1 738 ? 2.920 9.977 -14.955 1.00 91.19 738 ASN A N 1
ATOM 5951 C CA . ASN A 1 738 ? 4.015 10.784 -14.437 1.00 91.19 738 ASN A CA 1
ATOM 5952 C C . ASN A 1 738 ? 5.305 10.430 -15.174 1.00 91.19 738 ASN A C 1
ATOM 5954 O O . ASN A 1 738 ? 5.801 9.314 -15.031 1.00 91.19 738 ASN A O 1
ATOM 5958 N N . VAL A 1 739 ? 5.837 11.389 -15.929 1.00 93.06 739 VAL A N 1
ATOM 5959 C CA . VAL A 1 739 ? 7.097 11.272 -16.678 1.00 93.06 739 VAL A CA 1
ATOM 5960 C C . VAL A 1 739 ? 8.098 12.367 -16.298 1.00 93.06 739 VAL A C 1
ATOM 5962 O O . VAL A 1 739 ? 8.948 12.765 -17.089 1.00 93.06 739 VAL A O 1
ATOM 5965 N N . SER A 1 740 ? 8.000 12.865 -15.063 1.00 89.31 740 SER A N 1
ATOM 5966 C CA . SER A 1 740 ? 8.858 13.942 -14.553 1.00 89.31 740 SER A CA 1
ATOM 5967 C C . SER A 1 740 ? 10.346 13.575 -14.623 1.00 89.31 740 SER A C 1
ATOM 5969 O O . SER A 1 740 ? 10.728 12.424 -14.395 1.00 89.31 740 SER A O 1
ATOM 5971 N N . ASN A 1 741 ? 11.196 14.564 -14.887 1.00 87.06 741 ASN A N 1
ATOM 5972 C CA . ASN A 1 741 ? 12.646 14.449 -15.034 1.00 87.06 741 ASN A CA 1
ATOM 5973 C C . ASN A 1 741 ? 13.084 13.493 -16.163 1.00 87.06 741 ASN A C 1
ATOM 5975 O O . ASN A 1 741 ? 14.177 12.927 -16.110 1.00 87.06 741 ASN A O 1
ATOM 5979 N N . CYS A 1 742 ? 12.234 13.260 -17.168 1.00 91.19 742 CYS A N 1
ATOM 5980 C CA . CYS A 1 742 ? 12.630 12.586 -18.405 1.00 91.19 742 CYS A CA 1
ATOM 5981 C C . CYS A 1 742 ? 13.101 13.644 -19.407 1.00 91.19 742 CYS A C 1
ATOM 5983 O O . CYS A 1 742 ? 12.306 14.225 -20.137 1.00 91.19 742 CYS A O 1
ATOM 5985 N N . VAL A 1 743 ? 14.408 13.906 -19.406 1.00 88.06 743 VAL A N 1
ATOM 5986 C CA . VAL A 1 743 ? 15.040 15.042 -20.106 1.00 88.06 743 VAL A CA 1
ATOM 5987 C C . VAL A 1 743 ? 14.895 15.031 -21.635 1.00 88.06 743 VAL A C 1
ATOM 5989 O O . VAL A 1 743 ? 15.067 16.066 -22.263 1.00 88.06 743 VAL A O 1
ATOM 5992 N N . ASN A 1 744 ? 14.552 13.887 -22.235 1.00 89.56 744 ASN A N 1
ATOM 5993 C CA . ASN A 1 744 ? 14.386 13.725 -23.685 1.00 89.56 744 ASN A CA 1
ATOM 5994 C C . ASN A 1 744 ? 12.935 13.930 -24.167 1.00 89.56 744 ASN A C 1
ATOM 5996 O O . ASN A 1 744 ? 12.599 13.564 -25.295 1.00 89.56 744 ASN A O 1
ATOM 6000 N N . LEU A 1 745 ? 12.065 14.473 -23.312 1.00 91.19 745 LEU A N 1
ATOM 6001 C CA . LEU A 1 745 ? 10.699 14.842 -23.670 1.00 91.19 745 LEU A CA 1
ATOM 6002 C C . LEU A 1 745 ? 10.634 16.300 -24.119 1.00 91.19 745 LEU A C 1
ATOM 6004 O O . LEU A 1 745 ? 11.289 17.167 -23.547 1.00 91.19 745 LEU A O 1
ATOM 6008 N N . THR A 1 746 ? 9.802 16.575 -25.117 1.00 90.69 746 THR A N 1
ATOM 6009 C CA . THR A 1 746 ? 9.577 17.917 -25.659 1.00 90.69 746 THR A CA 1
ATOM 6010 C C . THR A 1 746 ? 8.085 18.246 -25.688 1.00 90.69 746 THR A C 1
ATOM 6012 O O . THR A 1 746 ? 7.233 17.444 -25.294 1.00 90.69 746 THR A O 1
ATOM 6015 N N . MET A 1 747 ? 7.731 19.421 -26.216 1.00 86.56 747 MET A N 1
ATOM 6016 C CA . MET A 1 747 ? 6.334 19.813 -26.433 1.00 86.56 747 MET A CA 1
ATOM 6017 C C . MET A 1 747 ? 5.535 18.818 -27.296 1.00 86.56 747 MET A C 1
ATOM 6019 O O . MET A 1 747 ? 4.310 18.770 -27.173 1.00 86.56 747 MET A O 1
ATOM 6023 N N . ARG A 1 748 ? 6.191 17.964 -28.100 1.00 90.25 748 ARG A N 1
ATOM 6024 C CA . ARG A 1 748 ? 5.512 16.899 -28.863 1.00 90.25 748 ARG A CA 1
ATOM 6025 C C . ARG A 1 748 ? 4.784 15.908 -27.956 1.00 90.25 748 ARG A C 1
ATOM 6027 O O . ARG A 1 748 ? 3.664 15.515 -28.269 1.00 90.25 748 ARG A O 1
ATOM 6034 N N . SER A 1 749 ? 5.366 15.553 -26.807 1.00 90.62 749 SER A N 1
ATOM 6035 C CA . SER A 1 749 ? 4.705 14.703 -25.807 1.00 90.62 749 SER A CA 1
ATOM 6036 C C . SER A 1 749 ? 3.374 15.282 -25.340 1.00 90.62 749 SER A C 1
ATOM 6038 O O . SER A 1 749 ? 2.393 14.550 -25.197 1.00 90.62 749 SER A O 1
ATOM 6040 N N . ILE A 1 750 ? 3.322 16.599 -25.130 1.00 86.94 750 ILE A N 1
ATOM 6041 C CA . ILE A 1 750 ? 2.091 17.296 -24.750 1.00 86.94 750 ILE A CA 1
ATOM 6042 C C . ILE A 1 750 ? 1.072 17.198 -25.881 1.00 86.94 750 ILE A C 1
ATOM 6044 O O . ILE A 1 750 ? -0.066 16.803 -25.632 1.00 86.94 750 ILE A O 1
ATOM 6048 N N . ASP A 1 751 ? 1.479 17.476 -27.119 1.00 87.00 751 ASP A N 1
ATOM 6049 C CA . ASP A 1 751 ? 0.590 17.402 -28.282 1.00 87.00 751 ASP A CA 1
ATOM 6050 C C . ASP A 1 751 ? 0.010 15.987 -28.473 1.00 87.00 751 ASP A C 1
ATOM 6052 O O . ASP A 1 751 ? -1.184 15.835 -28.748 1.00 87.00 751 ASP A O 1
ATOM 6056 N N . TYR A 1 752 ? 0.797 14.934 -28.232 1.00 91.06 752 TYR A N 1
ATOM 6057 C CA . TYR A 1 752 ? 0.311 13.550 -28.248 1.00 91.06 752 TYR A CA 1
ATOM 6058 C C . TYR A 1 752 ? -0.700 13.261 -27.140 1.00 91.06 752 TYR A C 1
ATOM 6060 O O . TYR A 1 752 ? -1.745 12.657 -27.402 1.00 91.06 752 TYR A O 1
ATOM 6068 N N . VAL A 1 753 ? -0.434 13.718 -25.912 1.00 86.75 753 VAL A N 1
ATOM 6069 C CA . VAL A 1 753 ? -1.377 13.573 -24.795 1.00 86.75 753 VAL A CA 1
ATOM 6070 C C . VAL A 1 753 ? -2.701 14.274 -25.111 1.00 86.75 753 VAL A C 1
ATOM 6072 O O . VAL A 1 753 ? -3.761 13.681 -24.895 1.00 86.75 753 VAL A O 1
ATOM 6075 N N . MET A 1 754 ? -2.665 15.483 -25.681 1.00 81.19 754 MET A N 1
ATOM 6076 C CA . MET A 1 754 ? -3.877 16.205 -26.091 1.00 81.19 754 MET A CA 1
ATOM 6077 C C . MET A 1 754 ? -4.647 15.472 -27.181 1.00 81.19 754 MET A C 1
ATOM 6079 O O . MET A 1 754 ? -5.870 15.333 -27.105 1.00 81.19 754 MET A O 1
ATOM 6083 N N . THR A 1 755 ? -3.937 14.993 -28.196 1.00 84.38 755 THR A N 1
ATOM 6084 C CA . THR A 1 755 ? -4.565 14.432 -29.392 1.00 84.38 755 THR A CA 1
ATOM 6085 C C . THR A 1 755 ? -5.201 13.078 -29.091 1.00 84.38 755 THR A C 1
ATOM 6087 O O . THR A 1 755 ? -6.364 12.843 -29.421 1.00 84.38 755 THR A O 1
ATOM 6090 N N . TYR A 1 756 ? -4.471 12.194 -28.411 1.00 84.06 756 TYR A N 1
ATOM 6091 C CA . TYR A 1 756 ? -4.834 10.779 -28.339 1.00 84.06 756 TYR A CA 1
ATOM 6092 C C . TYR A 1 756 ? -5.412 10.353 -26.991 1.00 84.06 756 TYR A C 1
ATOM 6094 O O . TYR A 1 756 ? -6.246 9.447 -26.937 1.00 84.06 756 TYR A O 1
ATOM 6102 N N . CYS A 1 757 ? -5.044 11.014 -25.890 1.00 74.69 757 CYS A N 1
ATOM 6103 C CA . CYS A 1 757 ? -5.465 10.558 -24.572 1.00 74.69 757 CYS A CA 1
ATOM 6104 C C . CYS A 1 757 ? -6.863 11.090 -24.207 1.00 74.69 757 CYS A C 1
ATOM 6106 O O . CYS A 1 757 ? -7.099 12.299 -24.100 1.00 74.69 757 CYS A O 1
ATOM 6108 N N . LYS A 1 758 ? -7.826 10.177 -24.021 1.00 73.19 758 LYS A N 1
ATOM 6109 C CA . LYS A 1 758 ? -9.228 10.513 -23.688 1.00 73.19 758 LYS A CA 1
ATOM 6110 C C . LYS A 1 758 ? -9.558 10.343 -22.204 1.00 73.19 758 LYS A C 1
ATOM 6112 O O . LYS A 1 758 ? -10.438 11.031 -21.697 1.00 73.19 758 LYS A O 1
ATOM 6117 N N . THR A 1 759 ? -8.863 9.441 -21.513 1.00 75.19 759 THR A N 1
ATOM 6118 C CA . THR A 1 759 ? -9.185 9.010 -20.141 1.00 75.19 759 THR A CA 1
ATOM 6119 C C . THR A 1 759 ? -8.290 9.616 -19.061 1.00 75.19 759 THR A C 1
ATOM 6121 O O . THR A 1 759 ? -8.592 9.447 -17.876 1.00 75.19 759 THR A O 1
ATOM 6124 N N . LEU A 1 760 ? -7.208 10.304 -19.449 1.00 78.81 760 LEU A N 1
ATOM 6125 C CA . LEU A 1 760 ? -6.226 10.869 -18.526 1.00 78.81 760 LEU A CA 1
ATOM 6126 C C . LEU A 1 760 ? -6.848 11.945 -17.632 1.00 78.81 760 LEU A C 1
ATOM 6128 O O . LEU A 1 760 ? -7.613 12.793 -18.086 1.00 78.81 760 LEU A O 1
ATOM 6132 N N . ARG A 1 761 ? -6.497 11.893 -16.349 1.00 74.06 761 ARG A N 1
ATOM 6133 C CA . ARG A 1 761 ? -6.962 12.791 -15.287 1.00 74.06 761 ARG A CA 1
ATOM 6134 C C . ARG A 1 761 ? -5.813 13.467 -14.552 1.00 74.06 761 ARG A C 1
ATOM 6136 O O . ARG A 1 761 ? -6.009 14.546 -14.020 1.00 74.06 761 ARG A O 1
ATOM 6143 N N . GLU A 1 762 ? -4.640 12.851 -14.484 1.00 74.81 762 GLU A N 1
ATOM 6144 C CA . GLU A 1 762 ? -3.468 13.416 -13.813 1.00 74.81 762 GLU A CA 1
ATOM 6145 C C . GLU A 1 762 ? -2.246 13.282 -14.723 1.00 74.81 762 GLU A C 1
ATOM 6147 O O . GLU A 1 762 ? -1.951 12.186 -15.210 1.00 74.81 762 GLU A O 1
ATOM 6152 N N . LEU A 1 763 ? -1.545 14.394 -14.940 1.00 83.06 763 LEU A N 1
ATOM 6153 C CA . LEU A 1 763 ? -0.323 14.457 -15.734 1.00 83.06 763 LEU A CA 1
ATOM 6154 C C . LEU A 1 763 ? 0.759 15.187 -14.937 1.00 83.06 763 LEU A C 1
ATOM 6156 O O . LEU A 1 763 ? 0.581 16.344 -14.564 1.00 83.06 763 LEU A O 1
ATOM 6160 N N . CYS A 1 764 ? 1.887 14.524 -14.704 1.00 82.69 764 CYS A N 1
ATOM 6161 C CA . CYS A 1 764 ? 3.049 15.110 -14.036 1.00 82.69 764 CYS A CA 1
ATOM 6162 C C . CYS A 1 764 ? 4.258 15.067 -14.980 1.00 82.69 764 CYS A C 1
ATOM 6164 O O . CYS A 1 764 ? 4.684 13.988 -15.398 1.00 82.69 764 CYS A O 1
ATOM 6166 N N . MET A 1 765 ? 4.800 16.239 -15.305 1.00 84.19 765 MET A N 1
ATOM 6167 C CA . MET A 1 765 ? 5.892 16.438 -16.268 1.00 84.19 765 MET A CA 1
ATOM 6168 C C . MET A 1 765 ? 6.905 17.473 -15.744 1.00 84.19 765 MET A C 1
ATOM 6170 O O . MET A 1 765 ? 7.381 18.330 -16.479 1.00 84.19 765 MET A O 1
ATOM 6174 N N . ASN A 1 766 ? 7.213 17.415 -14.445 1.00 81.12 766 ASN A N 1
ATOM 6175 C CA . ASN A 1 766 ? 8.139 18.353 -13.801 1.00 81.12 766 ASN A CA 1
ATOM 6176 C C . ASN A 1 766 ? 9.589 18.116 -14.221 1.00 81.12 766 ASN A C 1
ATOM 6178 O O . ASN A 1 766 ? 9.955 16.975 -14.491 1.00 81.12 766 ASN A O 1
ATOM 6182 N N . GLY A 1 767 ? 10.409 19.171 -14.201 1.00 74.06 767 GLY A N 1
ATOM 6183 C CA . GLY A 1 767 ? 11.856 19.077 -14.439 1.00 74.06 767 GLY A CA 1
ATOM 6184 C C . GLY A 1 767 ? 12.219 18.601 -15.847 1.00 74.06 767 GLY A C 1
ATOM 6185 O O . GLY A 1 767 ? 13.101 17.762 -16.012 1.00 74.06 767 GLY A O 1
ATOM 6186 N N . ILE A 1 768 ? 11.482 19.080 -16.853 1.00 82.00 768 ILE A N 1
ATOM 6187 C CA . ILE A 1 768 ? 11.773 18.865 -18.272 1.00 82.00 768 ILE A CA 1
ATOM 6188 C C . ILE A 1 768 ? 12.029 20.244 -18.882 1.00 82.00 768 ILE A C 1
ATOM 6190 O O . ILE A 1 768 ? 11.083 20.983 -19.145 1.00 82.00 768 ILE A O 1
ATOM 6194 N N . ASP A 1 769 ? 13.299 20.587 -19.092 1.00 77.62 769 ASP A N 1
ATOM 6195 C CA . ASP A 1 769 ? 13.726 21.939 -19.493 1.00 77.62 769 ASP A CA 1
ATOM 6196 C C . ASP A 1 769 ? 13.136 22.388 -20.840 1.00 77.62 769 ASP A C 1
ATOM 6198 O O . ASP A 1 769 ? 12.916 23.572 -21.072 1.00 77.62 769 ASP A O 1
ATOM 6202 N N . ALA A 1 770 ? 12.830 21.435 -21.725 1.00 77.44 770 ALA A N 1
ATOM 6203 C CA . ALA A 1 770 ? 12.235 21.692 -23.035 1.00 77.44 770 ALA A CA 1
ATOM 6204 C C . ALA A 1 770 ? 10.725 22.018 -22.994 1.00 77.44 770 ALA A C 1
ATOM 6206 O O . ALA A 1 770 ? 10.128 22.263 -24.046 1.00 77.44 770 ALA A O 1
ATOM 6207 N N . LEU A 1 771 ? 10.081 21.976 -21.821 1.00 76.62 771 LEU A N 1
ATOM 6208 C CA . LEU A 1 771 ? 8.668 22.320 -21.656 1.00 76.62 771 LEU A CA 1
ATOM 6209 C C . LEU A 1 771 ? 8.525 23.733 -21.088 1.00 76.62 771 LEU A C 1
ATOM 6211 O O . LEU A 1 771 ? 8.775 23.978 -19.909 1.00 76.62 771 LEU A O 1
ATOM 6215 N N . GLU A 1 772 ? 8.025 24.655 -21.907 1.00 73.19 772 GLU A N 1
ATOM 6216 C CA . GLU A 1 772 ? 7.611 25.971 -21.424 1.00 73.19 772 GLU A CA 1
ATOM 6217 C C . GLU A 1 772 ? 6.313 25.849 -20.615 1.00 73.19 772 GLU A C 1
ATOM 6219 O O . GLU A 1 772 ? 5.230 25.630 -21.167 1.00 73.19 772 GLU A O 1
ATOM 6224 N N . VAL A 1 773 ? 6.419 25.996 -19.291 1.00 67.56 773 VAL A N 1
ATOM 6225 C CA . VAL A 1 773 ? 5.319 25.784 -18.332 1.00 67.56 773 VAL A CA 1
ATOM 6226 C C . VAL A 1 773 ? 4.055 26.559 -18.715 1.00 67.56 773 VAL A C 1
ATOM 6228 O O . VAL A 1 773 ? 2.960 25.993 -18.704 1.00 67.56 773 VAL A O 1
ATOM 6231 N N . GLU A 1 774 ? 4.195 27.825 -19.112 1.00 66.19 774 GLU A N 1
ATOM 6232 C CA . GLU A 1 774 ? 3.064 28.673 -19.506 1.00 66.19 774 GLU A CA 1
ATOM 6233 C C . GLU A 1 774 ? 2.347 28.145 -20.756 1.00 66.19 774 GLU A C 1
ATOM 6235 O O . GLU A 1 774 ? 1.115 28.068 -20.783 1.00 66.19 774 GLU A O 1
ATOM 6240 N N . GLN A 1 775 ? 3.094 27.716 -21.779 1.00 70.38 775 GLN A N 1
ATOM 6241 C CA . GLN A 1 775 ? 2.510 27.157 -23.001 1.00 70.38 775 GLN A CA 1
ATOM 6242 C C . GLN A 1 775 ? 1.770 25.847 -22.721 1.00 70.38 775 GLN A C 1
ATOM 6244 O O . GLN A 1 775 ? 0.676 25.617 -23.249 1.00 70.38 775 GLN A O 1
ATOM 6249 N N . VAL A 1 776 ? 2.342 24.988 -21.872 1.00 70.94 776 VAL A N 1
ATOM 6250 C CA . VAL A 1 776 ? 1.716 23.720 -21.490 1.00 70.94 776 VAL A CA 1
ATOM 6251 C C . VAL A 1 776 ? 0.425 23.963 -20.708 1.00 70.94 776 VAL A C 1
ATOM 6253 O O . VAL A 1 776 ? -0.604 23.359 -21.027 1.00 70.94 776 VAL A O 1
ATOM 6256 N N . GLN A 1 777 ? 0.441 24.880 -19.736 1.00 65.81 777 GLN A N 1
ATOM 6257 C CA . GLN A 1 777 ? -0.750 25.254 -18.970 1.00 65.81 777 GLN A CA 1
ATOM 6258 C C . GLN A 1 777 ? -1.854 25.807 -19.877 1.00 65.81 777 GLN A C 1
ATOM 6260 O O . GLN A 1 777 ? -2.992 25.339 -19.802 1.00 65.81 777 GLN A O 1
ATOM 6265 N N . GLN A 1 778 ? -1.530 26.737 -20.782 1.00 66.25 778 GLN A N 1
ATOM 6266 C CA . GLN A 1 778 ? -2.509 27.297 -21.716 1.00 66.25 778 GLN A CA 1
ATOM 6267 C C . GLN A 1 778 ? -3.120 26.230 -22.635 1.00 66.25 778 GLN A C 1
ATOM 6269 O O . GLN A 1 778 ? -4.335 26.233 -22.848 1.00 66.25 778 GLN A O 1
ATOM 6274 N N . LYS A 1 779 ? -2.311 25.303 -23.172 1.00 70.38 779 LYS A N 1
ATOM 6275 C CA . LYS A 1 779 ? -2.813 24.203 -24.013 1.00 70.38 779 LYS A CA 1
ATOM 6276 C C . LYS A 1 779 ? -3.719 23.246 -23.220 1.00 70.38 779 LYS A C 1
ATOM 6278 O O . LYS A 1 779 ? -4.785 22.883 -23.717 1.00 70.38 779 LYS A O 1
ATOM 6283 N N . LEU A 1 780 ? -3.344 22.879 -21.988 1.00 68.94 780 LEU A N 1
ATOM 6284 C CA . LEU A 1 780 ? -4.127 21.986 -21.110 1.00 68.94 780 LEU A CA 1
ATOM 6285 C C . LEU A 1 780 ? -5.468 22.600 -20.716 1.00 68.94 780 LEU A C 1
ATOM 6287 O O . LEU A 1 780 ? -6.501 21.948 -20.877 1.00 68.94 780 LEU A O 1
ATOM 6291 N N . LEU A 1 781 ? -5.468 23.868 -20.302 1.00 63.78 781 LEU A N 1
ATOM 6292 C CA . LEU A 1 781 ? -6.683 24.601 -19.944 1.00 63.78 781 LEU A CA 1
ATOM 6293 C C . LEU A 1 781 ? -7.649 24.746 -21.128 1.00 63.78 781 LEU A C 1
ATOM 6295 O O . LEU A 1 781 ? -8.859 24.633 -20.942 1.00 63.78 781 LEU A O 1
ATOM 6299 N N . LYS A 1 782 ? -7.136 24.968 -22.346 1.00 63.31 782 LYS A N 1
ATOM 6300 C CA . LYS A 1 782 ? -7.972 25.168 -23.543 1.00 63.31 782 LYS A CA 1
ATOM 6301 C C . LYS A 1 782 ? -8.558 23.874 -24.112 1.00 63.31 782 LYS A C 1
ATOM 6303 O O . LYS A 1 782 ? -9.686 23.901 -24.592 1.00 63.31 782 LYS A O 1
ATOM 6308 N N . GLN A 1 783 ? -7.808 22.769 -24.119 1.00 61.78 783 GLN A N 1
ATOM 6309 C CA . GLN A 1 783 ? -8.180 21.570 -24.893 1.00 61.78 783 GLN A CA 1
ATOM 6310 C C . GLN A 1 783 ? -8.575 20.352 -24.043 1.00 61.78 783 GLN A C 1
ATOM 6312 O O . GLN A 1 783 ? -9.293 19.480 -24.539 1.00 61.78 783 GLN A O 1
ATOM 6317 N N . LYS A 1 784 ? -8.122 20.255 -22.784 1.00 64.38 784 LYS A N 1
ATOM 6318 C CA . LYS A 1 784 ? -8.360 19.091 -21.906 1.00 64.38 784 LYS A CA 1
ATOM 6319 C C . LYS A 1 784 ? -8.588 19.501 -20.436 1.00 64.38 784 LYS A C 1
ATOM 6321 O O . LYS A 1 784 ? -7.816 19.095 -19.563 1.00 64.38 784 LYS A O 1
ATOM 6326 N N . PRO A 1 785 ? -9.670 20.239 -20.119 1.00 55.62 785 PRO A N 1
ATOM 6327 C CA . PRO A 1 785 ? -9.951 20.718 -18.757 1.00 55.62 785 PRO A CA 1
ATOM 6328 C C . PRO A 1 785 ? -10.188 19.595 -17.727 1.00 55.62 785 PRO A C 1
ATOM 6330 O O . PRO A 1 785 ? -10.165 19.835 -16.525 1.00 55.62 785 PRO A O 1
ATOM 6333 N N . GLN A 1 786 ? -10.402 18.350 -18.170 1.00 51.66 786 GLN A N 1
ATOM 6334 C CA . GLN A 1 786 ? -10.577 17.180 -17.305 1.00 51.66 786 GLN A CA 1
ATOM 6335 C C . GLN A 1 786 ? -9.282 16.656 -16.659 1.00 51.66 786 GLN A C 1
ATOM 6337 O O . GLN A 1 786 ? -9.358 15.751 -15.823 1.00 51.66 786 GLN A O 1
ATOM 6342 N N . ILE A 1 787 ? -8.102 17.160 -17.040 1.00 60.47 787 ILE A N 1
ATOM 6343 C CA . ILE A 1 787 ? -6.837 16.806 -16.382 1.00 60.47 787 ILE A CA 1
ATOM 6344 C C . ILE A 1 787 ? -6.771 17.579 -15.051 1.00 60.47 787 ILE A C 1
ATOM 6346 O O . ILE A 1 787 ? -6.291 18.702 -14.965 1.00 60.47 787 ILE A O 1
ATOM 6350 N N . LEU A 1 788 ? -7.314 16.944 -14.009 1.00 48.06 788 LEU A N 1
ATOM 6351 C CA . LEU A 1 788 ? -7.550 17.427 -12.643 1.00 48.06 788 LEU A CA 1
ATOM 6352 C C . LEU A 1 788 ? -6.294 17.841 -11.867 1.00 48.06 788 LEU A C 1
ATOM 6354 O O . LEU A 1 788 ? -6.419 18.499 -10.835 1.00 48.06 788 LEU A O 1
ATOM 6358 N N . LYS A 1 789 ? -5.106 17.391 -12.279 1.00 47.41 789 LYS A N 1
ATOM 6359 C CA . LYS A 1 789 ? -3.852 17.731 -11.607 1.00 47.41 789 LYS A CA 1
ATOM 6360 C C . LYS A 1 789 ? -2.721 17.789 -12.616 1.00 47.41 789 LYS A C 1
ATOM 6362 O O . LYS A 1 789 ? -2.292 16.762 -13.142 1.00 47.41 789 LYS A O 1
ATOM 6367 N N . VAL A 1 790 ? -2.254 19.004 -12.842 1.00 50.16 790 VAL A N 1
ATOM 6368 C CA . VAL A 1 790 ? -0.998 19.281 -13.511 1.00 50.16 790 VAL A CA 1
ATOM 6369 C C . VAL A 1 790 ? -0.132 19.926 -12.445 1.00 50.16 790 VAL A C 1
ATOM 6371 O O . VAL A 1 790 ? -0.225 21.123 -12.195 1.00 50.16 790 VAL A O 1
ATOM 6374 N N . GLU A 1 791 ? 0.623 19.112 -11.712 1.00 46.38 791 GLU A N 1
ATOM 6375 C CA . GLU A 1 791 ? 1.671 19.652 -10.847 1.00 46.38 791 GLU A CA 1
ATOM 6376 C C . GLU A 1 791 ? 2.770 20.153 -11.781 1.00 46.38 791 GLU A C 1
ATOM 6378 O O . GLU A 1 791 ? 3.688 19.402 -12.063 1.00 46.38 791 GLU A O 1
ATOM 6383 N N . PHE A 1 792 ? 2.615 21.360 -12.325 1.00 44.69 792 PHE A N 1
ATOM 6384 C CA . PHE A 1 792 ? 3.734 22.255 -12.592 1.00 44.69 792 PHE A CA 1
ATOM 6385 C C . PHE A 1 792 ? 3.840 23.125 -11.346 1.00 44.69 792 PHE A C 1
ATOM 6387 O O . PHE A 1 792 ? 2.820 23.606 -10.858 1.00 44.69 792 PHE A O 1
ATOM 6394 N N . LEU A 1 793 ? 5.032 23.260 -10.780 1.00 28.02 793 LEU A N 1
ATOM 6395 C CA . LEU A 1 793 ? 5.296 24.053 -9.578 1.00 28.02 793 LEU A CA 1
ATOM 6396 C C . LEU A 1 793 ? 4.600 25.432 -9.617 1.00 28.02 793 LEU A C 1
ATOM 6398 O O . LEU A 1 793 ? 5.083 26.364 -10.248 1.00 28.02 793 LEU A O 1
ATOM 6402 N N . LEU A 1 794 ? 3.478 25.558 -8.906 1.00 30.55 794 LEU A N 1
ATOM 6403 C CA . LEU A 1 794 ? 2.860 26.819 -8.502 1.00 30.55 794 LEU A CA 1
ATOM 6404 C C . LEU A 1 794 ? 2.437 26.686 -7.038 1.00 30.55 794 LEU A C 1
ATOM 6406 O O . LEU A 1 794 ? 1.272 26.455 -6.722 1.00 30.55 794 LEU A O 1
ATOM 6410 N N . GLU A 1 795 ? 3.409 26.828 -6.139 1.00 30.44 795 GLU A N 1
ATOM 6411 C CA . GLU A 1 795 ? 3.141 27.316 -4.780 1.00 30.44 795 GLU A CA 1
ATOM 6412 C C . GLU A 1 795 ? 3.521 28.794 -4.593 1.00 30.44 795 GLU A C 1
ATOM 6414 O O . GLU A 1 795 ? 3.311 29.333 -3.513 1.00 30.44 795 GLU A O 1
ATOM 6419 N N . SER A 1 796 ? 3.958 29.504 -5.642 1.00 30.64 796 SER A N 1
ATOM 6420 C CA . SER A 1 796 ? 4.386 30.904 -5.499 1.00 30.64 796 SER A CA 1
ATOM 6421 C C . SER A 1 796 ? 4.069 31.766 -6.724 1.00 30.64 796 SER A C 1
ATOM 6423 O O . SER A 1 796 ? 4.969 32.187 -7.437 1.00 30.64 796 SER A O 1
ATOM 6425 N N . LEU A 1 797 ? 2.796 32.086 -6.959 1.00 32.50 797 LEU A N 1
ATOM 6426 C CA . LEU A 1 797 ? 2.437 33.321 -7.672 1.00 32.50 797 LEU A CA 1
ATOM 6427 C C . LEU A 1 797 ? 1.356 34.046 -6.879 1.00 32.50 797 LEU A C 1
ATOM 6429 O O . LEU A 1 797 ? 0.160 33.951 -7.136 1.00 32.50 797 LEU A O 1
ATOM 6433 N N . GLY A 1 798 ? 1.841 34.744 -5.859 1.00 30.02 798 GLY A N 1
ATOM 6434 C CA . GLY A 1 798 ? 1.071 35.590 -4.964 1.00 30.02 798 GLY A CA 1
ATOM 6435 C C . GLY A 1 798 ? 1.930 36.689 -4.346 1.00 30.02 798 GLY A C 1
ATOM 6436 O O . GLY A 1 798 ? 1.765 36.976 -3.172 1.00 30.02 798 GLY A O 1
ATOM 6437 N N . SER A 1 799 ? 2.859 37.274 -5.106 1.00 28.58 799 SER A N 1
ATOM 6438 C CA . SER A 1 799 ? 3.366 38.638 -4.902 1.00 28.58 799 SER A CA 1
ATOM 6439 C C . SER A 1 799 ? 4.294 39.006 -6.059 1.00 28.58 799 SER A C 1
ATOM 6441 O O . SER A 1 799 ? 5.189 38.252 -6.429 1.00 28.58 799 SER A O 1
ATOM 6443 N N . LYS A 1 800 ? 4.069 40.177 -6.660 1.00 38.66 800 LYS A N 1
ATOM 6444 C CA . LYS A 1 800 ? 5.079 40.829 -7.494 1.00 38.66 800 LYS A CA 1
ATOM 6445 C C . LYS A 1 800 ? 6.275 41.149 -6.600 1.00 38.66 800 LYS A C 1
ATOM 6447 O O . LYS A 1 800 ? 6.135 41.967 -5.695 1.00 38.66 800 LYS A O 1
ATOM 6452 N N . VAL A 1 801 ? 7.421 40.546 -6.879 1.00 31.75 801 VAL A N 1
ATOM 6453 C CA . VAL A 1 801 ? 8.722 41.100 -6.510 1.00 31.75 801 VAL A CA 1
ATOM 6454 C C . VAL A 1 801 ? 9.574 41.012 -7.765 1.00 31.75 801 VAL A C 1
ATOM 6456 O O . VAL A 1 801 ? 9.792 39.928 -8.304 1.00 31.75 801 VAL A O 1
ATOM 6459 N N . ASP A 1 802 ? 9.953 42.179 -8.271 1.00 39.53 802 ASP A N 1
ATOM 6460 C CA . ASP A 1 802 ? 10.955 42.326 -9.316 1.00 39.53 802 ASP A CA 1
ATOM 6461 C C . ASP A 1 802 ? 12.209 41.556 -8.915 1.00 39.53 802 ASP A C 1
ATOM 6463 O O . ASP A 1 802 ? 12.758 41.836 -7.857 1.00 39.53 802 ASP A O 1
ATOM 6467 N N . ASN A 1 803 ? 12.685 40.638 -9.754 1.00 29.56 803 ASN A N 1
ATOM 6468 C CA . ASN A 1 803 ? 14.082 40.223 -9.722 1.00 29.56 803 ASN A CA 1
ATOM 6469 C C . ASN A 1 803 ? 14.558 39.878 -11.132 1.00 29.56 803 ASN A C 1
ATOM 6471 O O . ASN A 1 803 ? 14.194 38.868 -11.736 1.00 29.56 803 ASN A O 1
ATOM 6475 N N . LYS A 1 804 ? 15.401 40.776 -11.642 1.00 31.08 804 LYS A N 1
ATOM 6476 C CA . LYS A 1 804 ? 16.366 40.495 -12.699 1.00 31.08 804 LYS A CA 1
ATOM 6477 C C . LYS A 1 804 ? 17.276 39.362 -12.214 1.00 31.08 804 LYS A C 1
ATOM 6479 O O . LYS A 1 804 ? 17.820 39.451 -11.126 1.00 31.08 804 LYS A O 1
ATOM 6484 N N . HIS A 1 805 ? 17.401 38.336 -13.047 1.00 36.53 805 HIS A N 1
ATOM 6485 C CA . HIS A 1 805 ? 18.481 37.347 -13.130 1.00 36.53 805 HIS A CA 1
ATOM 6486 C C . HIS A 1 805 ? 19.371 37.128 -11.891 1.00 36.53 805 HIS A C 1
ATOM 6488 O O . HIS A 1 805 ? 20.373 37.817 -11.767 1.00 36.53 805 HIS A O 1
ATOM 6494 N N . GLU A 1 806 ? 19.138 36.057 -11.125 1.00 27.20 806 GLU A N 1
ATOM 6495 C CA . GLU A 1 806 ? 20.200 35.392 -10.347 1.00 27.20 806 GLU A CA 1
ATOM 6496 C C . GLU A 1 806 ? 19.981 33.868 -10.318 1.00 27.20 806 GLU A C 1
ATOM 6498 O O . GLU A 1 806 ? 19.319 33.321 -9.446 1.00 27.20 806 GLU A O 1
ATOM 6503 N N . ASN A 1 807 ? 20.576 33.169 -11.291 1.00 32.66 807 ASN A N 1
ATOM 6504 C CA . ASN A 1 807 ? 21.091 31.813 -11.079 1.00 32.66 807 ASN A CA 1
ATOM 6505 C C . ASN A 1 807 ? 22.556 31.949 -10.634 1.00 32.66 807 ASN A C 1
ATOM 6507 O O . ASN A 1 807 ? 23.477 31.560 -11.353 1.00 32.66 807 ASN A O 1
ATOM 6511 N N . ALA A 1 808 ? 22.761 32.565 -9.473 1.00 32.56 808 ALA A N 1
ATOM 6512 C CA . ALA A 1 808 ? 24.009 32.504 -8.732 1.00 32.56 808 ALA A CA 1
ATOM 6513 C C . ALA A 1 808 ? 23.726 31.707 -7.457 1.00 32.56 808 ALA A C 1
ATOM 6515 O O . ALA A 1 808 ? 22.768 31.971 -6.735 1.00 32.56 808 ALA A O 1
ATOM 6516 N N . ILE A 1 809 ? 24.519 30.666 -7.243 1.00 31.52 809 ILE A N 1
ATOM 6517 C CA . ILE A 1 809 ? 24.465 29.825 -6.054 1.00 31.52 809 ILE A CA 1
ATOM 6518 C C . ILE A 1 809 ? 24.948 30.694 -4.889 1.00 31.52 809 ILE A C 1
ATOM 6520 O O . ILE A 1 809 ? 26.091 31.141 -4.901 1.00 31.52 809 ILE A O 1
ATOM 6524 N N . ASN A 1 810 ? 24.066 30.972 -3.930 1.00 28.12 810 ASN A N 1
ATOM 6525 C CA . ASN A 1 810 ? 24.431 31.614 -2.674 1.00 28.12 810 ASN A CA 1
ATOM 6526 C C . ASN A 1 810 ? 24.909 30.518 -1.707 1.00 28.12 810 ASN A C 1
ATOM 6528 O O . ASN A 1 810 ? 24.131 29.642 -1.327 1.00 28.12 810 ASN A O 1
ATOM 6532 N N . GLU A 1 811 ? 26.203 30.521 -1.392 1.00 32.41 811 GLU A N 1
ATOM 6533 C CA . GLU A 1 811 ? 26.886 29.507 -0.575 1.00 32.41 811 GLU A CA 1
ATOM 6534 C C . GLU A 1 811 ? 26.709 29.734 0.947 1.00 32.41 811 GLU A C 1
ATOM 6536 O O . GLU A 1 811 ? 27.203 28.935 1.737 1.00 32.41 811 GLU A O 1
ATOM 6541 N N . ASP A 1 812 ? 25.943 30.748 1.374 1.00 32.66 812 ASP A N 1
ATOM 6542 C CA . ASP A 1 812 ? 25.920 31.222 2.772 1.00 32.66 812 ASP A CA 1
ATOM 6543 C C . ASP A 1 812 ? 24.848 30.606 3.713 1.00 32.66 812 ASP A C 1
ATOM 6545 O O . ASP A 1 812 ? 24.797 30.968 4.886 1.00 32.66 812 ASP A O 1
ATOM 6549 N N . GLU A 1 813 ? 23.994 29.663 3.290 1.00 31.33 813 GLU A N 1
ATOM 6550 C CA . GLU A 1 813 ? 22.918 29.123 4.167 1.00 31.33 813 GLU A CA 1
ATOM 6551 C C . GLU A 1 813 ? 23.123 27.686 4.691 1.00 31.33 813 GLU A C 1
ATOM 6553 O O . GLU A 1 813 ? 22.191 27.068 5.211 1.00 31.33 813 GLU A O 1
ATOM 6558 N N . PHE A 1 814 ? 24.347 27.148 4.639 1.00 28.86 814 PHE A N 1
ATOM 6559 C CA . PHE A 1 814 ? 24.655 25.837 5.241 1.00 28.86 814 PHE A CA 1
ATOM 6560 C C . PHE A 1 814 ? 25.108 25.871 6.714 1.00 28.86 814 PHE A C 1
ATOM 6562 O O . PHE A 1 814 ? 25.182 24.809 7.333 1.00 28.86 814 PHE A O 1
ATOM 6569 N N . ASP A 1 815 ? 25.290 27.049 7.324 1.00 34.19 815 ASP A N 1
ATOM 6570 C CA . ASP A 1 815 ? 25.874 27.181 8.674 1.00 34.19 815 ASP A CA 1
ATOM 6571 C C . ASP A 1 815 ? 24.903 27.596 9.803 1.00 34.19 815 ASP A C 1
ATOM 6573 O O . ASP A 1 815 ? 25.327 27.958 10.901 1.00 34.19 815 ASP A O 1
ATOM 6577 N N . ALA A 1 816 ? 23.582 27.487 9.616 1.00 31.09 816 ALA A N 1
ATOM 6578 C CA . ALA A 1 816 ? 22.600 27.912 10.632 1.00 31.09 816 ALA A CA 1
ATOM 6579 C C . ALA A 1 816 ? 21.892 26.779 11.411 1.00 31.09 816 ALA A C 1
ATOM 6581 O O . ALA A 1 816 ? 20.848 27.011 12.019 1.00 31.09 816 ALA A O 1
ATOM 6582 N N . PHE A 1 817 ? 22.447 25.564 11.468 1.00 25.77 817 PHE A N 1
ATOM 6583 C CA . PHE A 1 817 ? 21.946 24.490 12.346 1.00 25.77 817 PHE A CA 1
ATOM 6584 C C . PHE A 1 817 ? 22.902 24.218 13.517 1.00 25.77 817 PHE A C 1
ATOM 6586 O O . PHE A 1 817 ? 23.420 23.117 13.649 1.00 25.77 817 PHE A O 1
ATOM 6593 N N . ASN A 1 818 ? 23.158 25.241 14.349 1.00 34.00 818 ASN A N 1
ATOM 6594 C CA . ASN A 1 818 ? 23.546 25.116 15.772 1.00 34.00 818 ASN A CA 1
ATOM 6595 C C . ASN A 1 818 ? 23.674 26.481 16.490 1.00 34.00 818 ASN A C 1
ATOM 6597 O O . ASN A 1 818 ? 24.578 26.689 17.296 1.00 34.00 818 ASN A O 1
ATOM 6601 N N . MET A 1 819 ? 22.762 27.425 16.246 1.00 31.77 819 MET A N 1
ATOM 6602 C CA . MET A 1 819 ? 22.711 28.659 17.041 1.00 31.77 819 MET A CA 1
ATOM 6603 C C . MET A 1 819 ? 21.683 28.502 18.166 1.00 31.77 819 MET A C 1
ATOM 6605 O O . MET A 1 819 ? 20.476 28.531 17.937 1.00 31.77 819 MET A O 1
ATOM 6609 N N . ILE A 1 820 ? 22.177 28.313 19.393 1.00 36.81 820 ILE A N 1
ATOM 6610 C CA . ILE A 1 820 ? 21.413 28.578 20.617 1.00 36.81 820 ILE A CA 1
ATOM 6611 C C . ILE A 1 820 ? 21.106 30.080 20.616 1.00 36.81 820 ILE A C 1
ATOM 6613 O O . ILE A 1 820 ? 22.004 30.900 20.431 1.00 36.81 820 ILE A O 1
ATOM 6617 N N . SER A 1 821 ? 19.837 30.443 20.781 1.00 33.56 821 SER A N 1
ATOM 6618 C CA . SER A 1 821 ? 19.409 31.836 20.887 1.00 33.56 821 SER A CA 1
ATOM 6619 C C . SER A 1 821 ? 20.047 32.490 22.117 1.00 33.56 821 SER A C 1
ATOM 6621 O O . SER A 1 821 ? 19.683 32.159 23.244 1.00 33.56 821 SER A O 1
ATOM 6623 N N . ASN A 1 822 ? 20.976 33.424 21.904 1.00 33.00 822 ASN A N 1
ATOM 6624 C CA . ASN A 1 822 ? 21.394 34.381 22.925 1.00 33.00 822 ASN A CA 1
ATOM 6625 C C . ASN A 1 822 ? 20.290 35.434 23.072 1.00 33.00 822 ASN A C 1
ATOM 6627 O O . ASN A 1 822 ? 20.239 36.394 22.304 1.00 33.00 822 ASN A O 1
ATOM 6631 N N . ASP A 1 823 ? 19.398 35.234 24.037 1.00 35.47 823 ASP A N 1
ATOM 6632 C CA . ASP A 1 823 ? 18.538 36.303 24.540 1.00 35.47 823 ASP A CA 1
ATOM 6633 C C . ASP A 1 823 ? 19.389 37.217 25.451 1.00 35.47 823 ASP A C 1
ATOM 6635 O O . ASP A 1 823 ? 20.043 36.702 26.363 1.00 35.47 823 ASP A O 1
ATOM 6639 N N . PRO A 1 824 ? 19.470 38.544 25.227 1.00 44.06 824 PRO A N 1
ATOM 6640 C CA . PRO A 1 824 ? 20.376 39.409 25.982 1.00 44.06 824 PRO A CA 1
ATOM 6641 C C . PRO A 1 824 ? 19.979 39.688 27.437 1.00 44.06 824 PRO A C 1
ATOM 6643 O O . PRO A 1 824 ? 20.713 40.418 28.091 1.00 44.06 824 PRO A O 1
ATOM 6646 N N . ASN A 1 825 ? 18.863 39.170 27.965 1.00 46.97 825 ASN A N 1
ATOM 6647 C CA . ASN A 1 825 ? 18.451 39.430 29.352 1.00 46.97 825 ASN A CA 1
ATOM 6648 C C . ASN A 1 825 ? 17.715 38.232 29.981 1.00 46.97 825 ASN A C 1
ATOM 6650 O O . ASN A 1 825 ? 16.502 38.105 29.835 1.00 46.97 825 ASN A O 1
ATOM 6654 N N . GLY A 1 826 ? 18.420 37.398 30.751 1.00 35.31 826 GLY A N 1
ATOM 6655 C CA . GLY A 1 826 ? 17.774 36.417 31.629 1.00 35.31 826 GLY A CA 1
ATOM 6656 C C . GLY A 1 826 ? 18.700 35.303 32.107 1.00 35.31 826 GLY A C 1
ATOM 6657 O O . GLY A 1 826 ? 18.946 34.345 31.387 1.00 35.31 826 GLY A O 1
ATOM 6658 N N . GLU A 1 827 ? 19.195 35.461 33.330 1.00 44.62 827 GLU A N 1
ATOM 6659 C CA . GLU A 1 827 ? 19.981 34.530 34.147 1.00 44.62 827 GLU A CA 1
ATOM 6660 C C . GLU A 1 827 ? 19.618 33.043 33.964 1.00 44.62 827 GLU A C 1
ATOM 6662 O O . GLU A 1 827 ? 18.443 32.689 34.014 1.00 44.62 827 GLU A O 1
ATOM 6667 N N . ASN A 1 828 ? 20.630 32.175 33.820 1.00 34.28 828 ASN A N 1
ATOM 6668 C CA . ASN A 1 828 ? 20.697 30.860 34.477 1.00 34.28 828 ASN A CA 1
ATOM 6669 C C . ASN A 1 828 ? 22.086 30.229 34.277 1.00 34.28 828 ASN A C 1
ATOM 6671 O O . ASN A 1 828 ? 22.414 29.684 33.222 1.00 34.28 828 ASN A O 1
ATOM 6675 N N . GLU A 1 829 ? 22.897 30.303 35.330 1.00 43.28 829 GLU A N 1
ATOM 6676 C CA . GLU A 1 829 ? 24.118 29.524 35.520 1.00 43.28 829 GLU A CA 1
ATOM 6677 C C . GLU A 1 829 ? 23.793 28.024 35.574 1.00 43.28 829 GLU A C 1
ATOM 6679 O O . GLU A 1 829 ? 22.975 27.601 36.388 1.00 43.28 829 GLU A O 1
ATOM 6684 N N . ILE A 1 830 ? 24.477 27.198 34.774 1.00 34.41 830 ILE A N 1
ATOM 6685 C CA . ILE A 1 830 ? 24.690 25.784 35.116 1.00 34.41 830 ILE A CA 1
ATOM 6686 C C . ILE A 1 830 ? 26.147 25.420 34.813 1.00 34.41 830 ILE A C 1
ATOM 6688 O O . ILE A 1 830 ? 26.574 25.318 33.663 1.00 34.41 830 ILE A O 1
ATOM 6692 N N . GLU A 1 831 ? 26.900 25.226 35.892 1.00 47.25 831 GLU A N 1
ATOM 6693 C CA . GLU A 1 831 ? 28.269 24.721 35.943 1.00 47.25 831 GLU A CA 1
ATOM 6694 C C . GLU A 1 831 ? 28.415 23.360 35.239 1.00 47.25 831 GLU A C 1
ATOM 6696 O O . GLU A 1 831 ? 27.622 22.448 35.471 1.00 47.25 831 GLU A O 1
ATOM 6701 N N . THR A 1 832 ? 29.487 23.153 34.464 1.00 38.38 832 THR A N 1
ATOM 6702 C CA . THR A 1 832 ? 30.002 21.795 34.197 1.00 38.38 832 THR A CA 1
ATOM 6703 C C . THR A 1 832 ? 31.537 21.745 34.076 1.00 38.38 832 THR A C 1
ATOM 6705 O O . THR A 1 832 ? 32.171 22.730 33.701 1.00 38.38 832 THR A O 1
ATOM 6708 N N . PRO A 1 833 ? 32.168 20.604 34.436 1.00 41.78 833 PRO A N 1
ATOM 6709 C CA . PRO A 1 833 ? 33.519 20.539 34.998 1.00 41.78 833 PRO A CA 1
ATOM 6710 C C . PRO A 1 833 ? 34.601 20.230 33.951 1.00 41.78 833 PRO A C 1
ATOM 6712 O O . PRO A 1 833 ? 34.413 19.393 33.069 1.00 41.78 833 PRO A O 1
ATOM 6715 N N . GLN A 1 834 ? 35.791 20.813 34.132 1.00 42.72 834 GLN A N 1
ATOM 6716 C CA . GLN A 1 834 ? 36.989 20.749 33.268 1.00 42.72 834 GLN A CA 1
ATOM 6717 C C . GLN A 1 834 ? 37.547 19.337 32.931 1.00 42.72 834 GLN A C 1
ATOM 6719 O O . GLN A 1 834 ? 38.550 19.221 32.229 1.00 42.72 834 GLN A O 1
ATOM 6724 N N . MET A 1 835 ? 36.918 18.241 33.372 1.00 40.94 835 MET A N 1
ATOM 6725 C CA . MET A 1 835 ? 37.358 16.860 33.105 1.00 40.94 835 MET A CA 1
ATOM 6726 C C . MET A 1 835 ? 36.826 16.245 31.794 1.00 40.94 835 MET A C 1
ATOM 6728 O O . MET A 1 835 ? 37.298 15.181 31.393 1.00 40.94 835 MET A O 1
ATOM 6732 N N . SER A 1 836 ? 35.879 16.881 31.096 1.00 44.00 836 SER A N 1
ATOM 6733 C CA . SER A 1 836 ? 35.301 16.352 29.845 1.00 44.00 836 SER A CA 1
ATOM 6734 C C . SER A 1 836 ? 36.146 16.645 28.594 1.00 44.00 836 SER A C 1
ATOM 6736 O O . SER A 1 836 ? 36.190 15.813 27.690 1.00 44.00 836 SER A O 1
ATOM 6738 N N . LEU A 1 837 ? 36.886 17.759 28.555 1.00 45.16 837 LEU A N 1
ATOM 6739 C CA . LEU A 1 837 ? 37.655 18.205 27.379 1.00 45.16 837 LEU A CA 1
ATOM 6740 C C . LEU A 1 837 ? 38.769 17.229 26.961 1.00 45.16 837 LEU A C 1
ATOM 6742 O O . LEU A 1 837 ? 38.848 16.846 25.796 1.00 45.16 837 LEU A O 1
ATOM 6746 N N . LYS A 1 838 ? 39.555 16.716 27.917 1.00 47.16 838 LYS A N 1
ATOM 6747 C CA . LYS A 1 838 ? 40.629 15.740 27.635 1.00 47.16 838 LYS A CA 1
ATOM 6748 C C . LYS A 1 838 ? 40.117 14.403 27.090 1.00 47.16 838 LYS A C 1
ATOM 6750 O O . LYS A 1 838 ? 40.824 13.713 26.357 1.00 47.16 838 LYS A O 1
ATOM 6755 N N . LYS A 1 839 ? 38.889 14.011 27.446 1.00 41.12 839 LYS A N 1
ATOM 6756 C CA . LYS A 1 839 ? 38.274 12.769 26.956 1.00 41.12 839 LYS A CA 1
ATOM 6757 C C . LYS A 1 839 ? 37.857 12.903 25.488 1.00 41.12 839 LYS A C 1
ATOM 6759 O O . LYS A 1 839 ? 38.025 11.951 24.729 1.00 41.12 839 LYS A O 1
ATOM 6764 N N . TYR A 1 840 ? 37.382 14.084 25.093 1.00 47.28 840 TYR A N 1
ATOM 6765 C CA . TYR A 1 840 ? 37.030 14.387 23.708 1.00 47.28 840 TYR A CA 1
ATOM 6766 C C . TYR A 1 840 ? 38.264 14.588 22.820 1.00 47.28 840 TYR A C 1
ATOM 6768 O O . TYR A 1 840 ? 38.277 14.076 21.705 1.00 47.28 840 TYR A O 1
ATOM 6776 N N . GLU A 1 841 ? 39.341 15.206 23.316 1.00 48.94 841 GLU A N 1
ATOM 6777 C CA . GLU A 1 841 ? 40.603 15.319 22.561 1.00 48.94 841 GLU A CA 1
ATOM 6778 C C . GLU A 1 841 ? 41.195 13.952 22.190 1.00 48.94 841 GLU A C 1
ATOM 6780 O O . GLU A 1 841 ? 41.605 13.737 21.049 1.00 48.94 841 GLU A O 1
ATOM 6785 N N . ASN A 1 842 ? 41.179 12.987 23.114 1.00 54.25 842 ASN A N 1
ATOM 6786 C CA . ASN A 1 842 ? 41.682 11.638 22.839 1.00 54.25 842 ASN A CA 1
ATOM 6787 C C . ASN A 1 842 ? 40.815 10.874 21.823 1.00 54.25 842 ASN A C 1
ATOM 6789 O O . ASN A 1 842 ? 41.350 10.130 21.001 1.00 54.25 842 ASN A O 1
ATOM 6793 N N . GLN A 1 843 ? 39.494 11.077 21.837 1.00 45.41 843 GLN A N 1
ATOM 6794 C CA . GLN A 1 843 ? 38.587 10.479 20.850 1.00 45.41 843 GLN A CA 1
ATOM 6795 C C . GLN A 1 843 ? 38.748 11.119 19.465 1.00 45.41 843 GLN A C 1
ATOM 6797 O O . GLN A 1 843 ? 38.755 10.413 18.461 1.00 45.41 843 GLN A O 1
ATOM 6802 N N . ILE A 1 844 ? 38.964 12.435 19.404 1.00 48.12 844 ILE A N 1
ATOM 6803 C CA . ILE A 1 844 ? 39.235 13.161 18.155 1.00 48.12 844 ILE A CA 1
ATOM 6804 C C . ILE A 1 844 ? 40.571 12.720 17.543 1.00 48.12 844 ILE A C 1
ATOM 6806 O O . ILE A 1 844 ? 40.664 12.532 16.329 1.00 48.12 844 ILE A O 1
ATOM 6810 N N . ASN A 1 845 ? 41.595 12.493 18.368 1.00 55.91 845 ASN A N 1
ATOM 6811 C CA . ASN A 1 845 ? 42.889 12.003 17.894 1.00 55.91 845 ASN A CA 1
ATOM 6812 C C . ASN A 1 845 ? 42.819 10.544 17.402 1.00 55.91 845 ASN A C 1
ATOM 6814 O O . ASN A 1 845 ? 43.395 10.238 16.362 1.00 55.91 845 ASN A O 1
ATOM 6818 N N . GLN A 1 846 ? 42.027 9.673 18.043 1.00 54.00 846 GLN A N 1
ATOM 6819 C CA . GLN A 1 846 ? 41.763 8.318 17.526 1.00 54.00 846 GLN A CA 1
ATOM 6820 C C . GLN A 1 846 ? 41.039 8.323 16.174 1.00 54.00 846 GLN A C 1
ATOM 6822 O O . GLN A 1 846 ? 41.376 7.535 15.291 1.00 54.00 846 GLN A O 1
ATOM 6827 N N . VAL A 1 847 ? 40.068 9.220 15.989 1.00 48.47 847 VAL A N 1
ATOM 6828 C CA . VAL A 1 847 ? 39.364 9.379 14.707 1.00 48.47 847 VAL A CA 1
ATOM 6829 C C . VAL A 1 847 ? 40.320 9.912 13.631 1.00 48.47 847 VAL A C 1
ATOM 6831 O O . VAL A 1 847 ? 40.316 9.420 12.504 1.00 48.47 847 VAL A O 1
ATOM 6834 N N . ARG A 1 848 ? 41.219 10.844 13.974 1.00 48.72 848 ARG A N 1
ATOM 6835 C CA . ARG A 1 848 ? 42.273 11.335 13.065 1.00 48.72 848 ARG A CA 1
ATOM 6836 C C . ARG A 1 848 ? 43.251 10.242 12.624 1.00 48.72 848 ARG A C 1
ATOM 6838 O O . ARG A 1 848 ? 43.589 10.194 11.441 1.00 48.72 848 ARG A O 1
ATOM 6845 N N . ASP A 1 849 ? 43.660 9.351 13.523 1.00 49.34 849 ASP A N 1
ATOM 6846 C CA . ASP A 1 849 ? 44.538 8.226 13.172 1.00 49.34 849 ASP A CA 1
ATOM 6847 C C . ASP A 1 849 ? 43.821 7.182 12.295 1.00 49.34 849 ASP A C 1
ATOM 6849 O O . ASP A 1 849 ? 44.418 6.641 11.362 1.00 49.34 849 ASP A O 1
ATOM 6853 N N . GLN A 1 850 ? 42.514 6.967 12.497 1.00 47.53 850 GLN A N 1
ATOM 6854 C CA . GLN A 1 850 ? 41.695 6.138 11.600 1.00 47.53 850 GLN A CA 1
ATOM 6855 C C . GLN A 1 850 ? 41.553 6.751 10.196 1.00 47.53 850 GLN A C 1
ATOM 6857 O O . GLN A 1 850 ? 41.595 6.022 9.203 1.00 47.53 850 GLN A O 1
ATOM 6862 N N . HIS A 1 851 ? 41.464 8.080 10.081 1.00 48.38 851 HIS A N 1
ATOM 6863 C CA . HIS A 1 851 ? 41.423 8.768 8.785 1.00 48.38 851 HIS A CA 1
ATOM 6864 C C . HIS A 1 851 ? 42.760 8.741 8.030 1.00 48.38 851 HIS A C 1
ATOM 6866 O O . HIS A 1 851 ? 42.746 8.652 6.802 1.00 48.38 851 HIS A O 1
ATOM 6872 N N . ARG A 1 852 ? 43.909 8.724 8.726 1.00 48.31 852 ARG A N 1
ATOM 6873 C CA . ARG A 1 852 ? 45.214 8.445 8.089 1.00 48.31 852 ARG A CA 1
ATOM 6874 C C . ARG A 1 852 ? 45.266 7.045 7.486 1.00 48.31 852 ARG A C 1
ATOM 6876 O O . ARG A 1 852 ? 45.703 6.891 6.352 1.00 48.31 852 ARG A O 1
ATOM 6883 N N . GLY A 1 853 ? 44.732 6.050 8.195 1.00 45.25 853 GLY A N 1
ATOM 6884 C CA . GLY A 1 853 ? 44.603 4.693 7.665 1.00 45.25 853 GLY A CA 1
ATOM 6885 C C . GLY A 1 853 ? 43.768 4.638 6.383 1.00 45.25 853 GLY A C 1
ATOM 6886 O O . GLY A 1 853 ? 44.130 3.925 5.453 1.00 45.25 853 GLY A O 1
ATOM 6887 N N . ILE A 1 854 ? 42.684 5.412 6.287 1.00 44.91 854 ILE A N 1
ATOM 6888 C CA . ILE A 1 854 ? 41.840 5.472 5.082 1.00 44.91 854 ILE A CA 1
ATOM 6889 C C . ILE A 1 854 ? 42.589 6.106 3.899 1.00 44.91 854 ILE A C 1
ATOM 6891 O O . ILE A 1 854 ? 42.456 5.605 2.785 1.00 44.91 854 ILE A O 1
ATOM 6895 N N . ALA A 1 855 ? 43.410 7.135 4.131 1.00 41.72 855 ALA A N 1
ATOM 6896 C CA . ALA A 1 855 ? 44.249 7.746 3.095 1.00 41.72 855 ALA A CA 1
ATOM 6897 C C . ALA A 1 855 ? 45.288 6.755 2.532 1.00 41.72 855 ALA A C 1
ATOM 6899 O O . ALA A 1 855 ? 45.373 6.581 1.320 1.00 41.72 855 ALA A O 1
ATOM 6900 N N . ASP A 1 856 ? 45.974 6.002 3.399 1.00 46.00 856 ASP A N 1
ATOM 6901 C CA . ASP A 1 856 ? 46.936 4.975 2.970 1.00 46.00 856 ASP A CA 1
ATOM 6902 C C . ASP A 1 856 ? 46.263 3.819 2.201 1.00 46.00 856 ASP A C 1
ATOM 6904 O O . ASP A 1 856 ? 46.846 3.246 1.277 1.00 46.00 856 ASP A O 1
ATOM 6908 N N . HIS A 1 857 ? 45.019 3.462 2.552 1.00 40.75 857 HIS A N 1
ATOM 6909 C CA . HIS A 1 857 ? 44.233 2.473 1.802 1.00 40.75 857 HIS A CA 1
ATOM 6910 C C . HIS A 1 857 ? 43.766 3.013 0.445 1.00 40.75 857 HIS A C 1
ATOM 6912 O O . HIS A 1 857 ? 43.674 2.234 -0.505 1.00 40.75 857 HIS A O 1
ATOM 6918 N N . TYR A 1 858 ? 43.510 4.319 0.342 1.00 43.31 858 TYR A N 1
ATOM 6919 C CA . TYR A 1 858 ? 43.132 4.989 -0.901 1.00 43.31 858 TYR A CA 1
ATOM 6920 C C . TYR A 1 858 ? 44.307 5.033 -1.885 1.00 43.31 858 TYR A C 1
ATOM 6922 O O . TYR A 1 858 ? 44.162 4.569 -3.012 1.00 43.31 858 TYR A O 1
ATOM 6930 N N . ASP A 1 859 ? 45.499 5.424 -1.426 1.00 45.78 859 ASP A N 1
ATOM 6931 C CA . ASP A 1 859 ? 46.732 5.410 -2.228 1.00 45.78 859 ASP A CA 1
ATOM 6932 C C . ASP A 1 859 ? 47.100 3.988 -2.692 1.00 45.78 859 ASP A C 1
ATOM 6934 O O . ASP A 1 859 ? 47.632 3.768 -3.785 1.00 45.78 859 ASP A O 1
ATOM 6938 N N . ARG A 1 860 ? 46.805 2.976 -1.865 1.00 43.94 860 ARG A N 1
ATOM 6939 C CA . ARG A 1 860 ? 47.027 1.561 -2.200 1.00 43.94 860 ARG A CA 1
ATOM 6940 C C . ARG A 1 860 ? 46.004 1.042 -3.213 1.00 43.94 860 ARG A C 1
ATOM 6942 O O . ARG A 1 860 ? 46.381 0.278 -4.100 1.00 43.94 860 ARG A O 1
ATOM 6949 N N . LEU A 1 861 ? 44.744 1.469 -3.112 1.00 43.78 861 LEU A N 1
ATOM 6950 C CA . LEU A 1 861 ? 43.702 1.224 -4.114 1.00 43.78 861 LEU A CA 1
ATOM 6951 C C . LEU A 1 861 ? 44.038 1.911 -5.443 1.00 43.78 861 LEU A C 1
ATOM 6953 O O . LEU A 1 861 ? 43.896 1.292 -6.490 1.00 43.78 861 LEU A O 1
ATOM 6957 N N . GLU A 1 862 ? 44.572 3.128 -5.415 1.00 47.50 862 GLU A N 1
ATOM 6958 C CA . GLU A 1 862 ? 44.981 3.884 -6.604 1.00 47.50 862 GLU A CA 1
ATOM 6959 C C . GLU A 1 862 ? 46.155 3.213 -7.348 1.00 47.50 862 GLU A C 1
ATOM 6961 O O . GLU A 1 862 ? 46.148 3.097 -8.579 1.00 47.50 862 GLU A O 1
ATOM 6966 N N . ARG A 1 863 ? 47.120 2.637 -6.614 1.00 50.84 863 ARG A N 1
ATOM 6967 C CA . ARG A 1 863 ? 48.190 1.789 -7.191 1.00 50.84 863 ARG A CA 1
ATOM 6968 C C . ARG A 1 863 ? 47.688 0.454 -7.759 1.00 50.84 863 ARG A C 1
ATOM 6970 O O . ARG A 1 863 ? 48.261 -0.066 -8.715 1.00 50.84 863 ARG A O 1
ATOM 6977 N N . LEU A 1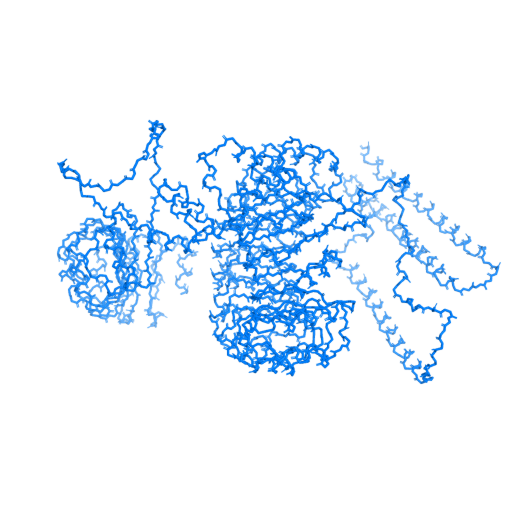 864 ? 46.628 -0.116 -7.184 1.00 41.47 864 LEU A N 1
ATOM 6978 C CA . LEU A 1 864 ? 46.005 -1.354 -7.674 1.00 41.47 864 LEU A CA 1
ATOM 6979 C C . LEU A 1 864 ? 45.121 -1.109 -8.909 1.00 41.47 864 LEU A C 1
ATOM 6981 O O . LEU A 1 864 ? 45.050 -1.958 -9.794 1.00 41.47 864 LEU A O 1
ATOM 6985 N N . ILE A 1 865 ? 44.487 0.062 -9.002 1.00 44.31 865 ILE A N 1
ATOM 6986 C CA . ILE A 1 865 ? 43.662 0.472 -10.147 1.00 44.31 865 ILE A CA 1
ATOM 6987 C C . ILE A 1 865 ? 44.539 0.825 -11.359 1.00 44.31 865 ILE A C 1
ATOM 6989 O O . ILE A 1 865 ? 44.198 0.463 -12.482 1.00 44.31 865 ILE A O 1
ATOM 6993 N N . SER A 1 866 ? 45.700 1.452 -11.143 1.00 44.81 866 SER A N 1
ATOM 6994 C CA . SER A 1 866 ? 46.658 1.804 -12.210 1.00 44.81 866 SER A CA 1
ATOM 6995 C C . SER A 1 866 ? 47.380 0.606 -12.847 1.00 44.81 866 SER A C 1
ATOM 6997 O O . SER A 1 866 ? 47.967 0.751 -13.917 1.00 44.81 866 SER A O 1
ATOM 6999 N N . THR A 1 867 ? 47.310 -0.585 -12.243 1.00 44.56 867 THR A N 1
ATOM 7000 C CA . THR A 1 867 ? 47.991 -1.808 -12.718 1.00 44.56 867 THR A CA 1
ATOM 7001 C C . THR A 1 867 ? 47.036 -2.896 -13.233 1.00 44.56 867 THR A C 1
ATOM 7003 O O . THR A 1 867 ? 47.486 -3.955 -13.668 1.00 44.56 867 THR A O 1
ATOM 7006 N N . GLY A 1 868 ? 45.720 -2.652 -13.213 1.00 40.16 868 GLY A N 1
ATOM 7007 C CA . GLY A 1 868 ? 44.703 -3.627 -13.614 1.00 40.16 868 GLY A CA 1
ATOM 7008 C C . GLY A 1 868 ? 44.433 -3.685 -15.132 1.00 40.16 868 GLY A C 1
ATOM 7009 O O . GLY A 1 868 ? 44.573 -2.680 -15.821 1.00 40.16 868 GLY A O 1
ATOM 7010 N N . PRO A 1 869 ? 43.942 -4.821 -15.667 1.00 38.28 869 PRO A N 1
ATOM 7011 C CA . PRO A 1 869 ? 43.689 -5.041 -17.105 1.00 38.28 869 PRO A CA 1
ATOM 7012 C C . PRO A 1 869 ? 42.531 -4.212 -17.707 1.00 38.28 869 PRO A C 1
ATOM 7014 O O . PRO A 1 869 ? 42.232 -4.333 -18.893 1.00 38.28 869 PRO A O 1
ATOM 7017 N N . HIS A 1 870 ? 41.873 -3.375 -16.897 1.00 45.56 870 HIS A N 1
ATOM 7018 C CA . HIS A 1 870 ? 40.822 -2.431 -17.295 1.00 45.56 870 HIS A CA 1
ATOM 7019 C C . HIS A 1 870 ? 41.147 -0.984 -16.878 1.00 45.56 870 HIS A C 1
ATOM 7021 O O . HIS A 1 870 ? 40.232 -0.165 -16.765 1.00 45.56 870 HIS A O 1
ATOM 7027 N N . SER A 1 871 ? 42.419 -0.666 -16.602 1.00 51.16 871 SER A N 1
ATOM 7028 C CA . SER A 1 871 ? 42.828 0.705 -16.299 1.00 51.16 871 SER A CA 1
ATOM 7029 C C . SER A 1 871 ? 42.510 1.606 -17.497 1.00 51.16 871 SER A C 1
ATOM 7031 O O . SER A 1 871 ? 42.884 1.335 -18.637 1.00 51.16 871 SER A O 1
ATOM 7033 N N . GLN A 1 872 ? 41.722 2.654 -17.259 1.00 58.34 872 GLN A N 1
ATOM 7034 C CA . GLN A 1 872 ? 41.508 3.688 -18.266 1.00 58.34 872 GLN A CA 1
ATOM 7035 C C . GLN A 1 872 ? 42.833 4.436 -18.453 1.00 58.34 872 GLN A C 1
ATOM 7037 O O . GLN A 1 872 ? 43.503 4.731 -17.467 1.00 58.34 872 GLN A O 1
ATOM 7042 N N . ASP A 1 873 ? 43.203 4.749 -19.700 1.00 66.75 873 ASP A N 1
ATOM 7043 C CA . ASP A 1 873 ? 44.466 5.443 -20.010 1.00 66.75 873 ASP A CA 1
ATOM 7044 C C . ASP A 1 873 ? 44.593 6.805 -19.297 1.00 66.75 873 ASP A C 1
ATOM 7046 O O . ASP A 1 873 ? 45.701 7.277 -19.073 1.00 66.75 873 ASP A O 1
ATOM 7050 N N . PHE A 1 874 ? 43.466 7.428 -18.937 1.00 75.12 874 PHE A N 1
ATOM 7051 C CA . PHE A 1 874 ? 43.369 8.738 -18.289 1.00 75.12 874 PHE A CA 1
ATOM 7052 C C . PHE A 1 874 ? 42.219 8.715 -17.273 1.00 75.12 874 PHE A C 1
ATOM 7054 O O . PHE A 1 874 ? 41.218 8.036 -17.503 1.00 75.12 874 PHE A O 1
ATOM 7061 N N . ILE A 1 875 ? 42.332 9.449 -16.169 1.00 71.50 875 ILE A N 1
ATOM 7062 C CA . ILE A 1 875 ? 41.357 9.523 -15.063 1.00 71.50 875 ILE A CA 1
ATOM 7063 C C . ILE A 1 875 ? 40.391 10.703 -15.259 1.00 71.50 875 ILE A C 1
ATOM 7065 O O . ILE A 1 875 ? 39.209 10.610 -14.931 1.00 71.50 875 ILE A O 1
ATOM 7069 N N . GLU A 1 876 ? 40.871 11.817 -15.809 1.00 77.38 876 GLU A N 1
ATOM 7070 C CA . GLU A 1 876 ? 40.101 13.046 -15.958 1.00 77.38 876 GLU A CA 1
ATOM 7071 C C . GLU A 1 876 ? 39.149 12.956 -17.170 1.00 77.38 876 GLU A C 1
ATOM 7073 O O . GLU A 1 876 ? 39.613 12.816 -18.309 1.00 77.38 876 GLU A O 1
ATOM 7078 N N . PRO A 1 877 ? 37.820 13.128 -16.991 1.00 71.31 877 PRO A N 1
ATOM 7079 C CA . PRO A 1 877 ? 36.837 12.983 -18.071 1.00 71.31 877 PRO A CA 1
ATOM 7080 C C . PRO A 1 877 ? 37.107 13.870 -19.294 1.00 71.31 877 PRO A C 1
ATOM 7082 O O . PRO A 1 877 ? 36.855 13.464 -20.429 1.00 71.31 877 PRO A O 1
ATOM 7085 N N . LYS A 1 878 ? 37.664 15.070 -19.082 1.00 72.69 878 LYS A N 1
ATOM 7086 C CA . LYS A 1 878 ? 38.037 15.996 -20.163 1.00 72.69 878 LYS A CA 1
ATOM 7087 C C . LYS A 1 878 ? 39.198 15.459 -21.011 1.00 72.69 878 LYS A C 1
ATOM 7089 O O . LYS A 1 878 ? 39.173 15.580 -22.233 1.00 72.69 878 LYS A O 1
ATOM 7094 N N . VAL A 1 879 ? 40.187 14.827 -20.379 1.00 82.44 879 VAL A N 1
ATOM 7095 C CA . VAL A 1 879 ? 41.349 14.224 -21.056 1.00 82.44 879 VAL A CA 1
ATOM 7096 C C . VAL A 1 879 ? 40.940 12.932 -21.762 1.00 82.44 879 VAL A C 1
ATOM 7098 O O . VAL A 1 879 ? 41.346 12.704 -22.898 1.00 82.44 879 VAL A O 1
ATOM 7101 N N . GLN A 1 880 ? 40.041 12.148 -21.156 1.00 77.12 880 GLN A N 1
ATOM 7102 C CA . GLN A 1 880 ? 39.421 10.993 -21.813 1.00 77.12 880 GLN A CA 1
ATOM 7103 C C . GLN A 1 880 ? 38.647 11.382 -23.075 1.00 77.12 880 GLN A C 1
ATOM 7105 O O . GLN A 1 880 ? 38.718 10.670 -24.074 1.00 77.12 880 GLN A O 1
ATOM 7110 N N . GLY A 1 881 ? 37.917 12.502 -23.044 1.00 75.44 881 GLY A N 1
ATOM 7111 C CA . GLY A 1 881 ? 37.229 13.039 -24.218 1.00 75.44 881 GLY A CA 1
ATOM 7112 C C . GLY A 1 881 ? 38.199 13.318 -25.367 1.00 75.44 881 GLY A C 1
ATOM 7113 O O . GLY A 1 881 ? 38.001 12.812 -26.467 1.00 75.44 881 GLY A O 1
ATOM 7114 N N . LEU A 1 882 ? 39.293 14.036 -25.090 1.00 79.69 882 LEU A N 1
ATOM 7115 C CA . LEU A 1 882 ? 40.335 14.333 -26.082 1.00 79.69 882 LEU A CA 1
ATOM 7116 C C . LEU A 1 882 ? 41.043 13.069 -26.591 1.00 79.69 882 LEU A C 1
ATOM 7118 O O . LEU A 1 882 ? 41.330 12.968 -27.782 1.00 79.69 882 LEU A O 1
ATOM 7122 N N . TRP A 1 883 ? 41.280 12.085 -25.719 1.00 85.31 883 TRP A N 1
ATOM 7123 C CA . TRP A 1 883 ? 41.883 10.808 -26.105 1.00 85.31 883 TRP A CA 1
ATOM 7124 C C . TRP A 1 883 ? 40.985 9.991 -27.035 1.00 85.31 883 TRP A C 1
ATOM 7126 O O . TRP A 1 883 ? 41.466 9.458 -28.031 1.00 85.31 883 TRP A O 1
ATOM 7136 N N . ARG A 1 884 ? 39.673 9.947 -26.771 1.00 79.06 884 ARG A N 1
ATOM 7137 C CA . ARG A 1 884 ? 38.702 9.284 -27.659 1.00 79.06 884 ARG A CA 1
ATOM 7138 C C . ARG A 1 884 ? 38.623 9.963 -29.023 1.00 79.06 884 ARG A C 1
ATOM 7140 O O . ARG A 1 884 ? 38.543 9.273 -30.033 1.00 79.06 884 ARG A O 1
ATOM 7147 N N . THR A 1 885 ? 38.687 11.293 -29.063 1.00 78.88 885 THR A N 1
ATOM 7148 C CA . THR A 1 885 ? 38.737 12.042 -30.327 1.00 78.88 885 THR A CA 1
ATOM 7149 C C . THR A 1 885 ? 40.031 11.757 -31.091 1.00 78.88 885 THR A C 1
ATOM 7151 O O . THR A 1 885 ? 39.988 11.562 -32.299 1.00 78.88 885 THR A O 1
ATOM 7154 N N . ALA A 1 886 ? 41.172 11.650 -30.401 1.00 77.50 886 ALA A N 1
ATOM 7155 C CA . ALA A 1 886 ? 42.429 11.250 -31.032 1.00 77.50 886 ALA A CA 1
ATOM 7156 C C . ALA A 1 886 ? 42.384 9.802 -31.561 1.00 77.50 886 ALA A C 1
ATOM 7158 O O . ALA A 1 886 ? 42.885 9.547 -32.648 1.00 77.50 886 ALA A O 1
ATOM 7159 N N . GLN A 1 887 ? 41.749 8.871 -30.836 1.00 76.12 887 GLN A N 1
ATOM 7160 C CA . GLN A 1 887 ? 41.540 7.472 -31.256 1.00 76.12 887 GLN A CA 1
ATOM 7161 C C . GLN A 1 887 ? 40.654 7.324 -32.495 1.00 76.12 887 GLN A C 1
ATOM 7163 O O . GLN A 1 887 ? 40.784 6.345 -33.223 1.00 76.12 887 GLN A O 1
ATOM 7168 N N . ALA A 1 888 ? 39.738 8.266 -32.713 1.00 74.00 888 ALA A N 1
ATOM 7169 C CA . ALA A 1 888 ? 38.834 8.256 -33.857 1.00 74.00 888 ALA A CA 1
ATOM 7170 C C . ALA A 1 888 ? 39.483 8.780 -35.154 1.00 74.00 888 ALA A C 1
ATOM 7172 O O . ALA A 1 888 ? 38.890 8.628 -36.220 1.00 74.00 888 ALA A O 1
ATOM 7173 N N . ASN A 1 889 ? 40.683 9.367 -35.073 1.00 71.50 889 ASN A N 1
ATOM 7174 C CA . ASN A 1 889 ? 41.415 9.951 -36.198 1.00 71.50 889 ASN A CA 1
ATOM 7175 C C . ASN A 1 889 ? 42.626 9.077 -36.590 1.00 71.50 889 ASN A C 1
ATOM 7177 O O . ASN A 1 889 ? 43.255 8.445 -35.741 1.00 71.50 889 ASN A O 1
ATOM 7181 N N . ASN A 1 890 ? 42.993 9.068 -37.877 1.00 71.94 890 ASN A N 1
ATOM 7182 C CA . ASN A 1 890 ? 44.041 8.198 -38.438 1.00 71.94 890 ASN A CA 1
ATOM 7183 C C . ASN A 1 890 ? 45.475 8.731 -38.195 1.00 71.94 890 ASN A C 1
ATOM 7185 O O . ASN A 1 890 ? 46.177 9.083 -39.143 1.00 71.94 890 ASN A O 1
ATOM 7189 N N . PHE A 1 891 ? 45.919 8.805 -36.938 1.00 78.56 891 PHE A N 1
ATOM 7190 C CA . PHE A 1 891 ? 47.306 9.157 -36.589 1.00 78.56 891 PHE A CA 1
ATOM 7191 C C . PHE A 1 891 ? 48.279 7.990 -36.808 1.00 78.56 891 PHE A C 1
ATOM 7193 O O . PHE A 1 891 ? 47.914 6.827 -36.648 1.00 78.56 891 PHE A O 1
ATOM 7200 N N . THR A 1 892 ? 49.547 8.291 -37.103 1.00 78.94 892 THR A N 1
ATOM 7201 C CA . THR A 1 892 ? 50.616 7.276 -37.074 1.00 78.94 892 THR A CA 1
ATOM 7202 C C . THR A 1 892 ? 50.971 6.885 -35.633 1.00 78.94 892 THR A C 1
ATOM 7204 O O . THR A 1 892 ? 50.817 7.685 -34.709 1.00 78.94 892 THR A O 1
ATOM 7207 N N . ASP A 1 893 ? 51.516 5.683 -35.411 1.00 72.81 893 ASP A N 1
ATOM 7208 C CA . ASP A 1 893 ? 51.843 5.180 -34.059 1.00 72.81 893 ASP A CA 1
ATOM 7209 C C . ASP A 1 893 ? 52.780 6.114 -33.259 1.00 72.81 893 ASP A C 1
ATOM 7211 O O . ASP A 1 893 ? 52.665 6.249 -32.034 1.00 72.81 893 ASP A O 1
ATOM 7215 N N . ASN A 1 894 ? 53.683 6.817 -33.952 1.00 72.38 894 ASN A N 1
ATOM 7216 C CA . ASN A 1 894 ? 54.596 7.793 -33.351 1.00 72.38 894 ASN A CA 1
ATOM 7217 C C . ASN A 1 894 ? 53.872 9.083 -32.921 1.00 72.38 894 ASN A C 1
ATOM 7219 O O . ASN A 1 894 ? 54.154 9.631 -31.852 1.00 72.38 894 ASN A O 1
ATOM 7223 N N . GLU A 1 895 ? 52.916 9.561 -33.719 1.00 76.88 895 GLU A N 1
ATOM 7224 C CA . GLU A 1 895 ? 52.085 10.726 -33.391 1.00 76.88 895 GLU A CA 1
ATOM 7225 C C . GLU A 1 895 ? 51.121 10.404 -32.254 1.00 76.88 895 GLU A C 1
ATOM 7227 O O . GLU A 1 895 ? 50.974 11.193 -31.320 1.00 76.88 895 GLU A O 1
ATOM 7232 N N . PHE A 1 896 ? 50.542 9.207 -32.279 1.00 76.94 896 PHE A N 1
ATOM 7233 C CA . PHE A 1 896 ? 49.640 8.712 -31.253 1.00 76.94 896 PHE A CA 1
ATOM 7234 C C . PHE A 1 896 ? 50.341 8.600 -29.891 1.00 76.94 896 PHE A C 1
ATOM 7236 O O . PHE A 1 896 ? 49.830 9.072 -28.872 1.00 76.94 896 PHE A O 1
ATOM 7243 N N . SER A 1 897 ? 51.575 8.086 -29.882 1.00 75.62 897 SER A N 1
ATOM 7244 C CA . SER A 1 897 ? 52.437 8.048 -28.694 1.00 75.62 897 SER A CA 1
ATOM 7245 C C . SER A 1 897 ? 52.794 9.454 -28.193 1.00 75.62 897 SER A C 1
ATOM 7247 O O . SER A 1 897 ? 52.760 9.718 -26.989 1.00 75.62 897 SER A O 1
ATOM 7249 N N . SER A 1 898 ? 53.075 10.392 -29.106 1.00 82.12 898 SER A N 1
ATOM 7250 C CA . SER A 1 898 ? 53.349 11.794 -28.762 1.00 82.12 898 SER A CA 1
ATOM 7251 C C . SER A 1 898 ? 52.131 12.490 -28.138 1.00 82.12 898 SER A C 1
ATOM 7253 O O . SER A 1 898 ? 52.260 13.180 -27.123 1.00 82.12 898 SER A O 1
ATOM 7255 N N . ILE A 1 899 ? 50.936 12.281 -28.698 1.00 82.69 899 ILE A N 1
ATOM 7256 C CA . ILE A 1 899 ? 49.669 12.821 -28.184 1.00 82.69 899 ILE A CA 1
ATOM 7257 C C . ILE A 1 899 ? 49.354 12.223 -26.812 1.00 82.69 899 ILE A C 1
ATOM 7259 O O . ILE A 1 899 ? 49.002 12.970 -25.898 1.00 82.69 899 ILE A O 1
ATOM 7263 N N . LYS A 1 900 ? 49.567 10.915 -26.623 1.00 81.69 900 LYS A N 1
ATOM 7264 C CA . LYS A 1 900 ? 49.367 10.246 -25.330 1.00 81.69 900 LYS A CA 1
ATOM 7265 C C . LYS A 1 900 ? 50.240 10.860 -24.230 1.00 81.69 900 LYS A C 1
ATOM 7267 O O . LYS A 1 900 ? 49.742 11.185 -23.155 1.00 81.69 900 LYS A O 1
ATOM 7272 N N . ILE A 1 901 ? 51.522 11.110 -24.513 1.00 82.94 901 ILE A N 1
ATOM 7273 C CA . ILE A 1 901 ? 52.449 11.763 -23.570 1.00 82.94 901 ILE A CA 1
ATOM 7274 C C . ILE A 1 901 ? 51.993 13.194 -23.246 1.00 82.94 901 ILE A C 1
ATOM 7276 O O . ILE A 1 901 ? 51.995 13.599 -22.080 1.00 82.94 901 ILE A O 1
ATOM 7280 N N . LYS A 1 902 ? 51.564 13.963 -24.256 1.00 81.62 902 LYS A N 1
ATOM 7281 C CA . LYS A 1 902 ? 51.051 15.329 -24.055 1.00 81.62 902 LYS A CA 1
ATOM 7282 C C . LYS A 1 902 ? 49.773 15.345 -23.213 1.00 81.62 902 LYS A C 1
ATOM 7284 O O . LYS A 1 902 ? 49.644 16.207 -22.346 1.00 81.62 902 LYS A O 1
ATOM 7289 N N . LEU A 1 903 ? 48.870 14.386 -23.416 1.00 82.88 903 LEU A N 1
ATOM 7290 C CA . LEU A 1 903 ? 47.641 14.238 -22.633 1.00 82.88 903 LEU A CA 1
ATOM 7291 C C . LEU A 1 903 ? 47.926 13.840 -21.178 1.00 82.88 903 LEU A C 1
ATOM 7293 O O . LEU A 1 903 ? 47.326 14.424 -20.281 1.00 82.88 903 LEU A O 1
ATOM 7297 N N . HIS A 1 904 ? 48.902 12.962 -20.915 1.00 81.12 904 HIS A N 1
ATOM 7298 C CA . HIS A 1 904 ? 49.315 12.636 -19.538 1.00 81.12 904 HIS A CA 1
ATOM 7299 C C . HIS A 1 904 ? 49.915 13.854 -18.836 1.00 81.12 904 HIS A C 1
ATOM 7301 O O . HIS A 1 904 ? 49.617 14.142 -17.677 1.00 81.12 904 HIS A O 1
ATOM 7307 N N . HIS A 1 905 ? 50.741 14.613 -19.556 1.00 81.69 905 HIS A N 1
ATOM 7308 C CA . HIS A 1 905 ? 51.311 15.846 -19.038 1.00 81.69 905 HIS A CA 1
ATOM 7309 C C . HIS A 1 905 ? 50.219 16.903 -18.761 1.00 81.69 905 HIS A C 1
ATOM 7311 O O . HIS A 1 905 ? 50.310 17.669 -17.794 1.00 81.69 905 HIS A O 1
ATOM 7317 N N . PHE A 1 906 ? 49.192 16.978 -19.607 1.00 83.69 906 PHE A N 1
ATOM 7318 C CA . PHE A 1 906 ? 48.046 17.864 -19.418 1.00 83.69 906 PHE A CA 1
ATOM 7319 C C . PHE A 1 906 ? 47.206 17.449 -18.201 1.00 83.69 906 PHE A C 1
ATOM 7321 O O . PHE A 1 906 ? 46.926 18.291 -17.347 1.00 83.69 906 PHE A O 1
ATOM 7328 N N . GLU A 1 907 ? 46.906 16.158 -18.055 1.00 83.38 907 GLU A N 1
ATOM 7329 C CA . GLU A 1 907 ? 46.172 15.595 -16.918 1.00 83.38 907 GLU A CA 1
ATOM 7330 C C . GLU A 1 907 ? 46.874 15.850 -15.578 1.00 83.38 907 GLU A C 1
ATOM 7332 O O . GLU A 1 907 ? 46.263 16.370 -14.644 1.00 83.38 907 GLU A O 1
ATOM 7337 N N . ALA A 1 908 ? 48.183 15.593 -15.499 1.00 80.81 908 ALA A N 1
ATOM 7338 C CA . ALA A 1 908 ? 48.964 15.832 -14.286 1.00 80.81 908 ALA A CA 1
ATOM 7339 C C . ALA A 1 908 ? 48.954 17.314 -13.862 1.00 80.81 908 ALA A C 1
ATOM 7341 O O . ALA A 1 908 ? 48.884 17.636 -12.672 1.00 80.81 908 ALA A O 1
ATOM 7342 N N . ARG A 1 909 ? 48.994 18.246 -14.828 1.00 80.25 909 ARG A N 1
ATOM 7343 C CA . ARG A 1 909 ? 48.886 19.687 -14.541 1.00 80.25 909 ARG A CA 1
ATOM 7344 C C . ARG A 1 909 ? 47.475 20.101 -14.131 1.00 80.25 909 ARG A C 1
ATOM 7346 O O . ARG A 1 909 ? 47.346 20.962 -13.264 1.00 80.25 909 ARG A O 1
ATOM 7353 N N . LEU A 1 910 ? 46.447 19.493 -14.715 1.00 78.62 910 LEU A N 1
ATOM 7354 C CA . LEU A 1 910 ? 45.048 19.777 -14.403 1.00 78.62 910 LEU A CA 1
ATOM 7355 C C . LEU A 1 910 ? 44.690 19.326 -12.978 1.00 78.62 910 LEU A C 1
ATOM 7357 O O . LEU A 1 910 ? 44.091 20.090 -12.220 1.00 78.62 910 LEU A O 1
ATOM 7361 N N . LEU A 1 911 ? 45.164 18.148 -12.568 1.00 77.88 911 LEU A N 1
ATOM 7362 C CA . LEU A 1 911 ? 45.044 17.668 -11.189 1.00 77.88 911 LEU A CA 1
ATOM 7363 C C . LEU A 1 911 ? 45.801 18.570 -10.201 1.00 77.88 911 LEU A C 1
ATOM 7365 O O . LEU A 1 911 ? 45.260 18.936 -9.157 1.00 77.88 911 LEU A O 1
ATOM 7369 N N . LYS A 1 912 ? 47.015 19.018 -10.554 1.00 81.00 912 LYS A N 1
ATOM 7370 C CA . LYS A 1 912 ? 47.791 19.958 -9.728 1.00 81.00 912 LYS A CA 1
ATOM 7371 C C . LYS A 1 912 ? 47.100 21.318 -9.565 1.00 81.00 912 LYS A C 1
ATOM 7373 O O . LYS A 1 912 ? 47.149 21.893 -8.481 1.00 81.00 912 LYS A O 1
ATOM 7378 N N . LEU A 1 913 ? 46.447 21.829 -10.611 1.00 80.62 913 LEU A N 1
ATOM 7379 C CA . LEU A 1 913 ? 45.682 23.078 -10.541 1.00 80.62 913 LEU A CA 1
ATOM 7380 C C . LEU A 1 913 ? 44.461 22.937 -9.624 1.00 80.62 913 LEU A C 1
ATOM 7382 O O . LEU A 1 913 ? 44.224 23.816 -8.800 1.00 80.62 913 LEU A O 1
ATOM 7386 N N . ARG A 1 914 ? 43.728 21.817 -9.708 1.00 75.50 914 ARG A N 1
ATOM 7387 C CA . ARG A 1 914 ? 42.626 21.523 -8.776 1.00 75.50 914 ARG A CA 1
ATOM 7388 C C . ARG A 1 914 ? 43.107 21.442 -7.333 1.00 75.50 914 ARG A C 1
ATOM 7390 O O . ARG A 1 914 ? 42.458 21.999 -6.457 1.00 75.50 914 ARG A O 1
ATOM 7397 N N . HIS A 1 915 ? 44.256 20.813 -7.094 1.00 77.44 915 HIS A N 1
ATOM 7398 C CA . HIS A 1 915 ? 44.835 20.754 -5.756 1.00 77.44 915 HIS A CA 1
ATOM 7399 C C . HIS A 1 915 ? 45.161 22.152 -5.205 1.00 77.44 915 HIS A C 1
ATOM 7401 O O . HIS A 1 915 ? 44.768 22.460 -4.087 1.00 77.44 915 HIS A O 1
ATOM 7407 N N . LEU A 1 916 ? 45.781 23.026 -6.010 1.00 78.25 916 LEU A N 1
ATOM 7408 C CA . LEU A 1 916 ? 46.076 24.411 -5.614 1.00 78.25 916 LEU A CA 1
ATOM 7409 C C . LEU A 1 916 ? 44.810 25.239 -5.337 1.00 78.25 916 LEU A C 1
ATOM 7411 O O . LEU A 1 916 ? 44.805 26.054 -4.419 1.00 78.25 916 LEU A O 1
ATOM 7415 N N . LEU A 1 917 ? 43.737 25.028 -6.108 1.00 75.56 917 LEU A N 1
ATOM 7416 C CA . LEU A 1 917 ? 42.443 25.687 -5.890 1.00 75.56 917 LEU A CA 1
ATOM 7417 C C . LEU A 1 917 ? 41.790 25.240 -4.575 1.00 75.56 917 LEU A C 1
ATOM 7419 O O . LEU A 1 917 ? 41.295 26.077 -3.825 1.00 75.56 917 LEU A O 1
ATOM 7423 N N . VAL A 1 918 ? 41.834 23.938 -4.278 1.00 70.75 918 VAL A N 1
ATOM 7424 C CA . VAL A 1 918 ? 41.328 23.377 -3.016 1.00 70.75 918 VAL A CA 1
ATOM 7425 C C . VAL A 1 918 ? 42.166 23.859 -1.832 1.00 70.75 918 VAL A C 1
ATOM 7427 O O . VAL A 1 918 ? 41.613 24.249 -0.810 1.00 70.75 918 VAL A O 1
ATOM 7430 N N . GLU A 1 919 ? 43.492 23.889 -1.963 1.00 74.19 919 GLU A N 1
ATOM 7431 C CA . GLU A 1 919 ? 44.387 24.382 -0.913 1.00 74.19 919 GLU A CA 1
ATOM 7432 C C . GLU A 1 919 ? 44.154 25.871 -0.624 1.00 74.19 919 GLU A C 1
ATOM 7434 O O . GLU A 1 919 ? 44.095 26.274 0.537 1.00 74.19 919 GLU A O 1
ATOM 7439 N N . HIS A 1 920 ? 43.941 26.679 -1.665 1.00 78.38 920 HIS A N 1
ATOM 7440 C CA . HIS A 1 920 ? 43.581 28.086 -1.526 1.00 78.38 920 HIS A CA 1
ATOM 7441 C C . HIS A 1 920 ? 42.215 28.278 -0.842 1.00 78.38 920 HIS A C 1
ATOM 7443 O O . HIS A 1 920 ? 42.095 29.123 0.046 1.00 78.38 920 HIS A O 1
ATOM 7449 N N . ALA A 1 921 ? 41.209 27.469 -1.192 1.00 70.19 921 ALA A N 1
ATOM 7450 C CA . ALA A 1 921 ? 39.896 27.492 -0.542 1.00 70.19 921 ALA A CA 1
ATOM 7451 C C . ALA A 1 921 ? 39.989 27.117 0.949 1.00 70.19 921 ALA A C 1
ATOM 7453 O O . ALA A 1 921 ? 39.506 27.857 1.802 1.00 70.19 921 ALA A O 1
ATOM 7454 N N . LEU A 1 922 ? 40.715 26.042 1.276 1.00 68.12 922 LEU A N 1
ATOM 7455 C CA . LEU A 1 922 ? 40.949 25.600 2.656 1.00 68.12 922 LEU A CA 1
ATOM 7456 C C . LEU A 1 922 ? 41.733 26.628 3.480 1.00 68.12 922 LEU A C 1
ATOM 7458 O O . LEU A 1 922 ? 41.499 26.778 4.680 1.00 68.12 922 LEU A O 1
ATOM 7462 N N . GLN A 1 923 ? 42.690 27.331 2.866 1.00 66.88 923 GLN A N 1
ATOM 7463 C CA . GLN A 1 923 ? 43.402 28.414 3.540 1.00 66.88 923 GLN A CA 1
ATOM 7464 C C . GLN A 1 923 ? 42.478 29.608 3.798 1.00 66.88 923 GLN A C 1
ATOM 7466 O O . GLN A 1 923 ? 42.498 30.123 4.912 1.00 66.88 923 GLN A O 1
ATOM 7471 N N . LYS A 1 924 ? 41.630 30.013 2.841 1.00 67.25 924 LYS A N 1
ATOM 7472 C CA . LYS A 1 924 ? 40.624 31.066 3.073 1.00 67.25 924 LYS A CA 1
ATOM 7473 C C . LYS A 1 924 ? 39.694 30.710 4.237 1.00 67.25 924 LYS A C 1
ATOM 7475 O O . LYS A 1 924 ? 39.496 31.540 5.117 1.00 67.25 924 LYS A O 1
ATOM 7480 N N . GLU A 1 925 ? 39.227 29.466 4.297 1.00 62.38 925 GLU A N 1
ATOM 7481 C CA . GLU A 1 925 ? 38.305 28.967 5.326 1.00 62.38 925 GLU A CA 1
ATOM 7482 C C . GLU A 1 925 ? 38.936 28.927 6.734 1.00 62.38 925 GLU A C 1
ATOM 7484 O O . GLU A 1 925 ? 38.321 29.328 7.722 1.00 62.38 925 GLU A O 1
ATOM 7489 N N . ARG A 1 926 ? 40.218 28.542 6.845 1.00 59.12 926 ARG A N 1
ATOM 7490 C CA . ARG A 1 926 ? 40.952 28.527 8.128 1.00 59.12 926 ARG A CA 1
ATOM 7491 C C . ARG A 1 926 ? 41.158 29.909 8.753 1.00 59.12 926 ARG A C 1
ATOM 7493 O O . ARG A 1 926 ? 41.371 29.983 9.961 1.00 59.12 926 ARG A O 1
ATOM 7500 N N . TYR A 1 927 ? 41.123 30.985 7.966 1.00 59.12 927 TYR A N 1
ATOM 7501 C CA . TYR A 1 927 ? 41.430 32.344 8.431 1.00 59.12 927 TYR A CA 1
ATOM 7502 C C . TYR A 1 927 ? 40.200 33.242 8.638 1.00 59.12 927 TYR A C 1
ATOM 7504 O O . TYR A 1 927 ? 40.370 34.405 9.002 1.00 59.12 927 TYR A O 1
ATOM 7512 N N . VAL A 1 928 ? 38.979 32.708 8.508 1.00 55.88 928 VAL A N 1
ATOM 7513 C CA . VAL A 1 928 ? 37.716 33.442 8.745 1.00 55.88 928 VAL A CA 1
ATOM 7514 C C . VAL A 1 928 ? 37.574 33.934 10.204 1.00 55.88 928 VAL A C 1
ATOM 7516 O O . VAL A 1 928 ? 36.861 34.898 10.462 1.00 55.88 928 VAL A O 1
ATOM 7519 N N . ASN A 1 929 ? 38.330 33.363 11.154 1.00 51.00 929 ASN A N 1
ATOM 7520 C CA . ASN A 1 929 ? 38.197 33.638 12.595 1.00 51.00 929 ASN A CA 1
ATOM 7521 C C . ASN A 1 929 ? 39.295 34.519 13.237 1.00 51.00 929 ASN A C 1
ATOM 7523 O O . ASN A 1 929 ? 39.295 34.679 14.457 1.00 51.00 929 ASN A O 1
ATOM 7527 N N . GLU A 1 930 ? 40.218 35.127 12.479 1.00 46.81 930 GLU A N 1
ATOM 7528 C CA . GLU A 1 930 ? 41.289 35.967 13.055 1.00 46.81 930 GLU A CA 1
ATOM 7529 C C . GLU A 1 930 ? 41.281 37.408 12.517 1.00 46.81 930 GLU A C 1
ATOM 7531 O O . GLU A 1 930 ? 41.626 37.666 11.363 1.00 46.81 930 GLU A O 1
ATOM 7536 N N . LYS A 1 931 ? 40.972 38.381 13.386 1.00 48.81 931 LYS A N 1
ATOM 7537 C CA . LYS A 1 931 ? 41.145 39.819 13.111 1.00 48.81 931 LYS A CA 1
ATOM 7538 C C . LYS A 1 931 ? 42.634 40.172 13.139 1.00 48.81 931 LYS A C 1
ATOM 7540 O O . LYS A 1 931 ? 43.179 40.117 14.225 1.00 48.81 931 LYS A O 1
ATOM 7545 N N . HIS A 1 932 ? 43.261 40.568 12.022 1.00 50.28 932 HIS A N 1
ATOM 7546 C CA . HIS A 1 932 ? 44.396 41.523 11.967 1.00 50.28 932 HIS A CA 1
ATOM 7547 C C . HIS A 1 932 ? 44.783 41.902 10.515 1.00 50.28 932 HIS A C 1
ATOM 7549 O O . HIS A 1 932 ? 44.522 41.162 9.571 1.00 50.28 932 HIS A O 1
ATOM 7555 N N . GLN A 1 933 ? 45.396 43.083 10.370 1.00 46.94 933 GLN A N 1
ATOM 7556 C CA . GLN A 1 933 ? 45.424 43.974 9.195 1.00 46.94 933 GLN A CA 1
ATOM 7557 C C . GLN A 1 933 ? 46.545 43.762 8.149 1.00 46.94 933 GLN A C 1
ATOM 7559 O O . GLN A 1 933 ? 46.711 44.623 7.294 1.00 46.94 933 GLN A O 1
ATOM 7564 N N . ASP A 1 934 ? 47.286 42.651 8.149 1.00 53.72 934 ASP A N 1
ATOM 7565 C CA . ASP A 1 934 ? 48.500 42.522 7.311 1.00 53.72 934 ASP A CA 1
ATOM 7566 C C . ASP A 1 934 ? 48.489 41.274 6.400 1.00 53.72 934 ASP A C 1
ATOM 7568 O O . ASP A 1 934 ? 49.330 40.383 6.516 1.00 53.72 934 ASP A O 1
ATOM 7572 N N . LYS A 1 935 ? 47.443 41.122 5.562 1.00 53.00 935 LYS A N 1
ATOM 7573 C CA . LYS A 1 935 ? 47.166 39.848 4.849 1.00 53.00 935 LYS A CA 1
ATOM 7574 C C . LYS A 1 935 ? 46.788 39.927 3.355 1.00 53.00 935 LYS A C 1
ATOM 7576 O O . LYS A 1 935 ? 46.705 38.867 2.740 1.00 53.00 935 LYS A O 1
ATOM 7581 N N . SER A 1 936 ? 46.609 41.103 2.735 1.00 56.06 936 SER A N 1
ATOM 7582 C CA . SER A 1 936 ? 46.184 41.179 1.310 1.00 56.06 936 SER A CA 1
ATOM 7583 C C . SER A 1 936 ? 47.213 40.555 0.355 1.00 56.06 936 SER A C 1
ATOM 7585 O O . SER A 1 936 ? 46.865 39.793 -0.541 1.00 56.06 936 SER A O 1
ATOM 7587 N N . GLN A 1 937 ? 48.504 40.768 0.627 1.00 56.03 937 GLN A N 1
ATOM 7588 C CA . GLN A 1 937 ? 49.588 40.405 -0.292 1.00 56.03 937 GLN A CA 1
ATOM 7589 C C . GLN A 1 937 ? 49.752 38.885 -0.501 1.00 56.03 937 GLN A C 1
ATOM 7591 O O . GLN A 1 937 ? 50.066 38.430 -1.595 1.00 56.03 937 GLN A O 1
ATOM 7596 N N . ARG A 1 938 ? 49.517 38.070 0.538 1.00 58.38 938 ARG A N 1
ATOM 7597 C CA . ARG A 1 938 ? 49.820 36.624 0.511 1.00 58.38 938 ARG A CA 1
ATOM 7598 C C . ARG A 1 938 ? 48.768 35.803 -0.243 1.00 58.38 938 ARG A C 1
ATOM 7600 O O . ARG A 1 938 ? 49.108 34.792 -0.856 1.00 58.38 938 ARG A O 1
ATOM 7607 N N . PHE A 1 939 ? 47.506 36.232 -0.197 1.00 68.12 939 PHE A N 1
ATOM 7608 C CA . PHE A 1 939 ? 46.431 35.629 -0.989 1.00 68.12 939 PHE A CA 1
ATOM 7609 C C . PHE A 1 939 ? 46.485 36.107 -2.441 1.00 68.12 939 PHE A C 1
ATOM 7611 O O . PHE A 1 939 ? 46.295 35.295 -3.342 1.00 68.12 939 PHE A O 1
ATOM 7618 N N . GLU A 1 940 ? 46.848 37.372 -2.673 1.00 69.75 940 GLU A N 1
ATOM 7619 C CA . GLU A 1 940 ? 47.100 37.900 -4.019 1.00 69.75 940 GLU A CA 1
ATOM 7620 C C . GLU A 1 940 ? 48.218 37.124 -4.739 1.00 69.75 940 GLU A C 1
ATOM 7622 O O . GLU A 1 940 ? 48.020 36.692 -5.874 1.00 69.75 940 GLU A O 1
ATOM 7627 N N . ASP A 1 941 ? 49.336 36.822 -4.068 1.00 72.00 941 ASP A N 1
ATOM 7628 C CA . ASP A 1 941 ? 50.434 36.029 -4.645 1.00 72.00 941 ASP A CA 1
ATOM 7629 C C . ASP A 1 941 ? 50.011 34.594 -5.025 1.00 72.00 941 ASP A C 1
ATOM 7631 O O . ASP A 1 941 ? 50.453 34.038 -6.042 1.00 72.00 941 ASP A O 1
ATOM 7635 N N . MET A 1 942 ? 49.148 33.971 -4.214 1.00 72.94 942 MET A N 1
ATOM 7636 C CA . MET A 1 942 ? 48.650 32.616 -4.461 1.00 72.94 942 MET A CA 1
ATOM 7637 C C . MET A 1 942 ? 47.605 32.600 -5.583 1.00 72.94 942 MET A C 1
ATOM 7639 O O . MET A 1 942 ? 47.667 31.732 -6.459 1.00 72.94 942 MET A O 1
ATOM 7643 N N . GLU A 1 943 ? 46.712 33.590 -5.625 1.00 80.19 943 GLU A N 1
ATOM 7644 C CA . GLU A 1 943 ? 45.771 33.793 -6.729 1.00 80.19 943 GLU A CA 1
ATOM 7645 C C . GLU A 1 943 ? 46.500 34.084 -8.049 1.00 80.19 943 GLU A C 1
ATOM 7647 O O . GLU A 1 943 ? 46.142 33.527 -9.090 1.00 80.19 943 GLU A O 1
ATOM 7652 N N . ASP A 1 944 ? 47.573 34.873 -8.023 1.00 81.12 944 ASP A N 1
ATOM 7653 C CA . ASP A 1 944 ? 48.400 35.147 -9.198 1.00 81.12 944 ASP A CA 1
ATOM 7654 C C . ASP A 1 944 ? 49.162 33.911 -9.683 1.00 81.12 944 ASP A C 1
ATOM 7656 O O . ASP A 1 944 ? 49.309 33.699 -10.893 1.00 81.12 944 ASP A O 1
ATOM 7660 N N . ASN A 1 945 ? 49.613 33.044 -8.773 1.00 81.31 945 ASN A N 1
ATOM 7661 C CA . ASN A 1 945 ? 50.198 31.759 -9.144 1.00 81.31 945 ASN A CA 1
ATOM 7662 C C . ASN A 1 945 ? 49.149 30.829 -9.778 1.00 81.31 945 ASN A C 1
ATOM 7664 O O . ASN A 1 945 ? 49.411 30.245 -10.831 1.00 81.31 945 ASN A O 1
ATOM 7668 N N . ILE A 1 946 ? 47.940 30.751 -9.213 1.00 84.94 946 ILE A N 1
ATOM 7669 C CA . ILE A 1 946 ? 46.824 29.977 -9.779 1.00 84.94 946 ILE A CA 1
ATOM 7670 C C . ILE A 1 946 ? 46.476 30.489 -11.184 1.00 84.94 946 ILE A C 1
ATOM 7672 O O . ILE A 1 946 ? 46.418 29.692 -12.123 1.00 84.94 946 ILE A O 1
ATOM 7676 N N . LYS A 1 947 ? 46.359 31.810 -11.376 1.00 84.00 947 LYS A N 1
ATOM 7677 C CA . LYS A 1 947 ? 46.124 32.432 -12.693 1.00 84.00 947 LYS A CA 1
ATOM 7678 C C . LYS A 1 947 ? 47.247 32.112 -13.686 1.00 84.00 947 LYS A C 1
ATOM 7680 O O . LYS A 1 947 ? 46.975 31.796 -14.845 1.00 84.00 947 LYS A O 1
ATOM 7685 N N . LYS A 1 948 ? 48.515 32.140 -13.256 1.00 84.12 948 LYS A N 1
ATOM 7686 C CA . LYS A 1 948 ? 49.668 31.765 -14.102 1.00 84.12 948 LYS A CA 1
ATOM 7687 C C . LYS A 1 948 ? 49.644 30.285 -14.498 1.00 84.12 948 LYS A C 1
ATOM 7689 O O . LYS A 1 948 ? 49.975 29.969 -15.642 1.00 84.12 948 LYS A O 1
ATOM 7694 N N . GLN A 1 949 ? 49.272 29.378 -13.592 1.00 78.75 949 GLN A N 1
ATOM 7695 C CA . GLN A 1 949 ? 49.155 27.947 -13.903 1.00 78.75 949 GLN A CA 1
ATOM 7696 C C . GLN A 1 949 ? 47.956 27.656 -14.814 1.00 78.75 949 GLN A C 1
ATOM 7698 O O . GLN A 1 949 ? 48.104 26.871 -15.750 1.00 78.75 949 GLN A O 1
ATOM 7703 N N . ALA A 1 950 ? 46.824 28.336 -14.612 1.00 80.50 950 ALA A N 1
ATOM 7704 C CA . ALA A 1 950 ? 45.642 28.228 -15.467 1.00 80.50 950 ALA A CA 1
ATOM 7705 C C . ALA A 1 950 ? 45.947 28.648 -16.915 1.00 80.50 950 ALA A C 1
ATOM 7707 O O . ALA A 1 950 ? 45.723 27.864 -17.833 1.00 80.50 950 ALA A O 1
ATOM 7708 N N . ARG A 1 951 ? 46.601 29.801 -17.125 1.00 81.50 951 ARG A N 1
ATOM 7709 C CA . ARG A 1 951 ? 47.016 30.254 -18.471 1.00 81.50 951 ARG A CA 1
ATOM 7710 C C . ARG A 1 951 ? 47.974 29.279 -19.161 1.00 81.50 951 ARG A C 1
ATOM 7712 O O . ARG A 1 951 ? 47.870 29.024 -20.356 1.00 81.50 951 ARG A O 1
ATOM 7719 N N . LYS A 1 952 ? 48.923 28.697 -18.417 1.00 77.38 952 LYS A N 1
ATOM 7720 C CA . LYS A 1 952 ? 49.819 27.657 -18.961 1.00 77.38 952 LYS A CA 1
ATOM 7721 C C . LYS A 1 952 ? 49.054 26.389 -19.339 1.00 77.38 952 LYS A C 1
ATOM 7723 O O . LYS A 1 952 ? 49.427 25.735 -20.308 1.00 77.38 952 LYS A O 1
ATOM 7728 N N . MET A 1 953 ? 48.025 26.035 -18.572 1.00 84.25 953 MET A N 1
ATOM 7729 C CA . MET A 1 953 ? 47.169 24.884 -18.839 1.00 84.25 953 MET A CA 1
ATOM 7730 C C . MET A 1 953 ? 46.321 25.106 -20.099 1.00 84.25 953 MET A C 1
ATOM 7732 O O . MET A 1 953 ? 46.279 24.221 -20.948 1.00 84.25 953 MET A O 1
ATOM 7736 N N . GLU A 1 954 ? 45.734 26.293 -20.261 1.00 80.88 954 GLU A N 1
ATOM 7737 C CA . GLU A 1 954 ? 44.977 26.689 -21.457 1.00 80.88 954 GLU A CA 1
ATOM 7738 C C . GLU A 1 954 ? 45.838 26.628 -22.723 1.00 80.88 954 GLU A C 1
ATOM 7740 O O . GLU A 1 954 ? 45.437 25.997 -23.695 1.00 80.88 954 GLU A O 1
ATOM 7745 N N . ASN A 1 955 ? 47.070 27.147 -22.686 1.00 81.81 955 ASN A N 1
ATOM 7746 C CA . ASN A 1 955 ? 47.986 27.073 -23.832 1.00 81.81 955 ASN A CA 1
ATOM 7747 C C . ASN A 1 955 ? 48.335 25.625 -24.232 1.00 81.81 955 ASN A C 1
ATOM 7749 O O . ASN A 1 955 ? 48.512 25.320 -25.413 1.00 81.81 955 ASN A O 1
ATOM 7753 N N . ILE A 1 956 ? 48.458 24.718 -23.256 1.00 80.38 956 ILE A N 1
ATOM 7754 C CA . ILE A 1 956 ? 48.717 23.291 -23.515 1.00 80.38 956 ILE A CA 1
ATOM 7755 C C . ILE A 1 956 ? 47.469 22.628 -24.096 1.00 80.38 956 ILE A C 1
ATOM 7757 O O . ILE A 1 956 ? 47.589 21.857 -25.046 1.00 80.38 956 ILE A O 1
ATOM 7761 N N . GLN A 1 957 ? 46.290 22.951 -23.560 1.00 82.44 957 GLN A N 1
ATOM 7762 C CA . GLN A 1 957 ? 45.018 22.463 -24.083 1.00 82.44 957 GLN A CA 1
ATOM 7763 C C . GLN A 1 957 ? 44.837 22.892 -25.540 1.00 82.44 957 GLN A C 1
ATOM 7765 O O . GLN A 1 957 ? 44.610 22.044 -26.394 1.00 82.44 957 GLN A O 1
ATOM 7770 N N . GLU A 1 958 ? 45.028 24.176 -25.838 1.00 82.00 958 GLU A N 1
ATOM 7771 C CA . GLU A 1 958 ? 44.873 24.726 -27.183 1.00 82.00 958 GLU A CA 1
ATOM 7772 C C . GLU A 1 958 ? 45.883 24.113 -28.167 1.00 82.00 958 GLU A C 1
ATOM 7774 O O . GLU A 1 958 ? 45.549 23.837 -29.317 1.00 82.00 958 GLU A O 1
ATOM 7779 N N . SER A 1 959 ? 47.114 23.831 -27.722 1.00 82.88 959 SER A N 1
ATOM 7780 C CA . SER A 1 959 ? 48.119 23.135 -28.537 1.00 82.88 959 SER A CA 1
ATOM 7781 C C . SER A 1 959 ? 47.729 21.684 -28.843 1.00 82.88 959 SER A C 1
ATOM 7783 O O . SER A 1 959 ? 47.922 21.227 -29.972 1.00 82.88 959 SER A O 1
ATOM 7785 N N . ILE A 1 960 ? 47.176 20.962 -27.863 1.00 81.62 960 ILE A N 1
ATOM 7786 C CA . ILE A 1 960 ? 46.716 19.576 -28.027 1.00 81.62 960 ILE A CA 1
ATOM 7787 C C . ILE A 1 960 ? 45.483 19.534 -28.928 1.00 81.62 960 ILE A C 1
ATOM 7789 O O . ILE A 1 960 ? 45.458 18.763 -29.882 1.00 81.62 960 ILE A O 1
ATOM 7793 N N . GLU A 1 961 ? 44.502 20.399 -28.684 1.00 81.75 961 GLU A N 1
ATOM 7794 C CA . GLU A 1 961 ? 43.291 20.512 -29.495 1.00 81.75 961 GLU A CA 1
ATOM 7795 C C . GLU A 1 961 ? 43.638 20.891 -30.935 1.00 81.75 961 GLU A C 1
ATOM 7797 O O . GLU A 1 961 ? 43.234 20.185 -31.852 1.00 81.75 961 GLU A O 1
ATOM 7802 N N . LYS A 1 962 ? 44.488 21.901 -31.164 1.00 80.56 962 LYS A N 1
ATOM 7803 C CA . LYS A 1 962 ? 44.959 22.237 -32.519 1.00 80.56 962 LYS A CA 1
ATOM 7804 C C . LYS A 1 962 ? 45.662 21.066 -33.196 1.00 80.56 962 LYS A C 1
ATOM 7806 O O . LYS A 1 962 ? 45.485 20.892 -34.393 1.00 80.56 962 LYS A O 1
ATOM 7811 N N . SER A 1 963 ? 46.438 20.262 -32.466 1.00 74.75 963 SER A N 1
ATOM 7812 C CA . SER A 1 963 ? 47.107 19.077 -33.020 1.00 74.75 963 SER A CA 1
ATOM 7813 C C . SER A 1 963 ? 46.131 17.944 -33.352 1.00 74.75 963 SER A C 1
ATOM 7815 O O . SER A 1 963 ? 46.360 17.228 -34.322 1.00 74.75 963 SER A O 1
ATOM 7817 N N . ILE A 1 964 ? 45.067 17.775 -32.561 1.00 76.69 964 ILE A N 1
ATOM 7818 C CA . ILE A 1 964 ? 44.058 16.726 -32.756 1.00 76.69 964 ILE A CA 1
ATOM 7819 C C . ILE A 1 964 ? 43.073 17.114 -33.869 1.00 76.69 964 ILE A C 1
ATOM 7821 O O . ILE A 1 964 ? 42.750 16.283 -34.714 1.00 76.69 964 ILE A O 1
ATOM 7825 N N . PHE A 1 965 ? 42.635 18.375 -33.901 1.00 71.88 965 PHE A N 1
ATOM 7826 C CA . PHE A 1 965 ? 41.627 18.870 -34.838 1.00 71.88 965 PHE A CA 1
ATOM 7827 C C . PHE A 1 965 ? 42.191 19.239 -36.218 1.00 71.88 965 PHE A C 1
ATOM 7829 O O . PHE A 1 965 ? 41.488 19.039 -37.201 1.00 71.88 965 PHE A O 1
ATOM 7836 N N . LYS A 1 966 ? 43.467 19.648 -36.355 1.00 62.78 966 LYS A N 1
ATOM 7837 C CA . LYS A 1 966 ? 44.089 19.807 -37.694 1.00 62.78 966 LYS A CA 1
ATOM 7838 C C . LYS A 1 966 ? 44.103 18.512 -38.504 1.00 62.78 966 LYS A C 1
ATOM 7840 O O . LYS A 1 966 ? 44.052 18.565 -39.723 1.00 62.78 966 LYS A O 1
ATOM 7845 N N . HIS A 1 967 ? 44.212 17.373 -37.825 1.00 56.56 967 HIS A N 1
ATOM 7846 C CA . HIS A 1 967 ? 44.185 16.044 -38.437 1.00 56.56 967 HIS A CA 1
ATOM 7847 C C . HIS A 1 967 ? 42.767 15.521 -38.692 1.00 56.56 967 HIS A C 1
ATOM 7849 O O . HIS A 1 967 ? 42.622 14.494 -39.338 1.00 56.56 967 HIS A O 1
ATOM 7855 N N . ALA A 1 968 ? 41.739 16.192 -38.159 1.00 53.69 968 ALA A N 1
ATOM 7856 C CA . ALA A 1 968 ? 40.338 15.882 -38.434 1.00 53.69 968 ALA A CA 1
ATOM 7857 C C . ALA A 1 968 ? 39.803 16.642 -39.667 1.00 53.69 968 ALA A C 1
ATOM 7859 O O . ALA A 1 968 ? 38.780 16.252 -40.221 1.00 53.69 968 ALA A O 1
ATOM 7860 N N . GLU A 1 969 ? 40.473 17.729 -40.074 1.00 49.09 969 GLU A N 1
ATOM 7861 C CA . GLU A 1 969 ? 40.135 18.548 -41.253 1.00 49.09 969 GLU A CA 1
ATOM 7862 C C . GLU A 1 969 ? 40.969 18.216 -42.511 1.00 49.09 969 GLU A C 1
ATOM 7864 O O . GLU A 1 969 ? 40.666 18.729 -43.590 1.00 49.09 969 GLU A O 1
ATOM 7869 N N . LEU A 1 970 ? 42.003 17.375 -42.381 1.00 42.19 970 LEU A N 1
ATOM 7870 C CA . LEU A 1 970 ? 42.824 16.809 -43.466 1.00 42.19 970 LEU A CA 1
ATOM 7871 C C . LEU A 1 970 ? 42.415 15.358 -43.717 1.00 42.19 970 LEU A C 1
ATOM 7873 O O . LEU A 1 970 ? 42.387 14.964 -44.906 1.00 42.19 970 LEU A O 1
#

Secondary structure (DSSP, 8-state):
-HHHHHTTS-SS--TT---GGG-TT--EEE---S---HHHHHHHHHHTTSTT-TT--EEE----HHHHHHHHHHSTTT-SEEE-TT-TT--HHHHHHHTTS-TT--EEE-TT-TT--STHHHHHHTT-TT--EEE-TT-----HHHHHHHHHH-TT--EEEES-----S-GGG-SEEEEES-S---HHHHHHHHHH-SEEEEEPPP------------------------S----PPPPPHHHHHHHHHHS-HHHHHHHTTT-HHHHHHHTSHHHHTT-EEEE-HHHHHHHHHHHHH-TTTGGG---SEEEEESPPP-HHHHHHHHHHGGG-SEEEEES---HHHHTTT-TT--EEEEE------SSS------GGG-TT--EEE---TTS-HHHHHHHHHHHHHS--TT--EEEEEE-GGGHHHHHHHHHHHTTT-SEEEEEE-S--S-HHHHHHHHHH--S--EEEEEE---HHHHHHHHHHS-TTS---EEE-TT-TT--HHHHHHHHHHTTTT--EEE-TT-TT--HHHHHGGGGTTTT--EEE-TT-TT--HHHHHHHH-SS--SS--EEE-TT--S--HHHHHHHHHH-TT-SEEE-TT-TTT-SHHHHHHHHHH-TT-SEEE-TT-TT-BHHHHH-BTTB---GGG-TT--EEE-TT-TB-BHHHHHHT---SS--EEE-TT-TB--HHHHHHHHHH-TT--EEE--S-TT-BHHHHHHHHHH-TT--EEE-TT-TB--HHHHHHHHHH-SS--EEE--S-TT--HHHHHHHHHHH-TT--EE----S--S-------------TTSS-S------SS--------TTSHHHHHHHHHHHHHHHHHHHHHHHHHHHHHTTSTT--S-SSHHHHHHHHHHHTS---HHHHHHHHHHHHHHHHHHHHHHHHHHHHHHHHHHTTT---S--HHHHHHHHHHHHHHHHHHHHHHHHHHHHHHTTT--

Organism: NCBI:txid67801